Protein AF-0000000066231226 (afdb_homodimer)

Solvent-accessible surface area (backbone atoms only — not comparable to full-atom values): 57856 Å² total; per-residue (Å²): 94,50,47,68,69,42,92,77,49,65,46,94,61,72,60,86,83,45,77,41,67,31,30,31,46,34,42,21,40,22,22,35,46,78,76,48,92,26,32,55,26,27,27,46,55,28,36,42,25,52,51,33,48,50,49,47,45,50,52,36,41,45,71,64,56,36,43,55,31,41,71,59,44,74,36,59,40,65,51,36,52,46,59,58,44,55,70,58,60,46,68,38,51,38,49,36,48,50,90,82,67,46,55,31,27,40,30,64,67,56,68,54,60,54,48,52,51,44,44,75,71,42,57,45,48,85,69,48,67,42,38,42,30,31,76,45,68,28,29,33,45,53,89,74,51,43,55,48,60,70,35,33,27,48,46,40,30,34,44,31,40,35,38,15,84,40,69,68,47,35,53,52,53,50,50,47,49,53,52,30,50,50,51,37,35,48,64,54,66,39,76,54,42,75,18,42,34,67,38,65,92,81,36,47,90,42,26,34,30,27,31,30,79,31,90,80,28,89,40,52,31,34,33,30,78,80,56,89,52,35,20,30,42,70,48,35,75,60,69,68,59,73,52,74,91,62,84,83,50,76,70,39,82,42,82,38,80,87,49,54,46,59,71,50,43,21,63,74,69,71,49,59,42,83,44,27,41,40,47,45,53,30,29,39,69,94,39,40,34,33,38,36,34,40,41,81,60,49,77,25,66,60,36,44,38,59,71,77,43,97,59,76,44,80,42,76,45,50,75,68,53,43,28,70,28,34,64,16,52,90,53,11,36,23,77,59,87,47,56,59,78,40,49,38,29,20,48,39,43,64,35,44,56,48,21,30,33,23,49,27,30,67,39,26,29,29,36,26,42,35,58,77,81,64,37,83,61,50,71,42,79,39,42,49,54,58,73,68,37,46,28,91,85,80,57,43,48,29,42,71,43,39,17,35,77,38,30,40,41,31,37,31,43,42,62,59,25,57,51,58,68,19,42,27,32,42,98,85,69,44,79,40,53,35,22,28,30,40,38,37,36,36,52,46,33,40,54,40,51,36,36,63,75,23,56,58,98,61,28,36,44,45,43,72,73,37,31,64,32,47,31,36,36,33,30,45,44,62,85,40,60,67,27,36,52,50,35,50,50,51,42,52,52,39,40,73,56,60,43,49,40,34,34,49,71,44,99,60,58,45,68,58,52,52,49,49,41,38,27,59,11,33,38,27,37,39,38,26,42,84,49,43,87,79,45,27,32,36,40,36,48,61,89,46,80,68,78,38,82,33,40,64,70,52,46,57,52,54,54,50,49,53,34,52,73,68,74,44,84,106,94,50,48,70,66,43,93,75,50,65,45,96,61,71,61,87,84,45,75,41,67,29,30,31,46,35,43,23,40,22,21,36,46,80,77,47,94,27,32,55,27,27,28,46,55,30,37,43,26,53,50,33,48,51,48,47,47,49,53,37,40,45,72,64,58,34,42,56,32,41,71,59,44,73,37,60,42,66,50,35,52,46,59,58,44,57,71,58,60,45,68,37,52,38,51,37,50,51,89,82,68,47,55,30,27,40,29,65,67,55,71,53,60,54,47,53,52,44,43,74,71,42,58,44,48,86,69,49,65,43,37,40,28,31,76,45,68,28,30,32,46,54,88,75,49,44,56,49,60,70,35,33,27,47,47,40,30,32,45,30,39,35,39,14,85,41,70,68,47,35,53,50,52,52,51,45,48,53,51,31,50,50,51,38,35,48,66,55,66,40,77,56,43,75,18,43,35,66,38,67,92,83,36,47,90,42,24,34,31,28,31,29,79,31,90,81,28,87,39,51,32,34,33,31,78,82,56,88,52,36,20,30,42,72,49,37,74,58,69,69,60,73,53,74,91,62,84,83,50,75,70,41,83,42,82,37,78,87,49,53,43,57,71,48,44,21,61,73,69,71,48,60,42,84,45,26,40,40,45,46,53,30,30,40,68,95,38,42,35,34,37,34,34,40,41,82,60,50,78,23,68,58,37,45,38,59,72,76,43,95,57,76,43,79,41,76,43,50,73,66,53,43,28,71,26,33,64,15,52,90,52,10,35,22,74,59,87,46,56,58,79,41,50,38,28,20,50,39,43,64,36,44,56,49,23,31,33,22,49,27,31,66,38,27,29,29,36,26,43,34,59,76,80,64,36,83,62,50,71,41,77,37,43,48,55,59,74,69,37,47,28,90,85,82,57,42,47,30,41,73,44,39,15,34,76,39,30,40,38,31,37,32,43,44,61,58,24,57,52,56,68,19,42,26,30,41,97,85,68,44,79,40,53,34,23,28,31,39,38,37,35,37,52,46,33,40,54,41,51,38,36,63,75,24,56,58,97,62,29,37,43,45,42,74,74,38,31,64,31,46,32,36,34,33,29,44,45,62,86,40,61,66,27,35,52,50,35,50,51,51,42,51,52,38,43,72,56,61,42,50,42,35,34,48,70,46,98,57,59,45,68,59,53,51,49,49,42,37,27,59,11,33,38,26,36,37,36,27,41,84,49,42,86,77,44,28,31,36,39,36,48,63,90,46,82,69,77,37,81,32,42,64,71,52,46,58,50,52,54,52,49,52,34,52,74,68,74,44,83,107

Foldseek 3Di:
DEVVPFPFQADPDFDPQADAQLSRLCNRLVQWDDPDQQDIDGGPQVVLLLVLLVVLLVVLCVVLVEEEDDDDQKAFLVLCVLLVCSVLVPPFWAWDADPVRGIITRAQDCPSVVLVVCLVVFFAQVVDWHKYKYWDKHATNDPHAGNHNLRGRIFIKMKMKIWHPDPVRLVVSLVSQVVSVCSSLVLQVFDWAWAWEDCPPLAADTKTFTWGFFQPFPWKKKAFPPDGHIHTLLPAFADADFDDDDDFDDKDKDFAAPQQALVSVCVVVVHDLQQAKEWFWKDFPPWIEIEIGRRVFAFNVSVVCVVVPDGSDIGGDDQVVLCVQLVEGHRQDDQFPGRTPFYEYEQNLQNHFQGKYHPSYYRMIMTRDHEPVRHYGHYDGGTGYDFQTAHPPPGGTMDMGHIRGFKMKHFRAQSSQVSNVRWHQYPVRDTDGIGMMMIMGGSSSSSSSQQSVAADPLAGAGDCSSRSFQEEQEEQALVPPLSVVVSVVLQVVCVVQVGRYYYHNDRDHNVVVVSSCLSSNRQKYWYRYDCCVVQWIWIDGSRDDDIDIDHSVVVSVVSVVSCVVSVHHD/DEVVPFPFQADPDFDPQADAQLSRLCNRLVQWDDPDQQDIDGGPQVVLLLVLLVVLLVVLCVVLVEEEDDDDQKAFLVLVVLLVCSVLVPPFWAWDADPVRGIITRAQDCPSVVLVVCLVVFFAQVVDWHKYKYWDKGATNDPHAGNHNLRGRIFIKMKMKIWHPDPVRLVVSLVSQVVSVCSSCVLQVFDWAWAWEDPPPLAADTKTFTWGFFQPFPWKKKAFPPDGHIHTLLPAFADADFDDDDDFDDKDKDFAAPQQALVSVCVVVVHDLQQAKEWFWKDFPPWIEIEIGRRVFAFNVSVVCVVVPDGSDIGGDDQVVLCVQLVEGHRQDDQFPTRTPFYEYEQNLQNDFQGKHHPSYYRMIMTRDHEPVRHYGHYDHGTGYDFQTAHPPPGGTMDMGHTRGFKMKHFRAQSSQVSNVRWHQYPVRDTDGIGMIMIMGGSSSSSSSQQSVAADPLAGAGDCSSRSFQEEQEEQALVPPLSVVVSVVLQVVCVVQVGRYYYHNDRDHNVVVVSSCLSSNRQKYWYRYDCCVVQWIWIDGSRDDDIDIDHSVVVSVVSVVSCVVSVHHD

Organism: Clostridium perfringens (strain ATCC 13124 / DSM 756 / JCM 1290 / NCIMB 6125 / NCTC 8237 / Type A) (NCBI:txid195103)

InterPro domains:
  IPR002314 Aminoacyl-tRNA synthetase, class II (G/ P/ S/T) [PF00587] (94-454)
  IPR002316 Proline-tRNA ligase, class IIa [PR01046] (68-86)
  IPR002316 Proline-tRNA ligase, class IIa [PR01046] (104-115)
  IPR002316 Proline-tRNA ligase, class IIa [PR01046] (134-142)
  IPR002316 Proline-tRNA ligase, class IIa [PR01046] (144-155)
  IPR004154 Anticodon-binding [PF03129] (471-561)
  IPR004500 Prolyl-tRNA synthetase, class IIa, bacterial-type [TIGR00409] (1-559)
  IPR006195 Aminoacyl-tRNA synthetase, class II [PS50862] (38-463)
  IPR007214 YbaK/aminoacyl-tRNA synthetase-associated domain [PF04073] (256-370)
  IPR023717 Prolyl-tRNA synthetase, class IIa, type 1 [MF_01569] (1-564)
  IPR023717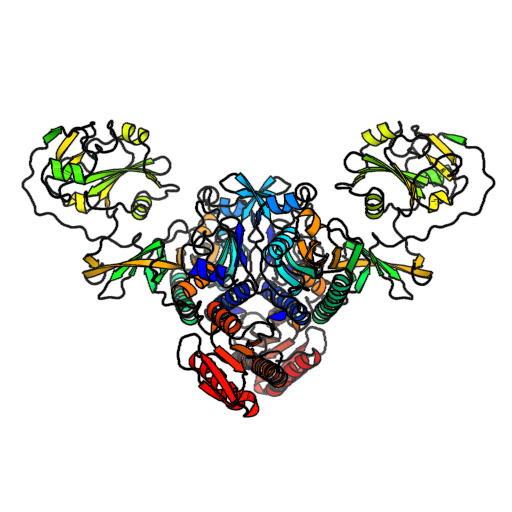 Prolyl-tRNA synthetase, class IIa, type 1 [NF006625] (1-559)
  IPR023717 Prolyl-tRNA synthetase, class IIa, type 1 [PIRSF001535] (1-564)
  IPR033730 Prokaryote proline-tRNA ligase core domain [cd00779] (17-453)
  IPR036621 Anticodon-binding domain superfamily [G3DSA:3.40.50.800] (456-566)
  IPR036754 YbaK/aminoacyl-tRNA synthetase-associated domain superfamily [SSF55826] (218-380)
  IPR044140 Proline--tRNA ligase, anticodon binding domain [cd00861] (468-559)
  IPR045864 Class II Aminoacyl-tRNA synthetase/Biotinyl protein ligase (BPL) and lipoyl protein ligase (LPL) [G3DSA:3.30.930.10] (1-280)
  IPR045864 Class II Aminoacyl-tRNA synthetase/Biotinyl protein ligase (BPL) and lipoyl protein ligase (LPL) [G3DSA:3.30.930.10] (311-455)
  IPR045864 Class II Aminoacyl-tRNA synthetase/Biotinyl protein ligase (BPL) and lipoyl protein ligase (LPL) [SSF55681] (10-473)
  IPR050062 Proline-tRNA synthetase [PTHR42753] (2-561)

Nearest PDB structures (foldseek):
  8w9i-assembly1_A  TM=9.461E-01  e=3.336E-82  Pseudomonas aeruginosa
  2j3m-assembly1_B  TM=9.657E-01  e=4.772E-81  Enterococcus faecalis
  2j3m-assembly1_A  TM=9.651E-01  e=1.047E-80  Enterococcus faecalis
  8w8j-assembly1_B  TM=9.265E-01  e=1.182E-80  Pseudomonas aeruginosa
  8w9i-assembly1_B  TM=9.295E-01  e=4.208E-80  Pseudomonas aeruginosa

pLDDT: mean 93.74, std 5.42, range [59.12, 98.75]

Sequence (1140 aa):
MKMSNMLVGTLREVPAEAEIESHKLMLRAGLMRKMAAGIYNYMPLGLKVIENVKNIVREEMNNAGAQEFLASALIPAELWQESGRWDAYGAEMFRLKDRHNRDFCLGPTHEEVFTDIVRNEIKSYKQLPLNLYQIQTKYRDERRPRFGVMRSREFIMKDGYSFDKDQEGLDLAYEKMRKAYVNIFNRCGLDAKAVAADSGAIGGSGSAEFMVKSEVGEDDVVFCTACDYAANIEKAPSTPEHAEKEELMEVEKVETPAVKSIEDLAKFFECSPKKIAKTLIFQADDKVVAVVLRGDREANEVKIANAIGEVIELEMASEEAVKEATGAAVGFAGPMGIKVDMLLVDQEVANMYNFIIGANETDMHLKNVNYGRDFEGIVGDFRNVTIGEKCPECGKEITISRGTEVGHIFKLGTKYSESMGATFIDEDGKAKPFIMGCYGIGVTRTVASIIEQHNDENGIIWPLEVAPYHVSVIPANVKNEEQATKAEEIYNELRKMGVEALLDDRKERAGVKFKDSELMGIPMRITVGKMIGEGQVEFKLRNGGEVETLSIEEVYNRVREEFERANLSLMKMSNMLVGTLREVPAEAEIESHKLMLRAGLMRKMAAGIYNYMPLGLKVIENVKNIVREEMNNAGAQEFLASALIPAELWQESGRWDAYGAEMFRLKDRHNRDFCLGPTHEEVFTDIVRNEIKSYKQLPLNLYQIQTKYRDERRPRFGVMRSREFIMKDGYSFDKDQEGLDLAYEKMRKAYVNIFNRCGLDAKAVAADSGAIGGSGSAEFMVKSEVGEDDVVFCTACDYAANIEKAPSTPEHAEKEELMEVEKVETPAVKSIEDLAKFFECSPKKIAKTLIFQADDKVVAVVLRGDREANEVKIANAIGEVIELEMASEEAVKEATGAAVGFAGPMGIKVDMLLVDQEVANMYNFIIGANETDMHLKNVNYGRDFEGIVGDFRNVTIGEKCPECGKEITISRGTEVGHIFKLGTKYSESMGATFIDEDGKAKPFIMGCYGIGVTRTVASIIEQHNDENGIIWPLEVAPYHVSVIPANVKNEEQATKAEEIYNELRKMGVEALLDDRKERAGVKFKDSELMGIPMRITVGKMIGEGQVEFKLRNGGEVETLSIEEVYNRVREEFERANLSL

Radius of gyration: 35.94 Å; Cα contacts (8 Å, |Δi|>4): 2627; chains: 2; bounding box: 74×116×94 Å

Structure (mmCIF, N/CA/C/O backbone):
data_AF-0000000066231226-model_v1
#
loop_
_entity.id
_entity.type
_entity.pdbx_description
1 polymer 'Proline--tRNA ligase'
#
loop_
_atom_site.group_PDB
_atom_site.id
_atom_site.type_symbol
_atom_site.label_atom_id
_atom_site.label_alt_id
_atom_site.label_comp_id
_atom_site.label_asym_id
_atom_site.label_entity_id
_atom_site.label_seq_id
_atom_site.pdbx_PDB_ins_code
_atom_site.Cartn_x
_atom_site.Cartn_y
_atom_site.Cartn_z
_atom_site.occupancy
_atom_site.B_iso_or_equiv
_atom_site.auth_seq_id
_atom_site.auth_comp_id
_atom_site.auth_asym_id
_atom_site.auth_atom_id
_atom_site.pdbx_PDB_model_num
ATOM 1 N N . MET A 1 1 ? -17.141 3.105 -17.656 1 83.25 1 MET A N 1
ATOM 2 C CA . MET A 1 1 ? -17.719 2.162 -16.703 1 83.25 1 MET A CA 1
ATOM 3 C C . MET A 1 1 ? -19.234 2.199 -16.766 1 83.25 1 MET A C 1
ATOM 5 O O . MET A 1 1 ? -19.828 3.268 -16.906 1 83.25 1 MET A O 1
ATOM 9 N N . LYS A 1 2 ? -19.781 1.039 -16.703 1 88.38 2 LYS A N 1
ATOM 10 C CA . LYS A 1 2 ? -21.234 0.902 -16.656 1 88.38 2 LYS A CA 1
ATOM 11 C C . LYS A 1 2 ? -21.688 0.572 -15.234 1 88.38 2 LYS A C 1
ATOM 13 O O . LYS A 1 2 ? -21.094 -0.272 -14.562 1 88.38 2 LYS A O 1
ATOM 18 N N . MET A 1 3 ? -22.75 1.254 -14.758 1 89.38 3 MET A N 1
ATOM 19 C CA . MET A 1 3 ? -23.188 1.119 -13.367 1 89.38 3 MET A CA 1
ATOM 20 C C . MET A 1 3 ? -23.844 -0.235 -13.133 1 89.38 3 MET A C 1
ATOM 22 O O . MET A 1 3 ? -23.906 -0.712 -12 1 89.38 3 MET A O 1
ATOM 26 N N . SER A 1 4 ? -24.297 -0.854 -14.188 1 84.62 4 SER A N 1
ATOM 27 C CA . SER A 1 4 ? -24.891 -2.182 -14.047 1 84.62 4 SER A CA 1
ATOM 28 C C . SER A 1 4 ? -23.844 -3.215 -13.641 1 84.62 4 SER A C 1
ATOM 30 O O . SER A 1 4 ? -24.172 -4.254 -13.07 1 84.62 4 SER A O 1
ATOM 32 N N . ASN A 1 5 ? -22.609 -2.914 -13.859 1 80.88 5 ASN A N 1
ATOM 33 C CA . ASN A 1 5 ? -21.5 -3.812 -13.547 1 80.88 5 ASN A CA 1
ATOM 34 C C . ASN A 1 5 ? -20.688 -3.312 -12.352 1 80.88 5 ASN A C 1
ATOM 36 O O . ASN A 1 5 ? -19.703 -3.939 -11.953 1 80.88 5 ASN A O 1
ATOM 40 N N . MET A 1 6 ? -21.156 -2.252 -11.82 1 86.12 6 MET A N 1
ATOM 41 C CA . MET A 1 6 ? -20.391 -1.603 -10.75 1 86.12 6 MET A CA 1
ATOM 42 C C . MET A 1 6 ? -20.969 -1.946 -9.383 1 86.12 6 MET A C 1
ATOM 44 O O . MET A 1 6 ? -22.188 -2.053 -9.227 1 86.12 6 MET A O 1
ATOM 48 N N . LEU A 1 7 ? -20.078 -2.25 -8.43 1 87.44 7 LEU A N 1
ATOM 49 C CA . LEU A 1 7 ? -20.531 -2.361 -7.047 1 87.44 7 LEU A CA 1
ATOM 50 C C . LEU A 1 7 ? -20.953 -1.004 -6.5 1 87.44 7 LEU A C 1
ATOM 52 O O . LEU A 1 7 ? -20.109 -0.214 -6.062 1 87.44 7 LEU A O 1
ATOM 56 N N . VAL A 1 8 ? -22.281 -0.69 -6.68 1 75.44 8 VAL A N 1
ATOM 57 C CA . VAL A 1 8 ? -22.859 0.571 -6.227 1 75.44 8 VAL A CA 1
ATOM 58 C C . VAL A 1 8 ? -23.359 0.427 -4.789 1 75.44 8 VAL A C 1
ATOM 60 O O . VAL A 1 8 ? -24.266 -0.357 -4.516 1 75.44 8 VAL A O 1
ATOM 63 N N . GLY A 1 9 ? -22.828 1.044 -3.877 1 81.56 9 GLY A N 1
ATOM 64 C CA . GLY A 1 9 ? -23.172 0.856 -2.48 1 81.56 9 GLY A CA 1
ATOM 65 C C . GLY A 1 9 ? -23.719 2.115 -1.826 1 81.56 9 GLY A C 1
ATOM 66 O O . GLY A 1 9 ? -23.359 2.426 -0.685 1 81.56 9 GLY A O 1
ATOM 67 N N . THR A 1 10 ? -24.625 2.809 -2.58 1 87.88 10 THR A N 1
ATOM 68 C CA . THR A 1 10 ? -25.172 4.016 -1.97 1 87.88 10 THR A CA 1
ATOM 69 C C . THR A 1 10 ? -26.203 3.66 -0.894 1 87.88 10 THR A C 1
ATOM 71 O O . THR A 1 10 ? -26.906 2.65 -1.004 1 87.88 10 THR A O 1
ATOM 74 N N . LEU A 1 11 ? -26.188 4.469 0.157 1 89.19 11 LEU A N 1
ATOM 75 C CA . LEU A 1 11 ? -27.125 4.266 1.262 1 89.19 11 LEU A CA 1
ATOM 76 C C . LEU A 1 11 ? -28.109 5.426 1.359 1 89.19 11 LEU A C 1
ATOM 78 O O . LEU A 1 11 ? -27.719 6.586 1.168 1 89.19 11 LEU A O 1
ATOM 82 N N . ARG A 1 12 ? -29.375 5.16 1.708 1 83.88 12 ARG A N 1
ATOM 83 C CA . ARG A 1 12 ? -30.406 6.18 1.882 1 83.88 12 ARG A CA 1
ATOM 84 C C . ARG A 1 12 ? -30.312 6.824 3.26 1 83.88 12 ARG A C 1
ATOM 86 O O . ARG A 1 12 ? -30.5 8.031 3.398 1 83.88 12 ARG A O 1
ATOM 93 N N . GLU A 1 13 ? -29.922 5.961 4.125 1 87.19 13 GLU A N 1
ATOM 94 C CA . GLU A 1 13 ? -29.844 6.438 5.5 1 87.19 13 GLU A CA 1
ATOM 95 C C . GLU A 1 13 ? -28.391 6.59 5.957 1 87.19 13 GLU A C 1
ATOM 97 O O . GLU A 1 13 ? -27.516 5.863 5.492 1 87.19 13 GLU A O 1
ATOM 102 N N . VAL A 1 14 ? -28.234 7.5 6.816 1 86.38 14 VAL A N 1
ATOM 103 C CA . VAL A 1 14 ? -26.922 7.742 7.395 1 86.38 14 VAL A CA 1
ATOM 104 C C . VAL A 1 14 ? -26.641 6.707 8.477 1 86.38 14 VAL A C 1
ATOM 106 O O . VAL A 1 14 ? -27.422 6.539 9.414 1 86.38 14 VAL A O 1
ATOM 109 N N . PRO A 1 15 ? -25.562 6.039 8.312 1 87.44 15 PRO A N 1
ATOM 110 C CA . PRO A 1 15 ? -25.203 5.125 9.406 1 87.44 15 PRO A CA 1
ATOM 111 C C . PRO A 1 15 ? -25.031 5.84 10.742 1 87.44 15 PRO A C 1
ATOM 113 O O . PRO A 1 15 ? -24.5 6.953 10.789 1 87.44 15 PRO A O 1
ATOM 116 N N . ALA A 1 16 ? -25.375 5.25 11.82 1 84.56 16 ALA A N 1
ATOM 117 C CA . ALA A 1 16 ? -25.438 5.848 13.148 1 84.56 16 ALA A CA 1
ATOM 118 C C . ALA A 1 16 ? -24.047 6.23 13.648 1 84.56 16 ALA A C 1
ATOM 120 O O . ALA A 1 16 ? -23.891 7.176 14.422 1 84.56 16 ALA A O 1
ATOM 121 N N . GLU A 1 17 ? -23.125 5.562 13.164 1 84.88 17 GLU A N 1
ATOM 122 C CA . GLU A 1 17 ? -21.766 5.773 13.68 1 84.88 17 GLU A CA 1
ATOM 123 C C . GLU A 1 17 ? -21.125 7.012 13.047 1 84.88 17 GLU A C 1
ATOM 125 O O . GLU A 1 17 ? -20.125 7.52 13.547 1 84.88 17 GLU A O 1
ATOM 130 N N . ALA A 1 18 ? -21.641 7.48 11.945 1 89.75 18 ALA A N 1
ATOM 131 C CA . ALA A 1 18 ? -21.047 8.609 11.227 1 89.75 18 ALA A CA 1
ATOM 132 C C . ALA A 1 18 ? -21.422 9.93 11.891 1 89.75 18 ALA A C 1
ATOM 134 O O . ALA A 1 18 ? -22.594 10.227 12.078 1 89.75 18 ALA A O 1
ATOM 135 N N . GLU A 1 19 ? -20.453 10.75 12.195 1 87.19 19 GLU A N 1
ATOM 136 C CA . GLU A 1 19 ? -20.703 11.945 13 1 87.19 19 GLU A CA 1
ATOM 137 C C . GLU A 1 19 ? -20.578 13.211 12.148 1 87.19 19 GLU A C 1
ATOM 139 O O . GLU A 1 19 ? -21.422 14.102 12.219 1 87.19 19 GLU A O 1
ATOM 144 N N . ILE A 1 20 ? -19.578 13.289 11.359 1 91.81 20 ILE A N 1
ATOM 145 C CA . ILE A 1 20 ? -19.344 14.508 10.594 1 91.81 20 ILE A CA 1
ATOM 146 C C . ILE A 1 20 ? -19.766 14.305 9.141 1 91.81 20 ILE A C 1
ATOM 148 O O . ILE A 1 20 ? -19.969 13.164 8.703 1 91.81 20 ILE A O 1
ATOM 152 N N . GLU A 1 21 ? -19.906 15.312 8.398 1 94.5 21 GLU A N 1
ATOM 153 C CA . GLU A 1 21 ? -20.484 15.258 7.059 1 94.5 21 GLU A CA 1
ATOM 154 C C . GLU A 1 21 ? -19.625 14.414 6.121 1 94.5 21 GLU A C 1
ATOM 156 O O . GLU A 1 21 ? -20.156 13.641 5.312 1 94.5 21 GLU A O 1
ATOM 161 N N . SER A 1 22 ? -18.359 14.602 6.195 1 95.88 22 SER A N 1
ATOM 162 C CA . SER A 1 22 ? -17.484 13.797 5.344 1 95.88 22 SER A CA 1
ATOM 163 C C . SER A 1 22 ? -17.656 12.305 5.613 1 95.88 22 SER A C 1
ATOM 165 O O . SER A 1 22 ? -17.781 11.516 4.68 1 95.88 22 SER A O 1
ATOM 167 N N . HIS A 1 23 ? -17.672 11.961 6.879 1 96.12 23 HIS A N 1
ATOM 168 C CA . HIS A 1 23 ? -17.859 10.578 7.281 1 96.12 23 HIS A CA 1
ATOM 169 C C . HIS A 1 23 ? -19.188 10.031 6.781 1 96.12 23 HIS A C 1
ATOM 171 O O . HIS A 1 23 ? -19.25 8.938 6.203 1 96.12 23 HIS A O 1
ATOM 177 N N . LYS A 1 24 ? -20.25 10.781 6.953 1 96.69 24 LYS A N 1
ATOM 178 C CA . LYS A 1 24 ? -21.578 10.391 6.512 1 96.69 24 LYS A CA 1
ATOM 179 C C . LYS A 1 24 ? -21.625 10.188 5 1 96.69 24 LYS A C 1
ATOM 181 O O . LYS A 1 24 ? -22.109 9.164 4.52 1 96.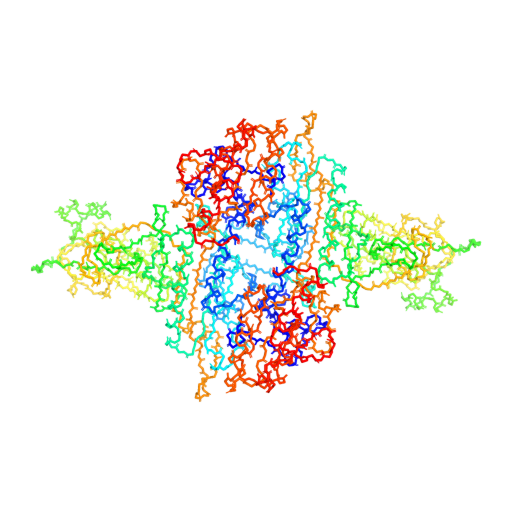69 24 LYS A O 1
ATOM 186 N N . LEU A 1 25 ? -21.141 11.125 4.312 1 97.62 25 LEU A N 1
ATOM 187 C CA . LEU A 1 25 ? -21.25 11.125 2.859 1 97.62 25 LEU A CA 1
ATOM 188 C C . LEU A 1 25 ? -20.359 10.055 2.244 1 97.62 25 LEU A C 1
ATOM 190 O O . LEU A 1 25 ? -20.703 9.469 1.219 1 97.62 25 LEU A O 1
ATOM 194 N N . MET A 1 26 ? -19.203 9.836 2.818 1 97.44 26 MET A N 1
ATOM 195 C CA . MET A 1 26 ? -18.328 8.789 2.297 1 97.44 26 MET A CA 1
ATOM 196 C C . MET A 1 26 ? -18.984 7.414 2.432 1 97.44 26 MET A C 1
ATOM 198 O O . MET A 1 26 ? -18.828 6.562 1.554 1 97.44 26 MET A O 1
ATOM 202 N N . LEU A 1 27 ? -19.656 7.234 3.518 1 96.69 27 LEU A N 1
ATOM 203 C CA . LEU A 1 27 ? -20.359 5.973 3.705 1 96.69 27 LEU A CA 1
ATOM 204 C C . LEU A 1 27 ? -21.594 5.898 2.805 1 96.69 27 LEU A C 1
ATOM 206 O O . LEU A 1 27 ? -21.812 4.895 2.125 1 96.69 27 LEU A O 1
ATOM 210 N N . ARG A 1 28 ? -22.391 6.941 2.715 1 96.88 28 ARG A N 1
ATOM 211 C CA . ARG A 1 28 ? -23.641 6.961 1.958 1 96.88 28 ARG A CA 1
ATOM 212 C C . ARG A 1 28 ? -23.375 6.84 0.461 1 96.88 28 ARG A C 1
ATOM 214 O O . ARG A 1 28 ? -24.125 6.176 -0.257 1 96.88 28 ARG A O 1
ATOM 221 N N . ALA A 1 29 ? -22.312 7.5 0.037 1 96.69 29 ALA A N 1
ATOM 222 C CA . ALA A 1 29 ? -22 7.488 -1.389 1 96.69 29 ALA A CA 1
ATOM 223 C C . ALA A 1 29 ? -21.266 6.207 -1.779 1 96.69 29 ALA A C 1
ATOM 225 O O . ALA A 1 29 ? -21 5.969 -2.961 1 96.69 29 ALA A O 1
ATOM 226 N N . GLY A 1 30 ? -20.922 5.414 -0.831 1 95.56 30 GLY A N 1
ATOM 227 C CA . GLY A 1 30 ? -20.266 4.152 -1.119 1 95.56 30 GLY A CA 1
ATOM 228 C C . GLY A 1 30 ? -18.797 4.309 -1.437 1 95.56 30 GLY A C 1
ATOM 229 O O . GLY A 1 30 ? -18.25 3.561 -2.248 1 95.56 30 GLY A O 1
ATOM 230 N N . LEU A 1 31 ? -18.141 5.289 -0.81 1 97.12 31 LEU A N 1
ATOM 231 C CA . LEU A 1 31 ? -16.719 5.496 -1.03 1 97.12 31 LEU A CA 1
ATOM 232 C C . LEU A 1 31 ? -15.891 4.539 -0.175 1 97.12 31 LEU A C 1
ATOM 234 O O . LEU A 1 31 ? -14.773 4.18 -0.544 1 97.12 31 LEU A O 1
ATOM 238 N N . MET A 1 32 ? -16.406 4.18 0.953 1 96.75 32 MET A N 1
ATOM 239 C CA . MET A 1 32 ? -15.68 3.309 1.874 1 96.75 32 MET A CA 1
ATOM 240 C C . MET A 1 32 ? -16.641 2.514 2.742 1 96.75 32 MET A C 1
ATOM 242 O O . MET A 1 32 ? -17.844 2.816 2.789 1 96.75 32 MET A O 1
ATOM 246 N N . ARG A 1 33 ? -16.188 1.475 3.324 1 96.62 33 ARG A N 1
ATOM 247 C CA . ARG A 1 33 ? -16.906 0.666 4.305 1 96.62 33 ARG A CA 1
ATOM 248 C C . ARG A 1 33 ? -16 0.326 5.492 1 96.62 33 ARG A C 1
ATOM 250 O O . ARG A 1 33 ? -14.82 0.04 5.324 1 96.62 33 ARG A O 1
ATOM 257 N N . LYS A 1 34 ? -16.594 0.326 6.625 1 95.25 34 LYS A N 1
ATOM 258 C CA . LYS A 1 34 ? -15.859 0.043 7.855 1 95.25 34 LYS A CA 1
ATOM 259 C C . LYS A 1 34 ? -15.57 -1.449 7.992 1 95.25 34 LYS A C 1
ATOM 261 O O . LYS A 1 34 ? -16.469 -2.277 7.836 1 95.25 34 LYS A O 1
ATOM 266 N N . MET A 1 35 ? -14.344 -1.82 8.188 1 96 35 MET A N 1
ATOM 267 C CA . MET A 1 35 ? -13.961 -3.203 8.469 1 96 35 MET A CA 1
ATOM 268 C C . MET A 1 35 ? -13.805 -3.434 9.969 1 96 35 MET A C 1
ATOM 270 O O . MET A 1 35 ? -14.227 -4.473 10.484 1 96 35 MET A O 1
ATOM 274 N N . ALA A 1 36 ? -13.148 -2.518 10.625 1 95 36 ALA A N 1
ATOM 275 C CA . ALA A 1 36 ? -12.953 -2.459 12.07 1 95 36 ALA A CA 1
ATOM 276 C C . ALA A 1 36 ? -12.867 -1.013 12.555 1 95 36 ALA A C 1
ATOM 278 O O . ALA A 1 36 ? -12.859 -0.082 11.742 1 95 36 ALA A O 1
ATOM 279 N N . ALA A 1 37 ? -12.891 -0.823 13.852 1 93.62 37 ALA A N 1
ATOM 280 C CA . ALA A 1 37 ? -12.812 0.531 14.391 1 93.62 37 ALA A CA 1
ATOM 281 C C . ALA A 1 37 ? -11.586 1.267 13.859 1 93.62 37 ALA A C 1
ATOM 283 O O . ALA A 1 37 ? -10.453 0.844 14.094 1 93.62 37 ALA A O 1
ATOM 284 N N . GLY A 1 38 ? -11.805 2.299 13.102 1 95.38 38 GLY A N 1
ATOM 285 C CA . GLY A 1 38 ? -10.734 3.121 12.562 1 95.38 38 GLY A CA 1
ATOM 286 C C . GLY A 1 38 ? -10.086 2.516 11.336 1 95.38 38 GLY A C 1
ATOM 287 O O . GLY A 1 38 ? -9.07 3.027 10.852 1 95.38 38 GLY A O 1
ATOM 288 N N . ILE A 1 39 ? -10.57 1.405 10.852 1 97.38 39 ILE A N 1
ATOM 289 C CA . ILE A 1 39 ? -10.031 0.723 9.68 1 97.38 39 ILE A CA 1
ATOM 290 C C . ILE A 1 39 ? -11.109 0.602 8.609 1 97.38 39 ILE A C 1
ATOM 292 O O . ILE A 1 39 ? -12.172 0.019 8.852 1 97.38 39 ILE A O 1
ATOM 296 N N . TYR A 1 40 ? -10.812 1.122 7.422 1 97.5 40 TYR A N 1
ATOM 297 C CA . TYR A 1 40 ? -11.82 1.172 6.363 1 97.5 40 TYR A CA 1
ATOM 298 C C . TYR A 1 40 ? -11.289 0.533 5.082 1 97.5 40 TYR A C 1
ATOM 300 O O . TYR A 1 40 ? -10.094 0.625 4.781 1 97.5 40 TYR A O 1
ATOM 308 N N . ASN A 1 41 ? -12.141 -0.158 4.398 1 97.62 41 ASN A N 1
ATOM 309 C CA . ASN A 1 41 ? -11.906 -0.556 3.014 1 97.62 41 ASN A CA 1
ATOM 310 C C . ASN A 1 41 ? -12.359 0.525 2.035 1 97.62 41 ASN A C 1
ATOM 312 O O . ASN A 1 41 ? -13.414 1.133 2.221 1 97.62 41 ASN A O 1
ATOM 316 N N . TYR A 1 42 ? -11.57 0.849 1.07 1 97.94 42 TYR A N 1
ATOM 317 C CA . TYR A 1 42 ? -11.945 1.841 0.071 1 97.94 42 TYR A CA 1
ATOM 318 C C . TYR A 1 42 ? -12.609 1.177 -1.132 1 97.94 42 TYR A C 1
ATOM 320 O O . TYR A 1 42 ? -11.961 0.422 -1.863 1 97.94 42 TYR A O 1
ATOM 328 N N . MET A 1 43 ? -13.852 1.462 -1.289 1 96.94 43 MET A N 1
ATOM 329 C CA . MET A 1 43 ? -14.648 0.908 -2.381 1 96.94 43 MET A CA 1
ATOM 330 C C . MET A 1 43 ? -14.234 1.513 -3.717 1 96.94 43 MET A C 1
ATOM 332 O O . MET A 1 43 ? -13.406 2.424 -3.762 1 96.94 43 MET A O 1
ATOM 336 N N . PRO A 1 44 ? -14.75 0.993 -4.824 1 95 44 PRO A N 1
ATOM 337 C CA . PRO A 1 44 ? -14.234 1.397 -6.137 1 95 44 PRO A CA 1
ATOM 338 C C . PRO A 1 44 ? -14.281 2.908 -6.348 1 95 44 PRO A C 1
ATOM 340 O O . PRO A 1 44 ? -13.289 3.508 -6.77 1 95 44 PRO A O 1
ATOM 343 N N . LEU A 1 45 ? -15.391 3.537 -5.996 1 95.56 45 LEU A N 1
ATOM 344 C CA . LEU A 1 45 ? -15.516 4.98 -6.172 1 95.56 45 LEU A CA 1
ATOM 345 C C . LEU A 1 45 ? -14.531 5.723 -5.273 1 95.56 45 LEU A C 1
ATOM 347 O O . LEU A 1 45 ? -13.891 6.684 -5.707 1 95.56 45 LEU A O 1
ATOM 351 N N . GLY A 1 46 ? -14.508 5.289 -4.023 1 97.06 46 GLY A N 1
ATOM 352 C CA . GLY A 1 46 ? -13.602 5.918 -3.076 1 97.06 46 GLY A CA 1
ATOM 353 C C . GLY A 1 46 ? -12.141 5.789 -3.471 1 97.06 46 GLY A C 1
ATOM 354 O O . GLY A 1 46 ? -11.367 6.742 -3.336 1 97.06 46 GLY A O 1
ATOM 355 N N . LEU A 1 47 ? -11.781 4.625 -3.953 1 97.5 47 LEU A N 1
ATOM 356 C CA . LEU A 1 47 ? -10.406 4.398 -4.371 1 97.5 47 LEU A CA 1
ATOM 357 C C . LEU A 1 47 ? -10.031 5.305 -5.539 1 97.5 47 LEU A C 1
ATOM 359 O O . LEU A 1 47 ? -8.914 5.816 -5.602 1 97.5 47 LEU A O 1
ATOM 363 N N . LYS A 1 48 ? -10.914 5.508 -6.492 1 96.88 48 LYS A N 1
ATOM 364 C CA . LYS A 1 48 ? -10.648 6.387 -7.629 1 96.88 48 LYS A CA 1
ATOM 365 C C . LYS A 1 48 ? -10.344 7.809 -7.16 1 96.88 48 LYS A C 1
ATOM 367 O O . LYS A 1 48 ? -9.43 8.453 -7.684 1 96.88 48 LYS A O 1
ATOM 372 N N . VAL A 1 49 ? -11.133 8.273 -6.203 1 98.31 49 VAL A N 1
ATOM 373 C CA . VAL A 1 49 ? -10.93 9.617 -5.668 1 98.31 49 VAL A CA 1
ATOM 374 C C . VAL A 1 49 ? -9.562 9.703 -4.992 1 98.31 49 VAL A C 1
ATOM 376 O O . VAL A 1 49 ? -8.812 10.656 -5.219 1 98.31 49 VAL A O 1
ATOM 379 N N . ILE A 1 50 ? -9.273 8.719 -4.195 1 98.62 50 ILE A N 1
ATOM 380 C CA . ILE A 1 50 ? -8 8.672 -3.482 1 98.62 50 ILE A CA 1
ATOM 381 C C . ILE A 1 50 ? -6.848 8.672 -4.484 1 98.62 50 ILE A C 1
ATOM 383 O O . ILE A 1 50 ? -5.859 9.391 -4.309 1 98.62 50 ILE A O 1
ATOM 387 N N . GLU A 1 51 ? -6.992 7.871 -5.527 1 98.25 51 GLU A N 1
ATOM 388 C CA . GLU A 1 51 ? -5.953 7.801 -6.551 1 98.25 51 GLU A CA 1
ATOM 389 C C . GLU A 1 51 ? -5.777 9.148 -7.25 1 98.25 51 GLU A C 1
ATOM 391 O O . GLU A 1 51 ? -4.656 9.523 -7.605 1 98.25 51 GLU A O 1
ATOM 396 N N . ASN A 1 52 ? -6.867 9.844 -7.512 1 98.31 52 ASN A N 1
ATOM 397 C CA . ASN A 1 52 ? -6.773 11.156 -8.141 1 98.31 52 ASN A CA 1
ATOM 398 C C . ASN A 1 52 ? -6.023 12.148 -7.254 1 98.31 52 ASN A C 1
ATOM 400 O O . ASN A 1 52 ? -5.211 12.93 -7.742 1 98.31 52 ASN A O 1
ATOM 404 N N . VAL A 1 53 ? -6.289 12.094 -5.957 1 98.69 53 VAL A N 1
ATOM 405 C CA . VAL A 1 53 ? -5.574 12.961 -5.023 1 98.69 53 VAL A CA 1
ATOM 406 C C . VAL A 1 53 ? -4.098 12.578 -4.984 1 98.69 53 VAL A C 1
ATOM 408 O O . VAL A 1 53 ? -3.221 13.445 -4.988 1 98.69 53 VAL A O 1
ATOM 411 N N . LYS A 1 54 ? -3.787 11.258 -4.922 1 98.75 54 LYS A N 1
ATOM 412 C CA . LYS A 1 54 ? -2.404 10.797 -4.977 1 98.75 54 LYS A CA 1
ATOM 413 C C . LYS A 1 54 ? -1.687 11.352 -6.203 1 98.75 54 LYS A C 1
ATOM 415 O O . LYS A 1 54 ? -0.524 11.75 -6.121 1 98.75 54 LYS A O 1
ATOM 420 N N . ASN A 1 55 ? -2.363 11.352 -7.324 1 97.81 55 ASN A N 1
ATOM 421 C CA . ASN A 1 55 ? -1.76 11.812 -8.57 1 97.81 55 ASN A CA 1
ATOM 422 C C . ASN A 1 55 ? -1.418 13.297 -8.516 1 97.81 55 ASN A C 1
ATOM 424 O O . ASN A 1 55 ? -0.372 13.719 -9.016 1 97.81 55 ASN A O 1
ATOM 428 N N . ILE A 1 56 ? -2.336 14.078 -7.961 1 98.19 56 ILE A N 1
ATOM 429 C CA . ILE A 1 56 ? -2.068 15.5 -7.781 1 98.19 56 ILE A CA 1
ATOM 430 C C . ILE A 1 56 ? -0.817 15.688 -6.93 1 98.19 56 ILE A C 1
ATOM 432 O O . ILE A 1 56 ? 0.081 16.453 -7.289 1 98.19 56 ILE A O 1
ATOM 436 N N . VAL A 1 57 ? -0.75 14.938 -5.832 1 98.75 57 VAL A N 1
ATOM 437 C CA . VAL A 1 57 ? 0.391 15.016 -4.922 1 98.75 57 VAL A CA 1
ATOM 438 C C . VAL A 1 57 ? 1.667 14.625 -5.664 1 98.75 57 VAL A C 1
ATOM 440 O O . VAL A 1 57 ? 2.674 15.336 -5.598 1 98.75 57 VAL A O 1
ATOM 443 N N . ARG A 1 58 ? 1.633 13.57 -6.398 1 97.75 58 ARG A N 1
ATOM 444 C CA . ARG A 1 58 ? 2.787 13.055 -7.125 1 97.75 58 ARG A CA 1
ATOM 445 C C . ARG A 1 58 ? 3.295 14.07 -8.141 1 97.75 58 ARG A C 1
ATOM 447 O O . ARG A 1 58 ? 4.5 14.312 -8.234 1 97.75 58 ARG A O 1
ATOM 454 N N . GLU A 1 59 ? 2.381 14.617 -8.891 1 96.12 59 GLU A N 1
ATOM 455 C CA . GLU A 1 59 ? 2.764 15.562 -9.938 1 96.12 59 GLU A CA 1
ATOM 456 C C . GLU A 1 59 ? 3.447 16.797 -9.344 1 96.12 59 GLU A C 1
ATOM 458 O O . GLU A 1 59 ? 4.5 17.219 -9.828 1 96.12 59 GLU A O 1
ATOM 463 N N . GLU A 1 60 ? 2.889 17.344 -8.266 1 97.88 60 GLU A N 1
ATOM 464 C CA . GLU A 1 60 ? 3.449 18.547 -7.664 1 97.88 60 GLU A CA 1
ATOM 465 C C . GLU A 1 60 ? 4.77 18.25 -6.961 1 97.88 60 GLU A C 1
ATOM 467 O O . GLU A 1 60 ? 5.688 19.078 -6.98 1 97.88 60 GLU A O 1
ATOM 472 N N . MET A 1 61 ? 4.891 17.094 -6.312 1 97.75 61 MET A N 1
ATOM 473 C CA . MET A 1 61 ? 6.148 16.703 -5.68 1 97.75 61 MET A CA 1
ATOM 474 C C . MET A 1 61 ? 7.25 16.531 -6.719 1 97.75 61 MET A C 1
ATOM 476 O O . MET A 1 61 ? 8.375 16.984 -6.52 1 97.75 61 MET A O 1
ATOM 480 N N . ASN A 1 62 ? 6.871 15.852 -7.801 1 93.56 62 ASN A N 1
ATOM 481 C CA . ASN A 1 62 ? 7.832 15.656 -8.875 1 93.56 62 ASN A CA 1
ATOM 482 C C . ASN A 1 62 ? 8.258 16.984 -9.492 1 93.56 62 ASN A C 1
ATOM 484 O O . ASN A 1 62 ? 9.438 17.188 -9.797 1 93.56 62 ASN A O 1
ATOM 488 N N . ASN A 1 63 ? 7.312 17.859 -9.672 1 93.69 63 ASN A N 1
ATOM 489 C CA . ASN A 1 63 ? 7.609 19.188 -10.211 1 93.69 63 ASN A CA 1
ATOM 490 C C . ASN A 1 63 ? 8.57 19.953 -9.312 1 93.69 63 ASN A C 1
ATOM 492 O O . ASN A 1 63 ? 9.383 20.75 -9.797 1 93.69 63 ASN A O 1
ATOM 496 N N . ALA A 1 64 ? 8.477 19.656 -8.031 1 95.06 64 ALA A N 1
ATOM 497 C CA . ALA A 1 64 ? 9.336 20.344 -7.066 1 95.06 64 ALA A CA 1
ATOM 498 C C . ALA A 1 64 ? 10.703 19.672 -6.977 1 95.06 64 ALA A C 1
ATOM 500 O O . ALA A 1 64 ? 11.57 20.109 -6.215 1 95.06 64 ALA A O 1
ATOM 501 N N . GLY A 1 65 ? 10.898 18.625 -7.734 1 91.88 65 GLY A N 1
ATOM 502 C CA . GLY A 1 65 ? 12.195 17.984 -7.816 1 91.88 65 GLY A CA 1
ATOM 503 C C . GLY A 1 65 ? 12.352 16.812 -6.871 1 91.88 65 GLY A C 1
ATOM 504 O O . GLY A 1 65 ? 13.438 16.25 -6.746 1 91.88 65 GLY A O 1
ATOM 505 N N . ALA A 1 66 ? 11.289 16.438 -6.145 1 95.69 66 ALA A N 1
ATOM 506 C CA . ALA A 1 66 ? 11.336 15.266 -5.266 1 95.69 66 ALA A CA 1
ATOM 507 C C . ALA A 1 66 ? 11.164 13.977 -6.059 1 95.69 66 ALA A C 1
ATOM 509 O O . ALA A 1 66 ? 10.664 13.992 -7.184 1 95.69 66 ALA A O 1
ATOM 510 N N . GLN A 1 67 ? 11.656 12.875 -5.5 1 95 67 GLN A N 1
ATOM 511 C CA . GLN A 1 67 ? 11.586 11.578 -6.152 1 95 67 GLN A CA 1
ATOM 512 C C . GLN A 1 67 ? 10.797 10.578 -5.312 1 95 67 GLN A C 1
ATOM 514 O O . GLN A 1 67 ? 10.984 10.5 -4.094 1 95 67 GLN A O 1
ATOM 519 N N . GLU A 1 68 ? 9.992 9.859 -6.02 1 96.69 68 GLU A N 1
ATOM 520 C CA . GLU A 1 68 ? 9.133 8.898 -5.332 1 96.69 68 GLU A CA 1
ATOM 521 C C . GLU A 1 68 ? 9.828 7.543 -5.195 1 96.69 68 GLU A C 1
ATOM 523 O O . GLU A 1 68 ? 10.5 7.086 -6.121 1 96.69 68 GLU A O 1
ATOM 528 N N . PHE A 1 69 ? 9.812 6.953 -4.094 1 96.25 69 PHE A N 1
ATOM 529 C CA . PHE A 1 69 ? 10.117 5.547 -3.865 1 96.25 69 PHE A CA 1
ATOM 530 C C . PHE A 1 69 ? 9.141 4.934 -2.867 1 96.25 69 PHE A C 1
ATOM 532 O O . PHE A 1 69 ? 8.156 5.57 -2.486 1 96.25 69 PHE A O 1
ATOM 539 N N . LEU A 1 70 ? 9.227 3.676 -2.523 1 98 70 LEU A N 1
ATOM 540 C CA . LEU A 1 70 ? 8.281 3.025 -1.625 1 98 70 LEU A CA 1
ATOM 541 C C . LEU A 1 70 ? 9.008 2.162 -0.601 1 98 70 LEU A C 1
ATOM 543 O O . LEU A 1 70 ? 9.609 1.146 -0.957 1 98 70 LEU A O 1
ATOM 547 N N . ALA A 1 71 ? 8.953 2.619 0.627 1 97.88 71 ALA A N 1
ATOM 548 C CA . ALA A 1 71 ? 9.523 1.842 1.725 1 97.88 71 ALA A CA 1
ATOM 549 C C . ALA A 1 71 ? 8.484 0.908 2.334 1 97.88 71 ALA A C 1
ATOM 551 O O . ALA A 1 71 ? 7.281 1.173 2.258 1 97.88 71 ALA A O 1
ATOM 552 N N . SER A 1 72 ? 8.953 -0.155 2.9 1 97.5 72 SER A N 1
ATOM 553 C CA . SER A 1 72 ? 8.062 -1.105 3.564 1 97.5 72 SER A CA 1
ATOM 554 C C . SER A 1 72 ? 7.375 -0.471 4.77 1 97.5 72 SER A C 1
ATOM 556 O O . SER A 1 72 ? 7.969 0.358 5.461 1 97.5 72 SER A O 1
ATOM 558 N N . ALA A 1 73 ? 6.113 -0.863 4.965 1 97.19 73 ALA A N 1
ATOM 559 C CA . ALA A 1 73 ? 5.398 -0.443 6.168 1 97.19 73 ALA A CA 1
ATOM 560 C C . ALA A 1 73 ? 5.734 -1.35 7.352 1 97.19 73 ALA A C 1
ATOM 562 O O . ALA A 1 73 ? 5.441 -1.016 8.5 1 97.19 73 ALA A O 1
ATOM 563 N N . LEU A 1 74 ? 6.277 -2.506 7.074 1 98.06 74 LEU A N 1
ATOM 564 C CA . LEU A 1 74 ? 6.801 -3.398 8.102 1 98.06 74 LEU A CA 1
ATOM 565 C C . LEU A 1 74 ? 8.258 -3.076 8.414 1 98.06 74 LEU A C 1
ATOM 567 O O . LEU A 1 74 ? 9.156 -3.424 7.641 1 98.06 74 LEU A O 1
ATOM 571 N N . ILE A 1 75 ? 8.547 -2.439 9.555 1 98.44 75 ILE A N 1
ATOM 572 C CA . ILE A 1 75 ? 9.852 -1.849 9.836 1 98.44 75 ILE A CA 1
ATOM 573 C C . ILE A 1 75 ? 10.508 -2.582 11.008 1 98.44 75 ILE A C 1
ATOM 575 O O . ILE A 1 75 ? 9.891 -2.771 12.055 1 98.44 75 ILE A O 1
ATOM 579 N N . PRO A 1 76 ? 11.734 -3.027 10.82 1 98.12 76 PRO A N 1
ATOM 580 C CA . PRO A 1 76 ? 12.43 -3.645 11.953 1 98.12 76 PRO A CA 1
ATOM 581 C C . PRO A 1 76 ? 12.625 -2.684 13.125 1 98.12 76 PRO A C 1
ATOM 583 O O . PRO A 1 76 ? 12.883 -1.494 12.914 1 98.12 76 PRO A O 1
ATOM 586 N N . ALA A 1 77 ? 12.57 -3.158 14.336 1 98 77 ALA A N 1
ATOM 587 C CA . ALA A 1 77 ? 12.648 -2.352 15.547 1 98 77 ALA A CA 1
ATOM 588 C C . ALA A 1 77 ? 13.984 -1.625 15.641 1 98 77 ALA A C 1
ATOM 590 O O . ALA A 1 77 ? 14.07 -0.528 16.203 1 98 77 ALA A O 1
ATOM 591 N N . GLU A 1 78 ? 15.023 -2.23 15.109 1 97.75 78 GLU A N 1
ATOM 592 C CA . GLU A 1 78 ? 16.391 -1.721 15.234 1 97.75 78 GLU A CA 1
ATOM 593 C C . GLU A 1 78 ? 16.484 -0.276 14.75 1 97.75 78 GLU A C 1
ATOM 595 O O . GLU A 1 78 ? 17.172 0.545 15.367 1 97.75 78 GLU A O 1
ATOM 600 N N . LEU A 1 79 ? 15.812 0.064 13.703 1 97.75 79 LEU A N 1
ATOM 601 C CA . LEU A 1 79 ? 15.875 1.413 13.148 1 97.75 79 LEU A CA 1
ATOM 602 C C . LEU A 1 79 ? 15.258 2.422 14.117 1 97.75 79 LEU A C 1
ATOM 604 O O . LEU A 1 79 ? 15.805 3.506 14.32 1 97.75 79 LEU A O 1
ATOM 608 N N . TRP A 1 80 ? 14.156 2.078 14.711 1 97.12 80 TRP A N 1
ATOM 609 C CA . TRP A 1 80 ? 13.477 2.963 15.656 1 97.12 80 TRP A CA 1
ATOM 610 C C . TRP A 1 80 ? 14.242 3.037 16.969 1 97.12 80 TRP A C 1
ATOM 612 O O . TRP A 1 80 ? 14.172 4.043 17.688 1 97.12 80 TRP A O 1
ATOM 622 N N . GLN A 1 81 ? 14.922 1.947 17.328 1 97.56 81 GLN A N 1
ATOM 623 C CA . GLN A 1 81 ? 15.773 1.948 18.516 1 97.56 81 GLN A CA 1
ATOM 624 C C . GLN A 1 81 ? 16.969 2.883 18.328 1 97.56 81 GLN A C 1
ATOM 626 O O . GLN A 1 81 ? 17.359 3.588 19.266 1 97.56 81 GLN A O 1
ATOM 631 N N . GLU A 1 82 ? 17.5 2.936 17.156 1 96.81 82 GLU A N 1
ATOM 632 C CA . GLU A 1 82 ? 18.609 3.832 16.844 1 96.81 82 GLU A CA 1
ATOM 633 C C . GLU A 1 82 ? 18.219 5.293 17.031 1 96.81 82 GLU A C 1
ATOM 635 O O . GLU A 1 82 ? 19 6.102 17.516 1 96.81 82 GLU A O 1
ATOM 640 N N . SER A 1 83 ? 17.016 5.648 16.625 1 95 83 SER A N 1
ATOM 641 C CA . SER A 1 83 ? 16.562 7.035 16.719 1 95 83 SER A CA 1
ATOM 642 C C . SER A 1 83 ? 16.141 7.383 18.141 1 95 83 SER A C 1
ATOM 644 O O . SER A 1 83 ? 15.992 8.562 18.469 1 95 83 SER A O 1
ATOM 646 N N . GLY A 1 84 ? 15.859 6.359 18.969 1 93.44 84 GLY A N 1
ATOM 647 C CA . GLY A 1 84 ? 15.406 6.566 20.344 1 93.44 84 GLY A CA 1
ATOM 648 C C . GLY A 1 84 ? 13.898 6.688 20.453 1 93.44 84 GLY A C 1
ATOM 649 O O . GLY A 1 84 ? 13.367 6.906 21.547 1 93.44 84 GLY A O 1
ATOM 650 N N . ARG A 1 85 ? 13.164 6.398 19.391 1 92.88 85 ARG A N 1
ATOM 651 C CA . ARG A 1 85 ? 11.727 6.672 19.391 1 92.88 85 ARG A CA 1
ATOM 652 C C . ARG A 1 85 ? 10.922 5.402 19.641 1 92.88 85 ARG A C 1
ATOM 654 O O . ARG A 1 85 ? 9.703 5.453 19.812 1 92.88 85 ARG A O 1
ATOM 661 N N . TRP A 1 86 ? 11.531 4.238 19.688 1 94.38 86 TRP A N 1
ATOM 662 C CA . TRP A 1 86 ? 10.828 2.971 19.828 1 94.38 86 TRP A CA 1
ATOM 663 C C . TRP A 1 86 ? 9.961 2.965 21.094 1 94.38 86 TRP A C 1
ATOM 665 O O . TRP A 1 86 ? 8.766 2.678 21.031 1 94.38 86 TRP A O 1
ATOM 675 N N . ASP A 1 87 ? 10.57 3.334 22.156 1 89.88 87 ASP A N 1
ATOM 676 C CA . ASP A 1 87 ? 9.828 3.361 23.422 1 89.88 87 ASP A CA 1
ATOM 677 C C . ASP A 1 87 ? 9.062 4.676 23.578 1 89.88 87 ASP A C 1
ATOM 679 O O . ASP A 1 87 ? 7.938 4.691 24.078 1 89.88 87 ASP A O 1
ATOM 683 N N . ALA A 1 88 ? 9.617 5.719 23.094 1 85.19 88 ALA A N 1
ATOM 684 C CA . ALA A 1 88 ? 9.062 7.059 23.25 1 85.19 88 ALA A CA 1
ATOM 685 C C . ALA A 1 88 ? 7.715 7.188 22.547 1 85.19 88 ALA A C 1
ATOM 687 O O . ALA A 1 88 ? 6.84 7.934 22.984 1 85.19 88 ALA A O 1
ATOM 688 N N . TYR A 1 89 ? 7.547 6.449 21.453 1 88.19 89 TYR A N 1
ATOM 689 C CA . TYR A 1 89 ? 6.328 6.566 20.672 1 88.19 89 TYR A CA 1
ATOM 690 C C . TYR A 1 89 ? 5.137 5.973 21.406 1 88.19 89 TYR A C 1
ATOM 692 O O . TYR A 1 89 ? 3.99 6.359 21.172 1 88.19 89 TYR A O 1
ATOM 700 N N . GLY A 1 90 ? 5.34 4.992 22.266 1 87.06 90 GLY A N 1
ATOM 701 C CA . GLY A 1 90 ? 4.316 4.512 23.188 1 87.06 90 GLY A CA 1
ATOM 702 C C . GLY A 1 90 ? 3.32 3.574 22.531 1 87.06 90 GLY A C 1
ATOM 703 O O . GLY A 1 90 ? 3.668 2.848 21.594 1 87.06 90 GLY A O 1
ATOM 704 N N . ALA A 1 91 ? 2.104 3.543 23.016 1 87.69 91 ALA A N 1
ATOM 705 C CA . ALA A 1 91 ? 1.085 2.547 22.688 1 87.69 91 ALA A CA 1
ATOM 706 C C . ALA A 1 91 ? 0.466 2.826 21.328 1 87.69 91 ALA A C 1
ATOM 708 O O . ALA A 1 91 ? -0.219 1.97 20.766 1 87.69 91 ALA A O 1
ATOM 709 N N . GLU A 1 92 ? 0.774 3.945 20.75 1 91.69 92 GLU A N 1
ATOM 710 C CA . GLU A 1 92 ? 0.201 4.316 19.453 1 91.69 92 GLU A CA 1
ATOM 711 C C . GLU A 1 92 ? 0.866 3.549 18.312 1 91.69 92 GLU A C 1
ATOM 713 O O . GLU A 1 92 ? 0.353 3.523 17.188 1 91.69 92 GLU A O 1
ATOM 718 N N . MET A 1 93 ? 1.943 2.918 18.656 1 95.44 93 MET A N 1
ATOM 719 C CA . MET A 1 93 ? 2.66 2.141 17.656 1 95.44 93 MET A CA 1
ATOM 720 C C . MET A 1 93 ? 2.176 0.695 17.625 1 95.44 93 MET A C 1
ATOM 722 O O . MET A 1 93 ? 2.145 0.032 18.672 1 95.44 93 MET A O 1
ATOM 726 N N . PHE A 1 94 ? 1.764 0.174 16.438 1 97.56 94 PHE A N 1
ATOM 727 C CA . PHE A 1 94 ? 1.512 -1.253 16.281 1 97.56 94 PHE A CA 1
ATOM 728 C C . PHE A 1 94 ? 2.82 -2.035 16.25 1 97.56 94 PHE A C 1
ATOM 730 O O . PHE A 1 94 ? 3.672 -1.797 15.391 1 97.56 94 PHE A O 1
ATOM 737 N N . ARG A 1 95 ? 3.012 -2.879 17.156 1 97.44 95 ARG A N 1
ATOM 738 C CA . ARG A 1 95 ? 4.207 -3.713 17.234 1 97.44 95 ARG A CA 1
ATOM 739 C C . ARG A 1 95 ? 3.871 -5.18 16.984 1 97.44 95 ARG A C 1
ATOM 741 O O . ARG A 1 95 ? 2.744 -5.613 17.234 1 97.44 95 ARG A O 1
ATOM 748 N N . LEU A 1 96 ? 4.77 -5.945 16.406 1 97.25 96 LEU A N 1
ATOM 749 C CA . LEU A 1 96 ? 4.605 -7.379 16.188 1 97.25 96 LEU A CA 1
ATOM 750 C C . LEU A 1 96 ? 5.957 -8.086 16.172 1 97.25 96 LEU A C 1
ATOM 752 O O . LEU A 1 96 ? 7.004 -7.438 16.141 1 97.25 96 LEU A O 1
ATOM 756 N N . LYS A 1 97 ? 5.93 -9.398 16.266 1 96.62 97 LYS A N 1
ATOM 757 C CA . LYS A 1 97 ? 7.117 -10.242 16.203 1 96.62 97 LYS A CA 1
ATOM 758 C C . LYS A 1 97 ? 7.02 -11.242 15.055 1 96.62 97 LYS A C 1
ATOM 760 O O . LYS A 1 97 ? 5.926 -11.695 14.711 1 96.62 97 LYS A O 1
ATOM 765 N N . ASP A 1 98 ? 8.133 -11.492 14.477 1 94.69 98 ASP A N 1
ATOM 766 C CA . ASP A 1 98 ? 8.141 -12.539 13.453 1 94.69 98 ASP A CA 1
ATOM 767 C C . ASP A 1 98 ? 8.297 -13.922 14.086 1 94.69 98 ASP A C 1
ATOM 769 O O . ASP A 1 98 ? 8.312 -14.047 15.312 1 94.69 98 ASP A O 1
ATOM 773 N N . ARG A 1 99 ? 8.391 -14.945 13.211 1 92 99 ARG A N 1
ATOM 774 C CA . ARG A 1 99 ? 8.43 -16.328 13.672 1 92 99 ARG A CA 1
ATOM 775 C C . ARG A 1 99 ? 9.703 -16.609 14.469 1 92 99 ARG A C 1
ATOM 777 O O . ARG A 1 99 ? 9.781 -17.594 15.195 1 92 99 ARG A O 1
ATOM 784 N N . HIS A 1 100 ? 10.711 -15.703 14.406 1 91.31 100 HIS A N 1
ATOM 785 C CA . HIS A 1 100 ? 11.953 -15.836 15.148 1 91.31 100 HIS A CA 1
ATOM 786 C C . HIS A 1 100 ? 11.992 -14.883 16.344 1 91.31 100 HIS A C 1
ATOM 788 O O . HIS A 1 100 ? 13.055 -14.648 16.922 1 91.31 100 HIS A O 1
ATOM 794 N N . ASN A 1 101 ? 10.992 -14.258 16.609 1 94.06 101 ASN A N 1
ATOM 795 C CA . ASN A 1 101 ? 10.789 -13.375 17.75 1 94.06 101 ASN A CA 1
ATOM 796 C C . ASN A 1 101 ? 11.531 -12.047 17.562 1 94.06 101 ASN A C 1
ATOM 798 O O . ASN A 1 101 ? 11.953 -11.438 18.547 1 94.06 101 ASN A O 1
ATOM 802 N N . ARG A 1 102 ? 11.805 -11.719 16.438 1 95.69 102 ARG A N 1
ATOM 803 C CA . ARG A 1 102 ? 12.344 -10.391 16.156 1 95.69 102 ARG A CA 1
ATOM 804 C C . ARG A 1 102 ? 11.242 -9.336 16.156 1 95.69 102 ARG A C 1
ATOM 806 O O . ARG A 1 102 ? 10.141 -9.594 15.664 1 95.69 102 ARG A O 1
ATOM 813 N N . ASP A 1 103 ? 11.555 -8.156 16.641 1 97.56 103 ASP A N 1
ATOM 814 C CA . ASP A 1 103 ? 10.57 -7.094 16.812 1 97.56 103 ASP A CA 1
ATOM 815 C C . ASP A 1 103 ? 10.438 -6.254 15.555 1 97.56 103 ASP A C 1
ATOM 817 O O . ASP A 1 103 ? 11.445 -5.879 14.945 1 97.56 103 ASP A O 1
ATOM 821 N N . PHE A 1 104 ? 9.219 -6.035 15.172 1 98.25 104 PHE A N 1
ATOM 822 C CA . PHE A 1 104 ? 8.867 -5.145 14.078 1 98.25 104 PHE A CA 1
ATOM 823 C C . PHE A 1 104 ? 7.758 -4.184 14.492 1 98.25 104 PHE A C 1
ATOM 825 O O . PHE A 1 104 ? 7.094 -4.398 15.508 1 98.25 104 PHE A O 1
ATOM 832 N N . CYS A 1 105 ? 7.555 -3.15 13.773 1 98.06 105 CYS A N 1
ATOM 833 C CA . CYS A 1 105 ? 6.383 -2.293 13.906 1 98.06 105 CYS A CA 1
ATOM 834 C C . CYS A 1 105 ? 5.777 -1.978 12.539 1 98.06 105 CYS A C 1
ATOM 836 O O . CYS A 1 105 ? 6.426 -2.178 11.516 1 98.06 105 CYS A O 1
ATOM 838 N N . LEU A 1 106 ? 4.512 -1.698 12.531 1 98.19 106 LEU A N 1
ATOM 839 C CA . LEU A 1 106 ? 3.904 -1.062 11.367 1 98.19 106 LEU A CA 1
ATOM 840 C C . LEU A 1 106 ? 4.152 0.444 11.383 1 98.19 106 LEU A C 1
ATOM 842 O O . LEU A 1 106 ? 3.818 1.124 12.352 1 98.19 106 LEU A O 1
ATOM 846 N N . GLY A 1 107 ? 4.734 0.96 10.344 1 97.44 107 GLY A N 1
ATOM 847 C CA . GLY A 1 107 ? 5.266 2.314 10.336 1 97.44 107 GLY A CA 1
ATOM 848 C C . GLY A 1 107 ? 4.191 3.375 10.5 1 97.44 107 GLY A C 1
ATOM 849 O O . GLY A 1 107 ? 3.346 3.549 9.617 1 97.44 107 GLY A O 1
ATOM 850 N N . PRO A 1 108 ? 4.152 4.078 11.672 1 96.88 108 PRO A N 1
ATOM 851 C CA . PRO A 1 108 ? 3.307 5.27 11.766 1 96.88 108 PRO A CA 1
ATOM 852 C C . PRO A 1 108 ? 3.875 6.457 10.992 1 96.88 108 PRO A C 1
ATOM 854 O O . PRO A 1 108 ? 3.139 7.391 10.656 1 96.88 108 PRO A O 1
ATOM 857 N N . THR A 1 109 ? 5.133 6.512 10.852 1 96.06 109 THR A N 1
ATOM 858 C CA . THR A 1 109 ? 5.949 7.426 10.062 1 96.06 109 THR A CA 1
ATOM 859 C C . THR A 1 109 ? 7.211 6.73 9.555 1 96.06 109 THR A C 1
ATOM 861 O O . THR A 1 109 ? 7.43 5.551 9.844 1 96.06 109 THR A O 1
ATOM 864 N N . HIS A 1 110 ? 8.062 7.398 8.781 1 98.06 110 HIS A N 1
ATOM 865 C CA . HIS A 1 110 ? 9.172 6.68 8.164 1 98.06 110 HIS A CA 1
ATOM 866 C C . HIS A 1 110 ? 10.461 7.496 8.234 1 98.06 110 HIS A C 1
ATOM 868 O O . HIS A 1 110 ? 11.336 7.352 7.375 1 98.06 110 HIS A O 1
ATOM 874 N N . GLU A 1 111 ? 10.664 8.367 9.211 1 96.88 111 GLU A N 1
ATOM 875 C CA . GLU A 1 111 ? 11.898 9.133 9.336 1 96.88 111 GLU A CA 1
ATOM 876 C C . GLU A 1 111 ? 13.117 8.211 9.375 1 96.88 111 GLU A C 1
ATOM 878 O O . GLU A 1 111 ? 14.102 8.445 8.68 1 96.88 111 GLU A O 1
ATOM 883 N N . GLU A 1 112 ? 13.062 7.156 10.211 1 97.88 112 GLU A N 1
ATOM 884 C CA . GLU A 1 112 ? 14.18 6.238 10.422 1 97.88 112 GLU A CA 1
ATOM 885 C C . GLU A 1 112 ? 14.531 5.5 9.133 1 97.88 112 GLU A C 1
ATOM 887 O O . GLU A 1 112 ? 15.711 5.328 8.812 1 97.88 112 GLU A O 1
ATOM 892 N N . VAL A 1 113 ? 13.508 5.07 8.383 1 98.19 113 VAL A N 1
ATOM 893 C CA . VAL A 1 113 ? 13.727 4.281 7.172 1 98.19 113 VAL A CA 1
ATOM 894 C C . VAL A 1 113 ? 14.406 5.141 6.109 1 98.19 113 VAL A C 1
ATOM 896 O O . VAL A 1 113 ? 15.352 4.699 5.457 1 98.19 113 VAL A O 1
ATOM 899 N N . PHE A 1 114 ? 13.945 6.383 5.895 1 97.81 114 PHE A N 1
ATOM 900 C CA . PHE A 1 114 ? 14.531 7.289 4.918 1 97.81 114 PHE A CA 1
ATOM 901 C C . PHE A 1 114 ? 15.977 7.625 5.285 1 97.81 114 PHE A C 1
ATOM 903 O O . PHE A 1 114 ? 16.844 7.695 4.414 1 97.81 114 PHE A O 1
ATOM 910 N N . THR A 1 115 ? 16.203 7.875 6.566 1 98.06 115 THR A N 1
ATOM 911 C CA . THR A 1 115 ? 17.562 8.164 7.035 1 98.06 115 THR A CA 1
ATOM 912 C C . THR A 1 115 ? 18.484 6.98 6.77 1 98.06 115 THR A C 1
ATOM 914 O O . THR A 1 115 ? 19.625 7.168 6.355 1 98.06 115 THR A O 1
ATOM 917 N N . ASP A 1 116 ? 18.016 5.793 6.98 1 98 116 ASP A N 1
ATOM 918 C CA . ASP A 1 116 ? 18.781 4.582 6.727 1 98 116 ASP A CA 1
ATOM 919 C C . ASP A 1 116 ? 19.141 4.457 5.246 1 98 116 ASP A C 1
ATOM 921 O O . ASP A 1 116 ? 20.25 4.062 4.902 1 98 116 ASP A O 1
ATOM 925 N N . ILE A 1 117 ? 18.188 4.711 4.406 1 96.06 117 ILE A N 1
ATOM 926 C CA . ILE A 1 117 ? 18.406 4.629 2.969 1 96.06 117 ILE A CA 1
ATOM 927 C C . ILE A 1 117 ? 19.5 5.625 2.559 1 96.06 117 ILE A C 1
ATOM 929 O O . ILE A 1 117 ? 20.422 5.27 1.836 1 96.06 117 ILE A O 1
ATOM 933 N N . VAL A 1 118 ? 19.453 6.82 3.025 1 95.81 118 VAL A N 1
ATOM 934 C CA . VAL A 1 118 ? 20.359 7.879 2.592 1 95.81 118 VAL A CA 1
ATOM 935 C C . VAL A 1 118 ? 21.766 7.613 3.143 1 95.81 118 VAL A C 1
ATOM 937 O O . VAL A 1 118 ? 22.766 7.859 2.461 1 95.81 118 VAL A O 1
ATOM 940 N N . ARG A 1 119 ? 21.812 7.168 4.414 1 96.31 119 ARG A N 1
ATOM 941 C CA . ARG A 1 119 ? 23.141 6.93 4.984 1 96.31 119 ARG A CA 1
ATOM 942 C C . ARG A 1 119 ? 23.875 5.836 4.215 1 96.31 119 ARG A C 1
ATOM 944 O O . ARG A 1 119 ? 25.109 5.828 4.168 1 96.31 119 ARG A O 1
ATOM 951 N N . ASN A 1 120 ? 23.141 4.957 3.588 1 94.38 120 ASN A N 1
ATOM 952 C CA . ASN A 1 120 ? 23.75 3.863 2.832 1 94.38 120 ASN A CA 1
ATOM 953 C C . ASN A 1 120 ? 24.031 4.27 1.388 1 94.38 120 ASN A C 1
ATOM 955 O O . ASN A 1 120 ? 24.938 3.73 0.753 1 94.38 120 ASN A O 1
ATOM 959 N N . GLU A 1 121 ? 23.281 5.273 0.835 1 93.75 121 GLU A N 1
ATOM 960 C CA . GLU A 1 121 ? 23.344 5.574 -0.592 1 93.75 121 GLU A CA 1
ATOM 961 C C . GLU A 1 121 ? 24.172 6.832 -0.859 1 93.75 121 GLU A C 1
ATOM 963 O O . GLU A 1 121 ? 24.719 7.004 -1.951 1 93.75 121 GLU A O 1
ATOM 968 N N . ILE A 1 122 ? 24.203 7.73 0.084 1 93.88 122 ILE A N 1
ATOM 969 C CA . ILE A 1 122 ? 24.828 9.023 -0.138 1 93.88 122 ILE A CA 1
ATOM 970 C C . ILE A 1 122 ? 26.078 9.148 0.738 1 93.88 122 ILE A C 1
ATOM 972 O O . ILE A 1 122 ? 26 9.055 1.965 1 93.88 122 ILE A O 1
ATOM 976 N N . LYS A 1 123 ? 27.219 9.477 0.104 1 93.5 123 LYS A N 1
ATOM 977 C CA . LYS A 1 123 ? 28.469 9.516 0.852 1 93.5 123 LYS A CA 1
ATOM 978 C C . LYS A 1 123 ? 29.141 10.891 0.743 1 93.5 123 LYS A C 1
ATOM 980 O O . LYS A 1 123 ? 29.922 11.281 1.612 1 93.5 123 LYS A O 1
ATOM 985 N N . SER A 1 124 ? 28.734 11.602 -0.295 1 93.94 124 SER A N 1
ATOM 986 C CA . SER A 1 124 ? 29.438 12.852 -0.579 1 93.94 124 SER A CA 1
ATOM 987 C C . SER A 1 124 ? 28.453 14.016 -0.722 1 93.94 124 SER A C 1
ATOM 989 O O . SER A 1 124 ? 27.328 13.836 -1.19 1 93.94 124 SER A O 1
ATOM 991 N N . TYR A 1 125 ? 29 15.242 -0.442 1 93.88 125 TYR A N 1
ATOM 992 C CA . TYR A 1 125 ? 28.203 16.453 -0.595 1 93.88 125 TYR A CA 1
ATOM 993 C C . TYR A 1 125 ? 27.812 16.672 -2.053 1 93.88 125 TYR A C 1
ATOM 995 O O . TYR A 1 125 ? 26.844 17.375 -2.344 1 93.88 125 TYR A O 1
ATOM 1003 N N . LYS A 1 126 ? 28.469 16.062 -3 1 89.06 126 LYS A N 1
ATOM 1004 C CA . LYS A 1 126 ? 28.219 16.219 -4.43 1 89.06 126 LYS A CA 1
ATOM 1005 C C . LYS A 1 126 ? 26.875 15.617 -4.824 1 89.06 126 LYS A C 1
ATOM 1007 O O . LYS A 1 126 ? 26.312 15.945 -5.875 1 89.06 126 LYS A O 1
ATOM 1012 N N . GLN A 1 127 ? 26.406 14.766 -3.994 1 90.88 127 GLN A N 1
ATOM 1013 C CA . GLN A 1 127 ? 25.141 14.086 -4.285 1 90.88 127 GLN A CA 1
ATOM 1014 C C . GLN A 1 127 ? 23.969 14.836 -3.674 1 90.88 127 GLN A C 1
ATOM 1016 O O . GLN A 1 127 ? 22.812 14.398 -3.803 1 90.88 127 GLN A O 1
ATOM 1021 N N . LEU A 1 128 ? 24.25 16 -3.029 1 93.31 128 LEU A N 1
ATOM 1022 C CA . LEU A 1 128 ? 23.234 16.797 -2.363 1 93.31 128 LEU A CA 1
ATOM 1023 C C . LEU A 1 128 ? 22.953 18.078 -3.133 1 93.31 128 LEU A C 1
ATOM 1025 O O . LEU A 1 128 ? 23.828 18.578 -3.85 1 93.31 128 LEU A O 1
ATOM 1029 N N . PRO A 1 129 ? 21.703 18.578 -2.98 1 95 129 PRO A N 1
ATOM 1030 C CA . PRO A 1 129 ? 20.578 18.156 -2.139 1 95 129 PRO A CA 1
ATOM 1031 C C . PRO A 1 129 ? 19.797 17 -2.74 1 95 129 PRO A C 1
ATOM 1033 O O . PRO A 1 129 ? 19.906 16.734 -3.939 1 95 129 PRO A O 1
ATOM 1036 N N . LEU A 1 130 ? 19.078 16.297 -1.886 1 95 130 LEU A N 1
ATOM 1037 C CA . LEU A 1 130 ? 18.203 15.188 -2.266 1 95 130 LEU A CA 1
ATOM 1038 C C . LEU A 1 130 ? 16.844 15.312 -1.584 1 95 130 LEU A C 1
ATOM 1040 O O . LEU A 1 130 ? 16.766 15.68 -0.411 1 95 130 LEU A O 1
ATOM 1044 N N . ASN A 1 131 ? 15.789 15.133 -2.299 1 96.38 131 ASN A N 1
ATOM 1045 C CA . ASN A 1 131 ? 14.43 15.102 -1.775 1 96.38 131 ASN A CA 1
ATOM 1046 C C . ASN A 1 131 ? 13.688 13.844 -2.207 1 96.38 131 ASN A C 1
ATOM 1048 O O . ASN A 1 131 ? 13.438 13.641 -3.396 1 96.38 131 ASN A O 1
ATOM 1052 N N . LEU A 1 132 ? 13.367 13.008 -1.241 1 96.94 132 LEU A N 1
ATOM 1053 C CA . LEU A 1 132 ? 12.68 11.742 -1.485 1 96.94 132 LEU A CA 1
ATOM 1054 C C . LEU A 1 132 ? 11.305 11.734 -0.825 1 96.94 132 LEU A C 1
ATOM 1056 O O . LEU A 1 132 ? 11.117 12.344 0.231 1 96.94 132 LEU A O 1
ATOM 1060 N N . TYR A 1 133 ? 10.367 11.062 -1.48 1 98 133 TYR A N 1
ATOM 1061 C CA . TYR A 1 133 ? 9.055 10.93 -0.845 1 98 133 TYR A CA 1
ATOM 1062 C C . TYR A 1 133 ? 8.406 9.594 -1.206 1 98 133 TYR A C 1
ATOM 1064 O O . TYR A 1 133 ? 8.891 8.883 -2.086 1 98 133 TYR A O 1
ATOM 1072 N N . GLN A 1 134 ? 7.379 9.273 -0.473 1 98.62 134 GLN A N 1
ATOM 1073 C CA . GLN A 1 134 ? 6.559 8.109 -0.766 1 98.62 134 GLN A CA 1
ATOM 1074 C C . GLN A 1 134 ? 5.086 8.383 -0.477 1 98.62 134 GLN A C 1
ATOM 1076 O O . GLN A 1 134 ? 4.754 9.328 0.244 1 98.62 134 GLN A O 1
ATOM 1081 N N . ILE A 1 135 ? 4.238 7.676 -1.113 1 98.62 135 ILE A N 1
ATOM 1082 C CA . ILE A 1 135 ? 2.844 7.535 -0.708 1 98.62 135 ILE A CA 1
ATOM 1083 C C . ILE A 1 135 ? 2.604 6.129 -0.164 1 98.62 135 ILE A C 1
ATOM 1085 O O . ILE A 1 135 ? 2.707 5.148 -0.901 1 98.62 135 ILE A O 1
ATOM 1089 N N . GLN A 1 136 ? 2.34 6.031 1.122 1 98 136 GLN A N 1
ATOM 1090 C CA . GLN A 1 136 ? 2.281 4.746 1.809 1 98 136 GLN A CA 1
ATOM 1091 C C . GLN A 1 136 ? 1.171 4.73 2.855 1 98 136 GLN A C 1
ATOM 1093 O O . GLN A 1 136 ? 0.776 5.781 3.363 1 98 136 GLN A O 1
ATOM 1098 N N . THR A 1 137 ? 0.593 3.562 3.039 1 97.88 137 THR A N 1
ATOM 1099 C CA . THR A 1 137 ? -0.327 3.375 4.156 1 97.88 137 THR A CA 1
ATOM 1100 C C . THR A 1 137 ? 0.421 3.422 5.484 1 97.88 137 THR A C 1
ATOM 1102 O O . THR A 1 137 ? 1.491 2.826 5.625 1 97.88 137 THR A O 1
ATOM 1105 N N . LYS A 1 138 ? -0.084 4.211 6.406 1 98.38 138 LYS A N 1
ATOM 1106 C CA . LYS A 1 138 ? 0.466 4.328 7.754 1 98.38 138 LYS A CA 1
ATOM 1107 C C . LYS A 1 138 ? -0.486 3.736 8.789 1 98.38 138 LYS A C 1
ATOM 1109 O O . LYS A 1 138 ? -1.692 3.643 8.547 1 98.38 138 LYS A O 1
ATOM 1114 N N . TYR A 1 139 ? 0.063 3.314 9.875 1 98.12 139 TYR A N 1
ATOM 1115 C CA . TYR A 1 139 ? -0.706 2.678 10.938 1 98.12 139 TYR A CA 1
ATOM 1116 C C . TYR A 1 139 ? -0.446 3.354 12.281 1 98.12 139 TYR A C 1
ATOM 1118 O O . TYR A 1 139 ? 0.707 3.57 12.664 1 98.12 139 TYR A O 1
ATOM 1126 N N . ARG A 1 140 ? -1.42 3.764 12.953 1 97.25 140 ARG A N 1
ATOM 1127 C CA . ARG A 1 140 ? -1.372 4.289 14.312 1 97.25 140 ARG A CA 1
ATOM 1128 C C . ARG A 1 140 ? -2.488 3.699 15.172 1 97.25 140 ARG A C 1
ATOM 1130 O O . ARG A 1 140 ? -3.662 3.758 14.797 1 97.25 140 ARG A O 1
ATOM 1137 N N . ASP A 1 141 ? -2.104 3.104 16.219 1 96.44 141 ASP A N 1
ATOM 1138 C CA . ASP A 1 141 ? -3.098 2.506 17.109 1 96.44 141 ASP A CA 1
ATOM 1139 C C . ASP A 1 141 ? -3.826 3.574 17.922 1 96.44 141 ASP A C 1
ATOM 1141 O O . ASP A 1 141 ? -3.764 3.578 19.156 1 96.44 141 ASP A O 1
ATOM 1145 N N . GLU A 1 142 ? -4.62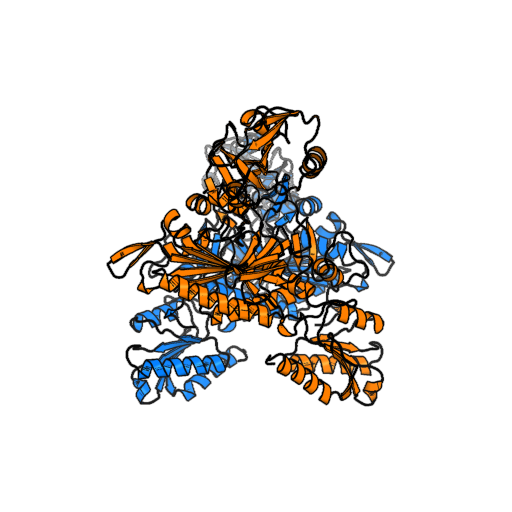5 4.344 17.172 1 91.25 142 GLU A N 1
ATOM 1146 C CA . GLU A 1 142 ? -5.402 5.438 17.734 1 91.25 142 GLU A CA 1
ATOM 1147 C C . GLU A 1 142 ? -6.34 4.938 18.828 1 91.25 142 GLU A C 1
ATOM 1149 O O . GLU A 1 142 ? -7.043 3.943 18.656 1 91.25 142 GLU A O 1
ATOM 1154 N N . ARG A 1 143 ? -6.332 5.629 19.938 1 86.81 143 ARG A N 1
ATOM 1155 C CA . ARG A 1 143 ? -7.113 5.211 21.109 1 86.81 143 ARG A CA 1
ATOM 1156 C C . ARG A 1 143 ? -8.609 5.301 20.828 1 86.81 143 ARG A C 1
ATOM 1158 O O . ARG A 1 143 ? -9.375 4.422 21.219 1 86.81 143 ARG A O 1
ATOM 1165 N N . ARG A 1 144 ? -9.062 6.414 20.25 1 87.75 144 ARG A N 1
ATOM 1166 C CA . ARG A 1 144 ? -10.469 6.66 19.953 1 87.75 144 ARG A CA 1
ATOM 1167 C C . ARG A 1 144 ? -10.648 7.094 18.5 1 87.75 144 ARG A C 1
ATOM 1169 O O . ARG A 1 144 ? -10.945 8.258 18.219 1 87.75 144 ARG A O 1
ATOM 1176 N N . PRO A 1 145 ? -10.531 6.059 17.594 1 92.06 145 PRO A N 1
ATOM 1177 C CA . PRO A 1 145 ? -10.781 6.441 16.203 1 92.06 145 PRO A CA 1
ATOM 1178 C C . PRO A 1 145 ? -12.18 7.016 16 1 92.06 145 PRO A C 1
ATOM 1180 O O . PRO A 1 145 ? -13.164 6.457 16.5 1 92.06 145 PRO A O 1
ATOM 1183 N N . ARG A 1 146 ? -12.273 8.172 15.391 1 88.31 146 ARG A N 1
ATOM 1184 C CA . ARG A 1 146 ? -13.547 8.852 15.148 1 88.31 146 ARG A CA 1
ATOM 1185 C C . ARG A 1 146 ? -13.5 9.664 13.867 1 88.31 146 ARG A C 1
ATOM 1187 O O . ARG A 1 146 ? -12.445 9.797 13.242 1 88.31 146 ARG A O 1
ATOM 1194 N N . PHE A 1 147 ? -14.672 10.031 13.312 1 90.56 147 PHE A N 1
ATOM 1195 C CA . PHE A 1 147 ? -14.828 10.961 12.203 1 90.56 147 PHE A CA 1
ATOM 1196 C C . PHE A 1 147 ? -14.336 10.336 10.898 1 90.56 147 PHE A C 1
ATOM 1198 O O . PHE A 1 147 ? -13.773 11.031 10.047 1 90.56 147 PHE A O 1
ATOM 1205 N N . GLY A 1 148 ? -14.43 9.055 10.797 1 93.75 148 GLY A N 1
ATOM 1206 C CA . GLY A 1 148 ? -14.055 8.391 9.562 1 93.75 148 GLY A CA 1
ATOM 1207 C C . GLY A 1 148 ? -12.555 8.352 9.336 1 93.75 148 GLY A C 1
ATOM 1208 O O . GLY A 1 148 ? -11.805 7.906 10.211 1 93.75 148 GLY A O 1
ATOM 1209 N N . VAL A 1 149 ? -12.102 8.938 8.258 1 94.81 149 VAL A N 1
ATOM 1210 C CA . VAL A 1 149 ? -10.688 8.852 7.902 1 94.81 149 VAL A CA 1
ATOM 1211 C C . VAL A 1 149 ? -9.953 10.086 8.43 1 94.81 149 VAL A C 1
ATOM 1213 O O . VAL A 1 149 ? -8.758 10.25 8.18 1 94.81 149 VAL A O 1
ATOM 1216 N N . MET A 1 150 ? -10.617 10.953 9.188 1 92.44 150 MET A N 1
ATOM 1217 C CA . MET A 1 150 ? -9.969 12.102 9.812 1 92.44 150 MET A CA 1
ATOM 1218 C C . MET A 1 150 ? -9.062 11.656 10.953 1 92.44 150 MET A C 1
ATOM 1220 O O . MET A 1 150 ? -7.992 12.227 11.164 1 92.44 150 MET A O 1
ATOM 1224 N N . ARG A 1 151 ? -9.539 10.727 11.656 1 91.62 151 ARG A N 1
ATOM 1225 C CA . ARG A 1 151 ? -8.805 10.102 12.75 1 91.62 151 ARG A CA 1
ATOM 1226 C C . ARG A 1 151 ? -8.992 8.594 12.75 1 91.62 151 ARG A C 1
ATOM 1228 O O . ARG A 1 151 ? -9.867 8.07 13.445 1 91.62 151 ARG A O 1
ATOM 1235 N N . SER A 1 152 ? -8.148 7.949 12.031 1 95.88 152 SER A N 1
ATOM 1236 C CA . SER A 1 152 ? -8.273 6.508 11.844 1 95.88 152 SER A CA 1
ATOM 1237 C C . SER A 1 152 ? -6.992 5.785 12.25 1 95.88 152 SER A C 1
ATOM 1239 O O . SER A 1 152 ? -6.004 6.422 12.625 1 95.88 152 SER A O 1
ATOM 1241 N N . ARG A 1 153 ? -7.02 4.48 12.305 1 97.62 153 ARG A N 1
ATOM 1242 C CA . ARG A 1 153 ? -5.875 3.658 12.688 1 97.62 153 ARG A CA 1
ATOM 1243 C C . ARG A 1 153 ? -5.039 3.277 11.469 1 97.62 153 ARG A C 1
ATOM 1245 O O . ARG A 1 153 ? -3.887 2.867 11.609 1 97.62 153 ARG A O 1
ATOM 1252 N N . GLU A 1 154 ? -5.652 3.311 10.367 1 97.75 154 GLU A N 1
ATOM 1253 C CA . GLU A 1 154 ? -5.016 3.111 9.07 1 97.75 154 GLU A CA 1
ATOM 1254 C C . GLU A 1 154 ? -5.363 4.238 8.109 1 97.75 154 GLU A C 1
ATOM 1256 O O . GLU A 1 154 ? -6.539 4.582 7.945 1 97.75 154 GLU A O 1
ATOM 1261 N N . PHE A 1 155 ? -4.375 4.863 7.523 1 97.81 155 PHE A N 1
ATOM 1262 C CA . PHE A 1 155 ? -4.609 5.965 6.598 1 97.81 155 PHE A CA 1
ATOM 1263 C C . PHE A 1 155 ? -3.484 6.055 5.57 1 97.81 155 PHE A C 1
ATOM 1265 O O . PHE A 1 155 ? -2.383 5.551 5.805 1 97.81 155 PHE A O 1
ATOM 1272 N N . ILE A 1 156 ? -3.752 6.641 4.449 1 98.5 156 ILE A N 1
ATOM 1273 C CA . ILE A 1 156 ? -2.754 6.836 3.402 1 98.5 156 ILE A CA 1
ATOM 1274 C C . ILE A 1 156 ? -2.131 8.227 3.537 1 98.5 156 ILE A C 1
ATOM 1276 O O . ILE A 1 156 ? -2.844 9.219 3.668 1 98.5 156 ILE A O 1
ATOM 1280 N N . MET A 1 157 ? -0.803 8.211 3.537 1 98.38 157 MET A N 1
ATOM 1281 C CA . MET A 1 157 ? -0.065 9.453 3.73 1 98.38 157 MET A CA 1
ATOM 1282 C C . MET A 1 157 ? 1.078 9.57 2.727 1 98.38 157 MET A C 1
ATOM 1284 O O . MET A 1 157 ? 1.674 8.562 2.34 1 98.38 157 MET A O 1
ATOM 1288 N N . LYS A 1 158 ? 1.269 10.75 2.219 1 98.75 158 LYS A N 1
ATOM 1289 C CA . LYS A 1 158 ? 2.541 11.07 1.576 1 98.75 158 LYS A CA 1
ATOM 1290 C C . LYS A 1 158 ? 3.531 11.656 2.578 1 98.75 158 LYS A C 1
ATOM 1292 O O . LYS A 1 158 ? 3.246 12.664 3.223 1 98.75 158 LYS A O 1
ATOM 1297 N N . ASP A 1 159 ? 4.637 11.047 2.754 1 98.19 159 ASP A N 1
ATOM 1298 C CA . ASP A 1 159 ? 5.715 11.648 3.535 1 98.19 159 ASP A CA 1
ATOM 1299 C C . ASP A 1 159 ? 6.977 11.812 2.697 1 98.19 159 ASP A C 1
ATOM 1301 O O . ASP A 1 159 ? 7.285 10.961 1.855 1 98.19 159 ASP A O 1
ATOM 1305 N N . GLY A 1 160 ? 7.609 12.906 2.861 1 98.06 160 GLY A N 1
ATOM 1306 C CA . GLY A 1 160 ? 8.836 13.258 2.162 1 98.06 160 GLY A CA 1
ATOM 1307 C C . GLY A 1 160 ? 9.93 13.758 3.088 1 98.06 160 GLY A C 1
ATOM 1308 O O . GLY A 1 160 ? 9.641 14.273 4.172 1 98.06 160 GLY A O 1
ATOM 1309 N N . TYR A 1 161 ? 11.133 13.562 2.664 1 98.06 161 TYR A N 1
ATOM 1310 C CA . TYR A 1 161 ? 12.305 13.984 3.43 1 98.06 161 TYR A CA 1
ATOM 1311 C C . TYR A 1 161 ? 13.367 14.578 2.516 1 98.06 161 TYR A C 1
ATOM 1313 O O . TYR A 1 161 ? 13.711 13.992 1.488 1 98.06 161 TYR A O 1
ATOM 1321 N N . SER A 1 162 ? 13.82 15.742 2.881 1 97.56 162 SER A N 1
ATOM 1322 C CA . SER A 1 162 ? 14.945 16.344 2.172 1 97.56 162 SER A CA 1
ATOM 1323 C C . SER A 1 162 ? 16.25 16.172 2.943 1 97.56 162 SER A C 1
ATOM 1325 O O . SER A 1 162 ? 16.234 16.094 4.172 1 97.56 162 SER A O 1
ATOM 1327 N N . PHE A 1 163 ? 17.312 16.078 2.297 1 97.69 163 PHE A N 1
ATOM 1328 C CA . PHE A 1 163 ? 18.656 15.945 2.822 1 97.69 163 PHE A CA 1
ATOM 1329 C C . PHE A 1 163 ? 19.578 17 2.217 1 97.69 163 PHE A C 1
ATOM 1331 O O . PHE A 1 163 ? 19.75 17.062 0.997 1 97.69 163 PHE A O 1
ATOM 1338 N N . ASP A 1 164 ? 20.188 17.781 3.059 1 97.56 164 ASP A N 1
ATOM 1339 C CA . ASP A 1 164 ? 20.984 18.906 2.596 1 97.56 164 ASP A CA 1
ATOM 1340 C C . ASP A 1 164 ? 22.328 18.953 3.318 1 97.56 164 ASP A C 1
ATOM 1342 O O . ASP A 1 164 ? 22.5 18.344 4.379 1 97.56 164 ASP A O 1
ATOM 1346 N N . LYS A 1 165 ? 23.25 19.719 2.729 1 96.94 165 LYS A N 1
ATOM 1347 C CA . LYS A 1 165 ? 24.609 19.797 3.279 1 96.94 165 LYS A CA 1
ATOM 1348 C C . LYS A 1 165 ? 24.688 20.859 4.379 1 96.94 165 LYS A C 1
ATOM 1350 O O . LYS A 1 165 ? 25.594 20.828 5.207 1 96.94 165 LYS A O 1
ATOM 1355 N N . ASP A 1 166 ? 23.75 21.859 4.324 1 96 166 ASP A N 1
ATOM 1356 C CA . ASP A 1 166 ? 23.781 22.938 5.301 1 96 166 ASP A CA 1
ATOM 1357 C C . ASP A 1 166 ? 22.391 23.516 5.516 1 96 166 ASP A C 1
ATOM 1359 O O . ASP A 1 166 ? 21.422 23.062 4.906 1 96 166 ASP A O 1
ATOM 1363 N N . GLN A 1 167 ? 22.281 24.453 6.41 1 95.81 167 GLN A N 1
ATOM 1364 C CA . GLN A 1 167 ? 21 25.047 6.793 1 95.81 167 GLN A CA 1
ATOM 1365 C C . GLN A 1 167 ? 20.375 25.781 5.621 1 95.81 167 GLN A C 1
ATOM 1367 O O . GLN A 1 167 ? 19.141 25.797 5.469 1 95.81 167 GLN A O 1
ATOM 1372 N N . GLU A 1 168 ? 21.141 26.422 4.816 1 96.62 168 GLU A N 1
ATOM 1373 C CA . GLU A 1 168 ? 20.625 27.125 3.648 1 96.62 168 GLU A CA 1
ATOM 1374 C C . GLU A 1 168 ? 19.906 26.188 2.691 1 96.62 168 GLU A C 1
ATOM 1376 O O . GLU A 1 168 ? 18.875 26.531 2.133 1 96.62 168 GLU A O 1
ATOM 1381 N N . GLY A 1 169 ? 20.516 25.016 2.512 1 96.62 169 GLY A N 1
ATOM 1382 C CA . GLY A 1 169 ? 19.859 24 1.694 1 96.62 169 GLY A CA 1
ATOM 1383 C C . GLY A 1 169 ? 18.516 23.562 2.244 1 96.62 169 GLY A C 1
ATOM 1384 O O . GLY A 1 169 ? 17.562 23.406 1.49 1 96.62 169 GLY A O 1
ATOM 1385 N N . LEU A 1 170 ? 18.469 23.359 3.541 1 96.88 170 LEU A N 1
ATOM 1386 C CA . LEU A 1 170 ? 17.219 22.984 4.188 1 96.88 170 LEU A CA 1
ATOM 1387 C C . LEU A 1 170 ? 16.156 24.062 3.988 1 96.88 170 LEU A C 1
ATOM 1389 O O . LEU A 1 170 ? 14.992 23.766 3.721 1 96.88 170 LEU A O 1
ATOM 1393 N N . ASP A 1 171 ? 16.547 25.328 4.129 1 95.69 171 ASP A N 1
ATOM 1394 C CA . ASP A 1 171 ? 15.617 26.422 3.965 1 95.69 171 ASP A CA 1
ATOM 1395 C C . ASP A 1 171 ? 15.039 26.453 2.551 1 95.69 171 ASP A C 1
ATOM 1397 O O . ASP A 1 171 ? 13.852 26.703 2.361 1 95.69 171 ASP A O 1
ATOM 1401 N N . LEU A 1 172 ? 15.891 26.188 1.599 1 96.75 172 LEU A N 1
ATOM 1402 C CA . LEU A 1 172 ? 15.445 26.141 0.209 1 96.75 172 LEU A CA 1
ATOM 1403 C C . LEU A 1 172 ? 14.477 24.984 -0.019 1 96.75 172 LEU A C 1
ATOM 1405 O O . LEU A 1 172 ? 13.453 25.156 -0.688 1 96.75 172 LEU A O 1
ATOM 1409 N N . ALA A 1 173 ? 14.852 23.844 0.486 1 96.62 173 ALA A N 1
ATOM 1410 C CA . ALA A 1 173 ? 13.977 22.688 0.356 1 96.62 173 ALA A CA 1
ATOM 1411 C C . ALA A 1 173 ? 12.625 22.938 1.021 1 96.62 173 ALA A C 1
ATOM 1413 O O . ALA A 1 173 ? 11.578 22.578 0.471 1 96.62 173 ALA A O 1
ATOM 1414 N N . TYR A 1 174 ? 12.672 23.547 2.203 1 95.62 174 TYR A N 1
ATOM 1415 C CA . TYR A 1 174 ? 11.469 23.859 2.963 1 95.62 174 TYR A CA 1
ATOM 1416 C C . TYR A 1 174 ? 10.539 24.766 2.156 1 95.62 174 TYR A C 1
ATOM 1418 O O . TYR A 1 174 ? 9.328 24.531 2.094 1 95.62 174 TYR A O 1
ATOM 1426 N N . GLU A 1 175 ? 11.086 25.719 1.528 1 95.62 175 GLU A N 1
ATOM 1427 C CA . GLU A 1 175 ? 10.289 26.656 0.743 1 95.62 175 GLU A CA 1
ATOM 1428 C C . GLU A 1 175 ? 9.727 26 -0.508 1 95.62 175 GLU A C 1
ATOM 1430 O O . GLU A 1 175 ? 8.578 26.25 -0.889 1 95.62 175 GLU A O 1
ATOM 1435 N N . LYS A 1 176 ? 10.5 25.172 -1.179 1 96.94 176 LYS A N 1
ATOM 1436 C CA . LYS A 1 176 ? 10.016 24.422 -2.332 1 96.94 176 LYS A CA 1
ATOM 1437 C C . LYS A 1 176 ? 8.812 23.562 -1.959 1 96.94 176 LYS A C 1
ATOM 1439 O O . LYS A 1 176 ? 7.836 23.484 -2.705 1 96.94 176 LYS A O 1
ATOM 1444 N N . MET A 1 177 ? 8.945 22.938 -0.845 1 97.81 177 MET A N 1
ATOM 1445 C CA . MET A 1 177 ? 7.867 22.062 -0.39 1 97.81 177 MET A CA 1
ATOM 1446 C C . MET A 1 177 ? 6.637 22.875 -0 1 97.81 177 MET A C 1
ATOM 1448 O O . MET A 1 177 ? 5.508 22.484 -0.283 1 97.81 177 MET A O 1
ATOM 1452 N N . ARG A 1 178 ? 6.879 24.016 0.724 1 95.81 178 ARG A N 1
ATOM 1453 C CA . ARG A 1 178 ? 5.766 24.891 1.063 1 95.81 178 ARG A CA 1
ATOM 1454 C C . ARG A 1 178 ? 4.969 25.266 -0.181 1 95.81 178 ARG A C 1
ATOM 1456 O O . ARG A 1 178 ? 3.738 25.188 -0.185 1 95.81 178 ARG A O 1
ATOM 1463 N N . LYS A 1 179 ? 5.629 25.625 -1.225 1 96.88 179 LYS A N 1
ATOM 1464 C CA . LYS A 1 179 ? 4.977 26.016 -2.473 1 96.88 179 LYS A CA 1
ATOM 1465 C C . LYS A 1 179 ? 4.25 24.828 -3.104 1 96.88 179 LYS A C 1
ATOM 1467 O O . LYS A 1 179 ? 3.129 24.984 -3.598 1 96.88 179 LYS A O 1
ATOM 1472 N N . ALA A 1 180 ? 4.914 23.688 -3.129 1 97.94 180 ALA A N 1
ATOM 1473 C CA . ALA A 1 180 ? 4.289 22.484 -3.674 1 97.94 180 ALA A CA 1
ATOM 1474 C C . ALA A 1 180 ? 2.99 22.156 -2.941 1 97.94 180 ALA A C 1
ATOM 1476 O O . ALA A 1 180 ? 1.997 21.781 -3.566 1 97.94 180 ALA A O 1
ATOM 1477 N N . TYR A 1 181 ? 3.037 22.297 -1.602 1 98 181 TYR A N 1
ATOM 1478 C CA . TYR A 1 181 ? 1.858 22 -0.795 1 98 181 TYR A CA 1
ATOM 1479 C C . TYR A 1 181 ? 0.717 22.953 -1.123 1 98 181 TYR A C 1
ATOM 1481 O O . TYR A 1 181 ? -0.436 22.531 -1.246 1 98 181 TYR A O 1
ATOM 1489 N N . VAL A 1 182 ? 1.027 24.203 -1.267 1 96.19 182 VAL A N 1
ATOM 1490 C CA . VAL A 1 182 ? 0.016 25.188 -1.634 1 96.19 182 VAL A CA 1
ATOM 1491 C C . VAL A 1 182 ? -0.621 24.797 -2.967 1 96.19 182 VAL A C 1
ATOM 1493 O O . VAL A 1 182 ? -1.847 24.797 -3.104 1 96.19 182 VAL A O 1
ATOM 1496 N N . ASN A 1 183 ? 0.192 24.469 -3.936 1 97.5 183 ASN A N 1
ATOM 1497 C CA . ASN A 1 183 ? -0.313 24.047 -5.238 1 97.5 183 ASN A CA 1
ATOM 1498 C C . ASN A 1 183 ? -1.209 22.812 -5.121 1 97.5 183 ASN A C 1
ATOM 1500 O O . ASN A 1 183 ? -2.256 22.734 -5.766 1 97.5 183 ASN A O 1
ATOM 1504 N N . ILE A 1 184 ? -0.761 21.844 -4.348 1 98.5 184 ILE A N 1
ATOM 1505 C CA . ILE A 1 184 ? -1.5 20.594 -4.172 1 98.5 184 ILE A CA 1
ATOM 1506 C C . ILE A 1 184 ? -2.895 20.906 -3.625 1 98.5 184 ILE A C 1
ATOM 1508 O O . ILE A 1 184 ? -3.896 20.453 -4.184 1 98.5 184 ILE A O 1
ATOM 1512 N N . PHE A 1 185 ? -2.949 21.672 -2.562 1 97.94 185 PHE A N 1
ATOM 1513 C CA . PHE A 1 185 ? -4.234 21.906 -1.912 1 97.94 185 PHE A CA 1
ATOM 1514 C C . PHE A 1 185 ? -5.121 22.797 -2.775 1 97.94 185 PHE A C 1
ATOM 1516 O O . PHE A 1 185 ? -6.344 22.609 -2.805 1 97.94 185 PHE A O 1
ATOM 1523 N N . ASN A 1 186 ? -4.547 23.719 -3.514 1 96.75 186 ASN A N 1
ATOM 1524 C CA . ASN A 1 186 ? -5.32 24.516 -4.465 1 96.75 186 ASN A CA 1
ATOM 1525 C C . ASN A 1 186 ? -5.953 23.625 -5.539 1 96.75 186 ASN A C 1
ATOM 1527 O O . ASN A 1 186 ? -7.137 23.781 -5.855 1 96.75 186 ASN A O 1
ATOM 1531 N N . ARG A 1 187 ? -5.219 22.734 -6.09 1 97.44 187 ARG A N 1
ATOM 1532 C CA . ARG A 1 187 ? -5.715 21.828 -7.113 1 97.44 187 ARG A CA 1
ATOM 1533 C C . ARG A 1 187 ? -6.82 20.922 -6.559 1 97.44 187 ARG A C 1
ATOM 1535 O O . ARG A 1 187 ? -7.715 20.516 -7.297 1 97.44 187 ARG A O 1
ATOM 1542 N N . CYS A 1 188 ? -6.746 20.656 -5.27 1 97.81 188 CYS A N 1
ATOM 1543 C CA . CYS A 1 188 ? -7.758 19.828 -4.617 1 97.81 188 CYS A CA 1
ATOM 1544 C C . CYS A 1 188 ? -8.984 20.656 -4.254 1 97.81 188 CYS A C 1
ATOM 1546 O O . CYS A 1 188 ? -9.953 20.125 -3.695 1 97.81 188 CYS A O 1
ATOM 1548 N N . GLY A 1 189 ? -8.961 21.938 -4.52 1 96 189 GLY A N 1
ATOM 1549 C CA . GLY A 1 189 ? -10.078 22.812 -4.199 1 96 189 GLY A CA 1
ATOM 1550 C C . GLY A 1 189 ? -10.141 23.188 -2.73 1 96 189 GLY A C 1
ATOM 1551 O O . GLY A 1 189 ? -11.219 23.453 -2.195 1 96 189 GLY A O 1
ATOM 1552 N N . LEU A 1 190 ? -9.031 23.109 -2.043 1 95.44 190 LEU A N 1
ATOM 1553 C CA . LEU A 1 190 ? -8.977 23.438 -0.62 1 95.44 190 LEU A CA 1
ATOM 1554 C C . LEU A 1 190 ? -8.258 24.75 -0.388 1 95.44 190 LEU A C 1
ATOM 1556 O O . LEU A 1 190 ? -7.262 25.047 -1.054 1 95.44 190 LEU A O 1
ATOM 1560 N N . ASP A 1 191 ? -8.828 25.5 0.479 1 86.94 191 ASP A N 1
ATOM 1561 C CA . ASP A 1 191 ? -8.164 26.719 0.936 1 86.94 191 ASP A CA 1
ATOM 1562 C C . ASP A 1 191 ? -7.355 26.453 2.205 1 86.94 191 ASP A C 1
ATOM 1564 O O . ASP A 1 191 ? -7.781 26.828 3.305 1 86.94 191 ASP A O 1
ATOM 1568 N N . ALA A 1 192 ? -6.219 25.875 2.01 1 89.56 192 ALA A N 1
ATOM 1569 C CA . ALA A 1 192 ? -5.367 25.531 3.146 1 89.56 192 ALA A CA 1
ATOM 1570 C C . ALA A 1 192 ? -4.367 26.656 3.436 1 89.56 192 ALA A C 1
ATOM 1572 O O . ALA A 1 192 ? -3.674 27.125 2.529 1 89.56 192 ALA A O 1
ATOM 1573 N N . LYS A 1 193 ? -4.32 27.094 4.648 1 87.25 193 LYS A N 1
ATOM 1574 C CA . LYS A 1 193 ? -3.383 28.141 5.066 1 87.25 193 LYS A CA 1
ATOM 1575 C C . LYS A 1 193 ? -2.225 27.547 5.867 1 87.25 193 LYS A C 1
ATOM 1577 O O . LYS A 1 193 ? -2.43 26.703 6.73 1 87.25 193 LYS A O 1
ATOM 1582 N N . ALA A 1 194 ? -1.067 27.969 5.438 1 89.44 194 ALA A N 1
ATOM 1583 C CA . ALA A 1 194 ? 0.102 27.562 6.215 1 89.44 194 ALA A CA 1
ATOM 1584 C C . ALA A 1 194 ? 0.182 28.344 7.527 1 89.44 194 ALA A C 1
ATOM 1586 O O . ALA A 1 194 ? 0.214 29.578 7.523 1 89.44 194 ALA A O 1
ATOM 1587 N N . VAL A 1 195 ? 0.208 27.656 8.656 1 89.38 195 VAL A N 1
ATOM 1588 C CA . VAL A 1 195 ? 0.225 28.297 9.969 1 89.38 195 VAL A CA 1
ATOM 1589 C C . VAL A 1 195 ? 1.436 27.797 10.758 1 89.38 195 VAL A C 1
ATOM 1591 O O . VAL A 1 195 ? 1.807 26.625 10.68 1 89.38 195 VAL A O 1
ATOM 1594 N N . ALA A 1 196 ? 2.025 28.734 11.5 1 86.12 196 ALA A N 1
ATOM 1595 C CA . ALA A 1 196 ? 3.141 28.328 12.352 1 86.12 196 ALA A CA 1
ATOM 1596 C C . ALA A 1 196 ? 2.697 27.281 13.383 1 86.12 196 ALA A C 1
ATOM 1598 O O . ALA A 1 196 ? 1.598 27.375 13.938 1 86.12 196 ALA A O 1
ATOM 1599 N N . ALA A 1 197 ? 3.633 26.297 13.57 1 84.38 197 ALA A N 1
ATOM 1600 C CA . ALA A 1 197 ? 3.246 25.188 14.453 1 84.38 197 ALA A CA 1
ATOM 1601 C C . ALA A 1 197 ? 4.426 24.734 15.305 1 84.38 197 ALA A C 1
ATOM 1603 O O . ALA A 1 197 ? 5.555 25.172 15.109 1 84.38 197 ALA A O 1
ATOM 1604 N N . ASP A 1 198 ? 3.98 24.016 16.344 1 77.69 198 ASP A N 1
ATOM 1605 C CA . ASP A 1 198 ? 4.98 23.328 17.156 1 77.69 198 ASP A CA 1
ATOM 1606 C C . ASP A 1 198 ? 5.488 22.078 16.438 1 77.69 198 ASP A C 1
ATOM 1608 O O . ASP A 1 198 ? 4.73 21.391 15.742 1 77.69 198 ASP A O 1
ATOM 1612 N N . SER A 1 199 ? 6.812 21.766 16.625 1 73.44 199 SER A N 1
ATOM 1613 C CA . SER A 1 199 ? 7.418 20.625 15.938 1 73.44 199 SER A CA 1
ATOM 1614 C C . SER A 1 199 ? 7.043 19.312 16.609 1 73.44 199 SER A C 1
ATOM 1616 O O . SER A 1 199 ? 7.211 18.25 16.031 1 73.44 199 SER A O 1
ATOM 1618 N N . GLY A 1 200 ? 6.5 19.328 17.719 1 62.94 200 GLY A N 1
ATOM 1619 C CA . GLY A 1 200 ? 6.027 18.156 18.422 1 62.94 200 GLY A CA 1
ATOM 1620 C C . GLY A 1 200 ? 7.074 17.062 18.531 1 62.94 200 GLY A C 1
ATOM 1621 O O . GLY A 1 200 ? 8.266 17.359 18.672 1 62.94 200 GLY A O 1
ATOM 1622 N N . ALA A 1 201 ? 6.59 15.789 18.5 1 59.12 201 ALA A N 1
ATOM 1623 C CA . ALA A 1 201 ? 7.426 14.609 18.719 1 59.12 201 ALA A CA 1
ATOM 1624 C C . ALA A 1 201 ? 8.375 14.391 17.547 1 59.12 201 ALA A C 1
ATOM 1626 O O . ALA A 1 201 ? 9.391 13.703 17.672 1 59.12 201 ALA A O 1
ATOM 1627 N N . ILE A 1 202 ? 8.023 14.938 16.422 1 67.62 202 ILE A N 1
ATOM 1628 C CA . ILE A 1 202 ? 8.859 14.773 15.242 1 67.62 202 ILE A CA 1
ATOM 1629 C C . ILE A 1 202 ? 10.18 15.523 15.43 1 67.62 202 ILE A C 1
ATOM 1631 O O . ILE A 1 202 ? 11.242 15.023 15.07 1 67.62 202 ILE A O 1
ATOM 1635 N N . GLY A 1 203 ? 10.102 16.734 16.094 1 62 203 GLY A N 1
ATOM 1636 C CA . GLY A 1 203 ? 11.297 17.516 16.422 1 62 203 GLY A CA 1
ATOM 1637 C C . GLY A 1 203 ? 11.641 18.547 15.367 1 62 203 GLY A C 1
ATOM 1638 O O . GLY A 1 203 ? 10.969 18.656 14.344 1 62 203 GLY A O 1
ATOM 1639 N N . GLY A 1 204 ? 12.609 19.453 15.734 1 70.31 204 GLY A N 1
ATOM 1640 C CA . GLY A 1 204 ? 13.086 20.5 14.836 1 70.31 204 GLY A CA 1
ATOM 1641 C C . GLY A 1 204 ? 12.766 21.891 15.328 1 70.31 204 GLY A C 1
ATOM 1642 O O . GLY A 1 204 ? 12.227 22.062 16.422 1 70.31 204 GLY A O 1
ATOM 1643 N N . SER A 1 205 ? 13.289 22.922 14.641 1 70.25 205 SER A N 1
ATOM 1644 C CA . SER A 1 205 ? 13.234 24.297 15.125 1 70.25 205 SER A CA 1
ATOM 1645 C C . SER A 1 205 ? 12.125 25.078 14.422 1 70.25 205 SER A C 1
ATOM 1647 O O . SER A 1 205 ? 11.75 26.172 14.867 1 70.25 205 SER A O 1
ATOM 1649 N N . GLY A 1 206 ? 11.555 24.453 13.352 1 79.62 206 GLY A N 1
ATOM 1650 C CA . GLY A 1 206 ? 10.531 25.156 12.609 1 79.62 206 GLY A CA 1
ATOM 1651 C C . GLY A 1 206 ? 9.578 24.234 11.875 1 79.62 206 GLY A C 1
ATOM 1652 O O . GLY A 1 206 ? 10 23.234 11.281 1 79.62 206 GLY A O 1
ATOM 1653 N N . SER A 1 207 ? 8.258 24.609 12.07 1 87.5 207 SER A N 1
ATOM 1654 C CA . SER A 1 207 ? 7.258 23.797 11.383 1 87.5 207 SER A CA 1
ATOM 1655 C C . SER A 1 207 ? 6.047 24.625 10.992 1 87.5 207 SER A C 1
ATOM 1657 O O . SER A 1 207 ? 5.824 25.703 11.539 1 87.5 207 SER A O 1
ATOM 1659 N N . ALA A 1 208 ? 5.461 24.219 9.953 1 90.5 208 ALA A N 1
ATOM 1660 C CA . ALA A 1 208 ? 4.211 24.828 9.5 1 90.5 208 ALA A CA 1
ATOM 1661 C C . ALA A 1 208 ? 3.16 23.75 9.211 1 90.5 208 ALA A C 1
ATOM 1663 O O . ALA A 1 208 ? 3.475 22.703 8.656 1 90.5 208 ALA A O 1
ATOM 1664 N N . GLU A 1 209 ? 2.002 24.047 9.695 1 92.88 209 GLU A N 1
ATOM 1665 C CA . GLU A 1 209 ? 0.848 23.188 9.406 1 92.88 209 GLU A CA 1
ATOM 1666 C C . GLU A 1 209 ? -0.059 23.844 8.359 1 92.88 209 GLU A C 1
ATOM 1668 O O . GLU A 1 209 ? -0.245 25.062 8.352 1 92.88 209 GLU A O 1
ATOM 1673 N N . PHE A 1 210 ? -0.542 23.031 7.496 1 94.38 210 PHE A N 1
ATOM 1674 C CA . PHE A 1 210 ? -1.545 23.5 6.543 1 94.38 210 PHE A CA 1
ATOM 1675 C C . PHE A 1 210 ? -2.951 23.188 7.047 1 94.38 210 PHE A C 1
ATOM 1677 O O . PHE A 1 210 ? -3.352 22.016 7.113 1 94.38 210 PHE A O 1
ATOM 1684 N N . MET A 1 211 ? -3.619 24.312 7.316 1 92.12 211 MET A N 1
ATOM 1685 C CA . MET A 1 211 ? -4.91 24.188 7.984 1 92.12 211 MET A CA 1
ATOM 1686 C C . MET A 1 211 ? -6.047 24.578 7.047 1 92.12 211 MET A C 1
ATOM 1688 O O . MET A 1 211 ? -5.957 25.578 6.336 1 92.12 211 MET A O 1
ATOM 1692 N N . VAL A 1 212 ? -7.023 23.703 7.062 1 90.56 212 VAL A N 1
ATOM 1693 C CA . VAL A 1 212 ? -8.281 24.016 6.387 1 90.56 212 VAL A CA 1
ATOM 1694 C C . VAL A 1 212 ? -9.344 24.375 7.418 1 90.56 212 VAL A C 1
ATOM 1696 O O . VAL A 1 212 ? -9.555 23.641 8.383 1 90.56 212 VAL A O 1
ATOM 1699 N N . LYS A 1 213 ? -9.914 25.516 7.191 1 84.69 213 LYS A N 1
ATOM 1700 C CA . LYS A 1 213 ? -10.969 25.922 8.109 1 84.69 213 LYS A CA 1
ATOM 1701 C C . LYS A 1 213 ? -12.125 24.922 8.094 1 84.69 213 LYS A C 1
ATOM 1703 O O . LYS A 1 213 ? -12.594 24.531 7.023 1 84.69 213 LYS A O 1
ATOM 1708 N N . SER A 1 214 ? -12.469 24.453 9.234 1 85.31 214 SER A N 1
ATOM 1709 C CA . SER A 1 214 ? -13.555 23.484 9.367 1 85.31 214 SER A CA 1
ATOM 1710 C C . SER A 1 214 ? -14.164 23.516 10.766 1 85.31 214 SER A C 1
ATOM 1712 O O . SER A 1 214 ? -13.445 23.547 11.766 1 85.31 214 SER A O 1
ATOM 1714 N N . GLU A 1 215 ? -15.414 23.484 10.859 1 80.19 215 GLU A N 1
ATOM 1715 C CA . GLU A 1 215 ? -16.109 23.5 12.141 1 80.19 215 GLU A CA 1
ATOM 1716 C C . GLU A 1 215 ? -15.883 22.203 12.906 1 80.19 215 GLU A C 1
ATOM 1718 O O . GLU A 1 215 ? -15.984 22.172 14.141 1 80.19 215 GLU A O 1
ATOM 1723 N N . VAL A 1 216 ? -15.57 21.25 12.188 1 79.62 216 VAL A N 1
ATOM 1724 C CA . VAL A 1 216 ? -15.391 19.953 12.828 1 79.62 216 VAL A CA 1
ATOM 1725 C C . VAL A 1 216 ? -13.906 19.703 13.094 1 79.62 216 VAL A C 1
ATOM 1727 O O . VAL A 1 216 ? -13.531 18.656 13.617 1 79.62 216 VAL A O 1
ATOM 1730 N N . GLY A 1 217 ? -13.156 20.641 12.773 1 83.25 217 GLY A N 1
ATOM 1731 C CA . GLY A 1 217 ? -11.727 20.484 13.008 1 83.25 217 GLY A CA 1
ATOM 1732 C C . GLY A 1 217 ? -11.367 20.344 14.469 1 83.25 217 GLY A C 1
ATOM 1733 O O . GLY A 1 217 ? -12.078 20.859 15.344 1 83.25 217 GLY A O 1
ATOM 1734 N N . GLU A 1 218 ? -10.266 19.625 14.695 1 79.88 218 GLU A N 1
ATOM 1735 C CA . GLU A 1 218 ? -9.875 19.344 16.078 1 79.88 218 GLU A CA 1
ATOM 1736 C C . GLU A 1 218 ? -8.789 20.312 16.547 1 79.88 218 GLU A C 1
ATOM 1738 O O . GLU A 1 218 ? -8.414 20.312 17.719 1 79.88 218 GLU A O 1
ATOM 1743 N N . ASP A 1 219 ? -8.367 21.156 15.664 1 87.44 219 ASP A N 1
ATOM 1744 C CA . ASP A 1 219 ? -7.297 22.078 16 1 87.44 219 ASP A CA 1
ATOM 1745 C C . ASP A 1 219 ? -7.824 23.516 16.109 1 87.44 219 ASP A C 1
ATOM 1747 O O . ASP A 1 219 ? -8.672 23.922 15.312 1 87.44 219 ASP A O 1
ATOM 1751 N N . ASP A 1 220 ? -7.391 24.141 17.125 1 90.06 220 ASP A N 1
ATOM 1752 C CA . ASP A 1 220 ? -7.648 25.578 17.219 1 90.06 220 ASP A CA 1
ATOM 1753 C C . ASP A 1 220 ? -6.539 26.375 16.547 1 90.06 220 ASP A C 1
ATOM 1755 O O . ASP A 1 220 ? -5.359 26.203 16.859 1 90.06 220 ASP A O 1
ATOM 1759 N N . VAL A 1 221 ? -7.008 27.188 15.703 1 90.44 221 VAL A N 1
ATOM 1760 C CA . VAL A 1 221 ? -6.039 27.984 14.953 1 90.44 221 VAL A CA 1
ATOM 1761 C C . VAL A 1 221 ? -6.266 29.469 15.227 1 90.44 221 VAL A C 1
ATOM 1763 O O . VAL A 1 221 ? -7.402 29.953 15.18 1 90.44 221 VAL A O 1
ATOM 1766 N N . VAL A 1 222 ? -5.18 30.172 15.492 1 92.31 222 VAL A N 1
ATOM 1767 C CA . VAL A 1 222 ? -5.207 31.594 15.773 1 92.31 222 VAL A CA 1
ATOM 1768 C C . VAL A 1 222 ? -4.93 32.375 14.5 1 92.31 222 VAL A C 1
ATOM 1770 O O . VAL A 1 222 ? -3.945 32.125 13.797 1 92.31 222 VAL A O 1
ATOM 1773 N N . PHE A 1 223 ? -5.809 33.281 14.172 1 88.88 223 PHE A N 1
ATOM 1774 C CA . PHE A 1 223 ? -5.652 34.125 13 1 88.88 223 PHE A CA 1
ATOM 1775 C C . PHE A 1 223 ? -5.66 35.594 13.391 1 88.88 223 PHE A C 1
ATOM 1777 O O . PHE A 1 223 ? -6.398 36 14.289 1 88.88 223 PHE A O 1
ATOM 1784 N N . CYS A 1 224 ? -4.758 36.312 12.719 1 89.31 224 CYS A N 1
ATOM 1785 C CA . CYS A 1 224 ? -4.859 37.75 12.828 1 89.31 224 CYS A CA 1
ATOM 1786 C C . CYS A 1 224 ? -5.879 38.312 11.844 1 89.31 224 CYS A C 1
ATOM 1788 O O . CYS A 1 224 ? -5.949 37.875 10.695 1 89.31 224 CYS A O 1
ATOM 1790 N N . THR A 1 225 ? -6.672 39.188 12.211 1 83.19 225 THR A N 1
ATOM 1791 C CA . THR A 1 225 ? -7.707 39.781 11.359 1 83.19 225 THR A CA 1
ATOM 1792 C C . THR A 1 225 ? -7.117 40.812 10.43 1 83.19 225 THR A C 1
ATOM 1794 O O . THR A 1 225 ? -7.742 41.219 9.438 1 83.19 225 THR A O 1
ATOM 1797 N N . ALA A 1 226 ? -5.926 41.312 10.742 1 85.88 226 ALA A N 1
ATOM 1798 C CA . ALA A 1 226 ? -5.359 42.469 10.031 1 85.88 226 ALA A CA 1
ATOM 1799 C C . ALA A 1 226 ? -4.172 42.062 9.172 1 85.88 226 ALA A C 1
ATOM 1801 O O . ALA A 1 226 ? -3.822 42.75 8.211 1 85.88 226 ALA A O 1
ATOM 1802 N N . CYS A 1 227 ? -3.459 41.062 9.609 1 88.12 227 CYS A N 1
ATOM 1803 C CA . CYS A 1 227 ? -2.305 40.594 8.844 1 88.12 227 CYS A CA 1
ATOM 1804 C C . CYS A 1 227 ? -2.404 39.125 8.555 1 88.12 227 CYS A C 1
ATOM 1806 O O . CYS A 1 227 ? -3.461 38.5 8.734 1 88.12 227 CYS A O 1
ATOM 1808 N N . ASP A 1 228 ? -1.268 38.469 8.047 1 80.62 228 ASP A N 1
ATOM 1809 C CA . ASP A 1 228 ? -1.326 37.094 7.578 1 80.62 228 ASP A CA 1
ATOM 1810 C C . ASP A 1 228 ? -0.86 36.125 8.664 1 80.62 228 ASP A C 1
ATOM 1812 O O . ASP A 1 228 ? -0.6 34.938 8.391 1 80.62 228 ASP A O 1
ATOM 1816 N N . TYR A 1 229 ? -0.875 36.719 9.898 1 87.5 229 TYR A N 1
ATOM 1817 C CA . TYR A 1 229 ? -0.428 35.844 10.984 1 87.5 229 TYR A CA 1
ATOM 1818 C C . TYR A 1 229 ? -1.427 34.719 11.227 1 87.5 229 TYR A C 1
ATOM 1820 O O . TYR A 1 229 ? -2.635 34.969 11.289 1 87.5 229 TYR A O 1
ATOM 1828 N N . ALA A 1 230 ? -0.941 33.531 11.258 1 88.75 230 ALA A N 1
ATOM 1829 C CA . ALA A 1 230 ? -1.718 32.375 11.633 1 88.75 230 ALA A CA 1
ATOM 1830 C C . ALA A 1 230 ? -0.845 31.328 12.344 1 88.75 230 ALA A C 1
ATOM 1832 O O . ALA A 1 230 ? 0.284 31.078 11.922 1 88.75 230 ALA A O 1
ATOM 1833 N N . ALA A 1 231 ? -1.365 30.844 13.492 1 91.12 231 ALA A N 1
ATOM 1834 C CA . ALA A 1 231 ? -0.617 29.859 14.258 1 91.12 231 ALA A CA 1
ATOM 1835 C C . ALA A 1 231 ? -1.56 28.891 14.977 1 91.12 231 ALA A C 1
ATOM 1837 O O . ALA A 1 231 ? -2.67 29.266 15.359 1 91.12 231 ALA A O 1
ATOM 1838 N N . ASN A 1 232 ? -1.091 27.625 15.07 1 90.38 232 ASN A N 1
ATOM 1839 C CA . ASN A 1 232 ? -1.807 26.719 15.961 1 90.38 232 ASN A CA 1
ATOM 1840 C C . ASN A 1 232 ? -1.806 27.234 17.406 1 90.38 232 ASN A C 1
ATOM 1842 O O . ASN A 1 232 ? -0.809 27.781 17.859 1 90.38 232 ASN A O 1
ATOM 1846 N N . ILE A 1 233 ? -2.871 27.016 18.078 1 90.19 233 ILE A N 1
ATOM 1847 C CA . ILE A 1 233 ? -3.008 27.516 19.438 1 90.19 233 ILE A CA 1
ATOM 1848 C C . ILE A 1 233 ? -1.862 27 20.297 1 90.19 233 ILE A C 1
ATOM 1850 O O . ILE A 1 233 ? -1.404 27.688 21.219 1 90.19 233 ILE A O 1
ATOM 1854 N N . GLU A 1 234 ? -1.363 25.844 19.984 1 88.5 234 GLU A N 1
ATOM 1855 C CA . GLU A 1 234 ? -0.277 25.219 20.719 1 88.5 234 GLU A CA 1
ATOM 1856 C C . GLU A 1 234 ? 1.008 26.031 20.625 1 88.5 234 GLU A C 1
ATOM 1858 O O . GLU A 1 234 ? 1.854 25.984 21.516 1 88.5 234 GLU A O 1
ATOM 1863 N N . LYS A 1 235 ? 1.085 26.828 19.625 1 88.44 235 LYS A N 1
ATOM 1864 C CA . LYS A 1 235 ? 2.314 27.562 19.344 1 88.44 235 LYS A CA 1
ATOM 1865 C C . LYS A 1 235 ? 2.107 29.062 19.5 1 88.44 235 LYS A C 1
ATOM 1867 O O . LYS A 1 235 ? 3.064 29.812 19.719 1 88.44 235 LYS A O 1
ATOM 1872 N N . ALA A 1 236 ? 0.933 29.547 19.438 1 91 236 ALA A N 1
ATOM 1873 C CA . ALA A 1 236 ? 0.644 30.984 19.406 1 91 236 ALA A CA 1
ATOM 1874 C C . ALA A 1 236 ? 1.055 31.656 20.719 1 91 236 ALA A C 1
ATOM 1876 O O . ALA A 1 236 ? 0.573 31.281 21.781 1 91 236 ALA A O 1
ATOM 1877 N N . PRO A 1 237 ? 1.934 32.594 20.562 1 91.75 237 PRO A N 1
ATOM 1878 C CA . PRO A 1 237 ? 2.324 33.312 21.797 1 91.75 237 PRO A CA 1
ATOM 1879 C C . PRO A 1 237 ? 1.191 34.125 22.375 1 91.75 237 PRO A C 1
ATOM 1881 O O . PRO A 1 237 ? 0.419 34.75 21.625 1 91.75 237 PRO A O 1
ATOM 1884 N N . SER A 1 238 ? 1.107 34.156 23.672 1 92.56 238 SER A N 1
ATOM 1885 C CA . SER A 1 238 ? 0.1 34.969 24.359 1 92.56 238 SER A CA 1
ATOM 1886 C C . SER A 1 238 ? 0.646 36.344 24.719 1 92.56 238 SER A C 1
ATOM 1888 O O . SER A 1 238 ? 1.858 36.531 24.859 1 92.56 238 SER A O 1
ATOM 1890 N N . THR A 1 239 ? -0.229 37.312 24.766 1 90.75 239 THR A N 1
ATOM 1891 C CA . THR A 1 239 ? 0.111 38.656 25.25 1 90.75 239 THR A CA 1
ATOM 1892 C C . THR A 1 239 ? -0.292 38.812 26.703 1 90.75 239 THR A C 1
ATOM 1894 O O . THR A 1 239 ? -1.458 39.094 27 1 90.75 239 THR A O 1
ATOM 1897 N N . PRO A 1 240 ? 0.702 38.781 27.547 1 91.38 240 PRO A N 1
ATOM 1898 C CA . PRO A 1 240 ? 0.364 38.875 28.969 1 91.38 240 PRO A CA 1
ATOM 1899 C C . PRO A 1 240 ? -0.191 40.25 29.359 1 91.38 240 PRO A C 1
ATOM 1901 O O . PRO A 1 240 ? 0.293 41.281 28.859 1 91.38 240 PRO A O 1
ATOM 1904 N N . GLU A 1 241 ? -1.209 40.25 30.156 1 90.06 241 GLU A N 1
ATOM 1905 C CA . GLU A 1 241 ? -1.722 41.469 30.75 1 90.06 241 GLU A CA 1
ATOM 1906 C C . GLU A 1 241 ? -0.85 41.938 31.922 1 90.06 241 GLU A C 1
ATOM 1908 O O . GLU A 1 241 ? -0.19 41.094 32.562 1 90.06 241 GLU A O 1
ATOM 1913 N N . HIS A 1 242 ? -0.822 43.188 32.062 1 91.75 242 HIS A N 1
ATOM 1914 C CA . HIS A 1 242 ? -0.115 43.781 33.219 1 91.75 242 HIS A CA 1
ATOM 1915 C C . HIS A 1 242 ? -1.081 44.469 34.156 1 91.75 242 HIS A C 1
ATOM 1917 O O . HIS A 1 242 ? -1.748 45.438 33.781 1 91.75 242 HIS A O 1
ATOM 1923 N N . ALA A 1 243 ? -1.068 43.938 35.375 1 90.69 243 ALA A N 1
ATOM 1924 C CA . ALA A 1 243 ? -1.932 44.562 36.375 1 90.69 243 ALA A CA 1
ATOM 1925 C C . ALA A 1 243 ? -1.357 45.906 36.844 1 90.69 243 ALA A C 1
ATOM 1927 O O . ALA A 1 243 ? -0.148 46.125 36.75 1 90.69 243 ALA A O 1
ATOM 1928 N N . GLU A 1 244 ? -2.279 46.75 37.281 1 91.12 244 GLU A N 1
ATOM 1929 C CA . GLU A 1 244 ? -1.833 48 37.875 1 91.12 244 GLU A CA 1
ATOM 1930 C C . GLU A 1 244 ? -1.084 47.781 39.156 1 91.12 244 GLU A C 1
ATOM 1932 O O . GLU A 1 244 ? -1.48 46.938 39.969 1 91.12 244 GLU A O 1
ATOM 1937 N N . LYS A 1 245 ? 0.014 48.562 39.281 1 92.94 245 LYS A N 1
ATOM 1938 C CA . LYS A 1 245 ? 0.847 48.406 40.469 1 92.94 245 LYS A CA 1
ATOM 1939 C C . LYS A 1 245 ? 0.068 48.75 41.719 1 92.94 245 LYS A C 1
ATOM 1941 O O . LYS A 1 245 ? -0.633 49.781 41.781 1 92.94 245 LYS A O 1
ATOM 1946 N N . GLU A 1 246 ? 0.116 47.844 42.688 1 94.25 246 GLU A N 1
ATOM 1947 C CA . GLU A 1 246 ? -0.503 48.031 44 1 94.25 246 GLU A CA 1
ATOM 1948 C C . GLU A 1 246 ? 0.533 47.969 45.094 1 94.25 246 GLU A C 1
ATOM 1950 O O . GLU A 1 246 ? 1.601 47.375 44.938 1 94.25 246 GLU A O 1
ATOM 1955 N N . GLU A 1 247 ? 0.156 48.75 46.156 1 95.06 247 GLU A N 1
ATOM 1956 C CA . GLU A 1 247 ? 0.983 48.562 47.344 1 95.06 247 GLU A CA 1
ATOM 1957 C C . GLU A 1 247 ? 0.854 47.156 47.875 1 95.06 247 GLU A C 1
ATOM 1959 O O . GLU A 1 247 ? -0.257 46.656 48.062 1 95.06 247 GLU A O 1
ATOM 1964 N N . LEU A 1 248 ? 2.002 46.562 48.062 1 95.31 248 LEU A N 1
ATOM 1965 C CA . LEU A 1 248 ? 2.012 45.156 48.5 1 95.31 248 LEU A CA 1
ATOM 1966 C C . LEU A 1 248 ? 1.4 45.031 49.875 1 95.31 248 LEU A C 1
ATOM 1968 O O . LEU A 1 248 ? 1.726 45.812 50.781 1 95.31 248 LEU A O 1
ATOM 1972 N N . MET A 1 249 ? 0.536 44.125 50 1 96.81 249 MET A N 1
ATOM 1973 C CA . MET A 1 249 ? -0.124 43.844 51.281 1 96.81 249 MET A CA 1
ATOM 1974 C C . MET A 1 249 ? 0.444 42.562 51.906 1 96.81 249 MET A C 1
ATOM 1976 O O . MET A 1 249 ? 1.089 41.781 51.25 1 96.81 249 MET A O 1
ATOM 1980 N N . GLU A 1 250 ? 0.192 42.469 53.219 1 96 250 GLU A N 1
ATOM 1981 C CA . GLU A 1 250 ? 0.677 41.281 53.938 1 96 250 GLU A CA 1
ATOM 1982 C C . GLU A 1 250 ? -0.157 40.062 53.594 1 96 250 GLU A C 1
ATOM 1984 O O . GLU A 1 250 ? -1.383 40.125 53.5 1 96 250 GLU A O 1
ATOM 1989 N N . VAL A 1 251 ? 0.54 38.969 53.438 1 97.06 251 VAL A N 1
ATOM 1990 C CA . VAL A 1 251 ? -0.122 37.719 53.125 1 97.06 251 VAL A CA 1
ATOM 1991 C C . VAL A 1 251 ? -1.066 37.312 54.25 1 97.06 251 VAL A C 1
ATOM 1993 O O . VAL A 1 251 ? -0.708 37.406 55.438 1 97.06 251 VAL A O 1
ATOM 1996 N N . GLU A 1 252 ? -2.311 36.906 53.844 1 96.69 252 GLU A N 1
ATOM 1997 C CA . GLU A 1 252 ? -3.326 36.469 54.812 1 96.69 252 GLU A CA 1
ATOM 1998 C C . GLU A 1 252 ? -3.834 35.062 54.469 1 96.69 252 GLU A C 1
ATOM 2000 O O . GLU A 1 252 ? -4.168 34.781 53.344 1 96.69 252 GLU A O 1
ATOM 2005 N N . LYS A 1 253 ? -3.865 34.188 55.531 1 93.25 253 LYS A N 1
ATOM 2006 C CA . LYS A 1 253 ? -4.445 32.844 55.375 1 93.25 253 LYS A CA 1
ATOM 2007 C C . LYS A 1 253 ? -5.938 32.844 55.688 1 93.25 253 LYS A C 1
ATOM 2009 O O . LYS A 1 253 ? -6.34 33.281 56.781 1 93.25 253 LYS A O 1
ATOM 2014 N N . VAL A 1 254 ? -6.699 32.406 54.75 1 96.62 254 VAL A N 1
ATOM 2015 C CA . VAL A 1 254 ? -8.148 32.469 54.875 1 96.62 254 VAL A CA 1
ATOM 2016 C C . VAL A 1 254 ? -8.742 31.047 54.75 1 96.62 254 VAL A C 1
ATOM 2018 O O . VAL A 1 254 ? -8.344 30.281 53.875 1 96.62 254 VAL A O 1
ATOM 2021 N N . GLU A 1 255 ? -9.703 30.75 55.625 1 95.88 255 GLU A N 1
ATOM 2022 C CA . GLU A 1 255 ? -10.406 29.469 55.531 1 95.88 255 GLU A CA 1
ATOM 2023 C C . GLU A 1 255 ? -11.461 29.5 54.438 1 95.88 255 GLU A C 1
ATOM 2025 O O . GLU A 1 255 ? -12.32 30.375 54.406 1 95.88 255 GLU A O 1
ATOM 2030 N N . THR A 1 256 ? -11.297 28.625 53.594 1 94.31 256 THR A N 1
ATOM 2031 C CA . THR A 1 256 ? -12.227 28.516 52.469 1 94.31 256 THR A CA 1
ATOM 2032 C C . THR A 1 256 ? -12.758 27.094 52.344 1 94.31 256 THR A C 1
ATOM 2034 O O . THR A 1 256 ? -12.422 26.375 51.406 1 94.31 256 THR A O 1
ATOM 2037 N N . PRO A 1 257 ? -13.695 26.688 53.219 1 91.94 257 PRO A N 1
ATOM 2038 C CA . PRO A 1 257 ? -14.148 25.297 53.281 1 91.94 257 PRO A CA 1
ATOM 2039 C C . PRO A 1 257 ? -14.898 24.875 52.031 1 91.94 257 PRO A C 1
ATOM 2041 O O . PRO A 1 257 ? -15.906 25.484 51.656 1 91.94 257 PRO A O 1
ATOM 2044 N N . ALA A 1 258 ? -14.453 23.891 51.344 1 87.88 258 ALA A N 1
ATOM 2045 C CA . ALA A 1 258 ? -15.078 23.188 50.219 1 87.88 258 ALA A CA 1
ATOM 2046 C C . ALA A 1 258 ? -15.141 24.078 49 1 87.88 258 ALA A C 1
ATOM 2048 O O . ALA A 1 258 ? -16.031 23.922 48.156 1 87.88 258 ALA A O 1
ATOM 2049 N N . VAL A 1 259 ? -14.25 25.078 48.875 1 88.38 259 VAL A N 1
ATOM 2050 C CA . VAL A 1 259 ? -14.203 25.922 47.719 1 88.38 259 VAL A CA 1
ATOM 2051 C C . VAL A 1 259 ? -13.07 25.469 46.781 1 88.38 259 VAL A C 1
ATOM 2053 O O . VAL A 1 259 ? -11.914 25.859 46.969 1 88.38 259 VAL A O 1
ATOM 2056 N N . LYS A 1 260 ? -13.398 24.812 45.719 1 84.75 260 LYS A N 1
ATOM 2057 C CA . LYS A 1 260 ? -12.352 24.156 44.938 1 84.75 260 LYS A CA 1
ATOM 2058 C C . LYS A 1 260 ? -12.188 24.797 43.562 1 84.75 260 LYS A C 1
ATOM 2060 O O . LYS A 1 260 ? -11.078 24.859 43.031 1 84.75 260 LYS A O 1
ATOM 2065 N N . SER A 1 261 ? -13.281 25.5 43.125 1 90.31 261 SER A N 1
ATOM 2066 C CA . SER A 1 261 ? -13.219 26.031 41.781 1 90.31 261 SER A CA 1
ATOM 2067 C C . SER A 1 261 ? -12.898 27.516 41.781 1 90.31 261 SER A C 1
ATOM 2069 O O . SER A 1 261 ? -13.125 28.203 42.781 1 90.31 261 SER A O 1
ATOM 2071 N N . ILE A 1 262 ? -12.352 27.922 40.656 1 90.88 262 ILE A N 1
ATOM 2072 C CA . ILE A 1 262 ? -12.016 29.328 40.5 1 90.88 262 ILE A CA 1
ATOM 2073 C C . ILE A 1 262 ? -13.289 30.172 40.594 1 90.88 262 ILE A C 1
ATOM 2075 O O . ILE A 1 262 ? -13.281 31.25 41.188 1 90.88 262 ILE A O 1
ATOM 2079 N N . GLU A 1 263 ? -14.352 29.641 39.969 1 91.94 263 GLU A N 1
ATOM 2080 C CA . GLU A 1 263 ? -15.625 30.344 40.031 1 91.94 263 GLU A CA 1
ATOM 2081 C C . GLU A 1 263 ? -16.109 30.484 41.469 1 91.94 263 GLU A C 1
ATOM 2083 O O . GLU A 1 263 ? -16.562 31.562 41.875 1 91.94 263 GLU A O 1
ATOM 2088 N N . ASP A 1 264 ? -15.961 29.5 42.25 1 93.25 264 ASP A N 1
ATOM 2089 C CA . ASP A 1 264 ? -16.391 29.5 43.656 1 93.25 264 ASP A CA 1
ATOM 2090 C C . ASP A 1 264 ? -15.5 30.422 44.5 1 93.25 264 ASP A C 1
ATOM 2092 O O . ASP A 1 264 ? -15.992 31.109 45.375 1 93.25 264 ASP A O 1
ATOM 2096 N N . LEU A 1 265 ? -14.281 30.406 44.188 1 93.19 265 LEU A N 1
ATOM 2097 C CA . LEU A 1 265 ? -13.336 31.25 44.938 1 93.19 265 LEU A CA 1
ATOM 2098 C C . LEU A 1 265 ? -13.609 32.719 44.656 1 93.19 265 LEU A C 1
ATOM 2100 O O . LEU A 1 265 ? -13.547 33.562 45.562 1 93.19 265 LEU A O 1
ATOM 2104 N N . ALA A 1 266 ? -13.805 33 43.375 1 93.75 266 ALA A N 1
ATOM 2105 C CA . ALA A 1 266 ? -14.109 34.375 42.969 1 93.75 266 ALA A CA 1
ATOM 2106 C C . ALA A 1 266 ? -15.367 34.844 43.688 1 93.75 266 ALA A C 1
ATOM 2108 O O . ALA A 1 266 ? -15.438 36 44.094 1 93.75 266 ALA A O 1
ATOM 2109 N N . LYS A 1 267 ? -16.406 34.031 43.812 1 94.06 267 LYS A N 1
ATOM 2110 C CA . LYS A 1 267 ? -17.641 34.375 44.531 1 94.06 267 LYS A CA 1
ATOM 2111 C C . LYS A 1 267 ? -17.391 34.531 46.031 1 94.06 267 LYS A C 1
ATOM 2113 O O . LYS A 1 267 ? -17.922 35.438 46.656 1 94.06 267 LYS A O 1
ATOM 2118 N N . PHE A 1 268 ? -16.562 33.688 46.562 1 94.44 268 PHE A N 1
ATOM 2119 C CA . PHE A 1 268 ? -16.281 33.719 47.969 1 94.44 268 PHE A CA 1
ATOM 2120 C C . PHE A 1 268 ? -15.562 35 48.375 1 94.44 268 PHE A C 1
ATOM 2122 O O . PHE A 1 268 ? -15.93 35.656 49.375 1 94.44 268 PHE A O 1
ATOM 2129 N N . PHE A 1 269 ? -14.625 35.406 47.594 1 94.69 269 PHE A N 1
ATOM 2130 C CA . PHE A 1 269 ? -13.812 36.562 47.906 1 94.69 269 PHE A CA 1
ATOM 2131 C C . PHE A 1 269 ? -14.383 37.812 47.25 1 94.69 269 PHE A C 1
ATOM 2133 O O . PHE A 1 269 ? -13.836 38.906 47.406 1 94.69 269 PHE A O 1
ATOM 2140 N N . GLU A 1 270 ? -15.445 37.688 46.406 1 93.38 270 GLU A N 1
ATOM 2141 C CA . GLU A 1 270 ? -16.078 38.812 45.688 1 93.38 270 GLU A CA 1
ATOM 2142 C C . GLU A 1 270 ? -15.062 39.594 44.875 1 93.38 270 GLU A C 1
ATOM 2144 O O . GLU A 1 270 ? -14.969 40.812 45 1 93.38 270 GLU A O 1
ATOM 2149 N N . CYS A 1 271 ? -14.328 38.875 44.156 1 92.88 271 CYS A N 1
ATOM 2150 C CA . CYS A 1 271 ? -13.312 39.5 43.312 1 92.88 271 CYS A CA 1
ATOM 2151 C C . CYS A 1 271 ? -13.328 38.875 41.906 1 92.88 271 CYS A C 1
ATOM 2153 O O . CYS A 1 271 ? -14.086 37.969 41.656 1 92.88 271 CYS A O 1
ATOM 2155 N N . SER A 1 272 ? -12.672 39.5 41.031 1 93.88 272 SER A N 1
ATOM 2156 C CA . SER A 1 272 ? -12.516 39 39.688 1 93.88 272 SER A CA 1
ATOM 2157 C C . SER A 1 272 ? -11.617 37.781 39.625 1 93.88 272 SER A C 1
ATOM 2159 O O . SER A 1 272 ? -10.672 37.688 40.406 1 93.88 272 SER A O 1
ATOM 2161 N N . PRO A 1 273 ? -11.898 36.844 38.75 1 94.44 273 PRO A N 1
ATOM 2162 C CA . PRO A 1 273 ? -10.992 35.719 38.562 1 94.44 273 PRO A CA 1
ATOM 2163 C C . PRO A 1 273 ? -9.57 36.156 38.219 1 94.44 273 PRO A C 1
ATOM 2165 O O . PRO A 1 273 ? -8.625 35.375 38.375 1 94.44 273 PRO A O 1
ATOM 2168 N N . LYS A 1 274 ? -9.398 37.344 37.781 1 94.56 274 LYS A N 1
ATOM 2169 C CA . LYS A 1 274 ? -8.094 37.875 37.438 1 94.56 274 LYS A CA 1
ATOM 2170 C C . LYS A 1 274 ? -7.227 38.094 38.656 1 94.56 274 LYS A C 1
ATOM 2172 O O . LYS A 1 274 ? -6.012 38.281 38.562 1 94.56 274 LYS A O 1
ATOM 2177 N N . LYS A 1 275 ? -7.836 38.031 39.844 1 95.94 275 LYS A N 1
ATOM 2178 C CA . LYS A 1 275 ? -7.113 38.219 41.094 1 95.94 275 LYS A CA 1
ATOM 2179 C C . LYS A 1 275 ? -6.762 36.875 41.75 1 95.94 275 LYS A C 1
ATOM 2181 O O . LYS A 1 275 ? -6.262 36.844 42.875 1 95.94 275 LYS A O 1
ATOM 2186 N N . ILE A 1 276 ? -7.043 35.875 41 1 96.62 276 ILE A N 1
ATOM 2187 C CA . ILE A 1 276 ? -6.785 34.531 41.5 1 96.62 276 ILE A CA 1
ATOM 2188 C C . ILE A 1 276 ? -5.754 33.812 40.594 1 96.62 276 ILE A C 1
ATOM 2190 O O . ILE A 1 276 ? -5.781 33.969 39.375 1 96.62 276 ILE A O 1
ATOM 2194 N N . ALA A 1 277 ? -4.82 33.188 41.188 1 97.56 277 ALA A N 1
ATOM 2195 C CA . ALA A 1 277 ? -3.887 32.344 40.469 1 97.56 277 ALA A CA 1
ATOM 2196 C C . ALA A 1 277 ? -4.09 30.875 40.844 1 97.56 277 ALA A C 1
ATOM 2198 O O . ALA A 1 277 ? -4.18 30.531 42 1 97.56 277 ALA A O 1
ATOM 2199 N N . LYS A 1 278 ? -4.223 30.062 39.781 1 96.69 278 LYS A N 1
ATOM 2200 C CA . LYS A 1 278 ? -4.383 28.625 40.062 1 96.69 278 LYS A CA 1
ATOM 2201 C C . LYS A 1 278 ? -3.078 27.875 39.812 1 96.69 278 LYS A C 1
ATOM 2203 O O . LYS A 1 278 ? -2.279 28.266 38.969 1 96.69 278 LYS A O 1
ATOM 2208 N N . THR A 1 279 ? -2.877 26.891 40.562 1 96.62 279 THR A N 1
ATOM 2209 C CA . THR A 1 279 ? -1.708 26.016 40.438 1 96.62 279 THR A CA 1
ATOM 2210 C C . THR A 1 279 ? -2.111 24.625 39.969 1 96.62 279 THR A C 1
ATOM 2212 O O . THR A 1 279 ? -2.842 23.922 40.656 1 96.62 279 THR A O 1
ATOM 2215 N N . LEU A 1 280 ? -1.658 24.328 38.781 1 95.88 280 LEU A N 1
ATOM 2216 C CA . LEU A 1 280 ? -1.891 23 38.219 1 95.88 280 LEU A CA 1
ATOM 2217 C C . LEU A 1 280 ? -0.66 22.125 38.375 1 95.88 280 LEU A C 1
ATOM 2219 O O . LEU A 1 280 ? 0.469 22.578 38.188 1 95.88 280 LEU A O 1
ATOM 2223 N N . ILE A 1 281 ? -0.866 20.922 38.781 1 95.56 281 ILE A N 1
ATOM 2224 C CA . ILE A 1 281 ? 0.238 19.984 38.938 1 95.56 281 ILE A CA 1
ATOM 2225 C C . ILE A 1 281 ? 0.195 18.922 37.844 1 95.56 281 ILE A C 1
ATOM 2227 O O . ILE A 1 281 ? -0.842 18.281 37.625 1 95.56 281 ILE A O 1
ATOM 2231 N N . PHE A 1 282 ? 1.292 18.781 37.156 1 95 282 PHE A N 1
ATOM 2232 C CA . PHE A 1 282 ? 1.434 17.828 36.094 1 95 282 PHE A CA 1
ATOM 2233 C C . PHE A 1 282 ? 2.484 16.781 36.406 1 95 282 PHE A C 1
ATOM 2235 O O . PHE A 1 282 ? 3.408 17.031 37.188 1 95 282 PHE A O 1
ATOM 2242 N N . GLN A 1 283 ? 2.291 15.602 35.938 1 92.81 283 GLN A N 1
ATOM 2243 C CA . GLN A 1 283 ? 3.314 14.562 35.906 1 92.81 283 GLN A CA 1
ATOM 2244 C C . GLN A 1 283 ? 3.963 14.469 34.531 1 92.81 283 GLN A C 1
ATOM 2246 O O . GLN A 1 283 ? 3.283 14.211 33.531 1 92.81 283 GLN A O 1
ATOM 2251 N N . ALA A 1 284 ? 5.199 14.789 34.469 1 91.62 284 ALA A N 1
ATOM 2252 C CA . ALA A 1 284 ? 5.98 14.688 33.25 1 91.62 284 ALA A CA 1
ATOM 2253 C C . ALA A 1 284 ? 7.012 13.562 33.344 1 91.62 284 ALA A C 1
ATOM 2255 O O . ALA A 1 284 ? 8.133 13.781 33.812 1 91.62 284 ALA A O 1
ATOM 2256 N N . ASP A 1 285 ? 6.695 12.445 32.781 1 84.5 285 ASP A N 1
ATOM 2257 C CA . ASP A 1 285 ? 7.531 11.258 32.969 1 84.5 285 ASP A CA 1
ATOM 2258 C C . ASP A 1 285 ? 7.82 10.992 34.438 1 84.5 285 ASP A C 1
ATOM 2260 O O . ASP A 1 285 ? 6.902 10.703 35.219 1 84.5 285 ASP A O 1
ATOM 2264 N N . ASP A 1 286 ? 9.109 11.25 34.875 1 85.56 286 ASP A N 1
ATOM 2265 C CA . ASP A 1 286 ? 9.461 10.961 36.281 1 85.56 286 ASP A CA 1
ATOM 2266 C C . ASP A 1 286 ? 9.5 12.234 37.094 1 85.56 286 ASP A C 1
ATOM 2268 O O . ASP A 1 286 ? 9.812 12.195 38.312 1 85.56 286 ASP A O 1
ATOM 2272 N N . LYS A 1 287 ? 9.016 13.328 36.5 1 91.56 287 LYS A N 1
ATOM 2273 C CA . LYS A 1 287 ? 9.094 14.609 37.188 1 91.56 287 LYS A CA 1
ATOM 2274 C C . LYS A 1 287 ? 7.707 15.141 37.531 1 91.56 287 LYS A C 1
ATOM 2276 O O . LYS A 1 287 ? 6.754 14.906 36.781 1 91.56 287 LYS A O 1
ATOM 2281 N N . VAL A 1 288 ? 7.645 15.789 38.656 1 94.44 288 VAL A N 1
ATOM 2282 C CA . VAL A 1 288 ? 6.43 16.5 39.062 1 94.44 288 VAL A CA 1
ATOM 2283 C C . VAL A 1 288 ? 6.605 18 38.812 1 94.44 288 VAL A C 1
ATOM 2285 O O . VAL A 1 288 ? 7.543 18.609 39.312 1 94.44 288 VAL A O 1
ATOM 2288 N N . VAL A 1 289 ? 5.66 18.562 38 1 96.31 289 VAL A N 1
ATOM 2289 C CA . VAL A 1 289 ? 5.793 19.953 37.562 1 96.31 289 VAL A CA 1
ATOM 2290 C C . VAL A 1 289 ? 4.539 20.719 37.969 1 96.31 289 VAL A C 1
ATOM 2292 O O . VAL A 1 289 ? 3.42 20.266 37.719 1 96.31 289 VAL A O 1
ATOM 2295 N N . ALA A 1 290 ? 4.738 21.875 38.594 1 97.19 290 ALA A N 1
ATOM 2296 C CA . ALA A 1 290 ? 3.623 22.766 38.906 1 97.19 290 ALA A CA 1
ATOM 2297 C C . ALA A 1 290 ? 3.611 23.969 37.969 1 97.19 290 ALA A C 1
ATOM 2299 O O . ALA A 1 290 ? 4.668 24.516 37.625 1 97.19 290 ALA A O 1
ATOM 2300 N N . VAL A 1 291 ? 2.412 24.312 37.531 1 97.75 291 VAL A N 1
ATOM 2301 C CA . VAL A 1 291 ? 2.244 25.469 36.656 1 97.75 291 VAL A CA 1
ATOM 2302 C C . VAL A 1 291 ? 1.25 26.453 37.25 1 97.75 291 VAL A C 1
ATOM 2304 O O . VAL A 1 291 ? 0.137 26.062 37.625 1 97.75 291 VAL A O 1
ATOM 2307 N N . VAL A 1 292 ? 1.647 27.688 37.406 1 97.75 292 VAL A N 1
ATOM 2308 C CA . VAL A 1 292 ? 0.785 28.703 38 1 97.75 292 VAL A CA 1
ATOM 2309 C C . VAL A 1 292 ? 0.225 29.609 36.906 1 97.75 292 VAL A C 1
ATOM 2311 O O . VAL A 1 292 ? 0.983 30.219 36.156 1 97.75 292 VAL A O 1
ATOM 2314 N N . LEU A 1 293 ? -1.051 29.656 36.844 1 97.62 293 LEU A N 1
ATOM 2315 C CA . LEU A 1 293 ? -1.761 30.438 35.844 1 97.62 293 LEU A CA 1
ATOM 2316 C C . LEU A 1 293 ? -2.803 31.344 36.5 1 97.62 293 LEU A C 1
ATOM 2318 O O . LEU A 1 293 ? -3.25 31.062 37.594 1 97.62 293 LEU A O 1
ATOM 2322 N N . ARG A 1 294 ? -3.062 32.375 35.75 1 96.5 294 ARG A N 1
ATOM 2323 C CA . ARG A 1 294 ? -4.207 33.156 36.188 1 96.5 294 ARG A CA 1
ATOM 2324 C C . ARG A 1 294 ? -5.488 32.344 36.156 1 96.5 294 ARG A C 1
ATOM 2326 O O . ARG A 1 294 ? -5.645 31.469 35.281 1 96.5 294 ARG A O 1
ATOM 2333 N N . GLY A 1 295 ? -6.402 32.656 36.969 1 94.38 295 GLY A N 1
ATOM 2334 C CA . GLY A 1 295 ? -7.574 31.844 37.219 1 94.38 295 GLY A CA 1
ATOM 2335 C C . GLY A 1 295 ? -8.445 31.641 36 1 94.38 295 GLY A C 1
ATOM 2336 O O . GLY A 1 295 ? -9.062 30.594 35.812 1 94.38 295 GLY A O 1
ATOM 2337 N N . ASP A 1 296 ? -8.531 32.594 35.156 1 94.31 296 ASP A N 1
ATOM 2338 C CA . ASP A 1 296 ? -9.445 32.531 34.031 1 94.31 296 ASP A CA 1
ATOM 2339 C C . ASP A 1 296 ? -8.727 32 32.781 1 94.31 296 ASP A C 1
ATOM 2341 O O . ASP A 1 296 ? -9.266 32.062 31.672 1 94.31 296 ASP A O 1
ATOM 2345 N N . ARG A 1 297 ? -7.508 31.594 32.969 1 95.81 297 ARG A N 1
ATOM 2346 C CA . ARG A 1 297 ? -6.727 31.141 31.812 1 95.81 297 ARG A CA 1
ATOM 2347 C C . ARG A 1 297 ? -6.668 29.625 31.75 1 95.81 297 ARG A C 1
ATOM 2349 O O . ARG A 1 297 ? -6.934 28.953 32.75 1 95.81 297 ARG A O 1
ATOM 2356 N N . GLU A 1 298 ? -6.383 29.125 30.5 1 94.81 298 GLU A N 1
ATOM 2357 C CA . GLU A 1 298 ? -6.234 27.688 30.281 1 94.81 298 GLU A CA 1
ATOM 2358 C C . GLU A 1 298 ? -4.785 27.328 29.969 1 94.81 298 GLU A C 1
ATOM 2360 O O . GLU A 1 298 ? -4.109 28.031 29.234 1 94.81 298 GLU A O 1
ATOM 2365 N N . ALA A 1 299 ? -4.375 26.219 30.547 1 95.38 299 ALA A N 1
ATOM 2366 C CA . ALA A 1 299 ? -2.996 25.766 30.375 1 95.38 299 ALA A CA 1
ATOM 2367 C C . ALA A 1 299 ? -2.77 25.25 28.953 1 95.38 299 ALA A C 1
ATOM 2369 O O . ALA A 1 299 ? -3.662 24.625 28.359 1 95.38 299 ALA A O 1
ATOM 2370 N N . ASN A 1 300 ? -1.639 25.562 28.406 1 94.44 300 ASN A N 1
ATOM 2371 C CA . ASN A 1 300 ? -1.155 24.984 27.156 1 94.44 300 ASN A CA 1
ATOM 2372 C C . ASN A 1 300 ? -0.142 23.875 27.406 1 94.44 300 ASN A C 1
ATOM 2374 O O . ASN A 1 300 ? 1.043 24.141 27.609 1 94.44 300 ASN A O 1
ATOM 2378 N N . GLU A 1 301 ? -0.575 22.672 27.266 1 91.25 301 GLU A N 1
ATOM 2379 C CA . GLU A 1 301 ? 0.249 21.531 27.625 1 91.25 301 GLU A CA 1
ATOM 2380 C C . GLU A 1 301 ? 1.476 21.406 26.734 1 91.25 301 GLU A C 1
ATOM 2382 O O . GLU A 1 301 ? 2.537 20.969 27.172 1 91.25 301 GLU A O 1
ATOM 2387 N N . VAL A 1 302 ? 1.326 21.844 25.531 1 88 302 VAL A N 1
ATOM 2388 C CA . VAL A 1 302 ? 2.439 21.766 24.594 1 88 302 VAL A CA 1
ATOM 2389 C C . VAL A 1 302 ? 3.537 22.75 25 1 88 302 VAL A C 1
ATOM 2391 O O . VAL A 1 302 ? 4.719 22.391 25.016 1 88 302 VAL A O 1
ATOM 2394 N N . LYS A 1 303 ? 3.197 23.984 25.406 1 91 303 LYS A N 1
ATOM 2395 C CA . LYS A 1 303 ? 4.16 24.969 25.875 1 91 303 LYS A CA 1
ATOM 2396 C C . LYS A 1 303 ? 4.824 24.516 27.172 1 91 303 LYS A C 1
ATOM 2398 O O . LYS A 1 303 ? 6.02 24.75 27.375 1 91 303 LYS A O 1
ATOM 2403 N N . ILE A 1 304 ? 4.039 23.859 27.953 1 93.25 304 ILE A N 1
ATOM 2404 C CA . ILE A 1 304 ? 4.551 23.328 29.219 1 93.25 304 ILE A CA 1
ATOM 2405 C C . ILE A 1 304 ? 5.582 22.234 28.953 1 93.25 304 ILE A C 1
ATOM 2407 O O . ILE A 1 304 ? 6.684 22.266 29.5 1 93.25 304 ILE A O 1
ATOM 2411 N N . ALA A 1 305 ? 5.223 21.344 28.078 1 88.88 305 ALA A N 1
ATOM 2412 C CA . ALA A 1 305 ? 6.129 20.25 27.734 1 88.88 305 ALA A CA 1
ATOM 2413 C C . ALA A 1 305 ? 7.43 20.797 27.141 1 88.88 305 ALA A C 1
ATOM 2415 O O . ALA A 1 305 ? 8.516 20.297 27.453 1 88.88 305 ALA A O 1
ATOM 2416 N N . ASN A 1 306 ? 7.348 21.75 26.312 1 87.12 306 ASN A N 1
ATOM 2417 C CA . ASN A 1 306 ? 8.523 22.344 25.688 1 87.12 306 ASN A CA 1
ATOM 2418 C C . ASN A 1 306 ? 9.43 23.016 26.719 1 87.12 306 ASN A C 1
ATOM 2420 O O . ASN A 1 306 ? 10.656 22.984 26.594 1 87.12 306 ASN A O 1
ATOM 2424 N N . ALA A 1 307 ? 8.82 23.656 27.703 1 90 307 ALA A N 1
ATOM 2425 C CA . ALA A 1 307 ? 9.578 24.328 28.75 1 90 307 ALA A CA 1
ATOM 2426 C C . ALA A 1 307 ? 10.328 23.328 29.609 1 90 307 ALA A C 1
ATOM 2428 O O . ALA A 1 307 ? 11.422 23.609 30.109 1 90 307 ALA A O 1
ATOM 2429 N N . ILE A 1 308 ? 9.695 22.188 29.797 1 89.12 308 ILE A N 1
ATOM 2430 C CA . ILE A 1 308 ? 10.312 21.125 30.594 1 89.12 308 ILE A CA 1
ATOM 2431 C C . ILE A 1 308 ? 11.461 20.5 29.812 1 89.12 308 ILE A C 1
ATOM 2433 O O . ILE A 1 308 ? 12.508 20.172 30.375 1 89.12 308 ILE A O 1
ATOM 2437 N N . GLY A 1 309 ? 11.25 20.406 28.484 1 77.44 309 GLY A N 1
ATOM 2438 C CA . GLY A 1 309 ? 12.242 19.766 27.625 1 77.44 309 GLY A CA 1
ATOM 2439 C C . GLY A 1 309 ? 11.758 18.469 27.016 1 77.44 309 GLY A C 1
ATOM 2440 O O . GLY A 1 309 ? 10.672 18.406 26.438 1 77.44 309 GLY A O 1
ATOM 2441 N N . GLU A 1 310 ? 12.594 17.5 27.141 1 69.31 310 GLU A N 1
ATOM 2442 C CA . GLU A 1 310 ? 12.281 16.203 26.547 1 69.31 310 GLU A CA 1
ATOM 2443 C C . GLU A 1 310 ? 11.273 15.43 27.406 1 69.31 310 GLU A C 1
ATOM 2445 O O . GLU A 1 310 ? 11.617 14.898 28.453 1 69.31 310 GLU A O 1
ATOM 2450 N N . VAL A 1 311 ? 9.953 15.625 27.156 1 76.81 311 VAL A N 1
ATOM 2451 C CA . VAL A 1 311 ? 8.898 14.93 27.891 1 76.81 311 VAL A CA 1
ATOM 2452 C C . VAL A 1 311 ? 8.227 13.906 26.969 1 76.81 311 VAL A C 1
ATOM 2454 O O . VAL A 1 311 ? 7.789 14.242 25.875 1 76.81 311 VAL A O 1
ATOM 2457 N N . ILE A 1 312 ? 8.211 12.695 27.344 1 68.94 312 ILE A N 1
ATOM 2458 C CA . ILE A 1 312 ? 7.543 11.633 26.609 1 68.94 312 ILE A CA 1
ATOM 2459 C C . ILE A 1 312 ? 6.043 11.688 26.875 1 68.94 312 ILE A C 1
ATOM 2461 O O . ILE A 1 312 ? 5.234 11.664 25.938 1 68.94 312 ILE A O 1
ATOM 2465 N N . GLU A 1 313 ? 5.738 11.758 28.156 1 78.5 313 GLU A N 1
ATOM 2466 C CA . GLU A 1 313 ? 4.336 11.812 28.547 1 78.5 313 GLU A CA 1
ATOM 2467 C C . GLU A 1 313 ? 4.09 12.922 29.562 1 78.5 313 GLU A C 1
ATOM 2469 O O . GLU A 1 313 ? 4.816 13.031 30.562 1 78.5 313 GLU A O 1
ATOM 2474 N N . LEU A 1 314 ? 3.098 13.766 29.25 1 85.81 314 LEU A N 1
ATOM 2475 C CA . LEU A 1 314 ? 2.645 14.82 30.156 1 85.81 314 LEU A CA 1
ATOM 2476 C C . LEU A 1 314 ? 1.178 14.625 30.516 1 85.81 314 LEU A C 1
ATOM 2478 O O . LEU A 1 314 ? 0.321 14.523 29.641 1 85.81 314 LEU A O 1
ATOM 2482 N N . GLU A 1 315 ? 0.931 14.383 31.75 1 88.31 315 GLU A N 1
ATOM 2483 C CA . GLU A 1 315 ? -0.447 14.234 32.219 1 88.31 315 GLU A CA 1
ATOM 2484 C C . GLU A 1 315 ? -0.675 14.984 33.531 1 88.31 315 GLU A C 1
ATOM 2486 O O . GLU A 1 315 ? 0.277 15.289 34.25 1 88.31 315 GLU A O 1
ATOM 2491 N N . MET A 1 316 ? -1.967 15.328 33.719 1 90.56 316 MET A N 1
ATOM 2492 C CA . MET A 1 316 ? -2.301 15.891 35.031 1 90.56 316 MET A CA 1
ATOM 2493 C C . MET A 1 316 ? -1.964 14.906 36.125 1 90.56 316 MET A C 1
ATOM 2495 O O . MET A 1 316 ? -2.18 13.703 36 1 90.56 316 MET A O 1
ATOM 2499 N N . ALA A 1 317 ? -1.395 15.414 37.156 1 88.31 317 ALA A N 1
ATOM 2500 C CA . ALA A 1 317 ? -0.969 14.562 38.281 1 88.31 317 ALA A CA 1
ATOM 2501 C C . ALA A 1 317 ? -2.17 13.93 38.969 1 88.31 317 ALA A C 1
ATOM 2503 O O . ALA A 1 317 ? -3.258 14.508 39 1 88.31 317 ALA A O 1
ATOM 2504 N N . SER A 1 318 ? -1.943 12.758 39.562 1 90.06 318 SER A N 1
ATOM 2505 C CA . SER A 1 318 ? -2.965 12.078 40.344 1 90.06 318 SER A CA 1
ATOM 2506 C C . SER A 1 318 ? -3.209 12.805 41.688 1 90.06 318 SER A C 1
ATOM 2508 O O . SER A 1 318 ? -2.412 13.648 42.094 1 90.06 318 SER A O 1
ATOM 2510 N N . GLU A 1 319 ? -4.32 12.414 42.281 1 90.31 319 GLU A N 1
ATOM 2511 C CA . GLU A 1 319 ? -4.637 12.992 43.594 1 90.31 319 GLU A CA 1
ATOM 2512 C C . GLU A 1 319 ? -3.533 12.703 44.594 1 90.31 319 GLU A C 1
ATOM 2514 O O . GLU A 1 319 ? -3.221 13.539 45.438 1 90.31 319 GLU A O 1
ATOM 2519 N N . GLU A 1 320 ? -2.986 11.57 44.469 1 91.12 320 GLU A N 1
ATOM 2520 C CA . GLU A 1 320 ? -1.907 11.172 45.375 1 91.12 320 GLU A CA 1
ATOM 2521 C C . GLU A 1 320 ? -0.664 12.031 45.156 1 91.12 320 GLU A C 1
ATOM 2523 O O . GLU A 1 320 ? -0.024 12.461 46.094 1 91.12 320 GLU A O 1
ATOM 2528 N N . ALA A 1 321 ? -0.36 12.297 43.938 1 90.19 321 ALA A N 1
ATOM 2529 C CA . ALA A 1 321 ? 0.809 13.109 43.625 1 90.19 321 ALA A CA 1
ATOM 2530 C C . ALA A 1 321 ? 0.62 14.555 44.062 1 90.19 321 ALA A C 1
ATOM 2532 O O . ALA A 1 321 ? 1.578 15.211 44.5 1 90.19 321 ALA A O 1
ATOM 2533 N N . VAL A 1 322 ? -0.568 15 43.969 1 91.81 322 VAL A N 1
ATOM 2534 C CA . VAL A 1 322 ? -0.889 16.344 44.406 1 91.81 322 VAL A CA 1
ATOM 2535 C C . VAL A 1 322 ? -0.702 16.453 45.906 1 91.81 322 VAL A C 1
ATOM 2537 O O . VAL A 1 322 ? -0.139 17.438 46.406 1 91.81 322 VAL A O 1
ATOM 2540 N N . LYS A 1 323 ? -1.144 15.438 46.562 1 92.25 323 LYS A N 1
ATOM 2541 C CA . LYS A 1 323 ? -1.011 15.414 48.031 1 92.25 323 LYS A CA 1
ATOM 2542 C C . LYS A 1 323 ? 0.457 15.375 48.438 1 92.25 323 LYS A C 1
ATOM 2544 O O . LYS A 1 323 ? 0.84 15.992 49.438 1 92.25 323 LYS A O 1
ATOM 2549 N N . GLU A 1 324 ? 1.177 14.68 47.781 1 92.5 324 GLU A N 1
ATOM 2550 C CA . GLU A 1 324 ? 2.6 14.578 48.062 1 92.5 324 GLU A CA 1
ATOM 2551 C C . GLU A 1 324 ? 3.312 15.906 47.812 1 92.5 324 GLU A C 1
ATOM 2553 O O . GLU A 1 324 ? 4.219 16.281 48.562 1 92.5 324 GLU A O 1
ATOM 2558 N N . ALA A 1 325 ? 2.91 16.609 46.781 1 92.44 325 ALA A N 1
ATOM 2559 C CA . ALA A 1 325 ? 3.574 17.844 46.375 1 92.44 325 ALA A CA 1
ATOM 2560 C C . ALA A 1 325 ? 3.139 19.016 47.25 1 92.44 325 ALA A C 1
ATOM 2562 O O . ALA A 1 325 ? 3.906 19.953 47.469 1 92.44 325 ALA A O 1
ATOM 2563 N N . THR A 1 326 ? 1.895 19.016 47.75 1 91.75 326 THR A N 1
ATOM 2564 C CA . THR A 1 326 ? 1.346 20.203 48.406 1 91.75 326 THR A CA 1
ATOM 2565 C C . THR A 1 326 ? 0.929 19.891 49.844 1 91.75 326 THR A C 1
ATOM 2567 O O . THR A 1 326 ? 0.79 20.797 50.656 1 91.75 326 THR A O 1
ATOM 2570 N N . GLY A 1 327 ? 0.617 18.594 50.094 1 88.88 327 GLY A N 1
ATOM 2571 C CA . GLY A 1 327 ? 0.062 18.234 51.375 1 88.88 327 GLY A CA 1
ATOM 2572 C C . GLY A 1 327 ? -1.428 18.484 51.5 1 88.88 327 GLY A C 1
ATOM 2573 O O . GLY A 1 327 ? -2.01 18.375 52.562 1 88.88 327 GLY A O 1
ATOM 2574 N N . ALA A 1 328 ? -2.025 18.922 50.438 1 90.94 328 ALA A N 1
ATOM 2575 C CA . ALA A 1 328 ? -3.434 19.312 50.438 1 90.94 328 ALA A CA 1
ATOM 2576 C C . ALA A 1 328 ? -4.207 18.578 49.344 1 90.94 328 ALA A C 1
ATOM 2578 O O . ALA A 1 328 ? -3.607 17.922 48.469 1 90.94 328 ALA A O 1
ATOM 2579 N N . ALA A 1 329 ? -5.559 18.641 49.469 1 89.56 329 ALA A N 1
ATOM 2580 C CA . ALA A 1 329 ? -6.434 18.094 48.438 1 89.56 329 ALA A CA 1
ATOM 2581 C C . ALA A 1 329 ? -6.398 18.938 47.188 1 89.56 329 ALA A C 1
ATOM 2583 O O . ALA A 1 329 ? -5.93 20.078 47.188 1 89.56 329 ALA A O 1
ATOM 2584 N N . VAL A 1 330 ? -6.898 18.344 46.062 1 89.62 330 VAL A N 1
ATOM 2585 C CA . VAL A 1 330 ? -6.992 19.062 44.781 1 89.62 330 VAL A CA 1
ATOM 2586 C C . VAL A 1 330 ? -7.855 20.312 44.969 1 89.62 330 VAL A C 1
ATOM 2588 O O . VAL A 1 330 ? -8.898 20.266 45.625 1 89.62 330 VAL A O 1
ATOM 2591 N N . GLY A 1 331 ? -7.375 21.406 44.5 1 90 331 GLY A N 1
ATOM 2592 C CA . GLY A 1 331 ? -8.125 22.641 44.594 1 90 331 GLY A CA 1
ATOM 2593 C C . GLY A 1 331 ? -7.52 23.641 45.562 1 90 331 GLY A C 1
ATOM 2594 O O . GLY A 1 331 ? -7.891 24.812 45.594 1 90 331 GLY A O 1
ATOM 2595 N N . PHE A 1 332 ? -6.582 23.219 46.344 1 94.12 332 PHE A N 1
ATOM 2596 C CA . PHE A 1 332 ? -6.004 24.078 47.375 1 94.12 332 PHE A CA 1
ATOM 2597 C C . PHE A 1 332 ? -4.492 24.188 47.188 1 94.12 332 PHE A C 1
ATOM 2599 O O . PHE A 1 332 ? -3.777 24.516 48.156 1 94.12 332 PHE A O 1
ATOM 2606 N N . ALA A 1 333 ? -4.008 23.875 46 1 94.19 333 ALA A N 1
ATOM 2607 C CA . ALA A 1 333 ? -2.58 23.922 45.719 1 94.19 333 ALA A CA 1
ATOM 2608 C C . ALA A 1 333 ? -2.127 25.359 45.438 1 94.19 333 ALA A C 1
ATOM 2610 O O . ALA A 1 333 ? -2.844 26.125 44.781 1 94.19 333 ALA A O 1
ATOM 2611 N N . GLY A 1 334 ? -0.995 25.688 45.906 1 96.12 334 GLY A N 1
ATOM 2612 C CA . GLY A 1 334 ? -0.351 26.953 45.656 1 96.12 334 GLY A CA 1
ATOM 2613 C C . GLY A 1 334 ? 1.154 26.844 45.5 1 96.12 334 GLY A C 1
ATOM 2614 O O . GLY A 1 334 ? 1.751 25.844 45.875 1 96.12 334 GLY A O 1
ATOM 2615 N N . PRO A 1 335 ? 1.714 27.875 44.938 1 97.12 335 PRO A N 1
ATOM 2616 C CA . PRO A 1 335 ? 3.146 27.812 44.625 1 97.12 335 PRO A CA 1
ATOM 2617 C C . PRO A 1 335 ? 4.02 28.031 45.875 1 97.12 335 PRO A C 1
ATOM 2619 O O . PRO A 1 335 ? 5.191 27.641 45.875 1 97.12 335 PRO A O 1
ATOM 2622 N N . MET A 1 336 ? 3.529 28.609 46.906 1 95.75 336 MET A N 1
ATOM 2623 C CA . MET A 1 336 ? 4.332 28.922 48.094 1 95.75 336 MET A CA 1
ATOM 2624 C C . MET A 1 336 ? 4.652 27.641 48.875 1 95.75 336 MET A C 1
ATOM 2626 O O . MET A 1 336 ? 3.748 26.969 49.375 1 95.75 336 MET A O 1
ATOM 2630 N N . GLY A 1 337 ? 5.922 27.297 48.938 1 92.5 337 GLY A N 1
ATOM 2631 C CA . GLY A 1 337 ? 6.371 26.156 49.719 1 92.5 337 GLY A CA 1
ATOM 2632 C C . GLY A 1 337 ? 6.059 24.828 49.062 1 92.5 337 GLY A C 1
ATOM 2633 O O . GLY A 1 337 ? 6.137 23.781 49.688 1 92.5 337 GLY A O 1
ATOM 2634 N N . ILE A 1 338 ? 5.68 24.891 47.781 1 95.06 338 ILE A N 1
ATOM 2635 C CA . ILE A 1 338 ? 5.309 23.672 47.062 1 95.06 338 ILE A CA 1
ATOM 2636 C C . ILE A 1 338 ? 6.551 22.812 46.844 1 95.06 338 ILE A C 1
ATOM 2638 O O . ILE A 1 338 ? 7.652 23.344 46.688 1 95.06 338 ILE A O 1
ATOM 2642 N N . LYS A 1 339 ? 6.406 21.469 46.938 1 94.81 339 LYS A N 1
ATOM 2643 C CA . LYS A 1 339 ? 7.5 20.531 46.688 1 94.81 339 LYS A CA 1
ATOM 2644 C C . LYS A 1 339 ? 7.367 19.844 45.344 1 94.81 339 LYS A C 1
ATOM 2646 O O . LYS A 1 339 ? 6.82 18.75 45.25 1 94.81 339 LYS A O 1
ATOM 2651 N N . VAL A 1 340 ? 7.977 20.422 44.344 1 95.81 340 VAL A N 1
ATOM 2652 C CA . VAL A 1 340 ? 7.934 19.891 43 1 95.81 340 VAL A CA 1
ATOM 2653 C C . VAL A 1 340 ? 9.32 19.969 42.375 1 95.81 340 VAL A C 1
ATOM 2655 O O . VAL A 1 340 ? 10.227 20.609 42.906 1 95.81 340 VAL A O 1
ATOM 2658 N N . ASP A 1 341 ? 9.531 19.219 41.281 1 94.81 341 ASP A N 1
ATOM 2659 C CA . ASP A 1 341 ? 10.812 19.219 40.594 1 94.81 341 ASP A CA 1
ATOM 2660 C C . ASP A 1 341 ? 11.016 20.531 39.812 1 94.81 341 ASP A C 1
ATOM 2662 O O . ASP A 1 341 ? 12.148 20.984 39.625 1 94.81 341 ASP A O 1
ATOM 2666 N N . MET A 1 342 ? 9.891 21.109 39.344 1 95.69 342 MET A N 1
ATOM 2667 C CA . MET A 1 342 ? 9.93 22.359 38.594 1 95.69 342 MET A CA 1
ATOM 2668 C C . MET A 1 342 ? 8.68 23.188 38.844 1 95.69 342 MET A C 1
ATOM 2670 O O . MET A 1 342 ? 7.57 22.656 38.875 1 95.69 342 MET A O 1
ATOM 2674 N N . LEU A 1 343 ? 8.875 24.469 39.031 1 96.94 343 LEU A N 1
ATOM 2675 C CA . LEU A 1 343 ? 7.77 25.422 39.188 1 96.94 343 LEU A CA 1
ATOM 2676 C C . LEU A 1 343 ? 7.762 26.422 38.031 1 96.94 343 LEU A C 1
ATOM 2678 O O . LEU A 1 343 ? 8.648 27.266 37.938 1 96.94 343 LEU A O 1
ATOM 2682 N N . LEU A 1 344 ? 6.711 26.297 37.188 1 97.81 344 LEU A N 1
ATOM 2683 C CA . LEU A 1 344 ? 6.527 27.188 36.062 1 97.81 344 LEU A CA 1
ATOM 2684 C C . LEU A 1 344 ? 5.484 28.25 36.375 1 97.81 344 LEU A C 1
ATOM 2686 O O . LEU A 1 344 ? 4.43 27.953 36.938 1 97.81 344 LEU A O 1
ATOM 2690 N N . VAL A 1 345 ? 5.812 29.484 36.094 1 97.94 345 VAL A N 1
ATOM 2691 C CA . VAL A 1 345 ? 4.922 30.609 36.375 1 97.94 345 VAL A CA 1
ATOM 2692 C C . VAL A 1 345 ? 4.625 31.391 35.094 1 97.94 345 VAL A C 1
ATOM 2694 O O . VAL A 1 345 ? 5.531 31.938 34.469 1 97.94 345 VAL A O 1
ATOM 2697 N N . ASP A 1 346 ? 3.344 31.375 34.812 1 97.94 346 ASP A N 1
ATOM 2698 C CA . ASP A 1 346 ? 2.969 32.156 33.625 1 97.94 346 ASP A CA 1
ATOM 2699 C C . ASP A 1 346 ? 3.299 33.625 33.812 1 97.94 346 ASP A C 1
ATOM 2701 O O . ASP A 1 346 ? 3.121 34.188 34.906 1 97.94 346 ASP A O 1
ATOM 2705 N N . GLN A 1 347 ? 3.693 34.281 32.75 1 96.5 347 GLN A N 1
ATOM 2706 C CA . GLN A 1 347 ? 4.129 35.656 32.781 1 96.5 347 GLN A CA 1
ATOM 2707 C C . GLN A 1 347 ? 3.041 36.562 33.375 1 96.5 347 GLN A C 1
ATOM 2709 O O . GLN A 1 347 ? 3.342 37.531 34.062 1 96.5 347 GLN A O 1
ATOM 2714 N N . GLU A 1 348 ? 1.8 36.281 33.125 1 95.56 348 GLU A N 1
ATOM 2715 C CA . GLU A 1 348 ? 0.701 37.094 33.625 1 95.56 348 GLU A CA 1
ATOM 2716 C C . GLU A 1 348 ? 0.661 37.094 35.156 1 95.56 348 GLU A C 1
ATOM 2718 O O . GLU A 1 348 ? 0.343 38.094 35.781 1 95.56 348 GLU A O 1
ATOM 2723 N N . VAL A 1 349 ? 0.939 35.969 35.656 1 96.94 349 VAL A N 1
ATOM 2724 C CA . VAL A 1 349 ? 0.934 35.844 37.125 1 96.94 349 VAL A CA 1
ATOM 2725 C C . VAL A 1 349 ? 2.068 36.656 37.719 1 96.94 349 VAL A C 1
ATOM 2727 O O . VAL A 1 349 ? 1.904 37.281 38.781 1 96.94 349 VAL A O 1
ATOM 2730 N N . ALA A 1 350 ? 3.191 36.656 37.062 1 96.38 350 ALA A N 1
ATOM 2731 C CA . ALA A 1 350 ? 4.336 37.438 37.5 1 96.38 350 ALA A CA 1
ATOM 2732 C C . ALA A 1 350 ? 4.027 38.938 37.469 1 96.38 350 ALA A C 1
ATOM 2734 O O . ALA A 1 350 ? 4.703 39.719 38.125 1 96.38 350 ALA A O 1
ATOM 2735 N N . ASN A 1 351 ? 2.986 39.312 36.688 1 95.62 351 ASN A N 1
ATOM 2736 C CA . ASN A 1 351 ? 2.609 40.719 36.531 1 95.62 351 ASN A CA 1
ATOM 2737 C C . ASN A 1 351 ? 1.445 41.094 37.469 1 95.62 351 ASN A C 1
ATOM 2739 O O . ASN A 1 351 ? 0.915 42.188 37.375 1 95.62 351 ASN A O 1
ATOM 2743 N N . MET A 1 352 ? 0.961 40.219 38.281 1 96.44 352 MET A N 1
ATOM 2744 C CA . MET A 1 352 ? -0.164 40.438 39.188 1 96.44 352 MET A CA 1
ATOM 2745 C C . MET A 1 352 ? 0.322 40.938 40.531 1 96.44 352 MET A C 1
ATOM 2747 O O . MET A 1 352 ? 1.502 40.812 40.844 1 96.44 352 MET A O 1
ATOM 2751 N N . TYR A 1 353 ? -0.65 41.562 41.281 1 96.69 353 TYR A N 1
ATOM 2752 C CA . TYR A 1 353 ? -0.355 42.031 42.625 1 96.69 353 TYR A CA 1
ATOM 2753 C C . TYR A 1 353 ? -1.432 41.594 43.625 1 96.69 353 TYR A C 1
ATOM 2755 O O . TYR A 1 353 ? -2.621 41.625 43.312 1 96.69 353 TYR A O 1
ATOM 2763 N N . ASN A 1 354 ? -1.002 41.281 44.75 1 97.31 354 ASN A N 1
ATOM 2764 C CA . ASN A 1 354 ? -1.881 40.938 45.844 1 97.31 354 ASN A CA 1
ATOM 2765 C C . ASN A 1 354 ? -2.971 39.969 45.438 1 97.31 354 ASN A C 1
ATOM 2767 O O . ASN A 1 354 ? -4.156 40.219 45.656 1 97.31 354 ASN A O 1
ATOM 2771 N N . PHE A 1 355 ? -2.562 38.875 44.781 1 97.44 355 PHE A N 1
ATOM 2772 C CA . PHE A 1 355 ? -3.531 37.906 44.25 1 97.44 355 PHE A CA 1
ATOM 2773 C C . PHE A 1 355 ? -3.725 36.75 45.219 1 97.44 355 PHE A C 1
ATOM 2775 O O . PHE A 1 355 ? -3.061 36.688 46.25 1 97.44 355 PHE A O 1
ATOM 2782 N N . ILE A 1 356 ? -4.703 35.875 44.938 1 97.31 356 ILE A N 1
ATOM 2783 C CA . ILE A 1 356 ? -5.109 34.781 45.812 1 97.31 356 ILE A CA 1
ATOM 2784 C C . ILE A 1 356 ? -4.609 33.469 45.25 1 97.31 356 ILE A C 1
ATOM 2786 O O . ILE A 1 356 ? -4.676 33.219 44.031 1 97.31 356 ILE A O 1
ATOM 2790 N N . ILE A 1 357 ? -4.031 32.594 46.094 1 97.44 357 ILE A N 1
ATOM 2791 C CA . ILE A 1 357 ? -3.57 31.281 45.688 1 97.44 357 ILE A CA 1
ATOM 2792 C C . ILE A 1 357 ? -4 30.234 46.719 1 97.44 357 ILE A C 1
ATOM 2794 O O . ILE A 1 357 ? -4.48 30.594 47.812 1 97.44 357 ILE A O 1
ATOM 2798 N N . GLY A 1 358 ? -3.801 29 46.375 1 95.56 358 GLY A N 1
ATOM 2799 C CA . GLY A 1 358 ? -3.973 27.938 47.375 1 95.56 358 GLY A CA 1
ATOM 2800 C C . GLY A 1 358 ? -2.898 27.953 48.438 1 95.56 358 GLY A C 1
ATOM 2801 O O . GLY A 1 358 ? -1.74 28.281 48.156 1 95.56 358 GLY A O 1
ATOM 2802 N N . ALA A 1 359 ? -3.254 27.453 49.594 1 95.69 359 ALA A N 1
ATOM 2803 C CA . ALA A 1 359 ? -2.355 27.562 50.75 1 95.69 359 ALA A CA 1
ATOM 2804 C C . ALA A 1 359 ? -1.595 26.25 50.969 1 95.69 359 ALA A C 1
ATOM 2806 O O . ALA A 1 359 ? -0.825 26.125 51.906 1 95.69 359 ALA A O 1
ATOM 2807 N N . ASN A 1 360 ? -1.727 25.281 50.094 1 95.62 360 ASN A N 1
ATOM 2808 C CA . ASN A 1 360 ? -1.163 23.953 50.312 1 95.62 360 ASN A CA 1
ATOM 2809 C C . ASN A 1 360 ? -1.666 23.344 51.594 1 95.62 360 ASN A C 1
ATOM 2811 O O . ASN A 1 360 ? -0.908 22.688 52.312 1 95.62 360 ASN A O 1
ATOM 2815 N N . GLU A 1 361 ? -2.82 23.734 52.062 1 94.25 361 GLU A N 1
ATOM 2816 C CA . GLU A 1 361 ? -3.617 23.219 53.156 1 94.25 361 GLU A CA 1
ATOM 2817 C C . GLU A 1 361 ? -5.094 23.125 52.781 1 94.25 361 GLU A C 1
ATOM 2819 O O . GLU A 1 361 ? -5.676 24.094 52.312 1 94.25 361 GLU A O 1
ATOM 2824 N N . THR A 1 362 ? -5.633 21.922 53.062 1 94.75 362 THR A N 1
ATOM 2825 C CA . THR A 1 362 ? -7.016 21.688 52.656 1 94.75 362 THR A CA 1
ATOM 2826 C C . THR A 1 362 ? -7.941 22.719 53.312 1 94.75 362 THR A C 1
ATOM 2828 O O . THR A 1 362 ? -7.848 23 54.5 1 94.75 362 THR A O 1
ATOM 2831 N N . ASP A 1 363 ? -8.719 23.391 52.5 1 95.19 363 ASP A N 1
ATOM 2832 C CA . ASP A 1 363 ? -9.766 24.344 52.906 1 95.19 363 ASP A CA 1
ATOM 2833 C C . ASP A 1 363 ? -9.164 25.688 53.312 1 95.19 363 ASP A C 1
ATOM 2835 O O . ASP A 1 363 ? -9.766 26.438 54.094 1 95.19 363 ASP A O 1
ATOM 2839 N N . MET A 1 364 ? -8.008 25.891 52.75 1 96.56 364 MET A N 1
ATOM 2840 C CA . MET A 1 364 ? -7.363 27.172 53.062 1 96.56 364 MET A CA 1
ATOM 2841 C C . MET A 1 364 ? -6.789 27.797 51.812 1 96.56 364 MET A C 1
ATOM 2843 O O . MET A 1 364 ? -6.266 27.109 50.938 1 96.56 364 MET A O 1
ATOM 2847 N N . HIS A 1 365 ? -6.891 29.156 51.719 1 97.5 365 HIS A N 1
ATOM 2848 C CA . HIS A 1 365 ? -6.25 29.953 50.656 1 97.5 365 HIS A CA 1
ATOM 2849 C C . HIS A 1 365 ? -5.445 31.109 51.25 1 97.5 365 HIS A C 1
ATOM 2851 O O . HIS A 1 365 ? -5.602 31.438 52.438 1 97.5 365 HIS A O 1
ATOM 2857 N N . LEU A 1 366 ? -4.523 31.609 50.469 1 97.25 366 LEU A N 1
ATOM 2858 C CA . LEU A 1 366 ? -3.725 32.75 50.844 1 97.25 366 LEU A CA 1
ATOM 2859 C C . LEU A 1 366 ? -4.117 34 50.031 1 97.25 366 LEU A C 1
ATOM 2861 O O . LEU A 1 366 ? -4.227 33.906 48.812 1 97.25 366 LEU A O 1
ATOM 2865 N N . LYS A 1 367 ? -4.336 35.062 50.688 1 96.56 367 LYS A N 1
ATOM 2866 C CA . LYS A 1 367 ? -4.645 36.344 50.062 1 96.56 367 LYS A CA 1
ATOM 2867 C C . LYS A 1 367 ? -3.432 37.25 50.094 1 96.56 367 LYS A C 1
ATOM 2869 O O . LYS A 1 367 ? -2.557 37.125 50.938 1 96.56 367 LYS A O 1
ATOM 2874 N N . ASN A 1 368 ? -3.338 38.156 49.062 1 97.31 368 ASN A N 1
ATOM 2875 C CA . ASN A 1 368 ? -2.326 39.188 48.969 1 97.31 368 ASN A CA 1
ATOM 2876 C C . ASN A 1 368 ? -0.94 38.625 48.719 1 97.31 368 ASN A C 1
ATOM 2878 O O . ASN A 1 368 ? 0.048 39.062 49.281 1 97.31 368 ASN A O 1
ATOM 2882 N N . VAL A 1 369 ? -0.907 37.594 47.906 1 97.5 369 VAL A N 1
ATOM 2883 C CA . VAL A 1 369 ? 0.356 36.969 47.531 1 97.5 369 VAL A CA 1
ATOM 2884 C C . VAL A 1 369 ? 0.965 37.719 46.344 1 97.5 369 VAL A C 1
ATOM 2886 O O . VAL A 1 369 ? 0.242 38.188 45.469 1 97.5 369 VAL A O 1
ATOM 2889 N N . ASN A 1 370 ? 2.258 37.844 46.312 1 97.5 370 ASN A N 1
ATOM 2890 C CA . ASN A 1 370 ? 2.98 38.562 45.25 1 97.5 370 ASN A CA 1
ATOM 2891 C C . ASN A 1 370 ? 4.172 37.75 44.75 1 97.5 370 ASN A C 1
ATOM 2893 O O . ASN A 1 370 ? 4.949 37.219 45.562 1 97.5 370 ASN A O 1
ATOM 2897 N N . TYR A 1 371 ? 4.27 37.562 43.469 1 97.12 371 TYR A N 1
ATOM 2898 C CA . TYR A 1 371 ? 5.438 36.938 42.875 1 97.12 371 TYR A CA 1
ATOM 2899 C C . TYR A 1 371 ? 6.707 37.719 43.188 1 97.12 371 TYR A C 1
ATOM 2901 O O . TYR A 1 371 ? 6.703 38.938 43.188 1 97.12 371 TYR A O 1
ATOM 2909 N N . GLY A 1 372 ? 7.883 37.062 43.344 1 95.44 372 GLY A N 1
ATOM 2910 C CA . GLY A 1 372 ? 9.141 37.688 43.719 1 95.44 372 GLY A CA 1
ATOM 2911 C C . GLY A 1 372 ? 9.352 37.812 45.188 1 95.44 372 GLY A C 1
ATOM 2912 O O . GLY A 1 372 ? 10.414 37.469 45.719 1 95.44 372 GLY A O 1
ATOM 2913 N N . ARG A 1 373 ? 8.266 38.281 45.938 1 96 373 ARG A N 1
ATOM 2914 C CA . ARG A 1 373 ? 8.32 38.438 47.375 1 96 373 ARG A CA 1
ATOM 2915 C C . ARG A 1 373 ? 8.016 37.094 48.062 1 96 373 ARG A C 1
ATOM 2917 O O . ARG A 1 373 ? 8.734 36.688 49 1 96 373 ARG A O 1
ATOM 2924 N N . ASP A 1 374 ? 6.969 36.5 47.625 1 96.75 374 ASP A N 1
ATOM 2925 C CA . ASP A 1 374 ? 6.449 35.344 48.375 1 96.75 374 ASP A CA 1
ATOM 2926 C C . ASP A 1 374 ? 6.879 34.031 47.75 1 96.75 374 ASP A C 1
ATOM 2928 O O . ASP A 1 374 ? 6.965 33 48.406 1 96.75 374 ASP A O 1
ATOM 2932 N N . PHE A 1 375 ? 7.07 34.031 46.469 1 96.31 375 PHE A N 1
ATOM 2933 C CA . PHE A 1 375 ? 7.555 32.812 45.781 1 96.31 375 PHE A CA 1
ATOM 2934 C C . PHE A 1 375 ? 8.219 33.188 44.469 1 96.31 375 PHE A C 1
ATOM 2936 O O . PHE A 1 375 ? 8.07 34.312 43.969 1 96.31 375 PHE A O 1
ATOM 2943 N N . GLU A 1 376 ? 9.07 32.25 43.906 1 95.81 376 GLU A N 1
ATOM 2944 C CA . GLU A 1 376 ? 9.742 32.406 42.594 1 95.81 376 GLU A CA 1
ATOM 2945 C C . GLU A 1 376 ? 9.664 31.125 41.781 1 95.81 376 GLU A C 1
ATOM 2947 O O . GLU A 1 376 ? 9.375 30.047 42.344 1 95.81 376 GLU A O 1
ATOM 2952 N N . GLY A 1 377 ? 9.82 31.203 40.594 1 96.31 377 GLY A N 1
ATOM 2953 C CA . GLY A 1 377 ? 9.828 30.094 39.625 1 96.31 377 GLY A CA 1
ATOM 2954 C C . GLY A 1 377 ? 10.32 30.484 38.25 1 96.31 377 GLY A C 1
ATOM 2955 O O . GLY A 1 377 ? 10.891 31.562 38.094 1 96.31 377 GLY A O 1
ATOM 2956 N N . ILE A 1 378 ? 10.203 29.594 37.312 1 96.88 378 ILE A N 1
ATOM 2957 C CA . ILE A 1 378 ? 10.594 29.859 35.938 1 96.88 378 ILE A CA 1
ATOM 2958 C C . ILE A 1 378 ? 9.445 30.531 35.188 1 96.88 378 ILE A C 1
ATOM 2960 O O . ILE A 1 378 ? 8.383 29.938 35 1 96.88 378 ILE A O 1
ATOM 2964 N N . VAL A 1 379 ? 9.641 31.766 34.844 1 97.38 379 VAL A N 1
ATOM 2965 C CA . VAL A 1 379 ? 8.594 32.562 34.188 1 97.38 379 VAL A CA 1
ATOM 2966 C C . VAL A 1 379 ? 8.609 32.312 32.688 1 97.38 379 VAL A C 1
ATOM 2968 O O . VAL A 1 379 ? 9.672 32.25 32.094 1 97.38 379 VAL A O 1
ATOM 2971 N N . GLY A 1 380 ? 7.438 32.125 32.125 1 96.5 380 GLY A N 1
ATOM 2972 C CA . GLY A 1 380 ? 7.301 31.906 30.703 1 96.5 380 GLY A CA 1
ATOM 2973 C C . GLY A 1 380 ? 5.863 31.969 30.219 1 96.5 380 GLY A C 1
ATOM 2974 O O . GLY A 1 380 ? 4.98 32.438 30.953 1 96.5 380 GLY A O 1
ATOM 2975 N N . ASP A 1 381 ? 5.586 31.656 28.938 1 96.19 381 ASP A N 1
ATOM 2976 C CA . ASP A 1 381 ? 4.258 31.578 28.328 1 96.19 381 ASP A CA 1
ATOM 2977 C C . ASP A 1 381 ? 3.719 30.141 28.406 1 96.19 381 ASP A C 1
ATOM 2979 O O . ASP A 1 381 ? 4.141 29.281 27.625 1 96.19 381 ASP A O 1
ATOM 2983 N N . PHE A 1 382 ? 2.721 29.906 29.297 1 97.19 382 PHE A N 1
ATOM 2984 C CA . PHE A 1 382 ? 2.289 28.531 29.547 1 97.19 382 PHE A CA 1
ATOM 2985 C C . PHE A 1 382 ? 0.781 28.406 29.359 1 97.19 382 PHE A C 1
ATOM 2987 O O . PHE A 1 382 ? 0.171 27.469 29.891 1 97.19 382 PHE A O 1
ATOM 2994 N N . ARG A 1 383 ? 0.141 29.312 28.703 1 95.75 383 ARG A N 1
ATOM 2995 C CA . ARG A 1 383 ? -1.312 29.312 28.562 1 95.75 383 ARG A CA 1
ATOM 2996 C C . ARG A 1 383 ? -1.719 29.422 27.094 1 95.75 383 ARG A C 1
ATOM 2998 O O . ARG A 1 383 ? -0.905 29.797 26.25 1 95.75 383 ARG A O 1
ATOM 3005 N N . ASN A 1 384 ? -2.996 29.125 26.859 1 95 384 ASN A N 1
ATOM 3006 C CA . ASN A 1 384 ? -3.584 29.328 25.547 1 95 384 ASN A CA 1
ATOM 3007 C C . ASN A 1 384 ? -3.873 30.797 25.281 1 95 384 ASN A C 1
ATOM 3009 O O . ASN A 1 384 ? -4.266 31.531 26.203 1 95 384 ASN A O 1
ATOM 3013 N N . VAL A 1 385 ? -3.633 31.203 24.094 1 94 385 VAL A N 1
ATOM 3014 C CA . VAL A 1 385 ? -4.059 32.531 23.688 1 94 385 VAL A CA 1
ATOM 3015 C C . VAL A 1 385 ? -5.586 32.594 23.641 1 94 385 VAL A C 1
ATOM 3017 O O . VAL A 1 385 ? -6.25 31.578 23.484 1 94 385 VAL A O 1
ATOM 3020 N N . THR A 1 386 ? -6.141 33.688 23.891 1 92.69 386 THR A N 1
ATOM 3021 C CA . THR A 1 386 ? -7.59 33.844 23.859 1 92.69 386 THR A CA 1
ATOM 3022 C C . THR A 1 386 ? -7.977 34.938 22.859 1 92.69 386 THR A C 1
ATOM 3024 O O . THR A 1 386 ? -7.156 35.812 22.516 1 92.69 386 THR A O 1
ATOM 3027 N N . ILE A 1 387 ? -9.227 34.812 22.422 1 91.62 387 ILE A N 1
ATOM 3028 C CA . ILE A 1 387 ? -9.75 35.781 21.469 1 91.62 387 ILE A CA 1
ATOM 3029 C C . ILE A 1 387 ? -9.633 37.219 22.047 1 91.62 387 ILE A C 1
ATOM 3031 O O . ILE A 1 387 ? -9.891 37.406 23.234 1 91.62 387 ILE A O 1
ATOM 3035 N N . GLY A 1 388 ? -9.258 38.156 21.219 1 87.62 388 GLY A N 1
ATOM 3036 C CA . GLY A 1 388 ? -9.156 39.562 21.656 1 87.62 388 GLY A CA 1
ATOM 3037 C C . GLY A 1 388 ? -7.73 39.969 21.969 1 87.62 388 GLY A C 1
ATOM 3038 O O . GLY A 1 388 ? -7.434 41.156 22.047 1 87.62 388 GLY A O 1
ATOM 3039 N N . GLU A 1 389 ? -6.863 38.969 22.203 1 92.5 389 GLU A N 1
ATOM 3040 C CA . GLU A 1 389 ? -5.457 39.312 22.422 1 92.5 389 GLU A CA 1
ATOM 3041 C C . GLU A 1 389 ? -4.801 39.844 21.156 1 92.5 389 GLU A C 1
ATOM 3043 O O . GLU A 1 389 ? -5.43 39.875 20.094 1 92.5 389 GLU A O 1
ATOM 3048 N N . LYS A 1 390 ? -3.572 40.312 21.281 1 91.44 390 LYS A N 1
ATOM 3049 C CA . LYS A 1 390 ? -2.912 41 20.203 1 91.44 390 LYS A CA 1
ATOM 3050 C C . LYS A 1 390 ? -2.076 40.062 19.344 1 91.44 390 LYS A C 1
ATOM 3052 O O . LYS A 1 390 ? -1.465 39.125 19.875 1 91.44 390 LYS A O 1
ATOM 3057 N N . CYS A 1 391 ? -2.055 40.344 18.078 1 92.62 391 CYS A N 1
ATOM 3058 C CA . CYS A 1 391 ? -1.204 39.625 17.125 1 92.62 391 CYS A CA 1
ATOM 3059 C C . CYS A 1 391 ? 0.27 39.875 17.422 1 92.62 391 CYS A C 1
ATOM 3061 O O . CYS A 1 391 ? 0.685 41.031 17.625 1 92.62 391 CYS A O 1
ATOM 3063 N N . PRO A 1 392 ? 0.986 38.906 17.484 1 90.25 392 PRO A N 1
ATOM 3064 C CA . PRO A 1 392 ? 2.412 39.094 17.766 1 90.25 392 PRO A CA 1
ATOM 3065 C C . PRO A 1 392 ? 3.158 39.781 16.625 1 90.25 392 PRO A C 1
ATOM 3067 O O . PRO A 1 392 ? 4.27 40.281 16.828 1 90.25 392 PRO A O 1
ATOM 3070 N N . GLU A 1 393 ? 2.602 39.812 15.508 1 88.88 393 GLU A N 1
ATOM 3071 C CA . GLU A 1 393 ? 3.262 40.406 14.344 1 88.88 393 GLU A CA 1
ATOM 3072 C C . GLU A 1 393 ? 2.859 41.875 14.156 1 88.88 393 GLU A C 1
ATOM 3074 O O . GLU A 1 393 ? 3.717 42.75 14.047 1 88.88 393 GLU A O 1
ATOM 3079 N N . CYS A 1 394 ? 1.551 42.188 14.203 1 92.19 394 CYS A N 1
ATOM 3080 C CA . CYS A 1 394 ? 1.126 43.531 13.867 1 92.19 394 CYS A CA 1
ATOM 3081 C C . CYS A 1 394 ? 0.466 44.219 15.055 1 92.19 394 CYS A C 1
ATOM 3083 O O . CYS A 1 394 ? 0.189 45.438 15.016 1 92.19 394 CYS A O 1
ATOM 3085 N N . GLY A 1 395 ? 0.07 43.5 16.016 1 90.69 395 GLY A N 1
ATOM 3086 C CA . GLY A 1 395 ? -0.471 44.094 17.234 1 90.69 395 GLY A CA 1
ATOM 3087 C C . GLY A 1 395 ? -1.983 44.188 17.219 1 90.69 395 GLY A C 1
ATOM 3088 O O . GLY A 1 395 ? -2.59 44.594 18.219 1 90.69 395 GLY A O 1
ATOM 3089 N N . LYS A 1 396 ? -2.59 43.75 16.125 1 92.19 396 LYS A N 1
ATOM 3090 C CA . LYS A 1 396 ? -4.047 43.812 16.047 1 92.19 396 LYS A CA 1
ATOM 3091 C C . LYS A 1 396 ? -4.68 42.562 16.688 1 92.19 396 LYS A C 1
ATOM 3093 O O . LYS A 1 396 ? -3.975 41.688 17.203 1 92.19 396 LYS A O 1
ATOM 3098 N N . GLU A 1 397 ? -6 42.531 16.672 1 91.75 397 GLU A N 1
ATOM 3099 C CA . GLU A 1 397 ? -6.734 41.5 17.375 1 91.75 397 GLU A CA 1
ATOM 3100 C C . GLU A 1 397 ? -6.645 40.156 16.641 1 91.75 397 GLU A C 1
ATOM 3102 O O . GLU A 1 397 ? -6.664 40.125 15.414 1 91.75 397 GLU A O 1
ATOM 3107 N N . ILE A 1 398 ? -6.617 39.125 17.469 1 92.62 398 ILE A N 1
ATOM 3108 C CA . ILE A 1 398 ? -6.582 37.781 16.906 1 92.62 398 ILE A CA 1
ATOM 3109 C C . ILE A 1 398 ? -7.949 37.125 17.062 1 92.62 398 ILE A C 1
ATOM 3111 O O . ILE A 1 398 ? -8.75 37.531 17.906 1 92.62 398 ILE A O 1
ATOM 3115 N N . THR A 1 399 ? -8.227 36.188 16.188 1 91.5 399 THR A N 1
ATOM 3116 C CA . THR A 1 399 ? -9.391 35.312 16.297 1 91.5 399 THR A CA 1
ATOM 3117 C C . THR A 1 399 ? -8.969 33.844 16.297 1 91.5 399 THR A C 1
ATOM 3119 O O . THR A 1 399 ? -7.828 33.531 15.961 1 91.5 399 THR A O 1
ATOM 3122 N N . ILE A 1 400 ? -9.836 33.031 16.875 1 92.06 400 ILE A N 1
ATOM 3123 C CA . ILE A 1 400 ? -9.57 31.594 16.938 1 92.06 400 ILE A CA 1
ATOM 3124 C C . ILE A 1 400 ? -10.664 30.828 16.203 1 92.06 400 ILE A C 1
ATOM 3126 O O . ILE A 1 400 ? -11.859 31.094 16.391 1 92.06 400 ILE A O 1
ATOM 3130 N N . SER A 1 401 ? -10.227 30.047 15.297 1 88.38 401 SER A N 1
ATOM 3131 C CA . SER A 1 401 ? -11.164 29.188 14.578 1 88.38 401 SER A CA 1
ATOM 3132 C C . SER A 1 401 ? -10.68 27.734 14.57 1 88.38 401 SER A C 1
ATOM 3134 O O . SER A 1 401 ? -9.492 27.469 14.758 1 88.38 401 SER A O 1
ATOM 3136 N N . ARG A 1 402 ? -11.664 26.906 14.359 1 89.5 402 ARG A N 1
ATOM 3137 C CA . ARG A 1 402 ? -11.328 25.484 14.266 1 89.5 402 ARG A CA 1
ATOM 3138 C C . ARG A 1 402 ? -10.844 25.141 12.859 1 89.5 402 ARG A C 1
ATOM 3140 O O . ARG A 1 402 ? -11.273 25.75 11.875 1 89.5 402 ARG A O 1
ATOM 3147 N N . GLY A 1 403 ? -9.906 24.234 12.844 1 89.25 403 GLY A N 1
ATOM 3148 C CA . GLY A 1 403 ? -9.391 23.797 11.555 1 89.25 403 GLY A CA 1
ATOM 3149 C C . GLY A 1 403 ? -8.922 22.359 11.555 1 89.25 403 GLY A C 1
ATOM 3150 O O . GLY A 1 403 ? -8.812 21.734 12.617 1 89.25 403 GLY A O 1
ATOM 3151 N N . THR A 1 404 ? -8.812 21.844 10.312 1 90.94 404 THR A N 1
ATOM 3152 C CA . THR A 1 404 ? -8.266 20.5 10.102 1 90.94 404 THR A CA 1
ATOM 3153 C C . THR A 1 404 ? -6.887 20.578 9.453 1 90.94 404 THR A C 1
ATOM 3155 O O . THR A 1 404 ? -6.707 21.281 8.445 1 90.94 404 THR A O 1
ATOM 3158 N N . GLU A 1 405 ? -5.949 19.938 10.117 1 93.44 405 GLU A N 1
ATOM 3159 C CA . GLU A 1 405 ? -4.605 19.891 9.555 1 93.44 405 GLU A CA 1
ATOM 3160 C C . GLU A 1 405 ? -4.523 18.859 8.43 1 93.44 405 GLU A C 1
ATOM 3162 O O . GLU A 1 405 ? -4.742 17.672 8.648 1 93.44 405 GLU A O 1
ATOM 3167 N N . VAL A 1 406 ? -4.164 19.297 7.246 1 95.88 406 VAL A N 1
ATOM 3168 C CA . VAL A 1 406 ? -4.113 18.375 6.113 1 95.88 406 VAL A CA 1
ATOM 3169 C C . VAL A 1 406 ? -2.66 18.141 5.707 1 95.88 406 VAL A C 1
ATOM 3171 O O . VAL A 1 406 ? -2.365 17.203 4.957 1 95.88 406 VAL A O 1
ATOM 3174 N N . GLY A 1 407 ? -1.786 18.875 6.184 1 96.62 407 GLY A N 1
ATOM 3175 C CA . GLY A 1 407 ? -0.366 18.75 5.898 1 96.62 407 GLY A CA 1
ATOM 3176 C C . GLY A 1 407 ? 0.516 19.406 6.941 1 96.62 407 GLY A C 1
ATOM 3177 O O . GLY A 1 407 ? 0.06 20.266 7.691 1 96.62 407 GLY A O 1
ATOM 3178 N N . HIS A 1 408 ? 1.713 19 7 1 94.88 408 HIS A N 1
ATOM 3179 C CA . HIS A 1 408 ? 2.68 19.5 7.969 1 94.88 408 HIS A CA 1
ATOM 3180 C C . HIS A 1 408 ? 4.102 19.422 7.422 1 94.88 408 HIS A C 1
ATOM 3182 O O . HIS A 1 408 ? 4.492 18.406 6.84 1 94.88 408 HIS A O 1
ATOM 3188 N N . ILE A 1 409 ? 4.82 20.516 7.48 1 96.06 409 ILE A N 1
ATOM 3189 C CA . ILE A 1 409 ? 6.219 20.5 7.055 1 96.06 409 ILE A CA 1
ATOM 3190 C C . ILE A 1 409 ? 7.113 20.906 8.219 1 96.06 409 ILE A C 1
ATOM 3192 O O . ILE A 1 409 ? 6.746 21.766 9.023 1 96.06 409 ILE A O 1
ATOM 3196 N N . PHE A 1 410 ? 8.266 20.25 8.383 1 94.31 410 PHE A N 1
ATOM 3197 C CA . PHE A 1 410 ? 9.156 20.406 9.523 1 94.31 410 PHE A CA 1
ATOM 3198 C C . PHE A 1 410 ? 10.594 20.625 9.062 1 94.31 410 PHE A C 1
ATOM 3200 O O . PHE A 1 410 ? 11.039 20.016 8.094 1 94.31 410 PHE A O 1
ATOM 3207 N N . LYS A 1 411 ? 11.266 21.531 9.734 1 94.88 411 LYS A N 1
ATOM 3208 C CA . LYS A 1 411 ? 12.727 21.547 9.703 1 94.88 411 LYS A CA 1
ATOM 3209 C C . LYS A 1 411 ? 13.305 20.672 10.805 1 94.88 411 LYS A C 1
ATOM 3211 O O . LYS A 1 411 ? 13.406 21.094 11.953 1 94.88 411 LYS A O 1
ATOM 3216 N N . LEU A 1 412 ? 13.797 19.5 10.414 1 94.38 412 LEU A N 1
ATOM 3217 C CA . LEU A 1 412 ? 14.219 18.5 11.398 1 94.38 412 LEU A CA 1
ATOM 3218 C C . LEU A 1 412 ? 15.633 18.781 11.875 1 94.38 412 LEU A C 1
ATOM 3220 O O . LEU A 1 412 ? 16.016 18.359 12.969 1 94.38 412 LEU A O 1
ATOM 3224 N N . GLY A 1 413 ? 16.422 19.484 11.055 1 95.31 413 GLY A N 1
ATOM 3225 C CA . GLY A 1 413 ? 17.828 19.641 11.367 1 95.31 413 GLY A CA 1
ATOM 3226 C C . GLY A 1 413 ? 18.594 18.328 11.336 1 95.31 413 GLY A C 1
ATOM 3227 O O . GLY A 1 413 ? 18.516 17.578 10.359 1 95.31 413 GLY A O 1
ATOM 3228 N N . THR A 1 414 ? 19.344 18.078 12.414 1 96.31 414 THR A N 1
ATOM 3229 C CA . THR A 1 414 ? 20.203 16.906 12.422 1 96.31 414 THR A CA 1
ATOM 3230 C C . THR A 1 414 ? 19.672 15.859 13.406 1 96.31 414 THR A C 1
ATOM 3232 O O . THR A 1 414 ? 20.391 14.922 13.766 1 96.31 414 THR A O 1
ATOM 3235 N N . LYS A 1 415 ? 18.438 15.977 13.859 1 93.25 415 LYS A N 1
ATOM 3236 C CA . LYS A 1 415 ? 17.891 15.133 14.914 1 93.25 415 LYS A CA 1
ATOM 3237 C C . LYS A 1 415 ? 18.047 13.648 14.57 1 93.25 415 LYS A C 1
ATOM 3239 O O . LYS A 1 415 ? 18.625 12.891 15.359 1 93.25 415 LYS A O 1
ATOM 3244 N N . TYR A 1 416 ? 17.656 13.195 13.43 1 96.5 416 TYR A N 1
ATOM 3245 C CA . TYR A 1 416 ? 17.688 11.789 13.047 1 96.5 416 TYR A CA 1
ATOM 3246 C C . TYR A 1 416 ? 19.047 11.406 12.484 1 96.5 416 TYR A C 1
ATOM 3248 O O . TYR A 1 416 ? 19.547 10.312 12.766 1 96.5 416 TYR A O 1
ATOM 3256 N N . SER A 1 417 ? 19.641 12.281 11.688 1 97.81 417 SER A N 1
ATOM 3257 C CA . SER A 1 417 ? 20.938 11.961 11.094 1 97.81 417 SER A CA 1
ATOM 3258 C C . SER A 1 417 ? 22 11.766 12.172 1 97.81 417 SER A C 1
ATOM 3260 O O . SER A 1 417 ? 22.828 10.859 12.07 1 97.81 417 SER A O 1
ATOM 3262 N N . GLU A 1 418 ? 21.984 12.578 13.242 1 97.19 418 GLU A N 1
ATOM 3263 C CA . GLU A 1 418 ? 22.953 12.438 14.328 1 97.19 418 GLU A CA 1
ATOM 3264 C C . GLU A 1 418 ? 22.703 11.156 15.125 1 97.19 418 GLU A C 1
ATOM 3266 O O . GLU A 1 418 ? 23.641 10.391 15.383 1 97.19 418 GLU A O 1
ATOM 3271 N N . SER A 1 419 ? 21.484 10.93 15.5 1 96.19 419 SER A N 1
ATOM 3272 C CA . SER A 1 419 ? 21.172 9.773 16.328 1 96.19 419 SER A CA 1
ATOM 3273 C C . SER A 1 419 ? 21.422 8.469 15.586 1 96.19 419 SER A C 1
ATOM 3275 O O . SER A 1 419 ? 21.781 7.461 16.188 1 96.19 419 SER A O 1
ATOM 3277 N N . MET A 1 420 ? 21.297 8.477 14.258 1 97.94 420 MET A N 1
ATOM 3278 C CA . MET A 1 420 ? 21.406 7.246 13.484 1 97.94 420 MET A CA 1
ATOM 3279 C C . MET A 1 420 ? 22.75 7.184 12.758 1 97.94 420 MET A C 1
ATOM 3281 O O . MET A 1 420 ? 22.984 6.285 11.945 1 97.94 420 MET A O 1
ATOM 3285 N N . GLY A 1 421 ? 23.594 8.102 12.984 1 97.69 421 GLY A N 1
ATOM 3286 C CA . GLY A 1 421 ? 24.922 8.102 12.414 1 97.69 421 GLY A CA 1
ATOM 3287 C C . GLY A 1 421 ? 24.938 8.266 10.906 1 97.69 421 GLY A C 1
ATOM 3288 O O . GLY A 1 421 ? 25.734 7.633 10.211 1 97.69 421 GLY A O 1
ATOM 3289 N N . ALA A 1 422 ? 24.016 9.062 10.367 1 98.19 422 ALA A N 1
ATOM 3290 C CA . ALA A 1 422 ? 23.953 9.32 8.93 1 98.19 422 ALA A CA 1
ATOM 3291 C C . ALA A 1 422 ? 24.766 10.562 8.562 1 98.19 422 ALA A C 1
ATOM 3293 O O . ALA A 1 422 ? 24.328 11.688 8.805 1 98.19 422 ALA A O 1
ATOM 3294 N N . THR A 1 423 ? 25.922 10.312 7.938 1 98.31 423 THR A N 1
ATOM 3295 C CA . THR A 1 423 ? 26.844 11.414 7.633 1 98.31 423 THR A CA 1
ATOM 3296 C C . THR A 1 423 ? 27.281 11.359 6.172 1 98.31 423 THR A C 1
ATOM 3298 O O . THR A 1 423 ? 27.078 10.352 5.496 1 98.31 423 THR A O 1
ATOM 3301 N N . PHE A 1 424 ? 27.719 12.453 5.668 1 97.75 424 PHE A N 1
ATOM 3302 C CA . PHE A 1 424 ? 28.344 12.594 4.359 1 97.75 424 PHE A CA 1
ATOM 3303 C C . PHE A 1 424 ? 29.672 13.336 4.477 1 97.75 424 PHE A C 1
ATOM 3305 O O . PHE A 1 424 ? 29.953 13.969 5.496 1 97.75 424 PHE A O 1
ATOM 3312 N N . ILE A 1 425 ? 30.531 13.172 3.498 1 97.88 425 ILE A N 1
ATOM 3313 C CA . ILE A 1 425 ? 31.797 13.898 3.465 1 97.88 425 ILE A CA 1
ATOM 3314 C C . ILE A 1 425 ? 31.578 15.266 2.822 1 97.88 425 ILE A C 1
ATOM 3316 O O . ILE A 1 425 ? 31.172 15.359 1.665 1 97.88 425 ILE A O 1
ATOM 3320 N N . ASP A 1 426 ? 31.875 16.344 3.545 1 96.56 426 ASP A N 1
ATOM 3321 C CA . ASP A 1 426 ? 31.625 17.688 3.053 1 96.56 426 ASP A CA 1
ATOM 3322 C C . ASP A 1 426 ? 32.781 18.172 2.162 1 96.56 426 ASP A C 1
ATOM 3324 O O . ASP A 1 426 ? 33.625 17.375 1.781 1 96.56 426 ASP A O 1
ATOM 3328 N N . GLU A 1 427 ? 32.75 19.375 1.713 1 95.12 427 GLU A N 1
ATOM 3329 C CA . GLU A 1 427 ? 33.719 19.953 0.784 1 95.12 427 GLU A CA 1
ATOM 3330 C C . GLU A 1 427 ? 35.125 19.953 1.386 1 95.12 427 GLU A C 1
ATOM 3332 O O . GLU A 1 427 ? 36.125 19.906 0.658 1 95.12 427 GLU A O 1
ATOM 3337 N N . ASP A 1 428 ? 35.281 19.953 2.695 1 95.94 428 ASP A N 1
ATOM 3338 C CA . ASP A 1 428 ? 36.562 19.984 3.395 1 95.94 428 ASP A CA 1
ATOM 3339 C C . ASP A 1 428 ? 37.031 18.578 3.76 1 95.94 428 ASP A C 1
ATOM 3341 O O . ASP A 1 428 ? 38 18.422 4.473 1 95.94 428 ASP A O 1
ATOM 3345 N N . GLY A 1 429 ? 36.281 17.578 3.369 1 96.19 429 GLY A N 1
ATOM 3346 C CA . GLY A 1 429 ? 36.656 16.203 3.641 1 96.19 429 GLY A CA 1
ATOM 3347 C C . GLY A 1 429 ? 36.25 15.734 5.023 1 96.19 429 GLY A C 1
ATOM 3348 O O . GLY A 1 429 ? 36.75 14.734 5.523 1 96.19 429 GLY A O 1
ATOM 3349 N N . LYS A 1 430 ? 35.406 16.5 5.684 1 97.38 430 LYS A N 1
ATOM 3350 C CA . LYS A 1 430 ? 34.938 16.156 7.023 1 97.38 430 LYS A CA 1
ATOM 3351 C C . LYS A 1 430 ? 33.562 15.492 6.984 1 97.38 430 LYS A C 1
ATOM 3353 O O . LYS A 1 430 ? 32.688 15.891 6.199 1 97.38 430 LYS A O 1
ATOM 3358 N N . ALA A 1 431 ? 33.406 14.57 7.906 1 97.75 431 ALA A N 1
ATOM 3359 C CA . ALA A 1 431 ? 32.125 13.906 8.039 1 97.75 431 ALA A CA 1
ATOM 3360 C C . ALA A 1 431 ? 31.125 14.797 8.781 1 97.75 431 ALA A C 1
ATOM 3362 O O . ALA A 1 431 ? 31.406 15.289 9.875 1 97.75 431 ALA A O 1
ATOM 3363 N N . LYS A 1 432 ? 29.984 15.094 8.188 1 98 432 LYS A N 1
ATOM 3364 C CA . LYS A 1 432 ? 28.922 15.898 8.781 1 98 432 LYS A CA 1
ATOM 3365 C C . LYS A 1 432 ? 27.578 15.188 8.672 1 98 432 LYS A C 1
ATOM 3367 O O . LYS A 1 432 ? 27.312 14.492 7.691 1 98 432 LYS A O 1
ATOM 3372 N N . PRO A 1 433 ? 26.766 15.383 9.688 1 98.31 433 PRO A N 1
ATOM 3373 C CA . PRO A 1 433 ? 25.422 14.812 9.578 1 98.31 433 PRO A CA 1
ATOM 3374 C C . PRO A 1 433 ? 24.562 15.516 8.531 1 98.31 433 PRO A C 1
ATOM 3376 O O . PRO A 1 433 ? 24.719 16.719 8.312 1 98.31 433 PRO A O 1
ATOM 3379 N N . PHE A 1 434 ? 23.688 14.805 7.898 1 98.38 434 PHE A N 1
ATOM 3380 C CA . PHE A 1 434 ? 22.734 15.391 6.965 1 98.38 434 PHE A CA 1
ATOM 3381 C C . PHE A 1 434 ? 21.828 16.391 7.676 1 98.38 434 PHE A C 1
ATOM 3383 O O . PHE A 1 434 ? 21.406 16.156 8.812 1 98.38 434 PHE A O 1
ATOM 3390 N N . ILE A 1 435 ? 21.516 17.516 7.027 1 97.81 435 ILE A N 1
ATOM 3391 C CA . ILE A 1 435 ? 20.484 18.422 7.492 1 97.81 435 ILE A CA 1
ATOM 3392 C C . ILE A 1 435 ? 19.156 18.078 6.824 1 97.81 435 ILE A C 1
ATOM 3394 O O . ILE A 1 435 ? 19.016 18.172 5.602 1 97.81 435 ILE A O 1
ATOM 3398 N N . MET A 1 436 ? 18.172 17.719 7.672 1 97.81 436 MET A N 1
ATOM 3399 C CA . MET A 1 436 ? 17 17.047 7.117 1 97.81 436 MET A CA 1
ATOM 3400 C C . MET A 1 436 ? 15.766 17.922 7.25 1 97.81 436 MET A C 1
ATOM 3402 O O . MET A 1 436 ? 15.664 18.734 8.18 1 97.81 436 MET A O 1
ATOM 3406 N N . GLY A 1 437 ? 14.867 17.828 6.324 1 97.5 437 GLY A N 1
ATOM 3407 C CA . GLY A 1 437 ? 13.492 18.281 6.402 1 97.5 437 GLY A CA 1
ATOM 3408 C C . GLY A 1 437 ? 12.484 17.156 6.293 1 97.5 437 GLY A C 1
ATOM 3409 O O . GLY A 1 437 ? 12.82 16.062 5.812 1 97.5 437 GLY A O 1
ATOM 3410 N N . CYS A 1 438 ? 11.305 17.328 6.828 1 97.38 438 CYS A N 1
ATOM 3411 C CA . CYS A 1 438 ? 10.219 16.359 6.801 1 97.38 438 CYS A CA 1
ATOM 3412 C C . CYS A 1 438 ? 8.922 17 6.332 1 97.38 438 CYS A C 1
ATOM 3414 O O . CYS A 1 438 ? 8.57 18.094 6.773 1 97.38 438 CYS A O 1
ATOM 3416 N N . TYR A 1 439 ? 8.211 16.344 5.445 1 98.06 439 TYR A N 1
ATOM 3417 C CA . TYR A 1 439 ? 7.043 16.906 4.781 1 98.06 439 TYR A CA 1
ATOM 3418 C C . TYR A 1 439 ? 5.926 15.875 4.68 1 98.06 439 TYR A C 1
ATOM 3420 O O . TYR A 1 439 ? 6.066 14.867 3.982 1 98.06 439 TYR A O 1
ATOM 3428 N N . GLY A 1 440 ? 4.785 16.078 5.336 1 97.94 440 GLY A N 1
ATOM 3429 C CA . GLY A 1 440 ? 3.711 15.102 5.355 1 97.94 440 GLY A CA 1
ATOM 3430 C C . GLY A 1 440 ? 2.387 15.656 4.871 1 97.94 440 GLY A C 1
ATOM 3431 O O . GLY A 1 440 ? 2.023 16.797 5.203 1 97.94 440 GLY A O 1
ATOM 3432 N N . ILE A 1 441 ? 1.663 14.938 4.035 1 98.56 441 ILE A N 1
ATOM 3433 C CA . ILE A 1 441 ? 0.289 15.203 3.627 1 98.56 441 ILE A CA 1
ATOM 3434 C C . ILE A 1 441 ? -0.577 13.977 3.881 1 98.56 441 ILE A C 1
ATOM 3436 O O . ILE A 1 441 ? -0.258 12.875 3.414 1 98.56 441 ILE A O 1
ATOM 3440 N N . GLY A 1 442 ? -1.605 14.125 4.664 1 98.06 442 GLY A N 1
ATOM 3441 C CA . GLY A 1 442 ? -2.578 13.055 4.789 1 98.06 442 GLY A CA 1
ATOM 3442 C C . GLY A 1 442 ? -3.49 12.93 3.582 1 98.06 442 GLY A C 1
ATOM 3443 O O . GLY A 1 442 ? -4.469 13.672 3.463 1 98.06 442 GLY A O 1
ATOM 3444 N N . VAL A 1 443 ? -3.305 11.961 2.752 1 98.62 443 VAL A N 1
ATOM 3445 C CA . VAL A 1 443 ? -4.047 11.812 1.504 1 98.62 443 VAL A CA 1
ATOM 3446 C C . VAL A 1 443 ? -5.516 11.531 1.806 1 98.62 443 VAL A C 1
ATOM 3448 O O . VAL A 1 443 ? -6.406 12.188 1.248 1 98.62 443 VAL A O 1
ATOM 3451 N N . THR A 1 444 ? -5.816 10.578 2.639 1 98.31 444 THR A N 1
ATOM 3452 C CA . THR A 1 444 ? -7.195 10.242 2.969 1 98.31 444 THR A CA 1
ATOM 3453 C C . THR A 1 444 ? -7.867 11.383 3.723 1 98.31 444 THR A C 1
ATOM 3455 O O . THR A 1 444 ? -9.047 11.672 3.508 1 98.31 444 THR A O 1
ATOM 3458 N N . ARG A 1 445 ? -7.121 12.008 4.605 1 96.25 445 ARG A N 1
ATOM 3459 C CA . ARG A 1 445 ? -7.652 13.172 5.312 1 96.25 445 ARG A CA 1
ATOM 3460 C C . ARG A 1 445 ? -7.984 14.297 4.34 1 96.25 445 ARG A C 1
ATOM 3462 O O . ARG A 1 445 ? -8.953 15.031 4.539 1 96.25 445 ARG A O 1
ATOM 3469 N N . THR A 1 446 ? -7.145 14.469 3.357 1 97.94 446 THR A N 1
ATOM 3470 C CA . THR A 1 446 ? -7.406 15.469 2.328 1 97.94 446 THR A CA 1
ATOM 3471 C C . THR A 1 446 ? -8.734 15.195 1.624 1 97.94 446 THR A C 1
ATOM 3473 O O . THR A 1 446 ? -9.516 16.109 1.385 1 97.94 446 THR A O 1
ATOM 3476 N N . VAL A 1 447 ? -9.016 13.969 1.32 1 98.31 447 VAL A N 1
ATOM 3477 C CA . VAL A 1 447 ? -10.273 13.586 0.683 1 98.31 447 VAL A CA 1
ATOM 3478 C C . VAL A 1 447 ? -11.453 13.992 1.571 1 98.31 447 VAL A C 1
ATOM 3480 O O . VAL A 1 447 ? -12.406 14.617 1.104 1 98.31 447 VAL A O 1
ATOM 3483 N N . ALA A 1 448 ? -11.367 13.617 2.83 1 96.81 448 ALA A N 1
ATOM 3484 C CA . ALA A 1 448 ? -12.43 13.969 3.773 1 96.81 448 ALA A CA 1
ATOM 3485 C C . ALA A 1 448 ? -12.594 15.484 3.881 1 96.81 448 ALA A C 1
ATOM 3487 O O . ALA A 1 448 ? -13.711 15.984 3.961 1 96.81 448 ALA A O 1
ATOM 3488 N N . SER A 1 449 ? -11.477 16.188 3.889 1 96 449 SER A N 1
ATOM 3489 C CA . SER A 1 449 ? -11.5 17.641 4.008 1 96 449 SER A CA 1
ATOM 3490 C C . SER A 1 449 ? -12.164 18.281 2.793 1 96 449 SER A C 1
ATOM 3492 O O . SER A 1 449 ? -12.859 19.281 2.92 1 96 449 SER A O 1
ATOM 3494 N N . ILE A 1 450 ? -11.914 17.75 1.62 1 97.44 450 ILE A N 1
ATOM 3495 C CA . ILE A 1 450 ? -12.578 18.234 0.416 1 97.44 450 ILE A CA 1
ATOM 3496 C C . ILE A 1 450 ? -14.094 18.125 0.586 1 97.44 450 ILE A C 1
ATOM 3498 O O . ILE A 1 450 ? -14.82 19.078 0.313 1 97.44 450 ILE A O 1
ATOM 3502 N N . ILE A 1 451 ? -14.555 17.016 1.05 1 97.19 451 ILE A N 1
ATOM 3503 C CA . ILE A 1 451 ? -15.984 16.766 1.203 1 97.19 451 ILE A CA 1
ATOM 3504 C C . ILE A 1 451 ? -16.562 17.703 2.252 1 97.19 451 ILE A C 1
ATOM 3506 O O . ILE A 1 451 ? -17.672 18.234 2.086 1 97.19 451 ILE A O 1
ATOM 3510 N N . GLU A 1 452 ? -15.805 17.938 3.344 1 94.19 452 GLU A N 1
ATOM 3511 C CA . GLU A 1 452 ? -16.281 18.844 4.387 1 94.19 452 GLU A CA 1
ATOM 3512 C C . GLU A 1 452 ? -16.516 20.25 3.826 1 94.19 452 GLU A C 1
ATOM 3514 O O . GLU A 1 452 ? -17.438 20.938 4.266 1 94.19 452 GLU A O 1
ATOM 3519 N N . GLN A 1 453 ? -15.742 20.609 2.857 1 92.94 453 GLN A N 1
ATOM 3520 C CA . GLN A 1 453 ? -15.836 21.969 2.334 1 92.94 453 GLN A CA 1
ATOM 3521 C C . GLN A 1 453 ? -16.734 22.031 1.106 1 92.94 453 GLN A C 1
ATOM 3523 O O . GLN A 1 453 ? -17.234 23.094 0.746 1 92.94 453 GLN A O 1
ATOM 3528 N N . HIS A 1 454 ? -16.906 20.906 0.477 1 95.5 454 HIS A N 1
ATOM 3529 C CA . HIS A 1 454 ? -17.641 20.891 -0.785 1 95.5 454 HIS A CA 1
ATOM 3530 C C . HIS A 1 454 ? -18.766 19.859 -0.753 1 95.5 454 HIS A C 1
ATOM 3532 O O . HIS A 1 454 ? -18.625 18.75 -1.298 1 95.5 454 HIS A O 1
ATOM 3538 N N . ASN A 1 455 ? -19.875 20.172 -0.208 1 95.88 455 ASN A N 1
ATOM 3539 C CA . ASN A 1 455 ? -21.047 19.312 -0.152 1 95.88 455 ASN A CA 1
ATOM 3540 C C . ASN A 1 455 ? -22.328 20.141 0 1 95.88 455 ASN A C 1
ATOM 3542 O O . ASN A 1 455 ? -22.266 21.344 0.243 1 95.88 455 ASN A O 1
ATOM 3546 N N . ASP A 1 456 ? -23.422 19.625 -0.253 1 96.12 456 ASP A N 1
ATOM 3547 C CA . ASP A 1 456 ? -24.734 20.188 0.019 1 96.12 456 ASP A CA 1
ATOM 3548 C C . ASP A 1 456 ? -25.719 19.109 0.449 1 96.12 456 ASP A C 1
ATOM 3550 O O . ASP A 1 456 ? -25.312 18 0.795 1 96.12 456 ASP A O 1
ATOM 3554 N N . GLU A 1 457 ? -26.891 19.406 0.513 1 94.31 457 GLU A N 1
ATOM 3555 C CA . GLU A 1 457 ? -27.922 18.484 1.028 1 94.31 457 GLU A CA 1
ATOM 3556 C C . GLU A 1 457 ? -28.078 17.281 0.118 1 94.31 457 GLU A C 1
ATOM 3558 O O . GLU A 1 457 ? -28.547 16.219 0.556 1 94.31 457 GLU A O 1
ATOM 3563 N N . ASN A 1 458 ? -27.609 17.469 -1.113 1 95.19 458 ASN A N 1
ATOM 3564 C CA . ASN A 1 458 ? -27.812 16.391 -2.072 1 95.19 458 ASN A CA 1
ATOM 3565 C C . ASN A 1 458 ? -26.594 15.469 -2.139 1 95.19 458 ASN A C 1
ATOM 3567 O O . ASN A 1 458 ? -26.672 14.359 -2.676 1 95.19 458 ASN A O 1
ATOM 3571 N N . GLY A 1 459 ? -25.469 15.914 -1.648 1 96.94 459 GLY A N 1
ATOM 3572 C CA . GLY A 1 459 ? -24.312 15.039 -1.663 1 96.94 459 GLY A CA 1
ATOM 3573 C C . GLY A 1 459 ? -23 15.789 -1.836 1 96.94 459 GLY A C 1
ATOM 3574 O O . GLY A 1 459 ? -22.891 16.953 -1.448 1 96.94 459 GLY A O 1
ATOM 3575 N N . ILE A 1 460 ? -22.031 15.078 -2.357 1 98.12 460 ILE A N 1
ATOM 3576 C CA . ILE A 1 460 ? -20.656 15.586 -2.479 1 98.12 460 ILE A CA 1
ATOM 3577 C C . ILE A 1 460 ? -20.547 16.484 -3.707 1 98.12 460 ILE A C 1
ATOM 3579 O O . ILE A 1 460 ? -21.219 16.25 -4.715 1 98.12 460 ILE A O 1
ATOM 3583 N N . ILE A 1 461 ? -19.781 17.5 -3.656 1 98.12 461 ILE A N 1
ATOM 3584 C CA . ILE A 1 461 ? -19.422 18.344 -4.793 1 98.12 461 ILE A CA 1
ATOM 3585 C C . ILE A 1 461 ? -17.906 18.312 -5 1 98.12 461 ILE A C 1
ATOM 3587 O O . ILE A 1 461 ? -17.188 19.094 -4.398 1 98.12 461 ILE A O 1
ATOM 3591 N N . TRP A 1 462 ? -17.422 17.453 -5.887 1 98.06 462 TRP A N 1
ATOM 3592 C CA . TRP A 1 462 ? -15.992 17.281 -6.098 1 98.06 462 TRP A CA 1
ATOM 3593 C C . TRP A 1 462 ? -15.445 18.391 -6.996 1 98.06 462 TRP A C 1
ATOM 3595 O O . TRP A 1 462 ? -16.094 18.781 -7.969 1 98.06 462 TRP A O 1
ATOM 3605 N N . PRO A 1 463 ? -14.219 18.922 -6.652 1 97.19 463 PRO A N 1
ATOM 3606 C CA . PRO A 1 463 ? -13.469 19.531 -7.758 1 97.19 463 PRO A CA 1
ATOM 3607 C C . PRO A 1 463 ? -13.273 18.578 -8.93 1 97.19 463 PRO A C 1
ATOM 3609 O O . PRO A 1 463 ? -13.07 17.375 -8.734 1 97.19 463 PRO A O 1
ATOM 3612 N N . LEU A 1 464 ? -13.289 19.094 -10.117 1 97.38 464 LEU A N 1
ATOM 3613 C CA . LEU A 1 464 ? -13.266 18.266 -11.32 1 97.38 464 LEU A CA 1
ATOM 3614 C C . LEU A 1 464 ? -12.055 17.344 -11.328 1 97.38 464 LEU A C 1
ATOM 3616 O O . LEU A 1 464 ? -12.156 16.188 -11.734 1 97.38 464 LEU A O 1
ATOM 3620 N N . GLU A 1 465 ? -10.898 17.781 -10.844 1 97.06 465 GLU A N 1
ATOM 3621 C CA . GLU A 1 465 ? -9.648 17.047 -10.906 1 97.06 465 GLU A CA 1
ATOM 3622 C C . GLU A 1 465 ? -9.641 15.883 -9.922 1 97.06 465 GLU A C 1
ATOM 3624 O O . GLU A 1 465 ? -8.883 14.922 -10.086 1 97.06 465 GLU A O 1
ATOM 3629 N N . VAL A 1 466 ? -10.516 15.922 -8.938 1 98.06 466 VAL A N 1
ATOM 3630 C CA . VAL A 1 466 ? -10.5 14.938 -7.863 1 98.06 466 VAL A CA 1
ATOM 3631 C C . VAL A 1 466 ? -11.641 13.945 -8.055 1 98.06 466 VAL A C 1
ATOM 3633 O O . VAL A 1 466 ? -11.617 12.844 -7.504 1 98.06 466 VAL A O 1
ATOM 3636 N N . ALA A 1 467 ? -12.609 14.297 -8.852 1 98.06 467 ALA A N 1
ATOM 3637 C CA . ALA A 1 467 ? -13.836 13.523 -9 1 98.06 467 ALA A CA 1
ATOM 3638 C C . ALA A 1 467 ? -13.547 12.125 -9.523 1 98.06 467 ALA A C 1
ATOM 3640 O O . ALA A 1 467 ? -12.664 11.938 -10.367 1 98.06 467 ALA A O 1
ATOM 3641 N N . PRO A 1 468 ? -14.305 11.102 -9.016 1 96.81 468 PRO A N 1
ATOM 3642 C CA . PRO A 1 468 ? -14.086 9.742 -9.508 1 96.81 468 PRO A CA 1
ATOM 3643 C C . PRO A 1 468 ? -14.453 9.578 -10.984 1 96.81 468 PRO A C 1
ATOM 3645 O O . PRO A 1 468 ? -13.859 8.766 -11.688 1 96.81 468 PRO A O 1
ATOM 3648 N N . TYR A 1 469 ? -15.469 10.234 -11.414 1 97.12 469 TYR A N 1
ATOM 3649 C CA . TYR A 1 469 ? -15.883 10.406 -12.805 1 97.12 469 TYR A CA 1
ATOM 3650 C C . TYR A 1 469 ? -16.203 11.859 -13.109 1 97.12 469 TYR A C 1
ATOM 3652 O O . TYR A 1 469 ? -16.562 12.625 -12.219 1 97.12 469 TYR A O 1
ATOM 3660 N N . HIS A 1 470 ? -16.047 12.172 -14.375 1 98 470 HIS A N 1
ATOM 3661 C CA . HIS A 1 470 ? -16.281 13.555 -14.75 1 98 470 HIS A CA 1
ATOM 3662 C C . HIS A 1 470 ? -17.734 13.781 -15.125 1 98 470 HIS A C 1
ATOM 3664 O O . HIS A 1 470 ? -18.312 14.836 -14.812 1 98 470 HIS A O 1
ATOM 3670 N N . VAL A 1 471 ? -18.281 12.75 -15.781 1 98.19 471 VAL A N 1
ATOM 3671 C CA . VAL A 1 471 ? -19.609 12.898 -16.344 1 98.19 471 VAL A CA 1
ATOM 3672 C C . VAL A 1 471 ? -20.438 11.633 -16.094 1 98.19 471 VAL A C 1
ATOM 3674 O O . VAL A 1 471 ? -19.938 10.523 -16.266 1 98.19 471 VAL A O 1
ATOM 3677 N N . SER A 1 472 ? -21.578 11.836 -15.602 1 97.88 472 SER A N 1
ATOM 3678 C CA . SER A 1 472 ? -22.562 10.766 -15.555 1 97.88 472 SER A CA 1
ATOM 3679 C C . SER A 1 472 ? -23.516 10.844 -16.734 1 97.88 472 SER A C 1
ATOM 3681 O O . SER A 1 472 ? -24.203 11.844 -16.922 1 97.88 472 SER A O 1
ATOM 3683 N N . VAL A 1 473 ? -23.531 9.828 -17.609 1 98.5 473 VAL A N 1
ATOM 3684 C CA . VAL A 1 473 ? -24.484 9.719 -18.703 1 98.5 473 VAL A CA 1
ATOM 3685 C C . VAL A 1 473 ? -25.672 8.852 -18.297 1 98.5 473 VAL A C 1
ATOM 3687 O O . VAL A 1 473 ? -25.5 7.668 -17.969 1 98.5 473 VAL A O 1
ATOM 3690 N N . ILE A 1 474 ? -26.875 9.445 -18.344 1 98.06 474 ILE A N 1
ATOM 3691 C CA . ILE A 1 474 ? -28.031 8.766 -17.781 1 98.06 474 ILE A CA 1
ATOM 3692 C C . ILE A 1 474 ? -29.141 8.695 -18.828 1 98.06 474 ILE A C 1
ATOM 3694 O O . ILE A 1 474 ? -29.781 9.711 -19.125 1 98.06 474 ILE A O 1
ATOM 3698 N N . PRO A 1 475 ? -29.406 7.527 -19.422 1 97.75 475 PRO A N 1
ATOM 3699 C CA . PRO A 1 475 ? -30.688 7.379 -20.125 1 97.75 475 PRO A CA 1
ATOM 3700 C C . PRO A 1 475 ? -31.891 7.441 -19.188 1 97.75 475 PRO A C 1
ATOM 3702 O O . PRO A 1 475 ? -31.969 6.672 -18.219 1 97.75 475 PRO A O 1
ATOM 3705 N N . ALA A 1 476 ? -32.812 8.297 -19.469 1 95.31 476 ALA A N 1
ATOM 3706 C CA . ALA A 1 476 ? -33.969 8.453 -18.594 1 95.31 476 ALA A CA 1
ATOM 3707 C C . ALA A 1 476 ? -34.781 7.168 -18.547 1 95.31 476 ALA A C 1
ATOM 3709 O O . ALA A 1 476 ? -35.312 6.801 -17.484 1 95.31 476 ALA A O 1
ATOM 3710 N N . ASN A 1 477 ? -34.938 6.559 -19.672 1 93.81 477 ASN A N 1
ATOM 3711 C CA . ASN A 1 477 ? -35.625 5.27 -19.797 1 93.81 477 ASN A CA 1
ATOM 3712 C C . ASN A 1 477 ? -34.75 4.258 -20.562 1 93.81 477 ASN A C 1
ATOM 3714 O O . ASN A 1 477 ? -34.719 4.277 -21.797 1 93.81 477 ASN A O 1
ATOM 3718 N N . VAL A 1 478 ? -34.219 3.266 -19.859 1 91.69 478 VAL A N 1
ATOM 3719 C CA . VAL A 1 478 ? -33.312 2.307 -20.438 1 91.69 478 VAL A CA 1
ATOM 3720 C C . VAL A 1 478 ? -34.062 1.334 -21.344 1 91.69 478 VAL A C 1
ATOM 3722 O O . VAL A 1 478 ? -33.438 0.702 -22.219 1 91.69 478 VAL A O 1
ATOM 3725 N N . LYS A 1 479 ? -35.344 1.194 -21.125 1 91.31 479 LYS A N 1
ATOM 3726 C CA . LYS A 1 479 ? -36.156 0.311 -21.953 1 91.31 479 LYS A CA 1
ATOM 3727 C C . LYS A 1 479 ? -36.375 0.913 -23.344 1 91.31 479 LYS A C 1
ATOM 3729 O O . LYS A 1 479 ? -36.75 0.201 -24.281 1 91.31 479 LYS A O 1
ATOM 3734 N N . ASN A 1 480 ? -36.281 2.215 -23.375 1 94.06 480 ASN A N 1
ATOM 3735 C CA . ASN A 1 480 ? -36.344 2.875 -24.672 1 94.06 480 ASN A CA 1
ATOM 3736 C C . ASN A 1 480 ? -35.062 2.682 -25.469 1 94.06 480 ASN A C 1
ATOM 3738 O O . ASN A 1 480 ? -34.031 3.26 -25.125 1 94.06 480 ASN A O 1
ATOM 3742 N N . GLU A 1 481 ? -35.094 2.043 -26.484 1 94.56 481 GLU A N 1
ATOM 3743 C CA . GLU A 1 481 ? -33.938 1.627 -27.25 1 94.56 481 GLU A CA 1
ATOM 3744 C C . GLU A 1 481 ? -33.156 2.832 -27.766 1 94.56 481 GLU A C 1
ATOM 3746 O O . GLU A 1 481 ? -31.922 2.82 -27.812 1 94.56 481 GLU A O 1
ATOM 3751 N N . GLU A 1 482 ? -33.906 3.754 -28.219 1 95.31 482 GLU A N 1
ATOM 3752 C CA . GLU A 1 482 ? -33.25 4.945 -28.75 1 95.31 482 GLU A CA 1
ATOM 3753 C C . GLU A 1 482 ? -32.438 5.676 -27.672 1 95.31 482 GLU A C 1
ATOM 3755 O O . GLU A 1 482 ? -31.312 6.078 -27.891 1 95.31 482 GLU A O 1
ATOM 3760 N N . GLN A 1 483 ? -33.031 5.863 -26.578 1 96.5 483 GLN A N 1
ATOM 3761 C CA . GLN A 1 483 ? -32.375 6.523 -25.453 1 96.5 483 GLN A CA 1
ATOM 3762 C C . GLN A 1 483 ? -31.156 5.73 -24.984 1 96.5 483 GLN A C 1
ATOM 3764 O O . GLN A 1 483 ? -30.094 6.301 -24.734 1 96.5 483 GLN A O 1
ATOM 3769 N N . ALA A 1 484 ? -31.297 4.461 -24.922 1 96.06 484 ALA A N 1
ATOM 3770 C CA . ALA A 1 484 ? -30.219 3.586 -24.469 1 96.06 484 ALA A CA 1
ATOM 3771 C C . ALA A 1 484 ? -29.062 3.6 -25.453 1 96.06 484 ALA A C 1
ATOM 3773 O O . ALA A 1 484 ? -27.906 3.717 -25.047 1 96.06 484 ALA A O 1
ATOM 3774 N N . THR A 1 485 ? -29.359 3.504 -26.656 1 96.69 485 THR A N 1
ATOM 3775 C CA . THR A 1 485 ? -28.344 3.453 -27.703 1 96.69 485 THR A CA 1
ATOM 3776 C C . THR A 1 485 ? -27.578 4.777 -27.781 1 96.69 485 THR A C 1
ATOM 3778 O O . THR A 1 485 ? -26.359 4.789 -27.859 1 96.69 485 THR A O 1
ATOM 3781 N N . LYS A 1 486 ? -28.328 5.82 -27.75 1 96.69 486 LYS A N 1
ATOM 3782 C CA . LYS A 1 486 ? -27.688 7.129 -27.844 1 96.69 486 LYS A CA 1
ATOM 3783 C C . LYS A 1 486 ? -26.844 7.426 -26.609 1 96.69 486 LYS A C 1
ATOM 3785 O O . LYS A 1 486 ? -25.797 8.062 -26.703 1 96.69 486 LYS A O 1
ATOM 3790 N N . ALA A 1 487 ? -27.328 7.051 -25.484 1 97.75 487 ALA A N 1
ATOM 3791 C CA . ALA A 1 487 ? -26.547 7.211 -24.266 1 97.75 487 ALA A CA 1
ATOM 3792 C C . ALA A 1 487 ? -25.219 6.477 -24.359 1 97.75 487 ALA A C 1
ATOM 3794 O O . ALA A 1 487 ? -24.188 7 -23.938 1 97.75 487 ALA A O 1
ATOM 3795 N N . GLU A 1 488 ? -25.25 5.324 -24.875 1 96.81 488 GLU A N 1
ATOM 3796 C CA . GLU A 1 488 ? -24.031 4.531 -25.047 1 96.81 488 GLU A CA 1
ATOM 3797 C C . GLU A 1 488 ? -23.078 5.203 -26.031 1 96.81 488 GLU A C 1
ATOM 3799 O O . GLU A 1 488 ? -21.859 5.168 -25.844 1 96.81 488 GLU A O 1
ATOM 3804 N N . GLU A 1 489 ? -23.656 5.707 -27.047 1 96.81 489 GLU A N 1
ATOM 3805 C CA . GLU A 1 489 ? -22.844 6.418 -28.031 1 96.81 489 GLU A CA 1
ATOM 3806 C C . GLU A 1 489 ? -22.156 7.629 -27.406 1 96.81 489 GLU A C 1
ATOM 3808 O O . GLU A 1 489 ? -20.969 7.855 -27.625 1 96.81 489 GLU A O 1
ATOM 3813 N N . ILE A 1 490 ? -22.922 8.391 -26.688 1 97.69 490 ILE A N 1
ATOM 3814 C CA . ILE A 1 490 ? -22.391 9.57 -26.016 1 97.69 490 ILE A CA 1
ATOM 3815 C C . ILE A 1 490 ? -21.297 9.156 -25.031 1 97.69 490 ILE A C 1
ATOM 3817 O O . ILE A 1 490 ? -20.234 9.773 -24.984 1 97.69 490 ILE A O 1
ATOM 3821 N N . TYR A 1 491 ? -21.562 8.117 -24.281 1 96.88 491 TYR A N 1
ATOM 3822 C CA . TYR A 1 491 ? -20.609 7.562 -23.328 1 96.88 491 TYR A CA 1
ATOM 3823 C C . TYR A 1 491 ? -19.297 7.211 -24.016 1 96.88 491 TYR A C 1
ATOM 3825 O O . TYR A 1 491 ? -18.219 7.594 -23.547 1 96.88 491 TYR A O 1
ATOM 3833 N N . ASN A 1 492 ? -19.391 6.543 -25.062 1 96.31 492 ASN A N 1
ATOM 3834 C CA . ASN A 1 492 ? -18.219 6.098 -25.797 1 96.31 492 ASN A CA 1
ATOM 3835 C C . ASN A 1 492 ? -17.438 7.277 -26.375 1 96.31 492 ASN A C 1
ATOM 3837 O O . ASN A 1 492 ? -16.203 7.281 -26.359 1 96.31 492 ASN A O 1
ATOM 3841 N N . GLU A 1 493 ? -18.156 8.203 -26.906 1 96.31 493 GLU A N 1
ATOM 3842 C CA . GLU A 1 493 ? -17.5 9.375 -27.484 1 96.31 493 GLU A CA 1
ATOM 3843 C C . GLU A 1 493 ? -16.766 10.172 -26.406 1 96.31 493 GLU A C 1
ATOM 3845 O O . GLU A 1 493 ? -15.688 10.711 -26.656 1 96.31 493 GLU A O 1
ATOM 3850 N N . LEU A 1 494 ? -17.422 10.328 -25.266 1 97 494 LEU A N 1
ATOM 3851 C CA . LEU A 1 494 ? -16.781 11.023 -24.156 1 97 494 LEU A CA 1
ATOM 3852 C C . LEU A 1 494 ? -15.484 10.32 -23.75 1 97 494 LEU A C 1
ATOM 3854 O O . LEU A 1 494 ? -14.469 10.977 -23.5 1 97 494 LEU A O 1
ATOM 3858 N N . ARG A 1 495 ? -15.484 9.062 -23.672 1 94.62 495 ARG A N 1
ATOM 3859 C CA . ARG A 1 495 ? -14.305 8.289 -23.312 1 94.62 495 ARG A CA 1
ATOM 3860 C C . ARG A 1 495 ? -13.188 8.477 -24.328 1 94.62 495 ARG A C 1
ATOM 3862 O O . ARG A 1 495 ? -12.016 8.594 -23.969 1 94.62 495 ARG A O 1
ATOM 3869 N N . LYS A 1 496 ? -13.578 8.516 -25.578 1 92.12 496 LYS A N 1
ATOM 3870 C CA . LYS A 1 496 ? -12.602 8.734 -26.625 1 92.12 496 LYS A CA 1
ATOM 3871 C C . LYS A 1 496 ? -11.938 10.102 -26.484 1 92.12 496 LYS A C 1
ATOM 3873 O O . LYS A 1 496 ? -10.766 10.266 -26.844 1 92.12 496 LYS A O 1
ATOM 3878 N N . MET A 1 497 ? -12.727 11.016 -25.953 1 93.19 497 MET A N 1
ATOM 3879 C CA . MET A 1 497 ? -12.234 12.375 -25.75 1 93.19 497 MET A CA 1
ATOM 3880 C C . MET A 1 497 ? -11.266 12.43 -24.562 1 93.19 497 MET A C 1
ATOM 3882 O O . MET A 1 497 ? -10.562 13.422 -24.391 1 93.19 497 MET A O 1
ATOM 3886 N N . GLY A 1 498 ? -11.211 11.367 -23.812 1 91.19 498 GLY A N 1
ATOM 3887 C CA . GLY A 1 498 ? -10.352 11.359 -22.641 1 91.19 498 GLY A CA 1
ATOM 3888 C C . GLY A 1 498 ? -11.094 11.672 -21.359 1 91.19 498 GLY A C 1
ATOM 3889 O O . GLY A 1 498 ? -10.484 11.883 -20.312 1 91.19 498 GLY A O 1
ATOM 3890 N N . VAL A 1 499 ? -12.469 11.68 -21.438 1 96 499 VAL A N 1
ATOM 3891 C CA . VAL A 1 499 ? -13.305 11.992 -20.281 1 96 499 VAL A CA 1
ATOM 3892 C C . VAL A 1 499 ? -13.633 10.703 -19.531 1 96 499 VAL A C 1
ATOM 3894 O O . VAL A 1 499 ? -13.953 9.68 -20.125 1 96 499 VAL A O 1
ATOM 3897 N N . GLU A 1 500 ? -13.445 10.742 -18.203 1 95.81 500 GLU A N 1
ATOM 3898 C CA . GLU A 1 500 ? -13.914 9.633 -17.391 1 95.81 500 GLU A CA 1
ATOM 3899 C C . GLU A 1 500 ? -15.43 9.68 -17.219 1 95.81 500 GLU A C 1
ATOM 3901 O O . GLU A 1 500 ? -15.938 10.32 -16.297 1 95.81 500 GLU A O 1
ATOM 3906 N N . ALA A 1 501 ? -16.109 8.883 -18.031 1 96.88 501 ALA A N 1
ATOM 3907 C CA . ALA A 1 501 ? -17.562 8.922 -18.031 1 96.88 501 ALA A CA 1
ATOM 3908 C C . ALA A 1 501 ? -18.141 7.68 -17.344 1 96.88 501 ALA A C 1
ATOM 3910 O O . ALA A 1 501 ? -17.547 6.602 -17.406 1 96.88 501 ALA A O 1
ATOM 3911 N N . LEU A 1 502 ? -19.188 7.855 -16.641 1 96.12 502 LEU A N 1
ATOM 3912 C CA . LEU A 1 502 ? -19.969 6.797 -16 1 96.12 502 LEU A CA 1
ATOM 3913 C C . LEU A 1 502 ? -21.328 6.656 -16.672 1 96.12 502 LEU A C 1
ATOM 3915 O O . LEU A 1 502 ? -22.078 7.629 -16.781 1 96.12 502 LEU A O 1
ATOM 3919 N N . LEU A 1 503 ? -21.672 5.484 -17.234 1 96.94 503 LEU A N 1
ATOM 3920 C CA . LEU A 1 503 ? -22.969 5.23 -17.828 1 96.94 503 LEU A CA 1
ATOM 3921 C C . LEU A 1 503 ? -23.906 4.539 -16.844 1 96.94 503 LEU A C 1
ATOM 3923 O O . LEU A 1 503 ? -23.609 3.436 -16.375 1 96.94 503 LEU A O 1
ATOM 3927 N N . ASP A 1 504 ? -24.984 5.188 -16.484 1 96.06 504 ASP A N 1
ATOM 3928 C CA . ASP A 1 504 ? -25.969 4.562 -15.602 1 96.06 504 ASP A CA 1
ATOM 3929 C C . ASP A 1 504 ? -27 3.762 -16.391 1 96.06 504 ASP A C 1
ATOM 3931 O O . ASP A 1 504 ? -28.109 4.23 -16.625 1 96.06 504 ASP A O 1
ATOM 3935 N N . ASP A 1 505 ? -26.609 2.561 -16.688 1 93.62 505 ASP A N 1
ATOM 3936 C CA . ASP A 1 505 ? -27.453 1.686 -17.484 1 93.62 505 ASP A CA 1
ATOM 3937 C C . ASP A 1 505 ? -28.312 0.781 -16.594 1 93.62 505 ASP A C 1
ATOM 3939 O O . ASP A 1 505 ? -28.812 -0.251 -17.047 1 93.62 505 ASP A O 1
ATOM 3943 N N . ARG A 1 506 ? -28.531 1.102 -15.344 1 92 506 ARG A N 1
ATOM 3944 C CA . ARG A 1 506 ? -29.359 0.319 -14.422 1 92 506 ARG A CA 1
ATOM 3945 C C . ARG A 1 506 ? -30.828 0.427 -14.781 1 92 506 ARG A C 1
ATOM 3947 O O . ARG A 1 506 ? -31.266 1.424 -15.359 1 92 506 ARG A O 1
ATOM 3954 N N . LYS A 1 507 ? -31.516 -0.594 -14.344 1 89.5 507 LYS A N 1
ATOM 3955 C CA . LYS A 1 507 ? -32.969 -0.586 -14.523 1 89.5 507 LYS A CA 1
ATOM 3956 C C . LYS A 1 507 ? -33.656 0.09 -13.352 1 89.5 507 LYS A C 1
ATOM 3958 O O . LYS A 1 507 ? -34.438 -0.543 -12.633 1 89.5 507 LYS A O 1
ATOM 3963 N N . GLU A 1 508 ? -33.344 1.301 -13.117 1 90.62 508 GLU A N 1
ATOM 3964 C CA . GLU A 1 508 ? -33.906 2.129 -12.062 1 90.62 508 GLU A CA 1
ATOM 3965 C C . GLU A 1 508 ? -34.625 3.34 -12.648 1 90.62 508 GLU A C 1
ATOM 3967 O O . GLU A 1 508 ? -34.406 3.703 -13.805 1 90.62 508 GLU A O 1
ATOM 3972 N N . ARG A 1 509 ? -35.562 3.938 -11.844 1 92.31 509 ARG A N 1
ATOM 3973 C CA . ARG A 1 509 ? -36.219 5.164 -12.25 1 92.31 509 ARG A CA 1
ATOM 3974 C C . ARG A 1 509 ? -35.25 6.316 -12.391 1 92.31 509 ARG A C 1
ATOM 3976 O O . ARG A 1 509 ? -34.219 6.352 -11.695 1 92.31 509 ARG A O 1
ATOM 3983 N N . ALA A 1 510 ? -35.469 7.242 -13.234 1 93.88 510 ALA A N 1
ATOM 3984 C CA . ALA A 1 510 ? -34.562 8.375 -13.508 1 93.88 510 ALA A CA 1
ATOM 3985 C C . ALA A 1 510 ? -34.25 9.141 -12.227 1 93.88 510 ALA A C 1
ATOM 3987 O O . ALA A 1 510 ? -33.125 9.555 -12.008 1 93.88 510 ALA A O 1
ATOM 3988 N N . GLY A 1 511 ? -35.281 9.336 -11.438 1 94.25 511 GLY A N 1
ATOM 3989 C CA . GLY A 1 511 ? -35.094 10.07 -10.188 1 94.25 511 GLY A CA 1
ATOM 3990 C C . GLY A 1 511 ? -34.031 9.453 -9.297 1 94.25 511 GLY A C 1
ATOM 3991 O O . GLY A 1 511 ? -33.25 10.172 -8.68 1 94.25 511 GLY A O 1
ATOM 3992 N N . VAL A 1 512 ? -34.031 8.148 -9.203 1 94 512 VAL A N 1
ATOM 3993 C CA . VAL A 1 512 ? -33.062 7.422 -8.391 1 94 512 VAL A CA 1
ATOM 3994 C C . VAL A 1 512 ? -31.672 7.609 -8.977 1 94 512 VAL A C 1
ATOM 3996 O O . VAL A 1 512 ? -30.703 7.816 -8.234 1 94 512 VAL A O 1
ATOM 3999 N N . LYS A 1 513 ? -31.594 7.555 -10.266 1 95.31 513 LYS A N 1
ATOM 4000 C CA . LYS A 1 513 ? -30.328 7.727 -10.945 1 95.31 513 LYS A CA 1
ATOM 4001 C C . LYS A 1 513 ? -29.75 9.125 -10.711 1 95.31 513 LYS A C 1
ATOM 4003 O O . LYS A 1 513 ? -28.562 9.281 -10.453 1 95.31 513 LYS A O 1
ATOM 4008 N N . PHE A 1 514 ? -30.641 10.117 -10.758 1 95.56 514 PHE A N 1
ATOM 4009 C CA . PHE A 1 514 ? -30.219 11.492 -10.516 1 95.56 514 PHE A CA 1
ATOM 4010 C C . PHE A 1 514 ? -29.719 11.656 -9.086 1 95.56 514 PHE A C 1
ATOM 4012 O O . PHE A 1 514 ? -28.672 12.273 -8.867 1 95.56 514 PHE A O 1
ATOM 4019 N N . LYS A 1 515 ? -30.406 11.094 -8.195 1 94.94 515 LYS A N 1
ATOM 4020 C CA . LYS A 1 515 ? -30.047 11.219 -6.785 1 94.94 515 LYS A CA 1
ATOM 4021 C C . LYS A 1 515 ? -28.703 10.555 -6.508 1 94.94 515 LYS A C 1
ATOM 4023 O O . LYS A 1 515 ? -27.891 11.086 -5.742 1 94.94 515 LYS A O 1
ATOM 4028 N N . ASP A 1 516 ? -28.5 9.398 -7.102 1 95.5 516 ASP A N 1
ATOM 4029 C CA . ASP A 1 516 ? -27.234 8.703 -6.914 1 95.5 516 ASP A CA 1
ATOM 4030 C C . ASP A 1 516 ? -26.078 9.516 -7.5 1 95.5 516 ASP A C 1
ATOM 4032 O O . ASP A 1 516 ? -25.016 9.617 -6.883 1 95.5 516 ASP A O 1
ATOM 4036 N N . SER A 1 517 ? -26.281 10.023 -8.656 1 95.94 517 SER A N 1
ATOM 4037 C CA . SER A 1 517 ? -25.25 10.828 -9.305 1 95.94 517 SER A CA 1
ATOM 4038 C C . SER A 1 517 ? -24.875 12.039 -8.453 1 95.94 517 SER A C 1
ATOM 4040 O O . SER A 1 517 ? -23.703 12.391 -8.336 1 95.94 517 SER A O 1
ATOM 4042 N N . GLU A 1 518 ? -25.906 12.656 -7.883 1 96.31 518 GLU A N 1
ATOM 4043 C CA . GLU A 1 518 ? -25.688 13.82 -7.027 1 96.31 518 GLU A CA 1
ATOM 4044 C C . GLU A 1 518 ? -25 13.422 -5.723 1 96.31 518 GLU A C 1
ATOM 4046 O O . GLU A 1 518 ? -24.062 14.102 -5.277 1 96.31 518 GLU A O 1
ATOM 4051 N N . LEU A 1 519 ? -25.422 12.328 -5.164 1 96.88 519 LEU A N 1
ATOM 4052 C CA . LEU A 1 519 ? -24.828 11.844 -3.92 1 96.88 519 LEU A CA 1
ATOM 4053 C C . LEU A 1 519 ? -23.344 11.523 -4.109 1 96.88 519 LEU A C 1
ATOM 4055 O O . LEU A 1 519 ? -22.516 11.875 -3.27 1 96.88 519 LEU A O 1
ATOM 4059 N N . MET A 1 520 ? -23.016 10.891 -5.273 1 97.06 520 MET A N 1
ATOM 4060 C CA . MET A 1 520 ? -21.641 10.508 -5.578 1 97.06 520 MET A CA 1
ATOM 4061 C C . MET A 1 520 ? -20.797 11.719 -5.957 1 97.06 520 MET A C 1
ATOM 4063 O O . MET A 1 520 ? -19.562 11.648 -5.965 1 97.06 520 MET A O 1
ATOM 4067 N N . GLY A 1 521 ? -21.453 12.766 -6.301 1 97.31 521 GLY A N 1
ATOM 4068 C CA . GLY A 1 521 ? -20.781 14.031 -6.562 1 97.31 521 GLY A CA 1
ATOM 4069 C C . GLY A 1 521 ? -20.203 14.117 -7.957 1 97.31 521 GLY A C 1
ATOM 4070 O O . GLY A 1 521 ? -19.188 14.797 -8.172 1 97.31 521 GLY A O 1
ATOM 4071 N N . ILE A 1 522 ? -20.734 13.453 -8.953 1 97.75 522 ILE A N 1
ATOM 4072 C CA . ILE A 1 522 ? -20.203 13.531 -10.312 1 97.75 522 ILE A CA 1
ATOM 4073 C C . ILE A 1 522 ? -20.422 14.938 -10.867 1 97.75 522 ILE A C 1
ATOM 4075 O O . ILE A 1 522 ? -21.547 15.422 -10.938 1 97.75 522 ILE A O 1
ATOM 4079 N N . PRO A 1 523 ? -19.438 15.594 -11.312 1 98.06 523 PRO A N 1
ATOM 4080 C CA . PRO A 1 523 ? -19.469 17.031 -11.586 1 98.06 523 PRO A CA 1
ATOM 4081 C C . PRO A 1 523 ? -20.453 17.406 -12.695 1 98.06 523 PRO A C 1
ATOM 4083 O O . PRO A 1 523 ? -21.031 18.5 -12.672 1 98.06 523 PRO A O 1
ATOM 4086 N N . MET A 1 524 ? -20.609 16.516 -13.688 1 98.31 524 MET A N 1
ATOM 4087 C CA . MET A 1 524 ? -21.484 16.797 -14.828 1 98.31 524 MET A CA 1
ATOM 4088 C C . MET A 1 524 ? -22.438 15.633 -15.086 1 98.31 524 MET A C 1
ATOM 4090 O O . MET A 1 524 ? -22.062 14.477 -14.922 1 98.31 524 MET A O 1
ATOM 4094 N N . ARG A 1 525 ? -23.641 16 -15.477 1 98.12 525 ARG A N 1
ATOM 4095 C CA . ARG A 1 525 ? -24.625 14.984 -15.805 1 98.12 525 ARG A CA 1
ATOM 4096 C C . ARG A 1 525 ? -25.25 15.242 -17.172 1 98.12 525 ARG A C 1
ATOM 4098 O O . ARG A 1 525 ? -25.641 16.375 -17.484 1 98.12 525 ARG A O 1
ATOM 4105 N N . ILE A 1 526 ? -25.25 14.281 -18 1 98.38 526 ILE A N 1
ATOM 4106 C CA . ILE A 1 526 ? -25.938 14.312 -19.281 1 98.38 526 ILE A CA 1
ATOM 4107 C C . ILE A 1 526 ? -27.109 13.344 -19.266 1 98.38 526 ILE A C 1
ATOM 4109 O O . ILE A 1 526 ? -26.922 12.125 -19.141 1 98.38 526 ILE A O 1
ATOM 4113 N N . THR A 1 527 ? -28.281 13.859 -19.406 1 98.19 527 THR A N 1
ATOM 4114 C CA . THR A 1 527 ? -29.5 13.039 -19.391 1 98.19 527 THR A CA 1
ATOM 4115 C C . THR A 1 527 ? -30.047 12.875 -20.797 1 98.19 527 THR A C 1
ATOM 4117 O O . THR A 1 527 ? -30.312 13.859 -21.5 1 98.19 527 THR A O 1
ATOM 4120 N N . VAL A 1 528 ? -30.172 11.656 -21.219 1 98.25 528 VAL A N 1
ATOM 4121 C CA . VAL A 1 528 ? -30.781 11.328 -22.516 1 98.25 528 VAL A CA 1
ATOM 4122 C C . VAL A 1 528 ? -32.25 10.945 -22.297 1 98.25 528 VAL A C 1
ATOM 4124 O O . VAL A 1 528 ? -32.531 9.812 -21.922 1 98.25 528 VAL A O 1
ATOM 4127 N N . GLY A 1 529 ? -33.094 11.844 -22.609 1 96.31 529 GLY A N 1
ATOM 4128 C CA . GLY A 1 529 ? -34.5 11.648 -22.391 1 96.31 529 GLY A CA 1
ATOM 4129 C C . GLY A 1 529 ? -35.312 11.711 -23.672 1 96.31 529 GLY A C 1
ATOM 4130 O O . GLY A 1 529 ? -34.844 11.305 -24.734 1 96.31 529 GLY A O 1
ATOM 4131 N N . LYS A 1 530 ? -36.531 12.227 -23.516 1 93.56 530 LYS A N 1
ATOM 4132 C CA . LYS A 1 530 ? -37.531 12.203 -24.594 1 93.56 530 LYS A CA 1
ATOM 4133 C C . LYS A 1 530 ? -37.094 13.102 -25.75 1 93.56 530 LYS A C 1
ATOM 4135 O O . LYS A 1 530 ? -37.469 12.844 -26.906 1 93.56 530 LYS A O 1
ATOM 4140 N N . MET A 1 531 ? -36.312 14.023 -25.531 1 94.69 531 MET A N 1
ATOM 4141 C CA . MET A 1 531 ? -35.938 14.992 -26.547 1 94.69 531 MET A CA 1
ATOM 4142 C C . MET A 1 531 ? -34.875 14.422 -27.469 1 94.69 531 MET A C 1
ATOM 4144 O O . MET A 1 531 ? -34.438 15.086 -28.422 1 94.69 531 MET A O 1
ATOM 4148 N N . ILE A 1 532 ? -34.438 13.219 -27.266 1 94.88 532 ILE A N 1
ATOM 4149 C CA . ILE A 1 532 ? -33.375 12.609 -28.047 1 94.88 532 ILE A CA 1
ATOM 4150 C C . ILE A 1 532 ? -33.812 12.469 -29.5 1 94.88 532 ILE A C 1
ATOM 4152 O O . ILE A 1 532 ? -32.969 12.5 -30.406 1 94.88 532 ILE A O 1
ATOM 4156 N N . GLY A 1 533 ? -35.125 12.297 -29.719 1 92.19 533 GLY A N 1
ATOM 4157 C CA . GLY A 1 533 ? -35.656 12.258 -31.062 1 92.19 533 GLY A CA 1
ATOM 4158 C C . GLY A 1 533 ? -35.281 13.477 -31.891 1 92.19 533 GLY A C 1
ATOM 4159 O O . GLY A 1 533 ? -35.188 13.406 -33.125 1 92.19 533 GLY A O 1
ATOM 4160 N N . GLU A 1 534 ? -35.156 14.602 -31.203 1 94.12 534 GLU A N 1
ATOM 4161 C CA . GLU A 1 534 ? -34.75 15.859 -31.844 1 94.12 534 GLU A CA 1
ATOM 4162 C C . GLU A 1 534 ? -33.25 16.078 -31.766 1 94.12 534 GLU A C 1
ATOM 4164 O O . GLU A 1 534 ? -32.75 17.156 -32.094 1 94.12 534 GLU A O 1
ATOM 4169 N N . GLY A 1 535 ? -32.594 15.094 -31.219 1 94.62 535 GLY A N 1
ATOM 4170 C CA . GLY A 1 535 ? -31.141 15.172 -31.109 1 94.62 535 GLY A CA 1
ATOM 4171 C C . GLY A 1 535 ? -30.672 16.031 -29.953 1 94.62 535 GLY A C 1
ATOM 4172 O O . GLY A 1 535 ? -29.562 16.547 -29.969 1 94.62 535 GLY A O 1
ATOM 4173 N N . GLN A 1 536 ? -31.562 16.141 -29 1 96.94 536 GLN A N 1
ATOM 4174 C CA . GLN A 1 536 ? -31.234 17 -27.875 1 96.94 536 GLN A CA 1
ATOM 4175 C C . GLN A 1 536 ? -31.109 16.203 -26.594 1 96.94 536 GLN A C 1
ATOM 4177 O O . GLN A 1 536 ? -31.766 15.172 -26.422 1 96.94 536 GLN A O 1
ATOM 4182 N N . VAL A 1 537 ? -30.219 16.656 -25.703 1 97.94 537 VAL A N 1
ATOM 4183 C CA . VAL A 1 537 ? -30.016 16.062 -24.391 1 97.94 537 VAL A CA 1
ATOM 4184 C C . VAL A 1 537 ? -29.984 17.156 -23.312 1 97.94 537 VAL A C 1
ATOM 4186 O O . VAL A 1 537 ? -29.938 18.344 -23.641 1 97.94 537 VAL A O 1
ATOM 4189 N N . GLU A 1 538 ? -30.094 16.75 -22.125 1 97.69 538 GLU A N 1
ATOM 4190 C CA . GLU A 1 538 ? -30.031 17.688 -21.016 1 97.69 538 GLU A CA 1
ATOM 4191 C C . GLU A 1 538 ? -28.672 17.625 -20.328 1 97.69 538 GLU A C 1
ATOM 4193 O O . GLU A 1 538 ? -28.109 16.547 -20.125 1 97.69 538 GLU A O 1
ATOM 4198 N N . PHE A 1 539 ? -28.062 18.812 -20.078 1 97.75 539 PHE A N 1
ATOM 4199 C CA . PHE A 1 539 ? -26.781 18.953 -19.391 1 97.75 539 PHE A CA 1
ATOM 4200 C C . PHE A 1 539 ? -26.969 19.703 -18.078 1 97.75 539 PHE A C 1
ATOM 4202 O O . PHE A 1 539 ? -27.641 20.734 -18.031 1 97.75 539 PHE A O 1
ATOM 4209 N N . LYS A 1 540 ? -26.406 19.156 -16.984 1 97.25 540 LYS A N 1
ATOM 4210 C CA . LYS A 1 540 ? -26.516 19.797 -15.672 1 97.25 540 LYS A CA 1
ATOM 4211 C C . LYS A 1 540 ? -25.203 19.672 -14.898 1 97.25 540 LYS A C 1
ATOM 4213 O O . LYS A 1 540 ? -24.562 18.625 -14.914 1 97.25 540 LYS A O 1
ATOM 4218 N N . LEU A 1 541 ? -24.812 20.781 -14.266 1 97.44 541 LEU A N 1
ATOM 4219 C CA . LEU A 1 541 ? -23.641 20.781 -13.383 1 97.44 541 LEU A CA 1
ATOM 4220 C C . LEU A 1 541 ? -24.047 20.406 -11.961 1 97.44 541 LEU A C 1
ATOM 4222 O O . LEU A 1 541 ? -25.109 20.781 -11.484 1 97.44 541 LEU A O 1
ATOM 4226 N N . ARG A 1 542 ? -23.172 19.688 -11.242 1 97 542 ARG A N 1
ATOM 4227 C CA . ARG A 1 542 ? -23.422 19.266 -9.859 1 97 542 ARG A CA 1
ATOM 4228 C C . ARG A 1 542 ? -23.391 20.453 -8.914 1 97 542 ARG A C 1
ATOM 4230 O O . ARG A 1 542 ? -24.141 20.5 -7.93 1 97 542 ARG A O 1
ATOM 4237 N N . ASN A 1 543 ? -22.531 21.453 -9.164 1 91.19 543 ASN A N 1
ATOM 4238 C CA . ASN A 1 543 ? -22.328 22.562 -8.25 1 91.19 543 ASN A CA 1
ATOM 4239 C C . ASN A 1 543 ? -23.344 23.688 -8.492 1 91.19 543 ASN A C 1
ATOM 4241 O O . ASN A 1 543 ? -23.188 24.797 -7.98 1 91.19 543 ASN A O 1
ATOM 4245 N N . GLY A 1 544 ? -24.344 23.391 -9.25 1 84.5 544 GLY A N 1
ATOM 4246 C CA . GLY A 1 544 ? -25.391 24.391 -9.383 1 84.5 544 GLY A CA 1
ATOM 4247 C C . GLY A 1 544 ? -25.734 24.688 -10.828 1 84.5 544 GLY A C 1
ATOM 4248 O O . GLY A 1 544 ? -25.359 23.938 -11.734 1 84.5 544 GLY A O 1
ATOM 4249 N N . GLY A 1 545 ? -26.594 25.5 -11.039 1 79.88 545 GLY A N 1
ATOM 4250 C CA . GLY A 1 545 ? -27.016 25.969 -12.359 1 79.88 545 GLY A CA 1
ATOM 4251 C C . GLY A 1 545 ? -28.281 25.281 -12.844 1 79.88 545 GLY A C 1
ATOM 4252 O O . GLY A 1 545 ? -28.781 24.359 -12.203 1 79.88 545 GLY A O 1
ATOM 4253 N N . GLU A 1 546 ? -28.75 25.828 -13.922 1 89.62 546 GLU A N 1
ATOM 4254 C CA . GLU A 1 546 ? -29.969 25.328 -14.539 1 89.62 546 GLU A CA 1
ATOM 4255 C C . GLU A 1 546 ? -29.672 24.203 -15.531 1 89.62 546 GLU A C 1
ATOM 4257 O O . GLU A 1 546 ? -28.531 24.078 -16 1 89.62 546 GLU A O 1
ATOM 4262 N N . VAL A 1 547 ? -30.641 23.422 -15.695 1 94.94 547 VAL A N 1
ATOM 4263 C CA . VAL A 1 547 ? -30.547 22.375 -16.719 1 94.94 547 VAL A CA 1
ATOM 4264 C C . VAL A 1 547 ? -30.484 23.016 -18.109 1 94.94 547 VAL A C 1
ATOM 4266 O O . VAL A 1 547 ? -31.281 23.906 -18.422 1 94.94 547 VAL A O 1
ATOM 4269 N N . GLU A 1 548 ? -29.531 22.609 -18.875 1 96.81 548 GLU A N 1
ATOM 4270 C CA . GLU A 1 548 ? -29.359 23.109 -20.234 1 96.81 548 GLU A CA 1
ATOM 4271 C C . GLU A 1 548 ? -29.781 22.047 -21.25 1 96.81 548 GLU A C 1
ATOM 4273 O O . GLU A 1 548 ? -29.484 20.859 -21.094 1 96.81 548 GLU A O 1
ATOM 4278 N N . THR A 1 549 ? -30.547 22.469 -22.203 1 97.44 549 THR A N 1
ATOM 4279 C CA . THR A 1 549 ? -30.859 21.609 -23.328 1 97.44 549 THR A CA 1
ATOM 4280 C C . THR A 1 549 ? -29.906 21.844 -24.5 1 97.44 549 THR A C 1
ATOM 4282 O O . THR A 1 549 ? -29.812 22.969 -25 1 97.44 549 THR A O 1
ATOM 4285 N N . LEU A 1 550 ? -29.203 20.828 -24.875 1 97.62 550 LEU A N 1
ATOM 4286 C CA . LEU A 1 550 ? -28.156 20.953 -25.875 1 97.62 550 LEU A CA 1
ATOM 4287 C C . LEU A 1 550 ? -28.266 19.859 -26.922 1 97.62 550 LEU A C 1
ATOM 4289 O O . LEU A 1 550 ? -28.797 18.781 -26.641 1 97.62 550 LEU A O 1
ATOM 4293 N N . SER A 1 551 ? -27.781 20.188 -28.094 1 97.19 551 SER A N 1
ATOM 4294 C CA . SER A 1 551 ? -27.578 19.125 -29.078 1 97.19 551 SER A CA 1
ATOM 4295 C C . SER A 1 551 ? -26.438 18.203 -28.656 1 97.19 551 SER A C 1
ATOM 4297 O O . SER A 1 551 ? -25.609 18.562 -27.828 1 97.19 551 SER A O 1
ATOM 4299 N N . ILE A 1 552 ? -26.391 17.078 -29.234 1 94.75 552 ILE A N 1
ATOM 4300 C CA . ILE A 1 552 ? -25.359 16.094 -28.906 1 94.75 552 ILE A CA 1
ATOM 4301 C C . ILE A 1 552 ? -23.984 16.688 -29.188 1 94.75 552 ILE A C 1
ATOM 4303 O O . ILE A 1 552 ? -23.047 16.5 -28.406 1 94.75 552 ILE A O 1
ATOM 4307 N N . GLU A 1 553 ? -23.859 17.406 -30.219 1 93.69 553 GLU A N 1
ATOM 4308 C CA . GLU A 1 553 ? -22.578 18.016 -30.562 1 93.69 553 GLU A CA 1
ATOM 4309 C C . GLU A 1 553 ? -22.203 19.109 -29.562 1 93.69 553 GLU A C 1
ATOM 4311 O O . GLU A 1 553 ? -21.031 19.234 -29.203 1 93.69 553 GLU A O 1
ATOM 4316 N N . GLU A 1 554 ? -23.203 19.844 -29.188 1 96.62 554 GLU A N 1
ATOM 4317 C CA . GLU A 1 554 ? -22.969 20.938 -28.266 1 96.62 554 GLU A CA 1
ATOM 4318 C C . GLU A 1 554 ? -22.547 20.422 -26.891 1 96.62 554 GLU A C 1
ATOM 4320 O O . GLU A 1 554 ? -21.797 21.094 -26.172 1 96.62 554 GLU A O 1
ATOM 4325 N N . VAL A 1 555 ? -22.969 19.266 -26.578 1 96.44 555 VAL A N 1
ATOM 4326 C CA . VAL A 1 555 ? -22.703 18.734 -25.25 1 96.44 555 VAL A CA 1
ATOM 4327 C C . VAL A 1 555 ? -21.219 18.422 -25.109 1 96.44 555 VAL A C 1
ATOM 4329 O O . VAL A 1 555 ? -20.625 18.625 -24.047 1 96.44 555 VAL A O 1
ATOM 4332 N N . TYR A 1 556 ? -20.562 17.922 -26.188 1 96.94 556 TYR A N 1
ATOM 4333 C CA . TYR A 1 556 ? -19.141 17.625 -26.141 1 96.94 556 TYR A CA 1
ATOM 4334 C C . TYR A 1 556 ? -18.312 18.891 -25.938 1 96.94 556 TYR A C 1
ATOM 4336 O O . TYR A 1 556 ? -17.359 18.891 -25.156 1 96.94 556 TYR A O 1
ATOM 4344 N N . ASN A 1 557 ? -18.766 19.922 -26.562 1 96.5 557 ASN A N 1
ATOM 4345 C CA . ASN A 1 557 ? -18.094 21.219 -26.391 1 96.5 557 ASN A CA 1
ATOM 4346 C C . ASN A 1 557 ? -18.297 21.766 -24.969 1 96.5 557 ASN A C 1
ATOM 4348 O O . ASN A 1 557 ? -17.391 22.359 -24.406 1 96.5 557 ASN A O 1
ATOM 4352 N N . ARG A 1 558 ? -19.5 21.594 -24.516 1 96.38 558 ARG A N 1
ATOM 4353 C CA . ARG A 1 558 ? -19.828 22.062 -23.172 1 96.38 558 ARG A CA 1
ATOM 4354 C C . ARG A 1 558 ? -18.953 21.375 -22.125 1 96.38 558 ARG A C 1
ATOM 4356 O O . ARG A 1 558 ? -18.516 22.016 -21.156 1 96.38 558 ARG A O 1
ATOM 4363 N N . VAL A 1 559 ? -18.719 20.047 -22.281 1 97.31 559 VAL A N 1
ATOM 4364 C CA . VAL A 1 559 ? -17.844 19.281 -21.391 1 97.31 559 VAL A CA 1
ATOM 4365 C C . VAL A 1 559 ? -16.422 19.812 -21.5 1 97.31 559 VAL A C 1
ATOM 4367 O O . VAL A 1 559 ? -15.742 20.016 -20.484 1 97.31 559 VAL A O 1
ATOM 4370 N N . ARG A 1 560 ? -15.945 20.125 -22.703 1 96.44 560 ARG A N 1
ATOM 4371 C CA . ARG A 1 560 ? -14.617 20.672 -22.906 1 96.44 560 ARG A CA 1
ATOM 4372 C C . ARG A 1 560 ? -14.453 22.016 -22.188 1 96.44 560 ARG A C 1
ATOM 4374 O O . ARG A 1 560 ? -13.398 22.297 -21.625 1 96.44 560 ARG A O 1
ATOM 4381 N N . GLU A 1 561 ? -15.492 22.812 -22.266 1 95.88 561 GLU A N 1
ATOM 4382 C CA . GLU A 1 561 ? -15.469 24.125 -21.625 1 95.88 561 GLU A CA 1
ATOM 4383 C C . GLU A 1 561 ? -15.258 24 -20.125 1 95.88 561 GLU A C 1
ATOM 4385 O O . GLU A 1 561 ? -14.57 24.828 -19.516 1 95.88 561 GLU A O 1
ATOM 4390 N N . GLU A 1 562 ? -15.875 22.984 -19.547 1 95.5 562 GLU A N 1
ATOM 4391 C CA . GLU A 1 562 ? -15.727 22.781 -18.109 1 95.5 562 GLU A CA 1
ATOM 4392 C C . GLU A 1 562 ? -14.305 22.375 -17.75 1 95.5 562 GLU A C 1
ATOM 4394 O O . GLU A 1 562 ? -13.781 22.766 -16.703 1 95.5 562 GLU A O 1
ATOM 4399 N N . PHE A 1 563 ? -13.656 21.562 -18.562 1 96.25 563 PHE A N 1
ATOM 4400 C CA . PHE A 1 563 ? -12.258 21.188 -18.344 1 96.25 563 PHE A CA 1
ATOM 4401 C C . PHE A 1 563 ? -11.352 22.406 -18.453 1 96.25 563 PHE A C 1
ATOM 4403 O O . PHE A 1 563 ? -10.445 22.594 -17.656 1 96.25 563 PHE A O 1
ATOM 4410 N N . GLU A 1 564 ? -11.641 23.25 -19.469 1 95.06 564 GLU A N 1
ATOM 4411 C CA . GLU A 1 564 ? -10.859 24.469 -19.656 1 95.06 564 GLU A CA 1
ATOM 4412 C C . GLU A 1 564 ? -11.016 25.422 -18.469 1 95.06 564 GLU A C 1
ATOM 4414 O O . GLU A 1 564 ? -10.047 26.031 -18.016 1 95.06 564 GLU A O 1
ATOM 4419 N N . ARG A 1 565 ? -12.234 25.547 -18.062 1 93.06 565 ARG A N 1
ATOM 4420 C CA . ARG A 1 565 ? -12.508 26.406 -16.906 1 93.06 565 ARG A CA 1
ATOM 4421 C C . ARG A 1 565 ? -11.734 25.938 -15.68 1 93.06 565 ARG A C 1
ATOM 4423 O O . ARG A 1 565 ? -11.312 26.75 -14.859 1 93.06 565 ARG A O 1
ATOM 4430 N N . ALA A 1 566 ? -11.57 24.609 -15.539 1 92.94 566 ALA A N 1
ATOM 4431 C CA . ALA A 1 566 ? -10.844 24.031 -14.414 1 92.94 566 ALA A CA 1
ATOM 4432 C C . ALA A 1 566 ? -9.344 23.969 -14.695 1 92.94 566 ALA A C 1
ATOM 4434 O O . ALA A 1 566 ? -8.578 23.422 -13.898 1 92.94 566 ALA A O 1
ATOM 4435 N N . ASN A 1 567 ? -8.852 24.5 -15.852 1 92.25 567 ASN A N 1
ATOM 4436 C CA . ASN A 1 567 ? -7.457 24.484 -16.281 1 92.25 567 ASN A CA 1
ATOM 4437 C C . ASN A 1 567 ? -6.91 23.078 -16.391 1 92.25 567 ASN A C 1
ATOM 4439 O O . ASN A 1 567 ? -5.801 22.781 -15.938 1 92.25 567 ASN A O 1
ATOM 4443 N N . LEU A 1 568 ? -7.762 22.172 -16.891 1 91.44 568 LEU A N 1
ATOM 4444 C CA . LEU A 1 568 ? -7.379 20.781 -17.109 1 91.44 568 LEU A CA 1
ATOM 4445 C C . LEU A 1 568 ? -7.379 20.453 -18.594 1 91.44 568 LEU A C 1
ATOM 4447 O O . LEU A 1 568 ? -8.195 20.969 -19.359 1 91.44 568 LEU A O 1
ATOM 4451 N N . SER A 1 569 ? -6.492 19.672 -18.984 1 83.94 569 SER A N 1
ATOM 4452 C CA . SER A 1 569 ? -6.414 19.234 -20.375 1 83.94 569 SER A CA 1
ATOM 4453 C C . SER A 1 569 ? -7.012 17.844 -20.547 1 83.94 569 SER A C 1
ATOM 4455 O O . SER A 1 569 ? -6.879 16.984 -19.672 1 83.94 569 SER A O 1
ATOM 4457 N N . LEU A 1 570 ? -7.805 17.766 -21.672 1 82.75 570 LEU A N 1
ATOM 4458 C CA . LEU A 1 570 ? -8.328 16.453 -22.031 1 82.75 570 LEU A CA 1
ATOM 4459 C C . LEU A 1 570 ? -7.297 15.664 -22.828 1 82.75 570 LEU A C 1
ATOM 4461 O O . LEU A 1 570 ? -6.547 16.234 -23.625 1 82.75 570 LEU A O 1
ATOM 4465 N N . MET B 1 1 ? 13.008 13.422 -16.328 1 83.31 1 MET B N 1
ATOM 4466 C CA . MET B 1 1 ? 13.852 13.32 -15.141 1 83.31 1 MET B CA 1
ATOM 4467 C C . MET B 1 1 ? 15.32 13.492 -15.5 1 83.31 1 MET B C 1
ATOM 4469 O O . MET B 1 1 ? 15.773 13 -16.547 1 83.31 1 MET B O 1
ATOM 4473 N N . LYS B 1 2 ? 15.961 14.219 -14.68 1 88.5 2 LYS B N 1
ATOM 4474 C CA . LYS B 1 2 ? 17.406 14.398 -14.828 1 88.5 2 LYS B CA 1
ATOM 4475 C C . LYS B 1 2 ? 18.172 13.539 -13.82 1 88.5 2 LYS B C 1
ATOM 4477 O O . LYS B 1 2 ? 17.797 13.469 -12.648 1 88.5 2 LYS B O 1
ATOM 4482 N N . MET B 1 3 ? 19.234 12.852 -14.273 1 89.5 3 MET B N 1
ATOM 4483 C CA . MET B 1 3 ? 19.938 11.891 -13.43 1 89.5 3 MET B CA 1
ATOM 4484 C C . MET B 1 3 ? 20.766 12.609 -12.359 1 89.5 3 MET B C 1
ATOM 4486 O O . MET B 1 3 ? 21.094 12.023 -11.328 1 89.5 3 MET B O 1
ATOM 4490 N N . SER B 1 4 ? 21.047 13.859 -12.594 1 84.69 4 SER B N 1
ATOM 4491 C CA . SER B 1 4 ? 21.781 14.633 -11.594 1 84.69 4 SER B CA 1
ATOM 4492 C C . SER B 1 4 ? 20.938 14.852 -10.344 1 84.69 4 SER B C 1
ATOM 4494 O O . SER B 1 4 ? 21.469 15.078 -9.25 1 84.69 4 SER B O 1
ATOM 4496 N N . ASN B 1 5 ? 19.656 14.711 -10.461 1 80.88 5 ASN B N 1
ATOM 4497 C CA . ASN B 1 5 ? 18.719 14.914 -9.352 1 80.88 5 ASN B CA 1
ATOM 4498 C C . ASN B 1 5 ? 18.125 13.594 -8.883 1 80.88 5 ASN B C 1
ATOM 4500 O O . ASN B 1 5 ? 17.297 13.57 -7.965 1 80.88 5 ASN B O 1
ATOM 4504 N N . MET B 1 6 ? 18.578 12.562 -9.484 1 86.19 6 MET B N 1
ATOM 4505 C CA . MET B 1 6 ? 17.984 11.258 -9.211 1 86.19 6 MET B CA 1
ATOM 4506 C C . MET B 1 6 ? 18.844 10.461 -8.242 1 86.19 6 MET B C 1
ATOM 4508 O O . MET B 1 6 ? 20.078 10.516 -8.312 1 86.19 6 MET B O 1
ATOM 4512 N N . LEU B 1 7 ? 18.203 9.812 -7.27 1 87.5 7 LEU B N 1
ATOM 4513 C CA . LEU B 1 7 ? 18.922 8.852 -6.445 1 87.5 7 LEU B CA 1
ATOM 4514 C C . LEU B 1 7 ? 19.312 7.625 -7.266 1 87.5 7 LEU B C 1
ATOM 4516 O O . LEU B 1 7 ? 18.516 6.707 -7.449 1 87.5 7 LEU B O 1
ATOM 4520 N N . VAL B 1 8 ? 20.531 7.691 -7.887 1 75.44 8 VAL B N 1
ATOM 4521 C CA . VAL B 1 8 ? 21.062 6.617 -8.719 1 75.44 8 VAL B CA 1
ATOM 4522 C C . VAL B 1 8 ? 21.859 5.633 -7.848 1 75.44 8 VAL B C 1
ATOM 4524 O O . VAL B 1 8 ? 22.875 6 -7.254 1 75.44 8 VAL B O 1
ATOM 4527 N N . GLY B 1 9 ? 21.469 4.488 -7.68 1 81.62 9 GLY B N 1
ATOM 4528 C CA . GLY B 1 9 ? 22.109 3.553 -6.773 1 81.62 9 GLY B CA 1
ATOM 4529 C C . GLY B 1 9 ? 22.641 2.312 -7.469 1 81.62 9 GLY B C 1
ATOM 4530 O O . GLY B 1 9 ? 22.484 1.199 -6.961 1 81.62 9 GLY B O 1
ATOM 4531 N N . THR B 1 10 ? 23.312 2.562 -8.633 1 87.94 10 THR B N 1
ATOM 4532 C CA . THR B 1 10 ? 23.859 1.391 -9.32 1 87.94 10 THR B CA 1
ATOM 4533 C C . THR B 1 10 ? 25.094 0.871 -8.602 1 87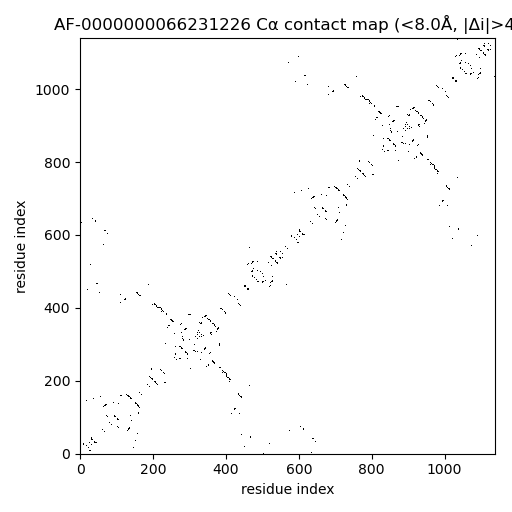.94 10 THR B C 1
ATOM 4535 O O . THR B 1 10 ? 25.859 1.647 -8.023 1 87.94 10 THR B O 1
ATOM 4538 N N . LEU B 1 11 ? 25.219 -0.45 -8.609 1 89.31 11 LEU B N 1
ATOM 4539 C CA . LEU B 1 11 ? 26.359 -1.098 -7.98 1 89.31 11 LEU B CA 1
ATOM 4540 C C . LEU B 1 11 ? 27.234 -1.801 -9.023 1 89.31 11 LEU B C 1
ATOM 4542 O O . LEU B 1 11 ? 26.719 -2.416 -9.953 1 89.31 11 LEU B O 1
ATOM 4546 N N . ARG B 1 12 ? 28.562 -1.77 -8.859 1 83.94 12 ARG B N 1
ATOM 4547 C CA . ARG B 1 12 ? 29.5 -2.438 -9.758 1 83.94 12 ARG B CA 1
ATOM 4548 C C . ARG B 1 12 ? 29.625 -3.92 -9.414 1 83.94 12 ARG B C 1
ATOM 4550 O O . ARG B 1 12 ? 29.719 -4.762 -10.312 1 83.94 12 ARG B O 1
ATOM 4557 N N . GLU B 1 13 ? 29.484 -4.094 -8.148 1 87.38 13 GLU B N 1
ATOM 4558 C CA . GLU B 1 13 ? 29.641 -5.469 -7.684 1 87.38 13 GLU B CA 1
ATOM 4559 C C . GLU B 1 13 ? 28.297 -6.055 -7.242 1 87.38 13 GLU B C 1
ATOM 4561 O O . GLU B 1 13 ? 27.422 -5.328 -6.777 1 87.38 13 GLU B O 1
ATOM 4566 N N . VAL B 1 14 ? 28.234 -7.312 -7.406 1 86.62 14 VAL B N 1
ATOM 4567 C CA . VAL B 1 14 ? 27.031 -8.039 -6.992 1 86.62 14 VAL B CA 1
ATOM 4568 C C . VAL B 1 14 ? 27.062 -8.273 -5.484 1 86.62 14 VAL B C 1
ATOM 4570 O O . VAL B 1 14 ? 28.031 -8.828 -4.957 1 86.62 14 VAL B O 1
ATOM 4573 N N . PRO B 1 15 ? 26.062 -7.832 -4.84 1 87.56 15 PRO B N 1
ATOM 4574 C CA . PRO B 1 15 ? 26.016 -8.156 -3.412 1 87.56 15 PRO B CA 1
ATOM 4575 C C . PRO B 1 15 ? 26.031 -9.656 -3.143 1 87.56 15 PRO B C 1
ATOM 4577 O O . PRO B 1 15 ? 25.422 -10.43 -3.877 1 87.56 15 PRO B O 1
ATOM 4580 N N . ALA B 1 16 ? 26.641 -10.109 -2.117 1 84.56 16 ALA B N 1
ATOM 4581 C CA . ALA B 1 16 ? 26.906 -11.508 -1.807 1 84.56 16 ALA B CA 1
ATOM 4582 C C . ALA B 1 16 ? 25.609 -12.266 -1.539 1 84.56 16 ALA B C 1
ATOM 4584 O O . ALA B 1 16 ? 25.531 -13.469 -1.793 1 84.56 16 ALA B O 1
ATOM 4585 N N . GLU B 1 17 ? 24.672 -11.57 -1.124 1 85.19 17 GLU B N 1
ATOM 4586 C CA . GLU B 1 17 ? 23.438 -12.234 -0.724 1 85.19 17 GLU B CA 1
ATOM 4587 C C . GLU B 1 17 ? 22.578 -12.57 -1.936 1 85.19 17 GLU B C 1
ATOM 4589 O O . GLU B 1 17 ? 21.641 -13.375 -1.838 1 85.19 17 GLU B O 1
ATOM 4594 N N . ALA B 1 18 ? 22.797 -11.938 -3.055 1 89.94 18 ALA B N 1
ATOM 4595 C CA . ALA B 1 18 ? 21.969 -12.141 -4.242 1 89.94 18 ALA B CA 1
ATOM 4596 C C . ALA B 1 18 ? 22.344 -13.438 -4.957 1 89.94 18 ALA B C 1
ATOM 4598 O O . ALA B 1 18 ? 23.516 -13.648 -5.301 1 89.94 18 ALA B O 1
ATOM 4599 N N . GLU B 1 19 ? 21.391 -14.266 -5.238 1 87.38 19 GLU B N 1
ATOM 4600 C CA . GLU B 1 19 ? 21.672 -15.602 -5.746 1 87.38 19 GLU B CA 1
ATOM 4601 C C . GLU B 1 19 ? 21.266 -15.734 -7.211 1 87.38 19 GLU B C 1
ATOM 4603 O O . GLU B 1 19 ? 22.031 -16.25 -8.031 1 87.38 19 GLU B O 1
ATOM 4608 N N . ILE B 1 20 ? 20.125 -15.266 -7.539 1 91.88 20 ILE B N 1
ATOM 4609 C CA . ILE B 1 20 ? 19.625 -15.445 -8.898 1 91.88 20 ILE B CA 1
ATOM 4610 C C . ILE B 1 20 ? 19.781 -14.141 -9.68 1 91.88 20 ILE B C 1
ATOM 4612 O O . ILE B 1 20 ? 19.984 -13.078 -9.094 1 91.88 20 ILE B O 1
ATOM 4616 N N . GLU B 1 21 ? 19.672 -14.172 -10.945 1 94.56 21 GLU B N 1
ATOM 4617 C CA . GLU B 1 21 ? 19.969 -13.031 -11.812 1 94.56 21 GLU B CA 1
ATOM 4618 C C . GLU B 1 21 ? 19.031 -11.867 -11.531 1 94.56 21 GLU B C 1
ATOM 4620 O O . GLU B 1 21 ? 19.453 -10.711 -11.516 1 94.56 21 GLU B O 1
ATOM 4625 N N . SER B 1 22 ? 17.781 -12.172 -11.383 1 95.88 22 SER B N 1
ATOM 4626 C CA . SER B 1 22 ? 16.844 -11.102 -11.086 1 95.88 22 SER B CA 1
ATOM 4627 C C . SER B 1 22 ? 17.219 -10.375 -9.805 1 95.88 22 SER B C 1
ATOM 4629 O O . SER B 1 22 ? 17.219 -9.141 -9.758 1 95.88 22 SER B O 1
ATOM 4631 N N . HIS B 1 23 ? 17.516 -11.148 -8.789 1 96.25 23 HIS B N 1
ATOM 4632 C CA . HIS B 1 23 ? 17.906 -10.586 -7.504 1 96.25 23 HIS B CA 1
ATOM 4633 C C . HIS B 1 23 ? 19.172 -9.727 -7.641 1 96.25 23 HIS B C 1
ATOM 4635 O O . HIS B 1 23 ? 19.203 -8.594 -7.148 1 96.25 23 HIS B O 1
ATOM 4641 N N . LYS B 1 24 ? 20.156 -10.219 -8.328 1 96.69 24 LYS B N 1
ATOM 4642 C CA . LYS B 1 24 ? 21.406 -9.508 -8.547 1 96.69 24 LYS B CA 1
ATOM 4643 C C . LYS B 1 24 ? 21.172 -8.195 -9.297 1 96.69 24 LYS B C 1
ATOM 4645 O O . LYS B 1 24 ? 21.656 -7.141 -8.883 1 96.69 24 LYS B O 1
ATOM 4650 N N . LEU B 1 25 ? 20.469 -8.281 -10.344 1 97.62 25 LEU B N 1
ATOM 4651 C CA . LEU B 1 25 ? 20.297 -7.137 -11.227 1 97.62 25 LEU B CA 1
ATOM 4652 C C . LEU B 1 25 ? 19.406 -6.082 -10.586 1 97.62 25 LEU B C 1
ATOM 4654 O O . LEU B 1 25 ? 19.594 -4.883 -10.797 1 97.62 25 LEU B O 1
ATOM 4658 N N . MET B 1 26 ? 18.406 -6.512 -9.836 1 97.44 26 MET B N 1
ATOM 4659 C CA . MET B 1 26 ? 17.547 -5.543 -9.164 1 97.44 26 MET B CA 1
ATOM 4660 C C . MET B 1 26 ? 18.344 -4.738 -8.141 1 97.44 26 MET B C 1
ATOM 4662 O O . MET B 1 26 ? 18.109 -3.541 -7.965 1 97.44 26 MET B O 1
ATOM 4666 N N . LEU B 1 27 ? 19.25 -5.406 -7.488 1 96.69 27 LEU B N 1
ATOM 4667 C CA . LEU B 1 27 ? 20.094 -4.703 -6.531 1 96.69 27 LEU B CA 1
ATOM 4668 C C . LEU B 1 27 ? 21.125 -3.836 -7.254 1 96.69 27 LEU B C 1
ATOM 4670 O O . LEU B 1 27 ? 21.297 -2.662 -6.918 1 96.69 27 LEU B O 1
ATOM 4674 N N . ARG B 1 28 ? 21.781 -4.328 -8.273 1 96.94 28 ARG B N 1
ATOM 4675 C CA . ARG B 1 28 ? 22.844 -3.629 -8.984 1 96.94 28 ARG B CA 1
ATOM 4676 C C . ARG B 1 28 ? 22.297 -2.412 -9.727 1 96.94 28 ARG B C 1
ATOM 4678 O O . ARG B 1 28 ? 22.953 -1.371 -9.789 1 96.94 28 ARG B O 1
ATOM 4685 N N . ALA B 1 29 ? 21.109 -2.594 -10.281 1 96.75 29 ALA B N 1
ATOM 4686 C CA . ALA B 1 29 ? 20.531 -1.507 -11.062 1 96.75 29 ALA B CA 1
ATOM 4687 C C . ALA B 1 29 ? 19.859 -0.478 -10.148 1 96.75 29 ALA B C 1
ATOM 4689 O O . ALA B 1 29 ? 19.406 0.566 -10.617 1 96.75 29 ALA B O 1
ATOM 4690 N N . GLY B 1 30 ? 19.797 -0.765 -8.898 1 95.56 30 GLY B N 1
ATOM 4691 C CA . GLY B 1 30 ? 19.219 0.178 -7.957 1 95.56 30 GLY B CA 1
ATOM 4692 C C . GLY B 1 30 ? 17.703 0.184 -7.973 1 95.56 30 GLY B C 1
ATOM 4693 O O . GLY B 1 30 ? 17.078 1.224 -7.75 1 95.56 30 GLY B O 1
ATOM 4694 N N . LEU B 1 31 ? 17.094 -0.977 -8.242 1 97.12 31 LEU B N 1
ATOM 4695 C CA . LEU B 1 31 ? 15.641 -1.07 -8.25 1 97.12 31 LEU B CA 1
ATOM 4696 C C . LEU B 1 31 ? 15.102 -1.227 -6.836 1 97.12 31 LEU B C 1
ATOM 4698 O O . LEU B 1 31 ? 13.969 -0.821 -6.551 1 97.12 31 LEU B O 1
ATOM 4702 N N . MET B 1 32 ? 15.844 -1.84 -5.988 1 96.75 32 MET B N 1
ATOM 4703 C CA . MET B 1 32 ? 15.406 -2.09 -4.617 1 96.75 32 MET B CA 1
ATOM 4704 C C . MET B 1 32 ? 16.609 -2.18 -3.674 1 96.75 32 MET B C 1
ATOM 4706 O O . MET B 1 32 ? 17.75 -2.287 -4.121 1 96.75 32 MET B O 1
ATOM 4710 N N . ARG B 1 33 ? 16.375 -2.027 -2.432 1 96.62 33 ARG B N 1
ATOM 4711 C CA . ARG B 1 33 ? 17.344 -2.221 -1.362 1 96.62 33 ARG B CA 1
ATOM 4712 C C . ARG B 1 33 ? 16.75 -3.021 -0.211 1 96.62 33 ARG B C 1
ATOM 4714 O O . ARG B 1 33 ? 15.586 -2.824 0.149 1 96.62 33 ARG B O 1
ATOM 4721 N N . LYS B 1 34 ? 17.547 -3.855 0.346 1 95.31 34 LYS B N 1
ATOM 4722 C CA . LYS B 1 34 ? 17.094 -4.711 1.443 1 95.31 34 LYS B CA 1
ATOM 4723 C C . LYS B 1 34 ? 16.984 -3.92 2.744 1 95.31 34 LYS B C 1
ATOM 4725 O O . LYS B 1 34 ? 17.906 -3.197 3.119 1 95.31 34 LYS B O 1
ATOM 4730 N N . MET B 1 35 ? 15.859 -3.963 3.387 1 95.94 35 MET B N 1
ATOM 4731 C CA . MET B 1 35 ? 15.672 -3.359 4.703 1 95.94 35 MET B CA 1
ATOM 4732 C C . MET B 1 35 ? 15.844 -4.402 5.809 1 95.94 35 MET B C 1
ATOM 4734 O O . MET B 1 35 ? 16.453 -4.121 6.84 1 95.94 35 MET B O 1
ATOM 4738 N N . ALA B 1 36 ? 15.234 -5.539 5.617 1 95.06 36 ALA B N 1
ATOM 4739 C CA . ALA B 1 36 ? 15.328 -6.723 6.465 1 95.06 36 ALA B CA 1
ATOM 4740 C C . ALA B 1 36 ? 15.203 -8 5.645 1 95.06 36 ALA B C 1
ATOM 4742 O O . ALA B 1 36 ? 14.938 -7.949 4.441 1 95.06 36 ALA B O 1
ATOM 4743 N N . ALA B 1 37 ? 15.461 -9.133 6.262 1 93.62 37 ALA B N 1
ATOM 4744 C CA . ALA B 1 37 ? 15.367 -10.406 5.547 1 93.62 37 ALA B CA 1
ATOM 4745 C C . ALA B 1 37 ? 13.992 -10.562 4.902 1 93.62 37 ALA B C 1
ATOM 4747 O O . ALA B 1 37 ? 12.969 -10.586 5.594 1 93.62 37 ALA B O 1
ATOM 4748 N N . GLY B 1 38 ? 13.961 -10.594 3.598 1 95.44 38 GLY B N 1
ATOM 4749 C CA . GLY B 1 38 ? 12.727 -10.781 2.85 1 95.44 38 GLY B CA 1
ATOM 4750 C C . GLY B 1 38 ? 11.906 -9.516 2.723 1 95.44 38 GLY B C 1
ATOM 4751 O O . GLY B 1 38 ? 10.773 -9.547 2.242 1 95.44 38 GLY B O 1
ATOM 4752 N N . ILE B 1 39 ? 12.398 -8.398 3.195 1 97.38 39 ILE B N 1
ATOM 4753 C CA . ILE B 1 39 ? 11.703 -7.117 3.143 1 97.38 39 ILE B CA 1
ATOM 4754 C C . ILE B 1 39 ? 12.562 -6.098 2.389 1 97.38 39 ILE B C 1
ATOM 4756 O O . ILE B 1 39 ? 13.695 -5.824 2.777 1 97.38 39 ILE B O 1
ATOM 4760 N N . TYR B 1 40 ? 11.984 -5.512 1.34 1 97.56 40 TYR B N 1
ATOM 4761 C CA . TYR B 1 40 ? 12.75 -4.621 0.474 1 97.56 40 TYR B CA 1
ATOM 4762 C C . TYR B 1 40 ? 12.047 -3.277 0.316 1 97.56 40 TYR B C 1
ATOM 4764 O O . TYR B 1 40 ? 10.812 -3.215 0.297 1 97.56 40 TYR B O 1
ATOM 4772 N N . ASN B 1 41 ? 12.805 -2.248 0.278 1 97.69 41 ASN B N 1
ATOM 4773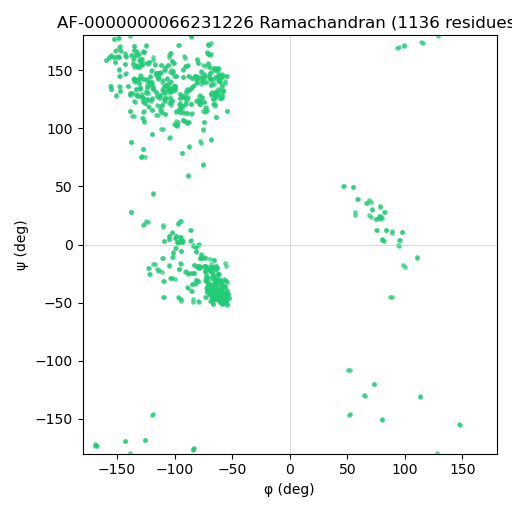 C CA . ASN B 1 41 ? 12.344 -0.945 -0.189 1 97.69 41 ASN B CA 1
ATOM 4774 C C . ASN B 1 41 ? 12.484 -0.81 -1.703 1 97.69 41 ASN B C 1
ATOM 4776 O O . ASN B 1 41 ? 13.484 -1.232 -2.279 1 97.69 41 ASN B O 1
ATOM 4780 N N . TYR B 1 42 ? 11.484 -0.326 -2.359 1 97.94 42 TYR B N 1
ATOM 4781 C CA . TYR B 1 42 ? 11.562 -0.125 -3.803 1 97.94 42 TYR B CA 1
ATOM 4782 C C . TYR B 1 42 ? 12.031 1.287 -4.133 1 97.94 42 TYR B C 1
ATOM 4784 O O . TYR B 1 42 ? 11.328 2.262 -3.854 1 97.94 42 TYR B O 1
ATOM 4792 N N . MET B 1 43 ? 13.18 1.357 -4.699 1 96.94 43 MET B N 1
ATOM 4793 C CA . MET B 1 43 ? 13.797 2.627 -5.07 1 96.94 43 MET B CA 1
ATOM 4794 C C . MET B 1 43 ? 13.07 3.258 -6.258 1 96.94 43 MET B C 1
ATOM 4796 O O . MET B 1 43 ? 12.164 2.652 -6.828 1 96.94 43 MET B O 1
ATOM 4800 N N . PRO B 1 44 ? 13.414 4.48 -6.609 1 95.06 44 PRO B N 1
ATOM 4801 C CA . PRO B 1 44 ? 12.617 5.207 -7.602 1 95.06 44 PRO B CA 1
ATOM 4802 C C . PRO B 1 44 ? 12.469 4.441 -8.914 1 95.06 44 PRO B C 1
ATOM 4804 O O . PRO B 1 44 ? 11.359 4.305 -9.438 1 95.06 44 PRO B O 1
ATOM 4807 N N . LEU B 1 45 ? 13.555 3.885 -9.414 1 95.62 45 LEU B N 1
ATOM 4808 C CA . LEU B 1 45 ? 13.5 3.141 -10.672 1 95.62 45 LEU B CA 1
ATOM 4809 C C . LEU B 1 45 ? 12.648 1.886 -10.516 1 95.62 45 LEU B C 1
ATOM 4811 O O . LEU B 1 45 ? 11.844 1.567 -11.398 1 95.62 45 LEU B O 1
ATOM 4815 N N . GLY B 1 46 ? 12.906 1.178 -9.43 1 97.06 46 GLY B N 1
ATOM 4816 C CA . GLY B 1 46 ? 12.148 -0.037 -9.18 1 97.06 46 GLY B CA 1
ATOM 4817 C C . GLY B 1 46 ? 10.656 0.21 -9.023 1 97.06 46 GLY B C 1
ATOM 4818 O O . GLY B 1 46 ? 9.844 -0.561 -9.531 1 97.06 46 GLY B O 1
ATOM 4819 N N . LEU B 1 47 ? 10.328 1.269 -8.336 1 97.5 47 LEU B N 1
ATOM 4820 C CA . LEU B 1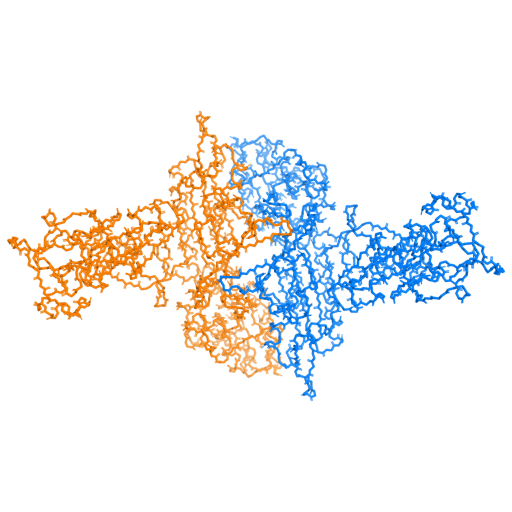 47 ? 8.922 1.603 -8.141 1 97.5 47 LEU B CA 1
ATOM 4821 C C . LEU B 1 47 ? 8.242 1.916 -9.469 1 97.5 47 LEU B C 1
ATOM 4823 O O . LEU B 1 47 ? 7.086 1.543 -9.68 1 97.5 47 LEU B O 1
ATOM 4827 N N . LYS B 1 48 ? 8.898 2.625 -10.359 1 96.88 48 LYS B N 1
ATOM 4828 C CA . LYS B 1 48 ? 8.328 2.939 -11.672 1 96.88 48 LYS B CA 1
ATOM 4829 C C . LYS B 1 48 ? 7.984 1.667 -12.438 1 96.88 48 LYS B C 1
ATOM 4831 O O . LYS B 1 48 ? 6.93 1.584 -13.07 1 96.88 48 LYS B O 1
ATOM 4836 N N . VAL B 1 49 ? 8.906 0.707 -12.391 1 98.31 49 VAL B N 1
ATOM 4837 C CA . VAL B 1 49 ? 8.68 -0.561 -13.078 1 98.31 49 VAL B CA 1
ATOM 4838 C C . VAL B 1 49 ? 7.473 -1.271 -12.477 1 98.31 49 VAL B C 1
ATOM 4840 O O . VAL B 1 49 ? 6.602 -1.759 -13.203 1 98.31 49 VAL B O 1
ATOM 4843 N N . ILE B 1 50 ? 7.441 -1.318 -11.172 1 98.62 50 ILE B N 1
ATOM 4844 C CA . ILE B 1 50 ? 6.344 -1.97 -10.469 1 98.62 50 ILE B CA 1
ATOM 4845 C C . ILE B 1 50 ? 5.023 -1.297 -10.836 1 98.62 50 ILE B C 1
ATOM 4847 O O . ILE B 1 50 ? 4.027 -1.974 -11.094 1 98.62 50 ILE B O 1
ATOM 4851 N N . GLU B 1 51 ? 5.035 0.027 -10.859 1 98.25 51 GLU B N 1
ATOM 4852 C CA . GLU B 1 51 ? 3.826 0.769 -11.203 1 98.25 51 GLU B CA 1
ATOM 4853 C C . GLU B 1 51 ? 3.387 0.465 -12.633 1 98.25 51 GLU B C 1
ATOM 4855 O O . GLU B 1 51 ? 2.188 0.399 -12.922 1 98.25 51 GLU B O 1
ATOM 4860 N N . ASN B 1 52 ? 4.336 0.343 -13.547 1 98.31 52 ASN B N 1
ATOM 4861 C CA . ASN B 1 52 ? 3.994 0.01 -14.922 1 98.31 52 ASN B CA 1
ATOM 4862 C C . ASN B 1 52 ? 3.344 -1.367 -15.023 1 98.31 52 ASN B C 1
ATOM 4864 O O . ASN B 1 52 ? 2.377 -1.55 -15.766 1 98.31 52 ASN B O 1
ATOM 4868 N N . VAL B 1 53 ? 3.861 -2.324 -14.266 1 98.69 53 VAL B N 1
ATOM 4869 C CA . VAL B 1 53 ? 3.266 -3.656 -14.25 1 98.69 53 VAL B CA 1
ATOM 4870 C C . VAL B 1 53 ? 1.869 -3.588 -13.633 1 98.69 53 VAL B C 1
ATOM 4872 O O . VAL B 1 53 ? 0.931 -4.207 -14.141 1 98.69 53 VAL B O 1
ATOM 4875 N N . LYS B 1 54 ? 1.702 -2.855 -12.508 1 98.75 54 LYS B N 1
ATOM 4876 C CA . LYS B 1 54 ? 0.386 -2.658 -11.906 1 98.75 54 LYS B CA 1
ATOM 4877 C C . LYS B 1 54 ? -0.61 -2.117 -12.93 1 98.75 54 LYS B C 1
ATOM 4879 O O . LYS B 1 54 ? -1.766 -2.545 -12.961 1 98.75 54 LYS B O 1
ATOM 4884 N N . ASN B 1 55 ? -0.162 -1.174 -13.727 1 97.81 55 ASN B N 1
ATOM 4885 C CA . ASN B 1 55 ? -1.043 -0.544 -14.703 1 97.81 55 ASN B CA 1
ATOM 4886 C C . ASN B 1 55 ? -1.507 -1.539 -15.758 1 97.81 55 ASN B C 1
ATOM 4888 O O . ASN B 1 55 ? -2.666 -1.513 -16.172 1 97.81 55 ASN B O 1
ATOM 4892 N N . ILE B 1 56 ? -0.579 -2.367 -16.219 1 98.25 56 ILE B N 1
ATOM 4893 C CA . ILE B 1 56 ? -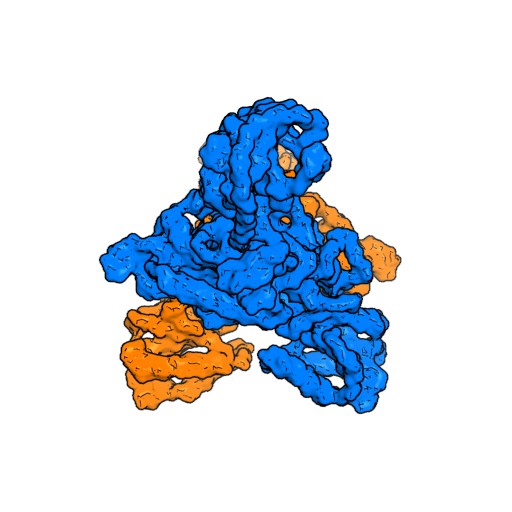0.94 -3.414 -17.172 1 98.25 56 ILE B CA 1
ATOM 4894 C C . ILE B 1 56 ? -2.012 -4.316 -16.562 1 98.25 56 ILE B C 1
ATOM 4896 O O . ILE B 1 56 ? -3.033 -4.59 -17.203 1 98.25 56 ILE B O 1
ATOM 4900 N N . VAL B 1 57 ? -1.788 -4.719 -15.32 1 98.75 57 VAL B N 1
ATOM 4901 C CA . VAL B 1 57 ? -2.73 -5.582 -14.617 1 98.75 57 VAL B CA 1
ATOM 4902 C C . VAL B 1 57 ? -4.082 -4.883 -14.5 1 98.75 57 VAL B C 1
ATOM 4904 O O . VAL B 1 57 ? -5.121 -5.473 -14.812 1 98.75 57 VAL B O 1
ATOM 4907 N N . ARG B 1 58 ? -4.094 -3.66 -14.117 1 97.75 58 ARG B N 1
ATOM 4908 C CA . ARG B 1 58 ? -5.312 -2.887 -13.914 1 97.75 58 ARG B CA 1
ATOM 4909 C C . ARG B 1 58 ? -6.105 -2.766 -15.211 1 97.75 58 ARG B C 1
ATOM 4911 O O . ARG B 1 58 ? -7.324 -2.965 -15.227 1 97.75 58 ARG B O 1
ATOM 4918 N N . GLU B 1 59 ? -5.414 -2.426 -16.266 1 96.19 59 GLU B N 1
ATOM 4919 C CA . GLU B 1 59 ? -6.086 -2.232 -17.547 1 96.19 59 GLU B CA 1
ATOM 4920 C C . GLU B 1 59 ? -6.758 -3.52 -18.031 1 96.19 59 GLU B C 1
ATOM 4922 O O . GLU B 1 59 ? -7.922 -3.506 -18.438 1 96.19 59 GLU B O 1
ATOM 4927 N N . GLU B 1 60 ? -6.055 -4.656 -17.922 1 97.88 60 GLU B N 1
ATOM 4928 C CA . GLU B 1 60 ? -6.602 -5.922 -18.406 1 97.88 60 GLU B CA 1
ATOM 4929 C C . GLU B 1 60 ? -7.723 -6.414 -17.484 1 97.88 60 GLU B C 1
ATOM 4931 O O . GLU B 1 60 ? -8.703 -6.996 -17.953 1 97.88 60 GLU B O 1
ATOM 4936 N N . MET B 1 61 ? -7.594 -6.223 -16.172 1 97.75 61 MET B N 1
ATOM 4937 C CA . MET B 1 61 ? -8.656 -6.598 -15.242 1 97.75 61 MET B CA 1
ATOM 4938 C C . MET B 1 61 ? -9.922 -5.781 -15.5 1 97.75 61 MET B C 1
ATOM 4940 O O . MET B 1 61 ? -11.023 -6.328 -15.516 1 97.75 61 MET B O 1
ATOM 4944 N N . ASN B 1 62 ? -9.695 -4.477 -15.688 1 93.56 62 ASN B N 1
ATOM 4945 C CA . ASN B 1 62 ? -10.828 -3.609 -15.984 1 93.56 62 ASN B CA 1
ATOM 4946 C C . ASN B 1 62 ? -11.492 -3.996 -17.297 1 93.56 62 ASN B C 1
ATOM 4948 O O . ASN B 1 62 ? -12.727 -3.996 -17.406 1 93.56 62 ASN B O 1
ATOM 4952 N N . ASN B 1 63 ? -10.695 -4.309 -18.281 1 93.75 63 ASN B N 1
ATOM 4953 C CA . ASN B 1 63 ? -11.219 -4.734 -19.578 1 93.75 63 ASN B CA 1
ATOM 4954 C C . ASN B 1 63 ? -12.055 -6.004 -19.453 1 93.75 63 ASN B C 1
ATOM 4956 O O . ASN B 1 63 ? -13.023 -6.195 -20.188 1 93.75 63 ASN B O 1
ATOM 4960 N N . ALA B 1 64 ? -11.68 -6.816 -18.484 1 95.06 64 ALA B N 1
ATOM 4961 C CA . ALA B 1 64 ? -12.383 -8.078 -18.281 1 95.06 64 ALA B CA 1
ATOM 4962 C C . ALA B 1 64 ? -13.641 -7.867 -17.438 1 95.06 64 ALA B C 1
ATOM 4964 O O . ALA B 1 64 ? -14.375 -8.812 -17.156 1 95.06 64 ALA B O 1
ATOM 4965 N N . GLY B 1 65 ? -13.883 -6.645 -17.016 1 91.88 65 GLY B N 1
ATOM 4966 C CA . GLY B 1 65 ? -15.109 -6.309 -16.312 1 91.88 65 GLY B CA 1
ATOM 4967 C C . GLY B 1 65 ? -14.953 -6.332 -14.805 1 91.88 65 GLY B C 1
ATOM 4968 O O . GLY B 1 65 ? -15.938 -6.188 -14.078 1 91.88 65 GLY B O 1
ATOM 4969 N N . ALA B 1 66 ? -13.742 -6.559 -14.281 1 95.75 66 ALA B N 1
ATOM 4970 C CA . ALA B 1 66 ? -13.508 -6.527 -12.844 1 95.75 66 ALA B CA 1
ATOM 4971 C C . ALA B 1 66 ? -13.367 -5.094 -12.344 1 95.75 66 ALA B C 1
ATOM 4973 O O . ALA B 1 66 ? -13.102 -4.176 -13.125 1 95.75 66 ALA B O 1
ATOM 4974 N N . GLN B 1 67 ? -13.633 -4.895 -11.062 1 95.06 67 GLN B N 1
ATOM 4975 C CA . GLN B 1 67 ? -13.57 -3.57 -10.453 1 95.06 67 GLN B CA 1
ATOM 4976 C C . GLN B 1 67 ? -12.531 -3.533 -9.328 1 95.06 67 GLN B C 1
ATOM 4978 O O . GLN B 1 67 ? -12.469 -4.453 -8.508 1 95.06 67 GLN B O 1
ATOM 4983 N N . GLU B 1 68 ? -11.82 -2.457 -9.352 1 96.75 68 GLU B N 1
ATOM 4984 C CA . GLU B 1 68 ? -10.758 -2.314 -8.359 1 96.75 68 GLU B CA 1
ATOM 4985 C C . GLU B 1 68 ? -11.273 -1.65 -7.09 1 96.75 68 GLU B C 1
ATOM 4987 O O . GLU B 1 68 ? -12.062 -0.709 -7.148 1 96.75 68 GLU B O 1
ATOM 4992 N N . PHE B 1 69 ? -10.977 -2.141 -5.98 1 96.38 69 PHE B N 1
ATOM 4993 C CA . PHE B 1 69 ? -11.094 -1.479 -4.688 1 96.38 69 PHE B CA 1
ATOM 4994 C C . PHE B 1 69 ? -9.891 -1.782 -3.809 1 96.38 69 PHE B C 1
ATOM 4996 O O . PHE B 1 69 ? -8.906 -2.361 -4.277 1 96.38 69 PHE B O 1
ATOM 5003 N N . LEU B 1 70 ? -9.789 -1.296 -2.59 1 98 70 LEU B N 1
ATOM 5004 C CA . LEU B 1 70 ? -8.625 -1.503 -1.738 1 98 70 LEU B CA 1
ATOM 5005 C C . LEU B 1 70 ? -9.047 -1.837 -0.312 1 98 70 LEU B C 1
ATOM 5007 O O . LEU B 1 70 ? -9.609 -0.993 0.387 1 98 70 LEU B O 1
ATOM 5011 N N . ALA B 1 71 ? -8.797 -3.066 0.051 1 97.88 71 ALA B N 1
ATOM 5012 C CA . ALA B 1 71 ? -9.055 -3.5 1.421 1 97.88 71 ALA B CA 1
ATOM 5013 C C . ALA B 1 71 ? -7.824 -3.295 2.305 1 97.88 71 ALA B C 1
ATOM 5015 O O . ALA B 1 71 ? -6.695 -3.271 1.811 1 97.88 71 ALA B O 1
ATOM 5016 N N . SER B 1 72 ? -8.062 -3.133 3.555 1 97.5 72 SER B N 1
ATOM 5017 C CA . SER B 1 72 ? -6.977 -2.973 4.512 1 97.5 72 SER B CA 1
ATOM 5018 C C . SER B 1 72 ? -6.129 -4.238 4.602 1 97.5 72 SER B C 1
ATOM 5020 O O . SER B 1 72 ? -6.648 -5.348 4.492 1 97.5 72 SER B O 1
ATOM 5022 N N . ALA B 1 73 ? -4.82 -4.027 4.781 1 97.25 73 ALA B N 1
ATOM 5023 C CA . ALA B 1 73 ? -3.93 -5.156 5.031 1 97.25 73 ALA B CA 1
ATOM 5024 C C . ALA B 1 73 ? -3.938 -5.547 6.508 1 97.25 73 ALA B C 1
ATOM 5026 O O . ALA B 1 73 ? -3.455 -6.621 6.875 1 97.25 73 ALA B O 1
ATOM 5027 N N . LEU B 1 74 ? -4.402 -4.664 7.352 1 98.06 74 LEU B N 1
ATOM 5028 C CA . LEU B 1 74 ? -4.625 -4.965 8.758 1 98.06 74 LEU B CA 1
ATOM 5029 C C . LEU B 1 74 ? -6.016 -5.547 8.977 1 98.06 74 LEU B C 1
ATOM 5031 O O . LEU B 1 74 ? -7.012 -4.816 8.961 1 98.06 74 LEU B O 1
ATOM 5035 N N . ILE B 1 75 ? -6.133 -6.855 9.219 1 98.5 75 ILE B N 1
ATOM 5036 C CA . ILE B 1 75 ? -7.406 -7.566 9.188 1 98.5 75 ILE B CA 1
ATOM 5037 C C . ILE B 1 75 ? -7.746 -8.086 10.586 1 98.5 75 ILE B C 1
ATOM 5039 O O . ILE B 1 75 ? -6.918 -8.727 11.234 1 98.5 75 ILE B O 1
ATOM 5043 N N . PRO B 1 76 ? -8.93 -7.781 11.062 1 98.12 76 PRO B N 1
ATOM 5044 C CA . PRO B 1 76 ? -9.328 -8.352 12.352 1 98.12 76 PRO B CA 1
ATOM 5045 C C . PRO B 1 76 ? -9.375 -9.875 12.336 1 98.12 76 PRO B C 1
ATOM 5047 O O . PRO B 1 76 ? -9.781 -10.469 11.336 1 98.12 76 PRO B O 1
ATOM 5050 N N . ALA B 1 77 ? -9.039 -10.531 13.422 1 98 77 ALA B N 1
ATOM 5051 C CA . ALA B 1 77 ? -8.945 -11.992 13.523 1 98 77 ALA B CA 1
ATOM 5052 C C . ALA B 1 77 ? -10.305 -12.641 13.273 1 98 77 ALA B C 1
ATOM 5054 O O . ALA B 1 77 ? -10.375 -13.766 12.766 1 98 77 ALA B O 1
ATOM 5055 N N . GLU B 1 78 ? -11.359 -11.945 13.641 1 97.75 78 GLU B N 1
ATOM 5056 C CA . GLU B 1 78 ? -12.719 -12.492 13.586 1 97.75 78 GLU B CA 1
ATOM 5057 C C . GLU B 1 78 ? -13.047 -13.016 12.188 1 97.75 78 GLU B C 1
ATOM 5059 O O . GLU B 1 78 ? -13.672 -14.07 12.047 1 97.75 78 GLU B O 1
ATOM 5064 N N . LEU B 1 79 ? -12.641 -12.344 11.18 1 97.75 79 LEU B N 1
ATOM 5065 C CA . LEU B 1 79 ? -12.945 -12.75 9.812 1 97.75 79 LEU B CA 1
ATOM 5066 C C . LEU B 1 79 ? -12.25 -14.062 9.469 1 97.75 79 LEU B C 1
ATOM 5068 O O . LEU B 1 79 ? -12.852 -14.945 8.859 1 97.75 79 LEU B O 1
ATOM 5072 N N . TRP B 1 80 ? -11.023 -14.211 9.867 1 97.12 80 TRP B N 1
ATOM 5073 C CA . TRP B 1 80 ? -10.266 -15.43 9.602 1 97.12 80 TRP B CA 1
ATOM 5074 C C . TRP B 1 80 ? -10.758 -16.578 10.477 1 97.12 80 TRP B C 1
ATOM 5076 O O . TRP B 1 80 ? -10.648 -17.75 10.094 1 97.12 80 TRP B O 1
ATOM 5086 N N . GLN B 1 81 ? -11.242 -16.25 11.68 1 97.56 81 GLN B N 1
ATOM 5087 C CA . GLN B 1 81 ? -11.836 -17.266 12.547 1 97.56 81 GLN B CA 1
ATOM 5088 C C . GLN B 1 81 ? -13.133 -17.812 11.953 1 97.56 81 GLN B C 1
ATOM 5090 O O . GLN B 1 81 ? -13.398 -19.016 12.031 1 97.56 81 GLN B O 1
ATOM 5095 N N . GLU B 1 82 ? -13.891 -16.984 11.312 1 96.88 82 GLU B N 1
ATOM 5096 C CA . GLU B 1 82 ? -15.125 -17.406 10.656 1 96.88 82 GLU B CA 1
ATOM 5097 C C . GLU B 1 82 ? -14.836 -18.406 9.547 1 96.88 82 GLU B C 1
ATOM 5099 O O . GLU B 1 82 ? -15.602 -19.359 9.359 1 96.88 82 GLU B O 1
ATOM 5104 N N . SER B 1 83 ? -13.789 -18.203 8.789 1 95.06 83 SER B N 1
ATOM 5105 C CA . SER B 1 83 ? -13.469 -19.094 7.676 1 95.06 83 SER B CA 1
ATOM 5106 C C . SER B 1 83 ? -12.805 -20.375 8.164 1 95.06 83 SER B C 1
ATOM 5108 O O . SER B 1 83 ? -12.695 -21.344 7.41 1 95.06 83 SER B O 1
ATOM 5110 N N . GLY B 1 84 ? -12.258 -20.375 9.398 1 93.5 84 GLY B N 1
ATOM 5111 C CA . GLY B 1 84 ? -11.57 -21.516 9.961 1 93.5 84 GLY B CA 1
ATOM 5112 C C . GLY B 1 84 ? -10.086 -21.547 9.633 1 93.5 84 GLY B C 1
ATOM 5113 O O . GLY B 1 84 ? -9.383 -22.484 9.992 1 93.5 84 GLY B O 1
ATOM 5114 N N . ARG B 1 85 ? -9.555 -20.453 9.094 1 92.88 85 ARG B N 1
ATOM 5115 C CA . ARG B 1 85 ? -8.188 -20.484 8.594 1 92.88 85 ARG B CA 1
ATOM 5116 C C . ARG B 1 85 ? -7.23 -19.828 9.578 1 92.88 85 ARG B C 1
ATOM 5118 O O . ARG B 1 85 ? -6.012 -19.875 9.398 1 92.88 85 ARG B O 1
ATOM 5125 N N . TRP B 1 86 ? -7.691 -19.203 10.625 1 94.38 86 TRP B N 1
ATOM 5126 C CA . TRP B 1 86 ? -6.852 -18.453 11.555 1 94.38 86 TRP B CA 1
ATOM 5127 C C . TRP B 1 86 ? -5.762 -19.344 12.141 1 94.38 86 TRP B C 1
ATOM 5129 O O . TRP B 1 86 ? -4.578 -19.016 12.078 1 94.38 86 TRP B O 1
ATOM 5139 N N . ASP B 1 87 ? -6.18 -20.469 12.609 1 89.94 87 ASP B N 1
ATOM 5140 C CA . ASP B 1 87 ? -5.211 -21.391 13.195 1 89.94 87 ASP B CA 1
ATOM 5141 C C . ASP B 1 87 ? -4.562 -22.25 12.117 1 89.94 87 ASP B C 1
ATOM 5143 O O . ASP B 1 87 ? -3.365 -22.547 12.18 1 89.94 87 ASP B O 1
ATOM 5147 N N . ALA B 1 88 ? -5.289 -22.578 11.125 1 85.12 88 ALA B N 1
ATOM 5148 C CA . ALA B 1 88 ? -4.844 -23.484 10.07 1 85.12 88 ALA B CA 1
ATOM 5149 C C . ALA B 1 88 ? -3.688 -22.875 9.281 1 85.12 88 ALA B C 1
ATOM 5151 O O . ALA B 1 88 ? -2.816 -23.594 8.789 1 85.12 88 ALA B O 1
ATOM 5152 N N . TYR B 1 89 ? -3.672 -21.562 9.172 1 88.06 89 TYR B N 1
ATOM 5153 C CA . TYR B 1 89 ? -2.652 -20.906 8.367 1 88.06 89 TYR B CA 1
ATOM 5154 C C . TYR B 1 89 ? -1.284 -21 9.031 1 88.06 89 TYR B C 1
ATOM 5156 O O . TYR B 1 89 ? -0.254 -20.953 8.352 1 88.06 89 TYR B O 1
ATOM 5164 N N . GLY B 1 90 ? -1.22 -21.062 10.352 1 86.94 90 GLY B N 1
ATOM 5165 C CA . GLY B 1 90 ? 0.007 -21.375 11.07 1 86.94 90 GLY B CA 1
ATOM 5166 C C . GLY B 1 90 ? 0.94 -20.188 11.211 1 86.94 90 GLY B C 1
ATOM 5167 O O . GLY B 1 90 ? 0.49 -19.047 11.289 1 86.94 90 GLY B O 1
ATOM 5168 N N . ALA B 1 91 ? 2.24 -20.438 11.273 1 87.56 91 ALA B N 1
ATOM 5169 C CA . ALA B 1 91 ? 3.268 -19.469 11.648 1 87.56 91 ALA B CA 1
ATOM 5170 C C . ALA B 1 91 ? 3.57 -18.516 10.492 1 87.56 91 ALA B C 1
ATOM 5172 O O . ALA B 1 91 ? 4.207 -17.484 10.695 1 87.56 91 ALA B O 1
ATOM 5173 N N . GLU B 1 92 ? 3.039 -18.781 9.336 1 91.56 92 GLU B N 1
ATOM 5174 C CA . GLU B 1 92 ? 3.305 -17.953 8.172 1 91.56 92 GLU B CA 1
ATOM 5175 C C . GLU B 1 92 ? 2.504 -16.656 8.219 1 91.56 92 GLU B C 1
ATOM 5177 O O . GLU B 1 92 ? 2.783 -15.711 7.473 1 91.56 92 GLU B O 1
ATOM 5182 N N . MET B 1 93 ? 1.59 -16.625 9.133 1 95.38 93 MET B N 1
ATOM 5183 C CA . MET B 1 93 ? 0.767 -15.43 9.281 1 95.38 93 MET B CA 1
ATOM 5184 C C . MET B 1 93 ? 1.377 -14.477 10.305 1 95.38 93 MET B C 1
ATOM 5186 O O . MET B 1 93 ? 1.683 -14.875 11.43 1 95.38 93 MET B O 1
ATOM 5190 N N . PHE B 1 94 ? 1.59 -13.18 9.93 1 97.56 94 PHE B N 1
ATOM 5191 C CA . PHE B 1 94 ? 1.944 -12.148 10.898 1 97.56 94 PHE B CA 1
ATOM 5192 C C . PHE B 1 94 ? 0.739 -11.766 11.75 1 97.56 94 PHE B C 1
ATOM 5194 O O . PHE B 1 94 ? -0.281 -11.32 11.219 1 97.56 94 PHE B O 1
ATOM 5201 N N . ARG B 1 95 ? 0.805 -11.984 12.992 1 97.44 95 ARG B N 1
ATOM 5202 C CA . ARG B 1 95 ? -0.267 -11.641 13.922 1 97.44 95 ARG B CA 1
ATOM 5203 C C . ARG B 1 95 ? 0.156 -10.508 14.852 1 97.44 95 ARG B C 1
ATOM 5205 O O . ARG B 1 95 ? 1.346 -10.328 15.117 1 97.44 95 ARG B O 1
ATOM 5212 N N . LEU B 1 96 ? -0.753 -9.664 15.273 1 97.25 96 LEU B N 1
ATOM 5213 C CA . LEU B 1 96 ? -0.494 -8.602 16.234 1 97.25 96 LEU B CA 1
ATOM 5214 C C . LEU B 1 96 ? -1.745 -8.281 17.047 1 97.25 96 LEU B C 1
ATOM 5216 O O . LEU B 1 96 ? -2.836 -8.758 16.719 1 97.25 96 LEU B O 1
ATOM 5220 N N . LYS B 1 97 ? -1.577 -7.539 18.109 1 96.62 97 LYS B N 1
ATOM 5221 C CA . LYS B 1 97 ? -2.668 -7.078 18.969 1 96.62 97 LYS B CA 1
ATOM 5222 C C . LYS B 1 97 ? -2.703 -5.555 19.047 1 96.62 97 LYS B C 1
ATOM 5224 O O . LYS B 1 97 ? -1.661 -4.898 18.969 1 96.62 97 LYS B O 1
ATOM 5229 N N . ASP B 1 98 ? -3.883 -5.059 19.109 1 94.81 98 ASP B N 1
ATOM 5230 C CA . ASP B 1 98 ? -3.988 -3.617 19.312 1 94.81 98 ASP B CA 1
ATOM 5231 C C . ASP B 1 98 ? -3.879 -3.268 20.797 1 94.81 98 ASP B C 1
ATOM 5233 O O . ASP B 1 98 ? -3.639 -4.145 21.641 1 94.81 98 ASP B O 1
ATOM 5237 N N . ARG B 1 99 ? -4.047 -1.956 21.109 1 92.12 99 ARG B N 1
ATOM 5238 C CA . ARG B 1 99 ? -3.855 -1.466 22.469 1 92.12 99 ARG B CA 1
ATOM 5239 C C . ARG B 1 99 ? -4.91 -2.041 23.406 1 92.12 99 ARG B C 1
ATOM 5241 O O . ARG B 1 99 ? -4.746 -2.002 24.625 1 92.12 99 ARG B O 1
ATOM 5248 N N . HIS B 1 100 ? -5.988 -2.648 22.875 1 91.44 100 HIS B N 1
ATOM 5249 C CA . HIS B 1 100 ? -7.039 -3.268 23.672 1 91.44 100 HIS B CA 1
ATOM 5250 C C . HIS B 1 100 ? -6.938 -4.789 23.641 1 91.44 100 HIS B C 1
ATOM 5252 O O . HIS B 1 100 ? -7.879 -5.488 24 1 91.44 100 HIS B O 1
ATOM 5258 N N . ASN B 1 101 ? -5.965 -5.289 23.109 1 94.12 101 ASN B N 1
ATOM 5259 C CA . ASN B 1 101 ? -5.629 -6.711 23.062 1 94.12 101 ASN B CA 1
ATOM 5260 C C . ASN B 1 101 ? -6.516 -7.457 22.062 1 94.12 101 ASN B C 1
ATOM 5262 O O . ASN B 1 101 ? -6.793 -8.648 22.25 1 94.12 101 ASN B O 1
ATOM 5266 N N . ARG B 1 102 ? -7.043 -6.801 21.188 1 95.75 102 ARG B N 1
ATOM 5267 C CA . ARG B 1 102 ? -7.758 -7.461 20.094 1 95.75 102 ARG B CA 1
ATOM 5268 C C . ARG B 1 102 ? -6.785 -8 19.062 1 95.75 102 ARG B C 1
ATOM 5270 O O . ARG B 1 102 ? -5.781 -7.359 18.75 1 95.75 102 ARG B O 1
ATOM 5277 N N . ASP B 1 103 ? -7.121 -9.148 18.484 1 97.56 103 ASP B N 1
ATOM 5278 C CA . ASP B 1 103 ? -6.227 -9.844 17.562 1 97.56 103 ASP B CA 1
ATOM 5279 C C . ASP B 1 103 ? -6.434 -9.367 16.141 1 97.56 103 ASP B C 1
ATOM 5281 O O . ASP B 1 103 ? -7.57 -9.227 15.68 1 97.56 103 ASP B O 1
ATOM 5285 N N . PHE B 1 104 ? -5.332 -9.086 15.492 1 98.25 104 PHE B N 1
ATOM 5286 C CA . PHE B 1 104 ? -5.293 -8.742 14.078 1 98.25 104 PHE B CA 1
ATOM 5287 C C . PHE B 1 104 ? -4.219 -9.555 13.352 1 98.25 104 PHE B C 1
ATOM 5289 O O . PHE B 1 104 ? -3.35 -10.148 13.992 1 98.25 104 PHE B O 1
ATOM 5296 N N . CYS B 1 105 ? -4.266 -9.617 12.086 1 98.12 105 CYS B N 1
ATOM 5297 C CA . CYS B 1 105 ? -3.178 -10.133 11.266 1 98.12 105 CYS B CA 1
ATOM 5298 C C . CYS B 1 105 ? -2.891 -9.203 10.086 1 98.12 105 CYS B C 1
ATOM 5300 O O . CYS B 1 105 ? -3.705 -8.336 9.766 1 98.12 105 CYS B O 1
ATOM 5302 N N . LEU B 1 106 ? -1.684 -9.242 9.609 1 98.19 106 LEU B N 1
ATOM 5303 C CA . LEU B 1 106 ? -1.387 -8.672 8.305 1 98.19 106 LEU B CA 1
ATOM 5304 C C . LEU B 1 106 ? -1.771 -9.641 7.188 1 98.19 106 LEU B C 1
ATOM 5306 O O . LEU B 1 106 ? -1.319 -10.789 7.172 1 98.19 106 LEU B O 1
ATOM 5310 N N . GLY B 1 107 ? -2.592 -9.203 6.281 1 97.5 107 GLY B N 1
ATOM 5311 C CA . GLY B 1 107 ? -3.238 -10.086 5.324 1 97.5 107 GLY B CA 1
ATOM 5312 C C . GLY B 1 107 ? -2.262 -10.766 4.383 1 97.5 107 GLY B C 1
ATOM 5313 O O . GLY B 1 107 ? -1.63 -10.109 3.557 1 97.5 107 GLY B O 1
ATOM 5314 N N . PRO B 1 108 ? -2.057 -12.117 4.527 1 96.88 108 PRO B N 1
ATOM 5315 C CA . PRO B 1 108 ? -1.329 -12.852 3.49 1 96.88 108 PRO B CA 1
ATOM 5316 C C . PRO B 1 108 ? -2.148 -13.039 2.217 1 96.88 108 PRO B C 1
ATOM 5318 O O . PRO B 1 108 ? -1.586 -13.281 1.146 1 96.88 108 PRO B O 1
ATOM 5321 N N . THR B 1 109 ? -3.416 -13.07 2.342 1 96.12 109 THR B N 1
ATOM 5322 C CA . THR B 1 109 ? -4.457 -13.102 1.321 1 96.12 109 THR B CA 1
ATOM 5323 C C . THR B 1 109 ? -5.719 -12.406 1.814 1 96.12 109 THR B C 1
ATOM 5325 O O . THR B 1 109 ? -5.766 -11.914 2.947 1 96.12 109 THR B O 1
ATOM 5328 N N . HIS B 1 110 ? -6.766 -12.297 1.001 1 98.12 110 HIS B N 1
ATOM 5329 C CA . HIS B 1 110 ? -7.898 -11.477 1.412 1 98.12 110 HIS B CA 1
ATOM 5330 C C . HIS B 1 110 ? -9.219 -12.156 1.072 1 98.12 110 HIS B C 1
ATOM 5332 O O . HIS B 1 110 ? -10.227 -11.484 0.845 1 98.12 110 HIS B O 1
ATOM 5338 N N . GLU B 1 111 ? -9.305 -13.484 1.014 1 96.88 111 GLU B N 1
ATOM 5339 C CA . GLU B 1 111 ? -10.57 -14.164 0.737 1 96.88 111 GLU B CA 1
ATOM 5340 C C . GLU B 1 111 ? -11.656 -13.742 1.72 1 96.88 111 GLU B C 1
ATOM 5342 O O . GLU B 1 111 ? -12.781 -13.438 1.317 1 96.88 111 GLU B O 1
ATOM 5347 N N . GLU B 1 112 ? -11.344 -13.742 3.027 1 97.88 112 GLU B N 1
ATOM 5348 C CA . GLU B 1 112 ? -12.305 -13.445 4.086 1 97.88 112 GLU B CA 1
ATOM 5349 C C . GLU B 1 112 ? -12.828 -12.023 3.963 1 97.88 112 GLU B C 1
ATOM 5351 O O . GLU B 1 112 ? -14.023 -11.781 4.145 1 97.88 112 GLU B O 1
ATOM 5356 N N . VAL B 1 113 ? -11.938 -11.07 3.652 1 98.19 113 VAL B N 1
ATOM 5357 C CA . VAL B 1 113 ? -12.312 -9.656 3.592 1 98.19 113 VAL B CA 1
ATOM 5358 C C . VAL B 1 113 ? -13.266 -9.422 2.422 1 98.19 113 VAL B C 1
ATOM 5360 O O . VAL B 1 113 ? -14.273 -8.734 2.564 1 98.19 113 VAL B O 1
ATOM 5363 N N . PHE B 1 114 ? -12.977 -9.984 1.241 1 97.81 114 PHE B N 1
ATOM 5364 C CA . PHE B 1 114 ? -13.828 -9.836 0.069 1 97.81 114 PHE B CA 1
ATOM 5365 C C . PHE B 1 114 ? -15.195 -10.469 0.31 1 97.81 114 PHE B C 1
ATOM 5367 O O . PHE B 1 114 ? -16.219 -9.922 -0.095 1 97.81 114 PHE B O 1
ATOM 5374 N N . THR B 1 115 ? -15.195 -11.648 0.917 1 98.06 115 THR B N 1
ATOM 5375 C CA . THR B 1 115 ? -16.453 -12.328 1.236 1 98.06 115 THR B CA 1
ATOM 5376 C C . THR B 1 115 ? -17.297 -11.477 2.184 1 98.06 115 THR B C 1
ATOM 5378 O O . THR B 1 115 ? -18.516 -11.383 2.02 1 98.06 115 THR B O 1
ATOM 5381 N N . ASP B 1 116 ? -16.672 -10.867 3.145 1 98 116 ASP B N 1
ATOM 5382 C CA . ASP B 1 116 ? -17.359 -9.992 4.09 1 98 116 ASP B CA 1
ATOM 5383 C C . ASP B 1 116 ? -17.984 -8.797 3.377 1 98 116 ASP B C 1
ATOM 5385 O O . ASP B 1 116 ? -19.109 -8.391 3.695 1 98 116 ASP B O 1
ATOM 5389 N N . ILE B 1 117 ? -17.234 -8.195 2.494 1 96.12 117 ILE B N 1
ATOM 5390 C CA . ILE B 1 117 ? -17.734 -7.047 1.747 1 96.12 117 ILE B CA 1
ATOM 5391 C C . ILE B 1 117 ? -18.969 -7.445 0.943 1 96.12 117 ILE B C 1
ATOM 5393 O O . ILE B 1 117 ? -19.984 -6.754 0.975 1 96.12 117 ILE B O 1
ATOM 5397 N N . VAL B 1 118 ? -18.953 -8.539 0.281 1 95.81 118 VAL B N 1
ATOM 5398 C CA . VAL B 1 118 ? -20.031 -8.945 -0.621 1 95.81 118 VAL B CA 1
ATOM 5399 C C . VAL B 1 118 ? -21.266 -9.344 0.187 1 95.81 118 VAL B C 1
ATOM 5401 O O . VAL B 1 118 ? -22.391 -9.062 -0.213 1 95.81 118 VAL B O 1
ATOM 5404 N N . ARG B 1 119 ? -21.016 -10.07 1.3 1 96.31 119 ARG B N 1
ATOM 5405 C CA . ARG B 1 119 ? -22.172 -10.492 2.088 1 96.31 119 ARG B CA 1
ATOM 5406 C C . ARG B 1 119 ? -22.938 -9.297 2.629 1 96.31 119 ARG B C 1
ATOM 5408 O O . ARG B 1 119 ? -24.156 -9.367 2.848 1 96.31 119 ARG B O 1
ATOM 5415 N N . ASN B 1 120 ? -22.266 -8.188 2.795 1 94.38 120 ASN B N 1
ATOM 5416 C CA . ASN B 1 120 ? -22.891 -6.984 3.318 1 94.38 120 ASN B CA 1
ATOM 5417 C C . ASN B 1 120 ? -23.5 -6.133 2.201 1 94.38 120 ASN B C 1
ATOM 5419 O O . ASN B 1 120 ? -24.453 -5.391 2.424 1 94.38 120 ASN B O 1
ATOM 5423 N N . GLU B 1 121 ? -22.984 -6.258 0.95 1 93.81 121 GLU B N 1
ATOM 5424 C CA . GLU B 1 121 ? -23.344 -5.336 -0.121 1 93.81 121 GLU B CA 1
ATOM 5425 C C . GLU B 1 121 ? -24.328 -5.984 -1.097 1 93.81 121 GLU B C 1
ATOM 5427 O O . GLU B 1 121 ? -25.094 -5.293 -1.764 1 93.81 121 GLU B O 1
ATOM 5432 N N . ILE B 1 122 ? -24.266 -7.273 -1.243 1 93.94 122 ILE B N 1
ATOM 5433 C CA . ILE B 1 122 ? -25.047 -7.961 -2.26 1 93.94 122 ILE B CA 1
ATOM 5434 C C . ILE B 1 122 ? -26.094 -8.844 -1.59 1 93.94 122 ILE B C 1
ATOM 5436 O O . ILE B 1 122 ? -25.766 -9.727 -0.802 1 93.94 122 ILE B O 1
ATOM 5440 N N . LYS B 1 123 ? -27.375 -8.656 -1.992 1 93.5 123 LYS B N 1
ATOM 5441 C CA . LYS B 1 123 ? -28.453 -9.383 -1.332 1 93.5 123 LYS B CA 1
ATOM 5442 C C . LYS B 1 123 ? -29.25 -10.211 -2.336 1 93.5 123 LYS B C 1
ATOM 5444 O O . LYS B 1 123 ? -29.891 -11.203 -1.967 1 93.5 123 LYS B O 1
ATOM 5449 N N . SER B 1 124 ? -29.125 -9.82 -3.592 1 94 124 SER B N 1
ATOM 5450 C CA . SER B 1 124 ? -29.984 -10.438 -4.59 1 94 124 SER B CA 1
ATOM 5451 C C . SER B 1 124 ? -29.172 -10.953 -5.777 1 94 124 SER B C 1
ATOM 5453 O O . SER B 1 124 ? -28.156 -10.367 -6.137 1 94 124 SER B O 1
ATOM 5455 N N . TYR B 1 125 ? -29.781 -11.992 -6.461 1 93.81 125 TYR B N 1
ATOM 5456 C CA . TYR B 1 125 ? -29.156 -12.547 -7.656 1 93.81 125 TYR B CA 1
ATOM 5457 C C . TYR B 1 125 ? -29.078 -11.508 -8.766 1 93.81 125 TYR B C 1
ATOM 5459 O O . TYR B 1 125 ? -28.266 -11.617 -9.68 1 93.81 125 TYR B O 1
ATOM 5467 N N . LYS B 1 126 ? -29.828 -10.445 -8.727 1 89 126 LYS B N 1
ATOM 5468 C CA . LYS B 1 126 ? -29.891 -9.398 -9.75 1 89 126 LYS B CA 1
ATOM 5469 C C . LYS B 1 126 ? -28.609 -8.586 -9.773 1 89 126 LYS B C 1
ATOM 5471 O O . LYS B 1 126 ? -28.297 -7.922 -10.766 1 89 126 LYS B O 1
ATOM 5476 N N . GLN B 1 127 ? -27.891 -8.664 -8.719 1 90.94 127 GLN B N 1
ATOM 5477 C CA . GLN B 1 127 ? -26.656 -7.895 -8.609 1 90.94 127 GLN B CA 1
ATOM 5478 C C . GLN B 1 127 ? -25.453 -8.719 -9.062 1 90.94 127 GLN B C 1
ATOM 5480 O O . GLN B 1 127 ? -24.328 -8.242 -9.031 1 90.94 127 GLN B O 1
ATOM 5485 N N . LEU B 1 128 ? -25.734 -9.977 -9.523 1 93.31 128 LEU B N 1
ATOM 5486 C CA . LEU B 1 128 ? -24.672 -10.891 -9.953 1 93.31 128 LEU B CA 1
ATOM 5487 C C . LEU B 1 128 ? -24.688 -11.055 -11.469 1 93.31 128 LEU B C 1
ATOM 5489 O O . LEU B 1 128 ? -25.719 -10.875 -12.117 1 93.31 128 LEU B O 1
ATOM 5493 N N . PRO B 1 129 ? -23.484 -11.367 -12.023 1 95 129 PRO B N 1
ATOM 5494 C CA . PRO B 1 129 ? -22.188 -11.656 -11.414 1 95 129 PRO B CA 1
ATOM 5495 C C . PRO B 1 129 ? -21.438 -10.391 -11.016 1 95 129 PRO B C 1
ATOM 5497 O O . PRO B 1 129 ? -21.75 -9.297 -11.5 1 95 129 PRO B O 1
ATOM 5500 N N . LEU B 1 130 ? -20.484 -10.547 -10.102 1 95 130 LEU B N 1
ATOM 5501 C CA . LEU B 1 130 ? -19.609 -9.484 -9.641 1 95 130 LEU B CA 1
ATOM 5502 C C . LEU B 1 130 ? -18.156 -9.961 -9.602 1 95 130 LEU B C 1
ATOM 5504 O O . LEU B 1 130 ? -17.875 -11.102 -9.203 1 95 130 LEU B O 1
ATOM 5508 N N . ASN B 1 131 ? -17.25 -9.195 -10.102 1 96.38 131 ASN B N 1
ATOM 5509 C CA . ASN B 1 131 ? -15.82 -9.453 -10.031 1 96.38 131 ASN B CA 1
ATOM 5510 C C . ASN B 1 131 ? -15.062 -8.266 -9.453 1 96.38 131 ASN B C 1
ATOM 5512 O O . ASN B 1 131 ? -15.031 -7.188 -10.055 1 96.38 131 ASN B O 1
ATOM 5516 N N . LEU B 1 132 ? -14.469 -8.461 -8.297 1 96.88 132 LEU B N 1
ATOM 5517 C CA . LEU B 1 132 ? -13.719 -7.422 -7.594 1 96.88 132 LEU B CA 1
ATOM 5518 C C . LEU B 1 132 ? -12.25 -7.797 -7.469 1 96.88 132 LEU B C 1
ATOM 5520 O O . LEU B 1 132 ? -11.914 -8.977 -7.367 1 96.88 132 LEU B O 1
ATOM 5524 N N . TYR B 1 133 ? -11.406 -6.773 -7.512 1 98.06 133 TYR B N 1
ATOM 5525 C CA . TYR B 1 133 ? -9.992 -7.062 -7.285 1 98.06 133 TYR B CA 1
ATOM 5526 C C . TYR B 1 133 ? -9.305 -5.895 -6.59 1 98.06 133 TYR B C 1
ATOM 5528 O O . TYR B 1 133 ? -9.883 -4.812 -6.461 1 98.06 133 TYR B O 1
ATOM 5536 N N . GLN B 1 134 ? -8.117 -6.172 -6.113 1 98.69 134 GLN B N 1
ATOM 5537 C CA . GLN B 1 134 ? -7.262 -5.141 -5.535 1 98.69 134 GLN B CA 1
ATOM 5538 C C . GLN B 1 134 ? -5.793 -5.395 -5.871 1 98.69 134 GLN B C 1
ATOM 5540 O O . GLN B 1 134 ? -5.422 -6.508 -6.238 1 98.69 134 GLN B O 1
ATOM 5545 N N . ILE B 1 135 ? -5.023 -4.383 -5.867 1 98.69 135 ILE B N 1
ATOM 5546 C CA . ILE B 1 135 ? -3.57 -4.48 -5.793 1 98.69 135 ILE B CA 1
ATOM 5547 C C . ILE B 1 135 ? -3.092 -4.012 -4.422 1 98.69 135 ILE B C 1
ATOM 5549 O O . ILE B 1 135 ? -3.246 -2.838 -4.07 1 98.69 135 ILE B O 1
ATOM 5553 N N . GLN B 1 136 ? -2.566 -4.922 -3.631 1 98 136 GLN B N 1
ATOM 5554 C CA . GLN B 1 136 ? -2.25 -4.656 -2.232 1 98 136 GLN B CA 1
ATOM 5555 C C . GLN B 1 136 ? -0.961 -5.359 -1.817 1 98 136 GLN B C 1
ATOM 5557 O O . GLN B 1 136 ? -0.588 -6.379 -2.4 1 98 136 GLN B O 1
ATOM 5562 N N . THR B 1 137 ? -0.239 -4.711 -0.922 1 97.94 137 THR B N 1
ATOM 5563 C CA . THR B 1 137 ? 0.895 -5.379 -0.292 1 97.94 137 THR B CA 1
ATOM 5564 C C . THR B 1 137 ? 0.421 -6.516 0.607 1 97.94 137 THR B C 1
ATOM 5566 O O . THR B 1 137 ? -0.542 -6.359 1.36 1 97.94 137 THR B O 1
ATOM 5569 N N . LYS B 1 138 ? 1.02 -7.676 0.452 1 98.38 138 LYS B N 1
ATOM 5570 C CA . LYS B 1 138 ? 0.738 -8.852 1.271 1 98.38 138 LYS B CA 1
ATOM 5571 C C . LYS B 1 138 ? 1.928 -9.203 2.16 1 98.38 138 LYS B C 1
ATOM 5573 O O . LYS B 1 138 ? 3.064 -8.836 1.855 1 98.38 138 LYS B O 1
ATOM 5578 N N . TYR B 1 139 ? 1.646 -9.844 3.238 1 98.12 139 TYR B N 1
ATOM 5579 C CA . TYR B 1 139 ? 2.666 -10.203 4.215 1 98.12 139 TYR B CA 1
ATOM 5580 C C . TYR B 1 139 ? 2.613 -11.695 4.539 1 98.12 139 TYR B C 1
ATOM 5582 O O . TYR B 1 139 ? 1.542 -12.234 4.824 1 98.12 139 TYR B O 1
ATOM 5590 N N . ARG B 1 140 ? 3.656 -12.375 4.426 1 97.19 140 ARG B N 1
ATOM 5591 C CA . ARG B 1 140 ? 3.826 -13.766 4.832 1 97.19 140 ARG B CA 1
ATOM 5592 C C . ARG B 1 140 ? 5.145 -13.961 5.574 1 97.19 140 ARG B C 1
ATOM 5594 O O . ARG B 1 140 ? 6.207 -13.594 5.074 1 97.19 140 ARG B O 1
ATOM 5601 N N . ASP B 1 141 ? 5.027 -14.453 6.738 1 96.38 141 ASP B N 1
ATOM 5602 C CA . ASP B 1 141 ? 6.23 -14.68 7.535 1 96.38 141 ASP B CA 1
ATOM 5603 C C . ASP B 1 141 ? 6.996 -15.906 7.039 1 96.38 141 ASP B C 1
ATOM 5605 O O . ASP B 1 141 ? 7.18 -16.875 7.785 1 96.38 141 ASP B O 1
ATOM 5609 N N . GLU B 1 142 ? 7.555 -15.727 5.836 1 91.25 142 GLU B N 1
ATOM 5610 C CA . GLU B 1 142 ? 8.32 -16.781 5.168 1 91.25 142 GLU B CA 1
ATOM 5611 C C . GLU B 1 142 ? 9.492 -17.234 6.027 1 91.25 142 GLU B C 1
ATOM 5613 O O . GLU B 1 142 ? 10.242 -16.406 6.551 1 91.25 142 GLU B O 1
ATOM 5618 N N . ARG B 1 143 ? 9.633 -18.516 6.148 1 86.75 143 ARG B N 1
ATOM 5619 C CA . ARG B 1 143 ? 10.664 -19.094 7.008 1 86.75 143 ARG B CA 1
ATOM 5620 C C . ARG B 1 143 ? 12.055 -18.797 6.477 1 86.75 143 ARG B C 1
ATOM 5622 O O . ARG B 1 143 ? 12.969 -18.484 7.246 1 86.75 143 ARG B O 1
ATOM 5629 N N . ARG B 1 144 ? 12.297 -18.984 5.18 1 87.75 144 ARG B N 1
ATOM 5630 C CA . ARG B 1 144 ? 13.586 -18.766 4.531 1 87.75 144 ARG B CA 1
ATOM 5631 C C . ARG B 1 144 ? 13.43 -17.891 3.293 1 87.75 144 ARG B C 1
ATOM 5633 O O . ARG B 1 144 ? 13.547 -18.375 2.166 1 87.75 144 ARG B O 1
ATOM 5640 N N . PRO B 1 145 ? 13.227 -16.562 3.59 1 92.06 145 PRO B N 1
ATOM 5641 C CA . PRO B 1 145 ? 13.156 -15.68 2.414 1 92.06 145 PRO B CA 1
ATOM 5642 C C . PRO B 1 145 ? 14.422 -15.734 1.565 1 92.06 145 PRO B C 1
ATOM 5644 O O . PRO B 1 145 ? 15.531 -15.688 2.104 1 92.06 145 PRO B O 1
ATOM 5647 N N . ARG B 1 146 ? 14.289 -15.969 0.284 1 88.38 146 ARG B N 1
ATOM 5648 C CA . ARG B 1 146 ? 15.414 -16.078 -0.635 1 88.38 146 ARG B CA 1
ATOM 5649 C C . ARG B 1 146 ? 15.039 -15.578 -2.025 1 88.38 146 ARG B C 1
ATOM 5651 O O . ARG B 1 146 ? 13.867 -15.273 -2.287 1 88.38 146 ARG B O 1
ATOM 5658 N N . PHE B 1 147 ? 16.031 -15.258 -2.867 1 90.62 147 PHE B N 1
ATOM 5659 C CA . PHE B 1 147 ? 15.875 -14.953 -4.285 1 90.62 147 PHE B CA 1
ATOM 5660 C C . PHE B 1 147 ? 15.195 -13.602 -4.473 1 90.62 147 PHE B C 1
ATOM 5662 O O . PHE B 1 147 ? 14.414 -13.414 -5.406 1 90.62 147 PHE B O 1
ATOM 5669 N N . GLY B 1 148 ? 15.406 -12.719 -3.551 1 93.69 148 GLY B N 1
ATOM 5670 C CA . GLY B 1 148 ? 14.859 -11.383 -3.697 1 93.69 148 GLY B CA 1
ATOM 5671 C C . GLY B 1 148 ? 13.359 -11.32 -3.494 1 93.69 148 GLY B C 1
ATOM 5672 O O . GLY B 1 148 ? 12.844 -11.797 -2.48 1 93.69 148 GLY B O 1
ATOM 5673 N N . VAL B 1 149 ? 12.648 -10.891 -4.5 1 94.81 149 VAL B N 1
ATOM 5674 C CA . VAL B 1 149 ? 11.211 -10.688 -4.367 1 94.81 149 VAL B CA 1
ATOM 5675 C C . VAL B 1 149 ? 10.469 -11.93 -4.871 1 94.81 149 VAL B C 1
ATOM 5677 O O . VAL B 1 149 ? 9.242 -11.953 -4.902 1 94.81 149 VAL B O 1
ATOM 5680 N N . MET B 1 150 ? 11.188 -12.992 -5.234 1 92.44 150 MET B N 1
ATOM 5681 C CA . MET B 1 150 ? 10.562 -14.25 -5.633 1 92.44 150 MET B CA 1
ATOM 5682 C C . MET B 1 150 ? 9.953 -14.961 -4.426 1 92.44 150 MET B C 1
ATOM 5684 O O . MET B 1 150 ? 8.891 -15.57 -4.535 1 92.44 150 MET B O 1
ATOM 5688 N N . ARG B 1 151 ? 10.648 -14.891 -3.385 1 91.62 151 ARG B N 1
ATOM 5689 C CA . ARG B 1 151 ? 10.211 -15.43 -2.104 1 91.62 151 ARG B CA 1
ATOM 5690 C C . ARG B 1 151 ? 10.539 -14.477 -0.961 1 91.62 151 ARG B C 1
ATOM 5692 O O . ARG B 1 151 ? 11.586 -14.609 -0.318 1 91.62 151 ARG B O 1
ATOM 5699 N N . SER B 1 152 ? 9.641 -13.609 -0.708 1 95.94 152 SER B N 1
ATOM 5700 C CA . SER B 1 152 ? 9.859 -12.555 0.279 1 95.94 152 SER B CA 1
ATOM 5701 C C . SER B 1 152 ? 8.766 -12.555 1.339 1 95.94 152 SER B C 1
ATOM 5703 O O . SER B 1 152 ? 7.816 -13.336 1.26 1 95.94 152 SER B O 1
ATOM 5705 N N . ARG B 1 153 ? 8.922 -11.781 2.375 1 97.69 153 ARG B N 1
ATOM 5706 C CA . ARG B 1 153 ? 7.961 -11.688 3.469 1 97.69 153 ARG B CA 1
ATOM 5707 C C . ARG B 1 153 ? 6.941 -10.586 3.209 1 97.69 153 ARG B C 1
ATOM 5709 O O . ARG B 1 153 ? 5.879 -10.547 3.834 1 97.69 153 ARG B O 1
ATOM 5716 N N . GLU B 1 154 ? 7.32 -9.672 2.408 1 97.75 154 GLU B N 1
ATOM 5717 C CA . GLU B 1 154 ? 6.457 -8.602 1.918 1 97.75 154 GLU B CA 1
ATOM 5718 C C . GLU B 1 154 ? 6.504 -8.508 0.396 1 97.75 154 GLU B C 1
ATOM 5720 O O . GLU B 1 154 ? 7.582 -8.477 -0.198 1 97.75 154 GLU B O 1
ATOM 5725 N N . PHE B 1 155 ? 5.367 -8.531 -0.244 1 97.88 155 PHE B N 1
ATOM 5726 C CA . PHE B 1 155 ? 5.305 -8.461 -1.699 1 97.88 155 PHE B CA 1
ATOM 5727 C C . PHE B 1 155 ? 3.996 -7.832 -2.156 1 97.88 155 PHE B C 1
ATOM 5729 O O . PHE B 1 155 ? 3.016 -7.812 -1.41 1 97.88 155 PHE B O 1
ATOM 5736 N N . ILE B 1 156 ? 3.973 -7.297 -3.336 1 98.56 156 ILE B N 1
ATOM 5737 C CA . ILE B 1 156 ? 2.771 -6.699 -3.912 1 98.56 156 ILE B CA 1
ATOM 5738 C C . ILE B 1 156 ? 2.059 -7.727 -4.793 1 98.56 156 ILE B C 1
ATOM 5740 O O . ILE B 1 156 ? 2.686 -8.375 -5.633 1 98.56 156 ILE B O 1
ATOM 5744 N N . MET B 1 157 ? 0.769 -7.84 -4.516 1 98.38 157 MET B N 1
ATOM 5745 C CA . MET B 1 157 ? -0.032 -8.836 -5.23 1 98.38 157 MET B CA 1
ATOM 5746 C C . MET B 1 157 ? -1.358 -8.234 -5.688 1 98.38 157 MET B C 1
ATOM 5748 O O . MET B 1 157 ? -1.917 -7.367 -5.016 1 98.38 157 MET B O 1
ATOM 5752 N N . LYS B 1 158 ? -1.764 -8.594 -6.871 1 98.75 158 LYS B N 1
ATOM 5753 C CA . LYS B 1 158 ? -3.162 -8.414 -7.246 1 98.75 158 LYS B CA 1
ATOM 5754 C C . LYS B 1 158 ? -3.986 -9.656 -6.91 1 98.75 158 LYS B C 1
ATOM 5756 O O . LYS B 1 158 ? -3.678 -10.758 -7.371 1 98.75 158 LYS B O 1
ATOM 5761 N N . ASP B 1 159 ? -4.973 -9.516 -6.109 1 98.19 159 ASP B N 1
ATOM 5762 C CA . ASP B 1 159 ? -5.926 -10.602 -5.898 1 98.19 159 ASP B CA 1
ATOM 5763 C C . ASP B 1 159 ? -7.34 -10.172 -6.277 1 98.19 159 ASP B C 1
ATOM 5765 O O . ASP B 1 159 ? -7.723 -9.023 -6.051 1 98.19 159 ASP B O 1
ATOM 5769 N N . GLY B 1 160 ? -8.031 -11.047 -6.914 1 98 160 GLY B N 1
ATOM 5770 C CA . GLY B 1 160 ? -9.398 -10.836 -7.359 1 98 160 GLY B CA 1
ATOM 5771 C C . GLY B 1 160 ? -10.328 -11.977 -6.984 1 98 160 GLY B C 1
ATOM 5772 O O . GLY B 1 160 ? -9.883 -13.109 -6.809 1 98 160 GLY B O 1
ATOM 5773 N N . TYR B 1 161 ? -11.57 -11.641 -6.844 1 98.06 161 TYR B N 1
ATOM 5774 C CA . TYR B 1 161 ? -12.602 -12.609 -6.484 1 98.06 161 TYR B CA 1
ATOM 5775 C C . TYR B 1 161 ? -13.875 -12.367 -7.281 1 98.06 161 TYR B C 1
ATOM 5777 O O . TYR B 1 161 ? -14.359 -11.234 -7.363 1 98.06 161 TYR B O 1
ATOM 5785 N N . SER B 1 162 ? -14.359 -13.414 -7.875 1 97.56 162 SER B N 1
ATOM 5786 C CA . SER B 1 162 ? -15.656 -13.352 -8.547 1 97.56 162 SER B CA 1
ATOM 5787 C C . SER B 1 162 ? -16.75 -13.969 -7.695 1 97.56 162 SER B C 1
ATOM 5789 O O . SER B 1 162 ? -16.5 -14.875 -6.898 1 97.56 162 SER B O 1
ATOM 5791 N N . PHE B 1 163 ? -17.906 -13.5 -7.793 1 97.69 163 PHE B N 1
ATOM 5792 C CA . PHE B 1 163 ? -19.109 -13.961 -7.109 1 97.69 163 PHE B CA 1
ATOM 5793 C C . PHE B 1 163 ? -20.234 -14.227 -8.102 1 97.69 163 PHE B C 1
ATOM 5795 O O . PHE B 1 163 ? -20.641 -13.328 -8.844 1 97.69 163 PHE B O 1
ATOM 5802 N N . ASP B 1 164 ? -20.734 -15.43 -8.102 1 97.5 164 ASP B N 1
ATOM 5803 C CA . ASP B 1 164 ? -21.719 -15.844 -9.094 1 97.5 164 ASP B CA 1
ATOM 5804 C C . ASP B 1 164 ? -22.891 -16.578 -8.438 1 97.5 164 ASP B C 1
ATOM 5806 O O . ASP B 1 164 ? -22.781 -17.031 -7.301 1 97.5 164 ASP B O 1
ATOM 5810 N N . LYS B 1 165 ? -23.969 -16.672 -9.195 1 96.94 165 LYS B N 1
ATOM 5811 C CA . LYS B 1 165 ? -25.188 -17.281 -8.656 1 96.94 165 LYS B CA 1
ATOM 5812 C C . LYS B 1 165 ? -25.156 -18.797 -8.812 1 96.94 165 LYS B C 1
ATOM 5814 O O . LYS B 1 165 ? -25.875 -19.516 -8.125 1 96.94 165 LYS B O 1
ATOM 5819 N N . ASP B 1 166 ? -24.359 -19.281 -9.805 1 95.94 166 ASP B N 1
ATOM 5820 C CA . ASP B 1 166 ? -24.297 -20.719 -10.062 1 95.94 166 ASP B CA 1
ATOM 5821 C C . ASP B 1 166 ? -22.953 -21.109 -10.664 1 95.94 166 ASP B C 1
ATOM 5823 O O . ASP B 1 166 ? -22.078 -20.266 -10.859 1 95.94 166 ASP B O 1
ATOM 5827 N N . GLN B 1 167 ? -22.766 -22.375 -10.875 1 95.81 167 GLN B N 1
ATOM 5828 C CA . GLN B 1 167 ? -21.5 -22.922 -11.367 1 95.81 167 GLN B CA 1
ATOM 5829 C C . GLN B 1 167 ? -21.188 -22.406 -12.766 1 95.81 167 GLN B C 1
ATOM 5831 O O . GLN B 1 167 ? -20.016 -22.172 -13.102 1 95.81 167 GLN B O 1
ATOM 5836 N N . GLU B 1 168 ? -22.141 -22.25 -13.586 1 96.56 168 GLU B N 1
ATOM 5837 C CA . GLU B 1 168 ? -21.953 -21.734 -14.938 1 96.56 168 GLU B CA 1
ATOM 5838 C C . GLU B 1 168 ? -21.344 -20.328 -14.914 1 96.56 168 GLU B C 1
ATOM 5840 O O . GLU B 1 168 ? -20.469 -20 -15.719 1 96.56 168 GLU B O 1
ATOM 5845 N N . GLY B 1 169 ? -21.859 -19.531 -14.008 1 96.62 169 GLY B N 1
ATOM 5846 C CA . GLY B 1 169 ? -21.297 -18.203 -13.828 1 96.62 169 GLY B CA 1
ATOM 5847 C C . GLY B 1 169 ? -19.828 -18.234 -13.422 1 96.62 169 GLY B C 1
ATOM 5848 O O . GLY B 1 169 ? -19.031 -17.453 -13.938 1 96.62 169 GLY B O 1
ATOM 5849 N N . LEU B 1 170 ? -19.5 -19.109 -12.508 1 96.88 170 LEU B N 1
ATOM 5850 C CA . LEU B 1 170 ? -18.125 -19.266 -12.078 1 96.88 170 LEU B CA 1
ATOM 5851 C C . LEU B 1 170 ? -17.234 -19.672 -13.25 1 96.88 170 LEU B C 1
ATOM 5853 O O . LEU B 1 170 ? -16.125 -19.156 -13.398 1 96.88 170 LEU B O 1
ATOM 5857 N N . ASP B 1 171 ? -17.703 -20.578 -14.055 1 95.69 171 ASP B N 1
ATOM 5858 C CA . ASP B 1 171 ? -16.938 -21.047 -15.203 1 95.69 171 ASP B CA 1
ATOM 5859 C C . ASP B 1 171 ? -16.656 -19.906 -16.188 1 95.69 171 ASP B C 1
ATOM 5861 O O . ASP B 1 171 ? -15.555 -19.812 -16.719 1 95.69 171 ASP B O 1
ATOM 5865 N N . LEU B 1 172 ? -17.641 -19.078 -16.359 1 96.75 172 LEU B N 1
ATOM 5866 C CA . LEU B 1 172 ? -17.484 -17.938 -17.25 1 96.75 172 LEU B CA 1
ATOM 5867 C C . LEU B 1 172 ? -16.469 -16.953 -16.672 1 96.75 172 LEU B C 1
ATOM 5869 O O . LEU B 1 172 ? -15.617 -16.438 -17.406 1 96.75 172 LEU B O 1
ATOM 5873 N N . ALA B 1 173 ? -16.625 -16.672 -15.414 1 96.62 173 ALA B N 1
ATOM 5874 C CA . ALA B 1 173 ? -15.68 -15.766 -14.758 1 96.62 173 ALA B CA 1
ATOM 5875 C C . ALA B 1 173 ? -14.258 -16.312 -14.828 1 96.62 173 ALA B C 1
ATOM 5877 O O . ALA B 1 173 ? -13.312 -15.562 -15.086 1 96.62 173 ALA B O 1
ATOM 5878 N N . TYR B 1 174 ? -14.125 -17.609 -14.578 1 95.62 174 TYR B N 1
ATOM 5879 C CA . TYR B 1 174 ? -12.836 -18.281 -14.625 1 95.62 174 TYR B CA 1
ATOM 5880 C C . TYR B 1 174 ? -12.18 -18.125 -15.984 1 95.62 174 TYR B C 1
ATOM 5882 O O . TYR B 1 174 ? -10.984 -17.812 -16.078 1 95.62 174 TYR B O 1
ATOM 5890 N N . GLU B 1 175 ? -12.922 -18.281 -17 1 95.56 175 GLU B N 1
ATOM 5891 C CA . GLU B 1 175 ? -12.391 -18.172 -18.359 1 95.56 175 GLU B CA 1
ATOM 5892 C C . GLU B 1 175 ? -12.023 -16.719 -18.688 1 95.56 175 GLU B C 1
ATOM 5894 O O . GLU B 1 175 ? -11.008 -16.469 -19.344 1 95.56 175 GLU B O 1
ATOM 5899 N N . LYS B 1 176 ? -12.836 -15.773 -18.297 1 96.94 176 LYS B N 1
ATOM 5900 C CA . LYS B 1 176 ? -12.516 -14.359 -18.5 1 96.94 176 LYS B CA 1
ATOM 5901 C C . LYS B 1 176 ? -11.195 -14 -17.844 1 96.94 176 LYS B C 1
ATOM 5903 O O . LYS B 1 176 ? -10.375 -13.281 -18.422 1 96.94 176 LYS B O 1
ATOM 5908 N N . MET B 1 177 ? -11.039 -14.492 -16.672 1 97.81 177 MET B N 1
ATOM 5909 C CA . MET B 1 177 ? -9.812 -14.203 -15.93 1 97.81 177 MET B CA 1
ATOM 5910 C C . MET B 1 177 ? -8.617 -14.898 -16.578 1 97.81 177 MET B C 1
ATOM 5912 O O . MET B 1 177 ? -7.531 -14.32 -16.656 1 97.81 177 MET B O 1
ATOM 5916 N N . ARG B 1 178 ? -8.812 -16.172 -16.984 1 95.75 178 ARG B N 1
ATOM 5917 C CA . ARG B 1 178 ? -7.746 -16.875 -17.688 1 95.75 178 ARG B CA 1
ATOM 5918 C C . ARG B 1 178 ? -7.25 -16.062 -18.875 1 95.75 178 ARG B C 1
ATOM 5920 O O . ARG B 1 178 ? -6.043 -15.883 -19.047 1 95.75 178 ARG B O 1
ATOM 5927 N N . LYS B 1 179 ? -8.141 -15.539 -19.656 1 96.81 179 LYS B N 1
ATOM 5928 C CA . LYS B 1 179 ? -7.785 -14.75 -20.828 1 96.81 179 LYS B CA 1
ATOM 5929 C C . LYS B 1 179 ? -7.086 -13.453 -20.422 1 96.81 179 LYS B C 1
ATOM 5931 O O . LYS B 1 179 ? -6.105 -13.055 -21.047 1 96.81 179 LYS B O 1
ATOM 5936 N N . ALA B 1 180 ? -7.629 -12.789 -19.406 1 97.94 180 ALA B N 1
ATOM 5937 C CA . ALA B 1 180 ? -7.012 -11.562 -18.922 1 97.94 180 ALA B CA 1
ATOM 5938 C C . ALA B 1 180 ? -5.57 -11.805 -18.484 1 97.94 180 ALA B C 1
ATOM 5940 O O . ALA B 1 180 ? -4.688 -10.984 -18.766 1 97.94 180 ALA B O 1
ATOM 5941 N N . TYR B 1 181 ? -5.363 -12.938 -17.797 1 98 181 TYR B N 1
ATOM 5942 C CA . TYR B 1 181 ? -4.023 -13.266 -17.312 1 98 181 TYR B CA 1
ATOM 5943 C C . TYR B 1 181 ? -3.068 -13.492 -18.484 1 98 181 TYR B C 1
ATOM 5945 O O . TYR B 1 181 ? -1.928 -13.023 -18.453 1 98 181 TYR B O 1
ATOM 5953 N N . VAL B 1 182 ? -3.516 -14.18 -19.469 1 96.19 182 VAL B N 1
ATOM 5954 C CA . VAL B 1 182 ? -2.697 -14.406 -20.656 1 96.19 182 VAL B CA 1
ATOM 5955 C C . VAL B 1 182 ? -2.303 -13.062 -21.266 1 96.19 182 VAL B C 1
ATOM 5957 O O . VAL B 1 182 ? -1.136 -12.844 -21.594 1 96.19 182 VAL B O 1
ATOM 5960 N N . ASN B 1 183 ? -3.26 -12.18 -21.422 1 97.5 183 ASN B N 1
ATOM 5961 C CA . ASN B 1 183 ? -2.984 -10.859 -21.969 1 97.5 183 ASN B CA 1
ATOM 5962 C C . ASN B 1 183 ? -1.968 -10.102 -21.125 1 97.5 183 ASN B C 1
ATOM 5964 O O . ASN B 1 183 ? -1.068 -9.453 -21.656 1 97.5 183 ASN B O 1
ATOM 5968 N N . ILE B 1 184 ? -2.16 -10.156 -19.812 1 98.5 184 ILE B N 1
ATOM 5969 C CA . ILE B 1 184 ? -1.283 -9.445 -18.891 1 98.5 184 ILE B CA 1
ATOM 5970 C C . ILE B 1 184 ? 0.156 -9.922 -19.078 1 98.5 184 ILE B C 1
ATOM 5972 O O . ILE B 1 184 ? 1.066 -9.109 -19.25 1 98.5 184 ILE B O 1
ATOM 5976 N N . PHE B 1 185 ? 0.344 -11.219 -19.047 1 97.88 185 PHE B N 1
ATOM 5977 C CA . PHE B 1 185 ? 1.702 -11.75 -19.109 1 97.88 185 PHE B CA 1
ATOM 5978 C C . PHE B 1 185 ? 2.312 -11.539 -20.484 1 97.88 185 PHE B C 1
ATOM 5980 O O . PHE B 1 185 ? 3.514 -11.289 -20.609 1 97.88 185 PHE B O 1
ATOM 5987 N N . ASN B 1 186 ? 1.519 -11.594 -21.547 1 96.75 186 ASN B N 1
ATOM 5988 C CA . ASN B 1 186 ? 2.01 -11.266 -22.875 1 96.75 186 ASN B CA 1
ATOM 5989 C C . ASN B 1 186 ? 2.502 -9.828 -22.953 1 96.75 186 ASN B C 1
ATOM 5991 O O . ASN B 1 186 ? 3.576 -9.555 -23.484 1 96.75 186 ASN B O 1
ATOM 5995 N N . ARG B 1 187 ? 1.771 -8.906 -22.438 1 97.44 187 ARG B N 1
ATOM 5996 C CA . ARG B 1 187 ? 2.141 -7.5 -22.438 1 97.44 187 ARG B CA 1
ATOM 5997 C C . ARG B 1 187 ? 3.414 -7.27 -21.625 1 97.44 187 ARG B C 1
ATOM 5999 O O . ARG B 1 187 ? 4.18 -6.348 -21.906 1 97.44 187 ARG B O 1
ATOM 6006 N N . CYS B 1 188 ? 3.619 -8.117 -20.625 1 97.88 188 CYS B N 1
ATOM 6007 C CA . CYS B 1 188 ? 4.812 -8.016 -19.797 1 97.88 188 CYS B CA 1
ATOM 6008 C C . CYS B 1 188 ? 6.004 -8.688 -20.469 1 97.88 188 CYS B C 1
ATOM 6010 O O . CYS B 1 188 ? 7.105 -8.711 -19.906 1 97.88 188 CYS B O 1
ATOM 6012 N N . GLY B 1 189 ? 5.801 -9.281 -21.625 1 96 189 GLY B N 1
ATOM 6013 C CA . GLY B 1 189 ? 6.871 -9.961 -22.328 1 96 189 GLY B CA 1
ATOM 6014 C C . GLY B 1 189 ? 7.18 -11.336 -21.766 1 96 189 GLY B C 1
ATOM 6015 O O . GLY B 1 189 ? 8.312 -11.812 -21.875 1 96 189 GLY B O 1
ATOM 6016 N N . LEU B 1 190 ? 6.242 -11.938 -21.078 1 95.44 190 LEU B N 1
ATOM 6017 C CA . LEU B 1 190 ? 6.441 -13.25 -20.469 1 95.44 190 LEU B CA 1
ATOM 6018 C C . LEU B 1 190 ? 5.652 -14.32 -21.219 1 95.44 190 LEU B C 1
ATOM 6020 O O . LEU B 1 190 ? 4.52 -14.078 -21.641 1 95.44 190 LEU B O 1
ATOM 6024 N N . ASP B 1 191 ? 6.305 -15.398 -21.406 1 86.88 191 ASP B N 1
ATOM 6025 C CA . ASP B 1 191 ? 5.625 -16.578 -21.953 1 86.88 191 ASP B CA 1
ATOM 6026 C C . ASP B 1 191 ? 5.117 -17.484 -20.828 1 86.88 191 ASP B C 1
ATOM 6028 O O . ASP B 1 191 ? 5.715 -18.516 -20.547 1 86.88 191 ASP B O 1
ATOM 6032 N N . ALA B 1 192 ? 4.02 -17.078 -20.266 1 89.5 192 ALA B N 1
ATOM 6033 C CA . ALA B 1 192 ? 3.445 -17.844 -19.156 1 89.5 192 ALA B CA 1
ATOM 6034 C C . ALA B 1 192 ? 2.418 -18.844 -19.656 1 89.5 192 ALA B C 1
ATOM 6036 O O . ALA B 1 192 ? 1.515 -18.5 -20.422 1 89.5 192 ALA B O 1
ATOM 6037 N N . LYS B 1 193 ? 2.568 -20.078 -19.266 1 87.31 193 LYS B N 1
ATOM 6038 C CA . LYS B 1 193 ? 1.637 -21.141 -19.641 1 87.31 193 LYS B CA 1
ATOM 6039 C C . LYS B 1 193 ? 0.722 -21.516 -18.484 1 87.31 193 LYS B C 1
ATOM 6041 O O . LYS B 1 193 ? 1.177 -21.641 -17.344 1 87.31 193 LYS B O 1
ATOM 6046 N N . ALA B 1 194 ? -0.528 -21.562 -18.844 1 89.44 194 ALA B N 1
ATOM 6047 C CA . ALA B 1 194 ? -1.476 -22.016 -17.828 1 89.44 194 ALA B CA 1
ATOM 6048 C C . ALA B 1 194 ? -1.369 -23.531 -17.641 1 89.44 194 ALA B C 1
ATOM 6050 O O . ALA B 1 194 ? -1.53 -24.297 -18.594 1 89.44 194 ALA B O 1
ATOM 6051 N N . VAL B 1 195 ? -1.098 -23.984 -16.438 1 89.38 195 VAL B N 1
ATOM 6052 C CA . VAL B 1 195 ? -0.913 -25.406 -16.141 1 89.38 195 VAL B CA 1
ATOM 6053 C C . VAL B 1 195 ? -1.888 -25.828 -15.047 1 89.38 195 VAL B C 1
ATOM 6055 O O . VAL B 1 195 ? -2.154 -25.078 -14.109 1 89.38 195 VAL B O 1
ATOM 6058 N N . ALA B 1 196 ? -2.406 -27.047 -15.211 1 86.19 196 ALA B N 1
ATOM 6059 C CA . ALA B 1 196 ? -3.285 -27.562 -14.164 1 86.19 196 ALA B CA 1
ATOM 6060 C C . ALA B 1 196 ? -2.549 -27.672 -12.836 1 86.19 196 ALA B C 1
ATOM 6062 O O . ALA B 1 196 ? -1.379 -28.062 -12.797 1 86.19 196 ALA B O 1
ATOM 6063 N N . ALA B 1 197 ? -3.326 -27.297 -11.75 1 84.19 197 ALA B N 1
ATOM 6064 C CA . ALA B 1 197 ? -2.666 -27.266 -10.453 1 84.19 197 ALA B CA 1
ATOM 6065 C C . ALA B 1 197 ? -3.602 -27.75 -9.352 1 84.19 197 ALA B C 1
ATOM 6067 O O . ALA B 1 197 ? -4.789 -27.984 -9.586 1 84.19 197 ALA B O 1
ATOM 6068 N N . ASP B 1 198 ? -2.896 -28.094 -8.266 1 77.62 198 ASP B N 1
ATOM 6069 C CA . ASP B 1 198 ? -3.643 -28.375 -7.043 1 77.62 198 ASP B CA 1
ATOM 6070 C C . ASP B 1 198 ? -4.16 -27.094 -6.391 1 77.62 198 ASP B C 1
ATOM 6072 O O . ASP B 1 198 ? -3.492 -26.062 -6.438 1 77.62 198 ASP B O 1
ATOM 6076 N N . SER B 1 199 ? -5.379 -27.188 -5.789 1 73.38 199 SER B N 1
ATOM 6077 C CA . SER B 1 199 ? -5.992 -26 -5.191 1 73.38 199 SER B CA 1
ATOM 6078 C C . SER B 1 199 ? -5.367 -25.672 -3.84 1 73.38 199 SER B C 1
ATOM 6080 O O . SER B 1 199 ? -5.539 -24.578 -3.318 1 73.38 199 SER B O 1
ATOM 6082 N N . GLY B 1 200 ? -4.617 -26.5 -3.289 1 62.97 200 GLY B N 1
ATOM 6083 C CA . GLY B 1 200 ? -3.896 -26.266 -2.047 1 62.97 200 GLY B CA 1
ATOM 6084 C C . GLY B 1 200 ? -4.789 -25.781 -0.923 1 62.97 200 GLY B C 1
ATOM 6085 O O . GLY B 1 200 ? -5.949 -26.188 -0.823 1 62.97 200 GLY B O 1
ATOM 6086 N N . ALA B 1 201 ? -4.195 -24.891 -0.057 1 59.62 201 ALA B N 1
ATOM 6087 C CA . ALA B 1 201 ? -4.852 -24.422 1.155 1 59.62 201 ALA B CA 1
ATOM 6088 C C . ALA B 1 201 ? -5.992 -23.453 0.818 1 59.62 201 ALA B C 1
ATOM 6090 O O . ALA B 1 201 ? -6.883 -23.234 1.639 1 59.62 201 ALA B O 1
ATOM 6091 N N . ILE B 1 202 ? -5.922 -22.891 -0.345 1 67.94 202 ILE B N 1
ATOM 6092 C CA . ILE B 1 202 ? -6.961 -21.953 -0.75 1 67.94 202 ILE B CA 1
ATOM 6093 C C . ILE B 1 202 ? -8.281 -22.703 -0.951 1 67.94 202 ILE B C 1
ATOM 6095 O O . ILE B 1 202 ? -9.344 -22.219 -0.555 1 67.94 202 ILE B O 1
ATOM 6099 N N . GLY B 1 203 ? -8.195 -23.953 -1.528 1 62.53 203 GLY B N 1
ATOM 6100 C CA . GLY B 1 203 ? -9.367 -24.797 -1.689 1 62.53 203 GLY B CA 1
ATOM 6101 C C . GLY B 1 203 ? -10.016 -24.672 -3.055 1 62.53 203 GLY B C 1
ATOM 6102 O O . GLY B 1 203 ? -9.57 -23.875 -3.887 1 62.53 203 GLY B O 1
ATOM 6103 N N . GLY B 1 204 ? -10.984 -25.594 -3.324 1 70.5 204 GLY B N 1
ATOM 6104 C CA . GLY B 1 204 ? -11.727 -25.594 -4.574 1 70.5 204 GLY B CA 1
ATOM 6105 C C . GLY B 1 204 ? -11.461 -26.812 -5.434 1 70.5 204 GLY B C 1
ATOM 6106 O O . GLY B 1 204 ? -10.75 -27.734 -5.012 1 70.5 204 GLY B O 1
ATOM 6107 N N . SER B 1 205 ? -12.203 -26.953 -6.551 1 70.38 205 SER B N 1
ATOM 6108 C CA . SER B 1 205 ? -12.195 -28.188 -7.344 1 70.38 205 SER B CA 1
ATOM 6109 C C . SER B 1 205 ? -11.328 -28.031 -8.594 1 70.38 205 SER B C 1
ATOM 6111 O O . SER B 1 205 ? -11 -29.016 -9.25 1 70.38 205 SER B O 1
ATOM 6113 N N . GLY B 1 206 ? -10.922 -26.75 -8.852 1 79.31 206 GLY B N 1
ATOM 6114 C CA . GLY B 1 206 ? -10.133 -26.516 -10.055 1 79.31 206 GLY B CA 1
ATOM 6115 C C . GLY B 1 206 ? -9.266 -25.281 -9.969 1 79.31 206 GLY B C 1
ATOM 6116 O O . GLY B 1 206 ? -9.695 -24.234 -9.469 1 79.31 206 GLY B O 1
ATOM 6117 N N . SER B 1 207 ? -7.977 -25.547 -10.406 1 87.5 207 SER B N 1
ATOM 6118 C CA . SER B 1 207 ? -7.062 -24.406 -10.383 1 87.5 207 SER B CA 1
ATOM 6119 C C . SER B 1 207 ? -6.039 -24.5 -11.508 1 87.5 207 SER B C 1
ATOM 6121 O O . SER B 1 207 ? -5.82 -25.578 -12.07 1 87.5 207 SER B O 1
ATOM 6123 N N . ALA B 1 208 ? -5.629 -23.375 -11.922 1 90.44 208 ALA B N 1
ATOM 6124 C CA . ALA B 1 208 ? -4.559 -23.266 -12.914 1 90.44 208 ALA B CA 1
ATOM 6125 C C . ALA B 1 208 ? -3.486 -22.281 -12.461 1 90.44 208 ALA B C 1
ATOM 6127 O O . ALA B 1 208 ? -3.799 -21.234 -11.906 1 90.44 208 ALA B O 1
ATOM 6128 N N . GLU B 1 209 ? -2.287 -22.734 -12.625 1 92.88 209 GLU B N 1
ATOM 6129 C CA . GLU B 1 209 ? -1.137 -21.875 -12.367 1 92.88 209 GLU B CA 1
ATOM 6130 C C . GLU B 1 209 ? -0.525 -21.359 -13.664 1 92.88 209 GLU B C 1
ATOM 6132 O O . GLU B 1 209 ? -0.466 -22.094 -14.656 1 92.88 209 GLU B O 1
ATOM 6137 N N . PHE B 1 210 ? -0.143 -20.141 -13.656 1 94.31 210 PHE B N 1
ATOM 6138 C CA . PHE B 1 210 ? 0.6 -19.594 -14.781 1 94.31 210 PHE B CA 1
ATOM 6139 C C . PHE B 1 210 ? 2.1 -19.656 -14.523 1 94.31 210 PHE B C 1
ATOM 6141 O O . PHE B 1 210 ? 2.619 -18.953 -13.664 1 94.31 210 PHE B O 1
ATOM 6148 N N . MET B 1 211 ? 2.693 -20.5 -15.367 1 92.12 211 MET B N 1
ATOM 6149 C CA . MET B 1 211 ? 4.098 -20.828 -15.133 1 92.12 211 MET B CA 1
ATOM 6150 C C . MET B 1 211 ? 4.984 -20.219 -16.219 1 92.12 211 MET B C 1
ATOM 6152 O O . MET B 1 211 ? 4.656 -20.297 -17.406 1 92.12 211 MET B O 1
ATOM 6156 N N . VAL B 1 212 ? 6.016 -19.594 -15.734 1 90.56 212 VAL B N 1
ATOM 6157 C CA . VAL B 1 212 ? 7.074 -19.141 -16.625 1 90.56 212 VAL B CA 1
ATOM 6158 C C . VAL B 1 212 ? 8.289 -20.047 -16.516 1 90.56 212 VAL B C 1
ATOM 6160 O O . VAL B 1 212 ? 8.766 -20.328 -15.406 1 90.56 212 VAL B O 1
ATOM 6163 N N . LYS B 1 213 ? 8.68 -20.531 -17.641 1 84.62 213 LYS B N 1
ATOM 6164 C CA . LYS B 1 213 ? 9.852 -21.406 -17.625 1 84.62 213 LYS B CA 1
ATOM 6165 C C . LYS B 1 213 ? 11.078 -20.656 -17.094 1 84.62 213 LYS B C 1
ATOM 6167 O O . LYS B 1 213 ? 11.359 -19.531 -17.516 1 84.62 213 LYS B O 1
ATOM 6172 N N . SER B 1 214 ? 11.688 -21.219 -16.109 1 85.44 214 SER B N 1
ATOM 6173 C CA . SER B 1 214 ? 12.859 -20.609 -15.484 1 85.44 214 SER B CA 1
ATOM 6174 C C . SER B 1 214 ? 13.734 -21.672 -14.812 1 85.44 214 SER B C 1
ATOM 6176 O O . SER B 1 214 ? 13.227 -22.531 -14.094 1 85.44 214 SER B O 1
ATOM 6178 N N . GLU B 1 215 ? 14.969 -21.594 -14.977 1 80.31 215 GLU B N 1
ATOM 6179 C CA . GLU B 1 215 ? 15.898 -22.531 -14.367 1 80.31 215 GLU B CA 1
ATOM 6180 C C . GLU B 1 215 ? 15.961 -22.344 -12.852 1 80.31 215 GLU B C 1
ATOM 6182 O O . GLU B 1 215 ? 16.297 -23.281 -12.117 1 80.31 215 GLU B O 1
ATOM 6187 N N . VAL B 1 216 ? 15.617 -21.234 -12.484 1 79.88 216 VAL B N 1
ATOM 6188 C CA . VAL B 1 216 ? 15.695 -20.938 -11.055 1 79.88 216 VAL B CA 1
ATOM 6189 C C . VAL B 1 216 ? 14.328 -21.141 -10.414 1 79.88 216 VAL B C 1
ATOM 6191 O O . VAL B 1 216 ? 14.164 -20.938 -9.203 1 79.88 216 VAL B O 1
ATOM 6194 N N . GLY B 1 217 ? 13.445 -21.531 -11.172 1 83.44 217 GLY B N 1
ATOM 6195 C CA . GLY B 1 217 ? 12.117 -21.766 -10.641 1 83.44 217 GLY B CA 1
ATOM 6196 C C . GLY B 1 217 ? 12.078 -22.859 -9.578 1 83.44 217 GLY B C 1
ATOM 6197 O O . GLY B 1 217 ? 12.891 -23.781 -9.602 1 83.44 217 GLY B O 1
ATOM 6198 N N . GLU B 1 218 ? 11.109 -22.703 -8.672 1 79.88 218 GLU B N 1
ATOM 6199 C CA . GLU B 1 218 ? 11.031 -23.641 -7.559 1 79.88 218 GLU B CA 1
ATOM 6200 C C . GLU B 1 218 ? 9.969 -24.703 -7.816 1 79.88 218 GLU B C 1
ATOM 6202 O O . GLU B 1 218 ? 9.836 -25.656 -7.043 1 79.88 218 GLU B O 1
ATOM 6207 N N . ASP B 1 219 ? 9.297 -24.578 -8.898 1 87.38 219 ASP B N 1
ATOM 6208 C CA . ASP B 1 219 ? 8.227 -25.531 -9.203 1 87.38 219 ASP B CA 1
ATOM 6209 C C . ASP B 1 219 ? 8.625 -26.438 -10.359 1 87.38 219 ASP B C 1
ATOM 6211 O O . ASP B 1 219 ? 9.242 -25.984 -11.328 1 87.38 219 ASP B O 1
ATOM 6215 N N . ASP B 1 220 ? 8.336 -27.656 -10.164 1 90.12 220 ASP B N 1
ATOM 6216 C CA . ASP B 1 220 ? 8.469 -28.594 -11.273 1 90.12 220 ASP B CA 1
ATOM 6217 C C . ASP B 1 220 ? 7.172 -28.688 -12.07 1 90.12 220 ASP B C 1
ATOM 6219 O O . ASP B 1 220 ? 6.105 -28.938 -11.508 1 90.12 220 ASP B O 1
ATOM 6223 N N . VAL B 1 221 ? 7.387 -28.484 -13.305 1 90.5 221 VAL B N 1
ATOM 6224 C CA . VAL B 1 221 ? 6.215 -28.484 -14.172 1 90.5 221 VAL B CA 1
ATOM 6225 C C . VAL B 1 221 ? 6.348 -29.594 -15.211 1 90.5 221 VAL B C 1
ATOM 6227 O O . VAL B 1 221 ? 7.395 -29.75 -15.836 1 90.5 221 VAL B O 1
ATOM 6230 N N . VAL B 1 222 ? 5.27 -30.344 -15.391 1 92.31 222 VAL B N 1
ATOM 6231 C CA . VAL B 1 222 ? 5.211 -31.438 -16.344 1 92.31 222 VAL B CA 1
ATOM 6232 C C . VAL B 1 222 ? 4.605 -30.969 -17.656 1 92.31 222 VAL B C 1
ATOM 6234 O O . VAL B 1 222 ? 3.535 -30.359 -17.672 1 92.31 222 VAL B O 1
ATOM 6237 N N . PHE B 1 223 ? 5.305 -31.188 -18.719 1 88.75 223 PHE B N 1
ATOM 6238 C CA . PHE B 1 223 ? 4.836 -30.812 -20.047 1 88.75 223 PHE B CA 1
ATOM 6239 C C . PHE B 1 223 ? 4.777 -32.031 -20.969 1 88.75 223 PHE B C 1
ATOM 6241 O O . PHE B 1 223 ? 5.641 -32.906 -20.906 1 88.75 223 PHE B O 1
ATOM 6248 N N . CYS B 1 224 ? 3.697 -32.031 -21.75 1 89.12 224 CYS B N 1
ATOM 6249 C CA . CYS B 1 224 ? 3.676 -33 -22.828 1 89.12 224 CYS B CA 1
ATOM 6250 C C . CYS B 1 224 ? 4.41 -32.5 -24.047 1 89.12 224 CYS B C 1
ATOM 6252 O O . CYS B 1 224 ? 4.285 -31.312 -24.391 1 89.12 224 CYS B O 1
ATOM 6254 N N . THR B 1 225 ? 5.164 -33.219 -24.672 1 82.88 225 THR B N 1
ATOM 6255 C CA . THR B 1 225 ? 5.945 -32.812 -25.844 1 82.88 225 THR B CA 1
ATOM 6256 C C . THR B 1 225 ? 5.074 -32.812 -27.094 1 82.88 225 THR B C 1
ATOM 6258 O O . THR B 1 225 ? 5.438 -32.188 -28.109 1 82.88 225 THR B O 1
ATOM 6261 N N . ALA B 1 226 ? 3.934 -33.5 -27.047 1 85.62 226 ALA B N 1
ATOM 6262 C CA . ALA B 1 226 ? 3.125 -33.719 -28.25 1 85.62 226 ALA B CA 1
ATOM 6263 C C . ALA B 1 226 ? 1.835 -32.906 -28.203 1 85.62 226 ALA B C 1
ATOM 6265 O O . ALA B 1 226 ? 1.23 -32.625 -29.234 1 85.62 226 ALA B O 1
ATOM 6266 N N . CYS B 1 227 ? 1.32 -32.688 -27.031 1 87.94 227 CYS B N 1
ATOM 6267 C CA . CYS B 1 227 ? 0.088 -31.922 -26.891 1 87.94 227 CYS B CA 1
ATOM 6268 C C . CYS B 1 227 ? 0.273 -30.766 -25.922 1 87.94 227 CYS B C 1
ATOM 6270 O O . CYS B 1 227 ? 1.4 -30.422 -25.562 1 87.94 227 CYS B O 1
ATOM 6272 N N . ASP B 1 228 ? -0.878 -30.078 -25.484 1 80.44 228 ASP B N 1
ATOM 6273 C CA . ASP B 1 228 ? -0.774 -28.859 -24.703 1 80.44 228 ASP B CA 1
ATOM 6274 C C . ASP B 1 228 ? -0.915 -29.141 -23.203 1 80.44 228 ASP B C 1
ATOM 6276 O O . ASP B 1 228 ? -1.11 -28.219 -22.406 1 80.44 228 ASP B O 1
ATOM 6280 N N . TYR B 1 229 ? -0.7 -30.469 -22.938 1 87.38 229 TYR B N 1
ATOM 6281 C CA . TYR B 1 229 ? -0.832 -30.812 -21.531 1 87.38 229 TYR B CA 1
ATOM 6282 C C . TYR B 1 229 ? 0.303 -30.203 -20.719 1 87.38 229 TYR B C 1
ATOM 6284 O O . TYR B 1 229 ? 1.47 -30.281 -21.109 1 87.38 229 TYR B O 1
ATOM 6292 N N . ALA B 1 230 ? -0.049 -29.547 -19.672 1 88.62 230 ALA B N 1
ATOM 6293 C CA . ALA B 1 230 ? 0.899 -29.031 -18.703 1 88.62 230 ALA B CA 1
ATOM 6294 C C . ALA B 1 230 ? 0.293 -29.031 -17.297 1 88.62 230 ALA B C 1
ATOM 6296 O O . ALA B 1 230 ? -0.864 -28.641 -17.109 1 88.62 230 ALA B O 1
ATOM 6297 N N . ALA B 1 231 ? 1.083 -29.562 -16.344 1 91.12 231 ALA B N 1
ATOM 6298 C CA . ALA B 1 231 ? 0.606 -29.625 -14.953 1 91.12 231 ALA B CA 1
ATOM 6299 C C . ALA B 1 231 ? 1.763 -29.5 -13.969 1 91.12 231 ALA B C 1
ATOM 6301 O O . ALA B 1 231 ? 2.885 -29.906 -14.258 1 91.12 231 ALA B O 1
ATOM 6302 N N . ASN B 1 232 ? 1.447 -28.828 -12.828 1 90.31 232 ASN B N 1
ATOM 6303 C CA . ASN B 1 232 ? 2.412 -28.891 -11.734 1 90.31 232 ASN B CA 1
ATOM 6304 C C . ASN B 1 232 ? 2.65 -30.328 -11.281 1 90.31 232 ASN B C 1
ATOM 6306 O O . ASN B 1 232 ? 1.719 -31.141 -11.242 1 90.31 232 ASN B O 1
ATOM 6310 N N . ILE B 1 233 ? 3.852 -30.609 -10.922 1 90.31 233 ILE B N 1
ATOM 6311 C CA . ILE B 1 233 ? 4.207 -31.969 -10.539 1 90.31 233 ILE B CA 1
ATOM 6312 C C . ILE B 1 233 ? 3.314 -32.438 -9.391 1 90.31 233 ILE B C 1
ATOM 6314 O O . ILE B 1 233 ? 2.988 -33.625 -9.289 1 90.31 233 ILE B O 1
ATOM 6318 N N . GLU B 1 234 ? 2.875 -31.516 -8.57 1 88.31 234 GLU B N 1
ATOM 6319 C CA . GLU B 1 234 ? 2.025 -31.828 -7.426 1 88.31 234 GLU B CA 1
ATOM 6320 C C . GLU B 1 234 ? 0.674 -32.375 -7.871 1 88.31 234 GLU B C 1
ATOM 6322 O O . GLU B 1 234 ? 0.034 -33.125 -7.137 1 88.31 234 GLU B O 1
ATOM 6327 N N . LYS B 1 235 ? 0.312 -32.094 -9.078 1 88.44 235 LYS B N 1
ATOM 6328 C CA . LYS B 1 235 ? -1.016 -32.438 -9.57 1 88.44 235 LYS B CA 1
ATOM 6329 C C . LYS B 1 235 ? -0.928 -33.5 -10.688 1 88.44 235 LYS B C 1
ATOM 6331 O O . LYS B 1 235 ? -1.89 -34.219 -10.938 1 88.44 235 LYS B O 1
ATOM 6336 N N . ALA B 1 236 ? 0.151 -33.625 -11.344 1 91.12 236 ALA B N 1
ATOM 6337 C CA . ALA B 1 236 ? 0.284 -34.438 -12.531 1 91.12 236 ALA B CA 1
ATOM 6338 C C . ALA B 1 236 ? 0.082 -35.938 -12.188 1 91.12 236 ALA B C 1
ATOM 6340 O O . ALA B 1 236 ? 0.806 -36.469 -11.359 1 91.12 236 ALA B O 1
ATOM 6341 N N . PRO B 1 237 ? -0.892 -36.5 -12.828 1 92 237 PRO B N 1
ATOM 6342 C CA . PRO B 1 237 ? -1.093 -37.906 -12.562 1 92 237 PRO B CA 1
ATOM 6343 C C . PRO B 1 237 ? 0.046 -38.781 -13.102 1 92 237 PRO B C 1
ATOM 6345 O O . PRO B 1 237 ? 0.589 -38.5 -14.172 1 92 237 PRO B O 1
ATOM 6348 N N . SER B 1 238 ? 0.381 -39.781 -12.367 1 92.69 238 SER B N 1
ATOM 6349 C CA . SER B 1 238 ? 1.424 -40.719 -12.781 1 92.69 238 SER B CA 1
ATOM 6350 C C . SER B 1 238 ? 0.833 -41.906 -13.516 1 92.69 238 SER B C 1
ATOM 6352 O O . SER B 1 238 ? -0.336 -42.25 -13.32 1 92.69 238 SER B O 1
ATOM 6354 N N . THR B 1 239 ? 1.604 -42.469 -14.406 1 90.75 239 THR B N 1
ATOM 6355 C CA . THR B 1 239 ? 1.234 -43.719 -15.094 1 90.75 239 THR B CA 1
ATOM 6356 C C . THR B 1 239 ? 1.908 -44.906 -14.438 1 90.75 239 THR B C 1
ATOM 6358 O O . THR B 1 239 ? 3.082 -45.188 -14.695 1 90.75 239 THR B O 1
ATOM 6361 N N . PRO B 1 240 ? 1.112 -45.656 -13.719 1 91.5 240 PRO B N 1
ATOM 6362 C CA . PRO B 1 240 ? 1.724 -46.781 -13.016 1 91.5 240 PRO B CA 1
ATOM 6363 C C . PRO B 1 240 ? 2.209 -47.875 -13.961 1 91.5 240 PRO B C 1
ATOM 6365 O O . PRO B 1 240 ? 1.542 -48.156 -14.953 1 91.5 240 PRO B O 1
ATOM 6368 N N . GLU B 1 241 ? 3.365 -48.375 -13.68 1 90.38 241 GLU B N 1
ATOM 6369 C CA . GLU B 1 241 ? 3.863 -49.562 -14.391 1 90.38 241 GLU B CA 1
ATOM 6370 C C . GLU B 1 241 ? 3.205 -50.844 -13.875 1 90.38 241 GLU B C 1
ATOM 6372 O O . GLU B 1 241 ? 2.756 -50.875 -12.727 1 90.38 241 GLU B O 1
ATOM 6377 N N . HIS B 1 242 ? 3.098 -51.75 -14.773 1 91.88 242 HIS B N 1
ATOM 6378 C CA . HIS B 1 242 ? 2.58 -53.062 -14.398 1 91.88 242 HIS B CA 1
ATOM 6379 C C . HIS B 1 242 ? 3.648 -54.156 -14.562 1 91.88 242 HIS B C 1
ATOM 6381 O O . HIS B 1 242 ? 4.125 -54.406 -15.672 1 91.88 242 HIS B O 1
ATOM 6387 N N . ALA B 1 243 ? 3.918 -54.781 -13.422 1 90.75 243 ALA B N 1
ATOM 6388 C CA . ALA B 1 243 ? 4.902 -55.844 -13.484 1 90.75 243 ALA B CA 1
ATOM 6389 C C . ALA B 1 243 ? 4.305 -57.094 -14.125 1 90.75 243 ALA B C 1
ATOM 6391 O O . ALA B 1 243 ? 3.086 -57.281 -14.109 1 90.75 243 ALA B O 1
ATOM 6392 N N . GLU B 1 244 ? 5.211 -57.875 -14.695 1 91.06 244 GLU B N 1
ATOM 6393 C CA . GLU B 1 244 ? 4.766 -59.156 -15.25 1 91.06 244 GLU B CA 1
ATOM 6394 C C . GLU B 1 244 ? 4.324 -60.094 -14.141 1 91.06 244 GLU B C 1
ATOM 6396 O O . GLU B 1 244 ? 4.957 -60.188 -13.086 1 91.06 244 GLU B O 1
ATOM 6401 N N . LYS B 1 245 ? 3.195 -60.781 -14.461 1 93 245 LYS B N 1
ATOM 6402 C CA . LYS B 1 245 ? 2.639 -61.688 -13.469 1 93 245 LYS B CA 1
ATOM 6403 C C . LYS B 1 245 ? 3.621 -62.812 -13.141 1 93 245 LYS B C 1
ATOM 6405 O O . LYS B 1 245 ? 4.219 -63.406 -14.039 1 93 245 LYS B O 1
ATOM 6410 N N . GLU B 1 246 ? 3.85 -63 -11.844 1 94.25 246 GLU B N 1
ATOM 6411 C CA . GLU B 1 246 ? 4.695 -64.062 -11.352 1 94.25 246 GLU B CA 1
ATOM 6412 C C . GLU B 1 246 ? 3.918 -65 -10.414 1 94.25 246 GLU B C 1
ATOM 6414 O O . GLU B 1 246 ? 2.904 -64.562 -9.836 1 94.25 246 GLU B O 1
ATOM 6419 N N . GLU B 1 247 ? 4.406 -66.25 -10.484 1 95.12 247 GLU B N 1
ATOM 6420 C CA . GLU B 1 247 ? 3.857 -67.125 -9.461 1 95.12 247 GLU B CA 1
ATOM 6421 C C . GLU B 1 247 ? 4.238 -66.688 -8.062 1 95.12 247 GLU B C 1
ATOM 6423 O O . GLU B 1 247 ? 5.406 -66.375 -7.797 1 95.12 247 GLU B O 1
ATOM 6428 N N . LEU B 1 248 ? 3.223 -66.562 -7.27 1 95.38 248 LEU B N 1
ATOM 6429 C CA . LEU B 1 248 ? 3.445 -66.062 -5.922 1 95.38 248 LEU B CA 1
ATOM 6430 C C . LEU B 1 248 ? 4.34 -67 -5.117 1 95.38 248 LEU B C 1
ATOM 6432 O O . LEU B 1 248 ? 4.133 -68.188 -5.121 1 95.38 248 LEU B O 1
ATOM 6436 N N . MET B 1 249 ? 5.289 -66.438 -4.516 1 96.81 249 MET B N 1
ATOM 6437 C CA . MET B 1 249 ? 6.219 -67.188 -3.674 1 96.81 249 MET B CA 1
ATOM 6438 C C . MET B 1 249 ? 5.926 -66.938 -2.195 1 96.81 249 MET B C 1
ATOM 6440 O O . MET B 1 249 ? 5.25 -65.938 -1.837 1 96.81 249 MET B O 1
ATOM 6444 N N . GLU B 1 250 ? 6.453 -67.812 -1.391 1 96 250 GLU B N 1
ATOM 6445 C CA . GLU B 1 250 ? 6.242 -67.688 0.049 1 96 250 GLU B CA 1
ATOM 6446 C C . GLU B 1 250 ? 7.109 -66.625 0.64 1 96 250 GLU B C 1
ATOM 6448 O O . GLU B 1 250 ? 8.273 -66.438 0.27 1 96 250 GLU B O 1
ATOM 6453 N N . VAL B 1 251 ? 6.516 -65.875 1.512 1 97.12 251 VAL B N 1
ATOM 6454 C CA . VAL B 1 251 ? 7.219 -64.812 2.164 1 97.12 251 VAL B CA 1
ATOM 6455 C C . VAL B 1 251 ? 8.406 -65.312 2.953 1 97.12 251 VAL B C 1
ATOM 6457 O O . VAL B 1 251 ? 8.289 -66.312 3.656 1 97.12 251 VAL B O 1
ATOM 6460 N N . GLU B 1 252 ? 9.57 -64.625 2.791 1 96.75 252 GLU B N 1
ATOM 6461 C CA . GLU B 1 252 ? 10.797 -65 3.49 1 96.75 252 GLU B CA 1
ATOM 6462 C C . GLU B 1 252 ? 11.359 -63.844 4.277 1 96.75 252 GLU B C 1
ATOM 6464 O O . GLU B 1 252 ? 11.484 -62.719 3.748 1 96.75 252 GLU B O 1
ATOM 6469 N N . LYS B 1 253 ? 11.695 -64.062 5.582 1 93.38 253 LYS B N 1
ATOM 6470 C CA . LYS B 1 253 ? 12.359 -63.062 6.406 1 93.38 253 LYS B CA 1
ATOM 6471 C C . LYS B 1 253 ? 13.875 -63.188 6.285 1 93.38 253 LYS B C 1
ATOM 6473 O O . LYS B 1 253 ? 14.445 -64.25 6.5 1 93.38 253 LYS B O 1
ATOM 6478 N N . VAL B 1 254 ? 14.469 -62.062 5.934 1 96.62 254 VAL B N 1
ATOM 6479 C CA . VAL B 1 254 ? 15.906 -62.094 5.676 1 96.62 254 VAL B CA 1
ATOM 6480 C C . VAL B 1 254 ? 16.594 -61.062 6.566 1 96.62 254 VAL B C 1
ATOM 6482 O O . VAL B 1 254 ? 16.094 -59.938 6.73 1 96.62 254 VAL B O 1
ATOM 6485 N N . GLU B 1 255 ? 17.734 -61.438 7.133 1 95.88 255 GLU B N 1
ATOM 6486 C CA . GLU B 1 255 ? 18.531 -60.5 7.938 1 95.88 255 GLU B CA 1
ATOM 6487 C C . GLU B 1 255 ? 19.328 -59.562 7.055 1 95.88 255 GLU B C 1
ATOM 6489 O O . GLU B 1 255 ? 20.094 -60 6.188 1 95.88 255 GLU B O 1
ATOM 6494 N N . THR B 1 256 ? 19.078 -58.375 7.23 1 94.25 256 THR B N 1
ATOM 6495 C CA . THR B 1 256 ? 19.766 -57.344 6.473 1 94.25 256 THR B CA 1
ATOM 6496 C C . THR B 1 256 ? 20.406 -56.312 7.406 1 94.25 256 THR B C 1
ATOM 6498 O O . THR B 1 256 ? 19.953 -55.188 7.473 1 94.25 256 THR B O 1
ATOM 6501 N N . PRO B 1 257 ? 21.531 -56.625 8.07 1 91.88 257 PRO B N 1
ATOM 6502 C CA . PRO B 1 257 ? 22.125 -55.781 9.094 1 91.88 257 PRO B CA 1
ATOM 6503 C C . PRO B 1 257 ? 22.625 -54.438 8.523 1 91.88 257 PRO B C 1
ATOM 6505 O O . PRO B 1 257 ? 23.484 -54.438 7.625 1 91.88 257 PRO B O 1
ATOM 6508 N N . ALA B 1 258 ? 22.141 -53.375 8.953 1 87.75 258 ALA B N 1
ATOM 6509 C CA . ALA B 1 258 ? 22.594 -52 8.711 1 87.75 258 ALA B CA 1
ATOM 6510 C C . ALA B 1 258 ? 22.312 -51.594 7.27 1 87.75 258 ALA B C 1
ATOM 6512 O O . ALA B 1 258 ? 23.047 -50.75 6.711 1 87.75 258 ALA B O 1
ATOM 6513 N N . VAL B 1 259 ? 21.344 -52.219 6.605 1 88.44 259 VAL B N 1
ATOM 6514 C CA . VAL B 1 259 ? 20.969 -51.844 5.246 1 88.44 259 VAL B CA 1
ATOM 6515 C C . VAL B 1 259 ? 19.734 -50.938 5.273 1 88.44 259 VAL B C 1
ATOM 6517 O O . VAL B 1 259 ? 18.609 -51.469 5.309 1 88.44 259 VAL B O 1
ATOM 6520 N N . LYS B 1 260 ? 19.906 -49.656 5.102 1 85.12 260 LYS B N 1
ATOM 6521 C CA . LYS B 1 260 ? 18.797 -48.75 5.367 1 85.12 260 LYS B CA 1
ATOM 6522 C C . LYS B 1 260 ? 18.281 -48.125 4.078 1 85.12 260 LYS B C 1
ATOM 6524 O O . LYS B 1 260 ? 17.094 -47.844 3.938 1 85.12 260 LYS B O 1
ATOM 6529 N N . SER B 1 261 ? 19.203 -48.094 3.045 1 90.44 261 SER B N 1
ATOM 6530 C CA . SER B 1 261 ? 18.812 -47.375 1.837 1 90.44 261 SER B CA 1
ATOM 6531 C C . SER B 1 261 ? 18.344 -48.344 0.747 1 90.44 261 SER B C 1
ATOM 6533 O O . SER B 1 261 ? 18.703 -49.531 0.756 1 90.44 261 SER B O 1
ATOM 6535 N N . ILE B 1 262 ? 17.547 -47.781 -0.128 1 91 262 ILE B N 1
ATOM 6536 C CA . ILE B 1 262 ? 17.062 -48.562 -1.247 1 91 262 ILE B CA 1
ATOM 6537 C C . ILE B 1 262 ? 18.234 -49.062 -2.102 1 91 262 ILE B C 1
ATOM 6539 O O . ILE B 1 262 ? 18.234 -50.188 -2.582 1 91 262 ILE B O 1
ATOM 6543 N N . GLU B 1 263 ? 19.172 -48.125 -2.285 1 91.81 263 GLU B N 1
ATOM 6544 C CA . GLU B 1 263 ? 20.359 -48.5 -3.053 1 91.81 263 GLU B CA 1
ATOM 6545 C C . GLU B 1 263 ? 21.109 -49.656 -2.4 1 91.81 263 GLU B C 1
ATOM 6547 O O . GLU B 1 263 ? 21.531 -50.594 -3.08 1 91.81 263 GLU B O 1
ATOM 6552 N N . ASP B 1 264 ? 21.219 -49.656 -1.128 1 93.25 264 ASP B N 1
ATOM 6553 C CA . ASP B 1 264 ? 21.922 -50.688 -0.389 1 93.25 264 ASP B CA 1
ATOM 6554 C C . ASP B 1 264 ? 21.141 -52 -0.429 1 93.25 264 ASP B C 1
ATOM 6556 O O . ASP B 1 264 ? 21.734 -53.062 -0.532 1 93.25 264 ASP B O 1
ATOM 6560 N N . LEU B 1 265 ? 19.906 -51.906 -0.325 1 93.25 265 LEU B N 1
ATOM 6561 C CA . LEU B 1 265 ? 19.062 -53.094 -0.358 1 93.25 265 LEU B CA 1
ATOM 6562 C C . LEU B 1 265 ? 19.125 -53.75 -1.724 1 93.25 265 LEU B C 1
ATOM 6564 O O . LEU B 1 265 ? 19.172 -55 -1.812 1 93.25 265 LEU B O 1
ATOM 6568 N N . ALA B 1 266 ? 19.016 -52.906 -2.742 1 93.81 266 ALA B N 1
ATOM 6569 C CA . ALA B 1 266 ? 19.109 -53.438 -4.102 1 93.81 266 ALA B CA 1
ATOM 6570 C C . ALA B 1 266 ? 20.422 -54.156 -4.32 1 93.81 266 ALA B C 1
ATOM 6572 O O . ALA B 1 266 ? 20.469 -55.219 -4.973 1 93.81 266 ALA B O 1
ATOM 6573 N N . LYS B 1 267 ? 21.547 -53.625 -3.799 1 94.06 267 LYS B N 1
ATOM 6574 C CA . LYS B 1 267 ? 22.859 -54.281 -3.887 1 94.06 267 LYS B CA 1
ATOM 6575 C C . LYS B 1 267 ? 22.891 -55.562 -3.078 1 94.06 267 LYS B C 1
ATOM 6577 O O . LYS B 1 267 ? 23.438 -56.562 -3.533 1 94.06 267 LYS B O 1
ATOM 6582 N N . PHE B 1 268 ? 22.281 -55.531 -1.945 1 94.56 268 PHE B N 1
ATOM 6583 C CA . PHE B 1 268 ? 22.297 -56.688 -1.047 1 94.56 268 PHE B CA 1
ATOM 6584 C C . PHE B 1 268 ? 21.547 -57.875 -1.671 1 94.56 268 PHE B C 1
ATOM 6586 O O . PHE B 1 268 ? 22.047 -59 -1.65 1 94.56 268 PHE B O 1
ATOM 6593 N N . PHE B 1 269 ? 20.438 -57.594 -2.256 1 94.75 269 PHE B N 1
ATOM 6594 C CA . PHE B 1 269 ? 19.609 -58.656 -2.807 1 94.75 269 PHE B CA 1
ATOM 6595 C C . PHE B 1 269 ? 19.906 -58.875 -4.285 1 94.75 269 PHE B C 1
ATOM 6597 O O . PHE B 1 269 ? 19.297 -59.719 -4.93 1 94.75 269 PHE B O 1
ATOM 6604 N N . GLU B 1 270 ? 20.766 -58.031 -4.91 1 93.38 270 GLU B N 1
ATOM 6605 C CA . GLU B 1 270 ? 21.141 -58.094 -6.324 1 93.38 270 GLU B CA 1
ATOM 6606 C C . GLU B 1 270 ? 19.906 -58.062 -7.219 1 93.38 270 GLU B C 1
ATOM 6608 O O . GLU B 1 270 ? 19.719 -58.938 -8.07 1 93.38 270 GLU B O 1
ATOM 6613 N N . CYS B 1 271 ? 19.109 -57.125 -6.934 1 93 271 CYS B N 1
ATOM 6614 C CA . CYS B 1 271 ? 17.891 -56.969 -7.711 1 93 271 CYS B CA 1
ATOM 6615 C C . CYS B 1 271 ? 17.672 -55.5 -8.078 1 93 271 CYS B C 1
ATOM 6617 O O . CYS B 1 271 ? 18.438 -54.625 -7.668 1 93 271 CYS B O 1
ATOM 6619 N N . SER B 1 272 ? 16.781 -55.25 -8.961 1 93.94 272 SER B N 1
ATOM 6620 C CA . SER B 1 272 ? 16.406 -53.906 -9.352 1 93.94 272 SER B CA 1
ATOM 6621 C C . SER B 1 272 ? 15.648 -53.188 -8.234 1 93.94 272 SER B C 1
ATOM 6623 O O . SER B 1 272 ? 14.898 -53.844 -7.492 1 93.94 272 SER B O 1
ATOM 6625 N N . PRO B 1 273 ? 15.844 -51.906 -8.086 1 94.44 273 PRO B N 1
ATOM 6626 C CA . PRO B 1 273 ? 15.039 -51.156 -7.129 1 94.44 273 PRO B CA 1
ATOM 6627 C C . PRO B 1 273 ? 13.539 -51.281 -7.391 1 94.44 273 PRO B C 1
ATOM 6629 O O . PRO B 1 273 ? 12.727 -51 -6.504 1 94.44 273 PRO B O 1
ATOM 6632 N N . LYS B 1 274 ? 13.164 -51.719 -8.531 1 94.56 274 LYS B N 1
ATOM 6633 C CA . LYS B 1 274 ? 11.766 -51.875 -8.906 1 94.56 274 LYS B CA 1
ATOM 6634 C C . LYS B 1 274 ? 11.148 -53.062 -8.172 1 94.56 274 LYS B C 1
ATOM 6636 O O . LYS B 1 274 ? 9.922 -53.219 -8.141 1 94.56 274 LYS B O 1
ATOM 6641 N N . LYS B 1 275 ? 11.992 -53.875 -7.539 1 95.94 275 LYS B N 1
ATOM 6642 C CA . LYS B 1 275 ? 11.516 -55.062 -6.797 1 95.94 275 LYS B CA 1
ATOM 6643 C C . LYS B 1 275 ? 11.438 -54.75 -5.301 1 95.94 275 LYS B C 1
ATOM 6645 O O . LYS B 1 275 ? 11.195 -55.656 -4.5 1 95.94 275 LYS B O 1
ATOM 6650 N N . ILE B 1 276 ? 11.656 -53.5 -5.008 1 96.69 276 ILE B N 1
ATOM 6651 C CA . ILE B 1 276 ? 11.641 -53.094 -3.609 1 96.69 276 ILE B CA 1
ATOM 6652 C C . ILE B 1 276 ? 10.523 -52.062 -3.391 1 96.69 276 ILE B C 1
ATOM 6654 O O . ILE B 1 276 ? 10.281 -51.219 -4.242 1 96.69 276 ILE B O 1
ATOM 6658 N N . ALA B 1 277 ? 9.805 -52.219 -2.357 1 97.56 277 ALA B N 1
ATOM 6659 C CA . ALA B 1 277 ? 8.836 -51.219 -1.933 1 97.56 277 ALA B CA 1
ATOM 6660 C C . ALA B 1 277 ? 9.25 -50.562 -0.616 1 97.56 277 ALA B C 1
ATOM 6662 O O . ALA B 1 277 ? 9.609 -51.281 0.339 1 97.56 277 ALA B O 1
ATOM 6663 N N . LYS B 1 278 ? 9.258 -49.25 -0.628 1 96.69 278 LYS B N 1
ATOM 6664 C CA . LYS B 1 278 ? 9.602 -48.531 0.6 1 96.69 278 LYS B CA 1
ATOM 6665 C C . LYS B 1 278 ? 8.359 -48.031 1.308 1 96.69 278 LYS B C 1
ATOM 6667 O O . LYS B 1 278 ? 7.367 -47.688 0.66 1 96.69 278 LYS B O 1
ATOM 6672 N N . THR B 1 279 ? 8.406 -48.031 2.574 1 96.69 279 THR B N 1
ATOM 6673 C CA . THR B 1 279 ? 7.328 -47.5 3.412 1 96.69 279 THR B CA 1
ATOM 6674 C C . THR B 1 279 ? 7.762 -46.219 4.129 1 96.69 279 THR B C 1
ATOM 6676 O O . THR B 1 279 ? 8.68 -46.25 4.953 1 96.69 279 THR B O 1
ATOM 6679 N N . LEU B 1 280 ? 7.117 -45.156 3.74 1 95.88 280 LEU B N 1
ATOM 6680 C CA . LEU B 1 280 ? 7.355 -43.875 4.375 1 95.88 280 LEU B CA 1
ATOM 6681 C C . LEU B 1 280 ? 6.277 -43.562 5.41 1 95.88 280 LEU B C 1
ATOM 6683 O O . LEU B 1 280 ? 5.09 -43.812 5.164 1 95.88 280 LEU B O 1
ATOM 6687 N N . ILE B 1 281 ? 6.668 -43.125 6.543 1 95.56 281 ILE B N 1
ATOM 6688 C CA . ILE B 1 281 ? 5.719 -42.781 7.598 1 95.56 281 ILE B CA 1
ATOM 6689 C C . ILE B 1 281 ? 5.645 -41.281 7.762 1 95.56 281 ILE B C 1
ATOM 6691 O O . ILE B 1 281 ? 6.668 -40.594 7.914 1 95.56 281 ILE B O 1
ATOM 6695 N N . PHE B 1 282 ? 4.461 -40.781 7.684 1 95.06 282 PHE B N 1
ATOM 6696 C CA . PHE B 1 282 ? 4.191 -39.344 7.809 1 95.06 282 PHE B CA 1
ATOM 6697 C C . PHE B 1 282 ? 3.344 -39.062 9.039 1 95.06 282 PHE B C 1
ATOM 6699 O O . PHE B 1 282 ? 2.57 -39.938 9.484 1 95.06 282 PHE B O 1
ATOM 6706 N N . GLN B 1 283 ? 3.557 -37.938 9.633 1 92.94 283 GLN B N 1
ATOM 6707 C CA . GLN B 1 283 ? 2.658 -37.375 10.625 1 92.94 283 GLN B CA 1
ATOM 6708 C C . GLN B 1 283 ? 1.75 -36.312 10.008 1 92.94 283 GLN B C 1
ATOM 6710 O O . GLN B 1 283 ? 2.23 -35.312 9.477 1 92.94 283 GLN B O 1
ATOM 6715 N N . ALA B 1 284 ? 0.494 -36.594 9.992 1 91.62 284 ALA B N 1
ATOM 6716 C CA . ALA B 1 284 ? -0.51 -35.656 9.5 1 91.62 284 ALA B CA 1
ATOM 6717 C C . ALA B 1 284 ? -1.384 -35.156 10.641 1 91.62 284 ALA B C 1
ATOM 6719 O O . ALA B 1 284 ? -2.402 -35.75 10.977 1 91.62 284 ALA B O 1
ATOM 6720 N N . ASP B 1 285 ? -1.075 -34 11.109 1 84.81 285 ASP B N 1
ATOM 6721 C CA . ASP B 1 285 ? -1.739 -33.469 12.297 1 84.81 285 ASP B CA 1
ATOM 6722 C C . ASP B 1 285 ? -1.689 -34.469 13.445 1 84.81 285 ASP B C 1
ATOM 6724 O O . ASP B 1 285 ? -0.611 -34.812 13.945 1 84.81 285 ASP B O 1
ATOM 6728 N N . ASP B 1 286 ? -2.871 -35.094 13.781 1 85.62 286 ASP B N 1
ATOM 6729 C CA . ASP B 1 286 ? -2.898 -36.031 14.906 1 85.62 286 ASP B CA 1
ATOM 6730 C C . ASP B 1 286 ? -2.891 -37.5 14.414 1 85.62 286 ASP B C 1
ATOM 6732 O O . ASP B 1 286 ? -2.943 -38.406 15.219 1 85.62 286 ASP B O 1
ATOM 6736 N N . LYS B 1 287 ? -2.648 -37.656 13.109 1 91.62 287 LYS B N 1
ATOM 6737 C CA . LYS B 1 287 ? -2.709 -39 12.547 1 91.62 287 LYS B CA 1
ATOM 6738 C C . LYS B 1 287 ? -1.34 -39.438 12.039 1 91.62 287 LYS B C 1
ATOM 6740 O O . LYS B 1 287 ? -0.542 -38.625 11.586 1 91.62 287 LYS B O 1
ATOM 6745 N N . VAL B 1 288 ? -1.121 -40.719 12.195 1 94.5 288 VAL B N 1
ATOM 6746 C CA . VAL B 1 288 ? 0.071 -41.344 11.617 1 94.5 288 VAL B CA 1
ATOM 6747 C C . VAL B 1 288 ? -0.299 -42.094 10.344 1 94.5 288 VAL B C 1
ATOM 6749 O O . VAL B 1 288 ? -1.163 -42.969 10.359 1 94.5 288 VAL B O 1
ATOM 6752 N N . VAL B 1 289 ? 0.4 -41.719 9.242 1 96.31 289 VAL B N 1
ATOM 6753 C CA . VAL B 1 289 ? 0.046 -42.25 7.938 1 96.31 289 VAL B CA 1
ATOM 6754 C C . VAL B 1 289 ? 1.27 -42.938 7.305 1 96.31 289 VAL B C 1
ATOM 6756 O O . VAL B 1 289 ? 2.355 -42.344 7.285 1 96.31 289 VAL B O 1
ATOM 6759 N N . ALA B 1 290 ? 1.089 -44.125 6.836 1 97.25 290 ALA B N 1
ATOM 6760 C CA . ALA B 1 290 ? 2.15 -44.812 6.098 1 97.25 290 ALA B CA 1
ATOM 6761 C C . ALA B 1 290 ? 1.853 -44.844 4.602 1 97.25 290 ALA B C 1
ATOM 6763 O O . ALA B 1 290 ? 0.706 -45.031 4.191 1 97.25 290 ALA B O 1
ATOM 6764 N N . VAL B 1 291 ? 2.9 -44.594 3.818 1 97.75 291 VAL B N 1
ATOM 6765 C CA . VAL B 1 291 ? 2.771 -44.625 2.365 1 97.75 291 VAL B CA 1
ATOM 6766 C C . VAL B 1 291 ? 3.77 -45.594 1.768 1 97.75 291 VAL B C 1
ATOM 6768 O O . VAL B 1 291 ? 4.969 -45.531 2.053 1 97.75 291 VAL B O 1
ATOM 6771 N N . VAL B 1 292 ? 3.295 -46.531 0.985 1 97.81 292 VAL B N 1
ATOM 6772 C CA . VAL B 1 292 ? 4.156 -47.531 0.369 1 97.81 292 VAL B CA 1
ATOM 6773 C C . VAL B 1 292 ? 4.387 -47.188 -1.1 1 97.81 292 VAL B C 1
ATOM 6775 O O . VAL B 1 292 ? 3.434 -47.062 -1.872 1 97.81 292 VAL B O 1
ATOM 6778 N N . LEU B 1 293 ? 5.598 -47 -1.445 1 97.62 293 LEU B N 1
ATOM 6779 C CA . LEU B 1 293 ? 6.008 -46.656 -2.801 1 97.62 293 LEU B CA 1
ATOM 6780 C C . LEU B 1 293 ? 7.066 -47.625 -3.316 1 97.62 293 LEU B C 1
ATOM 6782 O O . LEU B 1 293 ? 7.762 -48.281 -2.527 1 97.62 293 LEU B O 1
ATOM 6786 N N . ARG B 1 294 ? 7.07 -47.656 -4.621 1 96.56 294 ARG B N 1
ATOM 6787 C CA . ARG B 1 294 ? 8.195 -48.375 -5.195 1 96.56 294 ARG B CA 1
ATOM 6788 C C . ARG B 1 294 ? 9.516 -47.719 -4.844 1 96.56 294 ARG B C 1
ATOM 6790 O O . ARG B 1 294 ? 9.586 -46.5 -4.703 1 96.56 294 ARG B O 1
ATOM 6797 N N . GLY B 1 295 ? 10.539 -48.438 -4.789 1 94.5 295 GLY B N 1
ATOM 6798 C CA . GLY B 1 295 ? 11.812 -48.031 -4.238 1 94.5 295 GLY B CA 1
ATOM 6799 C C . GLY B 1 295 ? 12.43 -46.875 -4.996 1 94.5 295 GLY B C 1
ATOM 6800 O O . GLY B 1 295 ? 13.094 -46 -4.402 1 94.5 295 GLY B O 1
ATOM 6801 N N . ASP B 1 296 ? 12.25 -46.781 -6.234 1 94.31 296 ASP B N 1
ATOM 6802 C CA . ASP B 1 296 ? 12.914 -45.75 -7.047 1 94.31 296 ASP B CA 1
ATOM 6803 C C . ASP B 1 296 ? 12.016 -44.531 -7.246 1 94.31 296 ASP B C 1
ATOM 6805 O O . ASP B 1 296 ? 12.312 -43.656 -8.062 1 94.31 296 ASP B O 1
ATOM 6809 N N . ARG B 1 297 ? 10.914 -44.562 -6.57 1 95.88 297 ARG B N 1
ATOM 6810 C CA . ARG B 1 297 ? 9.961 -43.469 -6.742 1 95.88 297 ARG B CA 1
ATOM 6811 C C . ARG B 1 297 ? 10.039 -42.5 -5.578 1 95.88 297 ARG B C 1
ATOM 6813 O O . ARG B 1 297 ? 10.57 -42.812 -4.516 1 95.88 297 ARG B O 1
ATOM 6820 N N . GLU B 1 298 ? 9.555 -41.219 -5.863 1 94.81 298 GLU B N 1
ATOM 6821 C CA . GLU B 1 298 ? 9.5 -40.188 -4.84 1 94.81 298 GLU B CA 1
ATOM 6822 C C . GLU B 1 298 ? 8.062 -39.875 -4.453 1 94.81 298 GLU B C 1
ATOM 6824 O O . GLU B 1 298 ? 7.184 -39.812 -5.312 1 94.81 298 GLU B O 1
ATOM 6829 N N . ALA B 1 299 ? 7.883 -39.656 -3.166 1 95.44 299 ALA B N 1
ATOM 6830 C CA . ALA B 1 299 ? 6.543 -39.406 -2.652 1 95.44 299 ALA B CA 1
ATOM 6831 C C . ALA B 1 299 ? 6.09 -38 -3.037 1 95.44 299 ALA B C 1
ATOM 6833 O O . ALA B 1 299 ? 6.902 -37.062 -3.084 1 95.44 299 ALA B O 1
ATOM 6834 N N . ASN B 1 300 ? 4.855 -37.875 -3.395 1 94.44 300 ASN B N 1
ATOM 6835 C CA . ASN B 1 300 ? 4.191 -36.594 -3.588 1 94.44 300 ASN B CA 1
ATOM 6836 C C . ASN B 1 300 ? 3.367 -36.188 -2.367 1 94.44 300 ASN B C 1
ATOM 6838 O O . ASN B 1 300 ? 2.227 -36.625 -2.213 1 94.44 300 ASN B O 1
ATOM 6842 N N . GLU B 1 301 ? 3.881 -35.312 -1.606 1 91.38 301 GLU B N 1
ATOM 6843 C CA . GLU B 1 301 ? 3.268 -34.969 -0.327 1 91.38 301 GLU B CA 1
ATOM 6844 C C . GLU B 1 301 ? 1.899 -34.312 -0.526 1 91.38 301 GLU B C 1
ATOM 6846 O O . GLU B 1 301 ? 1.001 -34.469 0.3 1 91.38 301 GLU B O 1
ATOM 6851 N N . VAL B 1 302 ? 1.763 -33.625 -1.613 1 88.06 302 VAL B N 1
ATOM 6852 C CA . VAL B 1 302 ? 0.495 -32.969 -1.886 1 88.06 302 VAL B CA 1
ATOM 6853 C C . VAL B 1 302 ? -0.586 -34 -2.178 1 88.06 302 VAL B C 1
ATOM 6855 O O . VAL B 1 302 ? -1.697 -33.906 -1.649 1 88.06 302 VAL B O 1
ATOM 6858 N N . LYS B 1 303 ? -0.294 -35.031 -2.967 1 91.06 303 LYS B N 1
ATOM 6859 C CA . LYS B 1 303 ? -1.231 -36.125 -3.262 1 91.06 303 LYS B CA 1
ATOM 6860 C C . LYS B 1 303 ? -1.574 -36.906 -2.002 1 91.06 303 LYS B C 1
ATOM 6862 O O . LYS B 1 303 ? -2.721 -37.344 -1.814 1 91.06 303 LYS B O 1
ATOM 6867 N N . ILE B 1 304 ? -0.584 -37.031 -1.176 1 93.25 304 ILE B N 1
ATOM 6868 C CA . ILE B 1 304 ? -0.775 -37.75 0.084 1 93.25 304 ILE B CA 1
ATOM 6869 C C . ILE B 1 304 ? -1.727 -36.969 0.982 1 93.25 304 ILE B C 1
ATOM 6871 O O . ILE B 1 304 ? -2.691 -37.531 1.513 1 93.25 304 ILE B O 1
ATOM 6875 N N . ALA B 1 305 ? -1.466 -35.719 1.086 1 88.94 305 ALA B N 1
ATOM 6876 C CA . ALA B 1 305 ? -2.312 -34.844 1.913 1 88.94 305 ALA B CA 1
ATOM 6877 C C . ALA B 1 305 ? -3.752 -34.844 1.409 1 88.94 305 ALA B C 1
ATOM 6879 O O . ALA B 1 305 ? -4.695 -34.906 2.203 1 88.94 305 ALA B O 1
ATOM 6880 N N . ASN B 1 306 ? -3.932 -34.781 0.151 1 87.31 306 ASN B N 1
ATOM 6881 C CA . ASN B 1 306 ? -5.266 -34.781 -0.443 1 87.31 306 ASN B CA 1
ATOM 6882 C C . ASN B 1 306 ? -6.004 -36.094 -0.164 1 87.31 306 ASN B C 1
ATOM 6884 O O . ASN B 1 306 ? -7.223 -36.094 0.025 1 87.31 306 ASN B O 1
ATOM 6888 N N . ALA B 1 307 ? -5.273 -37.188 -0.206 1 90.12 307 ALA B N 1
ATOM 6889 C CA . ALA B 1 307 ? -5.867 -38.5 0.048 1 90.12 307 ALA B CA 1
ATOM 6890 C C . ALA B 1 307 ? -6.32 -38.625 1.5 1 90.12 307 ALA B C 1
ATOM 6892 O O . ALA B 1 307 ? -7.316 -39.281 1.79 1 90.12 307 ALA B O 1
ATOM 6893 N N . ILE B 1 308 ? -5.559 -38 2.377 1 89.25 308 ILE B N 1
ATOM 6894 C CA . ILE B 1 308 ? -5.898 -38.031 3.793 1 89.25 308 ILE B CA 1
ATOM 6895 C C . ILE B 1 308 ? -7.117 -37.156 4.043 1 89.25 308 ILE B C 1
ATOM 6897 O O . ILE B 1 308 ? -7.992 -37.5 4.844 1 89.25 308 ILE B O 1
ATOM 6901 N N . GLY B 1 309 ? -7.172 -36.031 3.281 1 77.62 309 GLY B N 1
ATOM 6902 C CA . GLY B 1 309 ? -8.25 -35.062 3.459 1 77.62 309 GLY B CA 1
ATOM 6903 C C . GLY B 1 309 ? -7.777 -33.719 4.02 1 77.62 309 GLY B C 1
ATOM 6904 O O . GLY B 1 309 ? -6.828 -33.125 3.506 1 77.62 309 GLY B O 1
ATOM 6905 N N . GLU B 1 310 ? -8.469 -33.312 5.023 1 69.56 310 GLU B N 1
ATOM 6906 C CA . GLU B 1 310 ? -8.164 -32.031 5.621 1 69.56 310 GLU B CA 1
ATOM 6907 C C . GLU B 1 310 ? -6.926 -32.094 6.516 1 69.56 310 GLU B C 1
ATOM 6909 O O . GLU B 1 310 ? -6.992 -32.625 7.629 1 69.56 310 GLU B O 1
ATOM 6914 N N . VAL B 1 311 ? -5.719 -31.906 5.945 1 76.75 311 VAL B N 1
ATOM 6915 C CA . VAL B 1 311 ? -4.473 -31.938 6.699 1 76.75 311 VAL B CA 1
ATOM 6916 C C . VAL B 1 311 ? -3.906 -30.516 6.816 1 76.75 311 VAL B C 1
ATOM 6918 O O . VAL B 1 311 ? -3.742 -29.828 5.812 1 76.75 311 VAL B O 1
ATOM 6921 N N . ILE B 1 312 ? -3.689 -30.078 7.977 1 69.25 312 ILE B N 1
ATOM 6922 C CA . ILE B 1 312 ? -3.086 -28.766 8.219 1 69.25 312 ILE B CA 1
ATOM 6923 C C . ILE B 1 312 ? -1.572 -28.859 8.039 1 69.25 312 ILE B C 1
ATOM 6925 O O . ILE B 1 312 ? -0.978 -28.031 7.328 1 69.25 312 ILE B O 1
ATOM 6929 N N . GLU B 1 313 ? -1.024 -29.859 8.672 1 78.56 313 GLU B N 1
ATOM 6930 C CA . GLU B 1 313 ? 0.419 -30.062 8.586 1 78.56 313 GLU B CA 1
ATOM 6931 C C . GLU B 1 313 ? 0.755 -31.516 8.273 1 78.56 313 GLU B C 1
ATOM 6933 O O . GLU B 1 313 ? 0.233 -32.438 8.922 1 78.56 313 GLU B O 1
ATOM 6938 N N . LEU B 1 314 ? 1.579 -31.688 7.234 1 85.88 314 LEU B N 1
ATOM 6939 C CA . LEU B 1 314 ? 2.102 -33 6.863 1 85.88 314 LEU B CA 1
ATOM 6940 C C . LEU B 1 314 ? 3.625 -33.031 6.934 1 85.88 314 LEU B C 1
ATOM 6942 O O . LEU B 1 314 ? 4.289 -32.188 6.309 1 85.88 314 LEU B O 1
ATOM 6946 N N . GLU B 1 315 ? 4.133 -33.812 7.805 1 88.5 315 GLU B N 1
ATOM 6947 C CA . GLU B 1 315 ? 5.586 -33.938 7.91 1 88.5 315 GLU B CA 1
ATOM 6948 C C . GLU B 1 315 ? 6 -35.406 8.055 1 88.5 315 GLU B C 1
ATOM 6950 O O . GLU B 1 315 ? 5.191 -36.25 8.445 1 88.5 315 GLU B O 1
ATOM 6955 N N . MET B 1 316 ? 7.262 -35.625 7.648 1 90.69 316 MET B N 1
ATOM 6956 C CA . MET B 1 316 ? 7.797 -36.938 7.926 1 90.69 316 MET B CA 1
ATOM 6957 C C . MET B 1 316 ? 7.793 -37.25 9.422 1 90.69 316 MET B C 1
ATOM 6959 O O . MET B 1 316 ? 8.102 -36.344 10.227 1 90.69 316 MET B O 1
ATOM 6963 N N . ALA B 1 317 ? 7.406 -38.406 9.75 1 88.44 317 ALA B N 1
ATOM 6964 C CA . ALA B 1 317 ? 7.301 -38.781 11.164 1 88.44 317 ALA B CA 1
ATOM 6965 C C . ALA B 1 317 ? 8.672 -38.812 11.828 1 88.44 317 ALA B C 1
ATOM 6967 O O . ALA B 1 317 ? 9.68 -39.062 11.164 1 88.44 317 ALA B O 1
ATOM 6968 N N . SER B 1 318 ? 8.672 -38.562 13.133 1 90.19 318 SER B N 1
ATOM 6969 C CA . SER B 1 318 ? 9.898 -38.656 13.922 1 90.19 318 SER B CA 1
ATOM 6970 C C . SER B 1 318 ? 10.328 -40.125 14.102 1 90.19 318 SER B C 1
ATOM 6972 O O . SER B 1 318 ? 9.555 -41.031 13.844 1 90.19 318 SER B O 1
ATOM 6974 N N . GLU B 1 319 ? 11.578 -40.219 14.531 1 90.5 319 GLU B N 1
ATOM 6975 C CA . GLU B 1 319 ? 12.086 -41.562 14.797 1 90.5 319 GLU B CA 1
ATOM 6976 C C . GLU B 1 319 ? 11.25 -42.281 15.852 1 90.5 319 GLU B C 1
ATOM 6978 O O . GLU B 1 319 ? 11.031 -43.5 15.758 1 90.5 319 GLU B O 1
ATOM 6983 N N . GLU B 1 320 ? 10.797 -41.531 16.766 1 91.25 320 GLU B N 1
ATOM 6984 C CA . GLU B 1 320 ? 9.969 -42.094 17.828 1 91.25 320 GLU B CA 1
ATOM 6985 C C . GLU B 1 320 ? 8.625 -42.562 17.281 1 91.25 320 GLU B C 1
ATOM 6987 O O . GLU B 1 320 ? 8.156 -43.656 17.656 1 91.25 320 GLU B O 1
ATOM 6992 N N . ALA B 1 321 ? 8.078 -41.844 16.422 1 90.25 321 ALA B N 1
ATOM 6993 C CA . ALA B 1 321 ? 6.789 -42.219 15.828 1 90.25 321 ALA B CA 1
ATOM 6994 C C . ALA B 1 321 ? 6.926 -43.438 14.945 1 90.25 321 ALA B C 1
ATOM 6996 O O . ALA B 1 321 ? 6.016 -44.281 14.883 1 90.25 321 ALA B O 1
ATOM 6997 N N . VAL B 1 322 ? 8.008 -43.5 14.281 1 91.88 322 VAL B N 1
ATOM 6998 C CA . VAL B 1 322 ? 8.281 -44.656 13.43 1 91.88 322 VAL B CA 1
ATOM 6999 C C . VAL B 1 322 ? 8.391 -45.906 14.289 1 91.88 322 VAL B C 1
ATOM 7001 O O . VAL B 1 322 ? 7.848 -46.969 13.945 1 91.88 322 VAL B O 1
ATOM 7004 N N . LYS B 1 323 ? 9.055 -45.75 15.391 1 92.44 323 LYS B N 1
ATOM 7005 C CA . LYS B 1 323 ? 9.227 -46.875 16.312 1 92.44 323 LYS B CA 1
ATOM 7006 C C . LYS B 1 323 ? 7.887 -47.344 16.875 1 92.44 323 LYS B C 1
ATOM 7008 O O . LYS B 1 323 ? 7.656 -48.531 17.062 1 92.44 323 LYS B O 1
ATOM 7013 N N . GLU B 1 324 ? 7.117 -46.438 17.156 1 92.62 324 GLU B N 1
ATOM 7014 C CA . GLU B 1 324 ? 5.801 -46.75 17.719 1 92.62 324 GLU B CA 1
ATOM 7015 C C . GLU B 1 324 ? 4.926 -47.469 16.672 1 92.62 324 GLU B C 1
ATOM 7017 O O . GLU B 1 324 ? 4.156 -48.375 17.016 1 92.62 324 GLU B O 1
ATOM 7022 N N . ALA B 1 325 ? 5.039 -47.062 15.438 1 92.56 325 ALA B N 1
ATOM 7023 C CA . ALA B 1 325 ? 4.188 -47.594 14.375 1 92.56 325 ALA B CA 1
ATOM 7024 C C . ALA B 1 325 ? 4.676 -48.938 13.898 1 92.56 325 ALA B C 1
ATOM 7026 O O . ALA B 1 325 ? 3.881 -49.781 13.445 1 92.56 325 ALA B O 1
ATOM 7027 N N . THR B 1 326 ? 5.988 -49.219 13.93 1 91.75 326 THR B N 1
ATOM 7028 C CA . THR B 1 326 ? 6.539 -50.375 13.281 1 91.75 326 THR B CA 1
ATOM 7029 C C . THR B 1 326 ? 7.273 -51.25 14.289 1 91.75 326 THR B C 1
ATOM 7031 O O . THR B 1 326 ? 7.492 -52.469 14.047 1 91.75 326 THR B O 1
ATOM 7034 N N . GLY B 1 327 ? 7.754 -50.625 15.391 1 89.06 327 GLY B N 1
ATOM 7035 C CA . GLY B 1 327 ? 8.594 -51.344 16.328 1 89.06 327 GLY B CA 1
ATOM 7036 C C . GLY B 1 327 ? 10.047 -51.438 15.891 1 89.06 327 GLY B C 1
ATOM 7037 O O . GLY B 1 327 ? 10.844 -52.156 16.5 1 89.06 327 GLY B O 1
ATOM 7038 N N . ALA B 1 328 ? 10.375 -50.812 14.797 1 91.06 328 ALA B N 1
ATOM 7039 C CA . ALA B 1 328 ? 11.711 -50.906 14.211 1 91.06 328 ALA B CA 1
ATOM 7040 C C . ALA B 1 328 ? 12.312 -49.531 13.969 1 91.06 328 ALA B C 1
ATOM 7042 O O . ALA B 1 328 ? 11.617 -48.531 14.078 1 91.06 328 ALA B O 1
ATOM 7043 N N . ALA B 1 329 ? 13.641 -49.531 13.727 1 89.75 329 ALA B N 1
ATOM 7044 C CA . ALA B 1 329 ? 14.336 -48.312 13.367 1 89.75 329 ALA B CA 1
ATOM 7045 C C . ALA B 1 329 ? 13.961 -47.844 11.961 1 89.75 329 ALA B C 1
ATOM 7047 O O . ALA B 1 329 ? 13.391 -48.625 11.18 1 89.75 329 ALA B O 1
ATOM 7048 N N . VAL B 1 330 ? 14.281 -46.562 11.664 1 89.69 330 VAL B N 1
ATOM 7049 C CA . VAL B 1 330 ? 14.047 -46.031 10.328 1 89.69 330 VAL B CA 1
ATOM 7050 C C . VAL B 1 330 ? 14.797 -46.844 9.289 1 89.69 330 VAL B C 1
ATOM 7052 O O . VAL B 1 330 ? 15.953 -47.219 9.5 1 89.69 330 VAL B O 1
ATOM 7055 N N . GLY B 1 331 ? 14.125 -47.219 8.25 1 90.12 331 GLY B N 1
ATOM 7056 C CA . GLY B 1 331 ? 14.75 -48 7.188 1 90.12 331 GLY B CA 1
ATOM 7057 C C . GLY B 1 331 ? 14.266 -49.406 7.121 1 90.12 331 GLY B C 1
ATOM 7058 O O . GLY B 1 331 ? 14.523 -50.125 6.145 1 90.12 331 GLY B O 1
ATOM 7059 N N . PHE B 1 332 ? 13.539 -49.844 8.094 1 94.19 332 PHE B N 1
ATOM 7060 C CA . PHE B 1 332 ? 13.109 -51.25 8.156 1 94.19 332 PHE B CA 1
ATOM 7061 C C . PHE B 1 332 ? 11.594 -51.312 8.281 1 94.19 332 PHE B C 1
ATOM 7063 O O . PHE B 1 332 ? 11.055 -52.344 8.742 1 94.19 332 PHE B O 1
ATOM 7070 N N . ALA B 1 333 ? 10.914 -50.25 7.902 1 94.25 333 ALA B N 1
ATOM 7071 C CA . ALA B 1 333 ? 9.453 -50.219 7.98 1 94.25 333 ALA B CA 1
ATOM 7072 C C . ALA B 1 333 ? 8.82 -50.906 6.793 1 94.25 333 ALA B C 1
ATOM 7074 O O . ALA B 1 333 ? 9.305 -50.812 5.664 1 94.25 333 ALA B O 1
ATOM 7075 N N . GLY B 1 334 ? 7.789 -51.594 7.047 1 96.25 334 GLY B N 1
ATOM 7076 C CA . GLY B 1 334 ? 6.98 -52.25 6.027 1 96.25 334 GLY B CA 1
ATOM 7077 C C . GLY B 1 334 ? 5.496 -52.219 6.328 1 96.25 334 GLY B C 1
ATOM 7078 O O . GLY B 1 334 ? 5.09 -51.938 7.461 1 96.25 334 GLY B O 1
ATOM 7079 N N . PRO B 1 335 ? 4.73 -52.5 5.324 1 97.19 335 PRO B N 1
ATOM 7080 C CA . PRO B 1 335 ? 3.283 -52.344 5.484 1 97.19 335 PRO B CA 1
ATOM 7081 C C . PRO B 1 335 ? 2.664 -53.531 6.234 1 97.19 335 PRO B C 1
ATOM 7083 O O . PRO B 1 335 ? 1.559 -53.406 6.77 1 97.19 335 PRO B O 1
ATOM 7086 N N . MET B 1 336 ? 3.301 -54.656 6.293 1 95.81 336 MET B N 1
ATOM 7087 C CA . MET B 1 336 ? 2.729 -55.844 6.926 1 95.81 336 MET B CA 1
ATOM 7088 C C . MET B 1 336 ? 2.699 -55.688 8.445 1 95.81 336 MET B C 1
ATOM 7090 O O . MET B 1 336 ? 3.746 -55.562 9.078 1 95.81 336 MET B O 1
ATOM 7094 N N . GLY B 1 337 ? 1.503 -55.656 8.992 1 92.69 337 GLY B N 1
ATOM 7095 C CA . GLY B 1 337 ? 1.337 -55.594 10.438 1 92.69 337 GLY B CA 1
ATOM 7096 C C . GLY B 1 337 ? 1.638 -54.219 11.016 1 92.69 337 GLY B C 1
ATOM 7097 O O . GLY B 1 337 ? 1.795 -54.094 12.234 1 92.69 337 GLY B O 1
ATOM 7098 N N . ILE B 1 338 ? 1.752 -53.25 10.172 1 95.12 338 ILE B N 1
ATOM 7099 C CA . ILE B 1 338 ? 2.086 -51.906 10.609 1 95.12 338 ILE B CA 1
ATOM 7100 C C . ILE B 1 338 ? 0.914 -51.312 11.391 1 95.12 338 ILE B C 1
ATOM 7102 O O . ILE B 1 338 ? -0.246 -51.625 11.109 1 95.12 338 ILE B O 1
ATOM 7106 N N . LYS B 1 339 ? 1.204 -50.531 12.453 1 94.81 339 LYS B N 1
ATOM 7107 C CA . LYS B 1 339 ? 0.183 -49.875 13.273 1 94.81 339 LYS B CA 1
ATOM 7108 C C . LYS B 1 339 ? 0.101 -48.375 12.961 1 94.81 339 LYS B C 1
ATOM 7110 O O . LYS B 1 339 ? 0.719 -47.562 13.648 1 94.81 339 LYS B O 1
ATOM 7115 N N . VAL B 1 340 ? -0.752 -48.031 12.055 1 95.88 340 VAL B N 1
ATOM 7116 C CA . VAL B 1 340 ? -0.931 -46.656 11.648 1 95.88 340 VAL B CA 1
ATOM 7117 C C . VAL B 1 340 ? -2.42 -46.344 11.492 1 95.88 340 VAL B C 1
ATOM 7119 O O . VAL B 1 340 ? -3.25 -47.25 11.492 1 95.88 340 VAL B O 1
ATOM 7122 N N . ASP B 1 341 ? -2.768 -45.094 11.469 1 94.88 341 ASP B N 1
ATOM 7123 C CA . ASP B 1 341 ? -4.156 -44.656 11.305 1 94.88 341 ASP B CA 1
ATOM 7124 C C . ASP B 1 341 ? -4.637 -44.906 9.875 1 94.88 341 ASP B C 1
ATOM 7126 O O . ASP B 1 341 ? -5.824 -45.156 9.648 1 94.88 341 ASP B O 1
ATOM 7130 N N . MET B 1 342 ? -3.693 -44.781 8.906 1 95.75 342 MET B N 1
ATOM 7131 C CA . MET B 1 342 ? -4.012 -44.969 7.496 1 95.75 342 MET B CA 1
ATOM 7132 C C . MET B 1 342 ? -2.82 -45.562 6.738 1 95.75 342 MET B C 1
ATOM 7134 O O . MET B 1 342 ? -1.679 -45.156 6.969 1 95.75 342 MET B O 1
ATOM 7138 N N . LEU B 1 343 ? -3.09 -46.531 5.91 1 97 343 LEU B N 1
ATOM 7139 C CA . LEU B 1 343 ? -2.074 -47.125 5.043 1 97 343 LEU B CA 1
ATOM 7140 C C . LEU B 1 343 ? -2.396 -46.844 3.574 1 97 343 LEU B C 1
ATOM 7142 O O . LEU B 1 343 ? -3.367 -47.406 3.041 1 97 343 LEU B O 1
ATOM 7146 N N . LEU B 1 344 ? -1.545 -46 2.959 1 97.81 344 LEU B N 1
ATOM 7147 C CA . LEU B 1 344 ? -1.688 -45.656 1.549 1 97.81 344 LEU B CA 1
ATOM 7148 C C . LEU B 1 344 ? -0.713 -46.469 0.693 1 97.81 344 LEU B C 1
ATOM 7150 O O . LEU B 1 344 ? 0.462 -46.594 1.043 1 97.81 344 LEU B O 1
ATOM 7154 N N . VAL B 1 345 ? -1.204 -47.031 -0.369 1 98 345 VAL B N 1
ATOM 7155 C CA . VAL B 1 345 ? -0.387 -47.875 -1.243 1 98 345 VAL B CA 1
ATOM 7156 C C . VAL B 1 345 ? -0.435 -47.312 -2.67 1 98 345 VAL B C 1
ATOM 7158 O O . VAL B 1 345 ? -1.499 -47.281 -3.291 1 98 345 VAL B O 1
ATOM 7161 N N . ASP B 1 346 ? 0.744 -46.969 -3.094 1 97.94 346 ASP B N 1
ATOM 7162 C CA . ASP B 1 346 ? 0.792 -46.469 -4.473 1 97.94 346 ASP B CA 1
ATOM 7163 C C . ASP B 1 346 ? 0.361 -47.562 -5.449 1 97.94 346 ASP B C 1
ATOM 7165 O O . ASP B 1 346 ? 0.705 -48.75 -5.27 1 97.94 346 ASP B O 1
ATOM 7169 N N . GLN B 1 347 ? -0.301 -47.188 -6.492 1 96.5 347 GLN B N 1
ATOM 7170 C CA . GLN B 1 347 ? -0.853 -48.125 -7.469 1 96.5 347 GLN B CA 1
ATOM 7171 C C . GLN B 1 347 ? 0.236 -49.031 -8.039 1 96.5 347 GLN B C 1
ATOM 7173 O O . GLN B 1 347 ? -0.009 -50.219 -8.32 1 96.5 347 GLN B O 1
ATOM 7178 N N . GLU B 1 348 ? 1.416 -48.531 -8.227 1 95.62 348 GLU B N 1
ATOM 7179 C CA . GLU B 1 348 ? 2.51 -49.344 -8.781 1 95.62 348 GLU B CA 1
ATOM 7180 C C . GLU B 1 348 ? 2.861 -50.5 -7.871 1 95.62 348 GLU B C 1
ATOM 7182 O O . GLU B 1 348 ? 3.195 -51.594 -8.352 1 95.62 348 GLU B O 1
ATOM 7187 N N . VAL B 1 349 ? 2.807 -50.25 -6.641 1 97 349 VAL B N 1
ATOM 7188 C CA . VAL B 1 349 ? 3.123 -51.281 -5.676 1 97 349 VAL B CA 1
ATOM 7189 C C . VAL B 1 349 ? 2.059 -52.375 -5.73 1 97 349 VAL B C 1
ATOM 7191 O O . VAL B 1 349 ? 2.373 -53.562 -5.621 1 97 349 VAL B O 1
ATOM 7194 N N . ALA B 1 350 ? 0.829 -52 -5.883 1 96.38 350 ALA B N 1
ATOM 7195 C CA . ALA B 1 350 ? -0.271 -52.938 -5.996 1 96.38 350 ALA B CA 1
ATOM 7196 C C . ALA B 1 350 ? -0.125 -53.812 -7.25 1 96.38 350 ALA B C 1
ATOM 7198 O O . ALA B 1 350 ? -0.733 -54.875 -7.352 1 96.38 350 ALA B O 1
ATOM 7199 N N . ASN B 1 351 ? 0.694 -53.312 -8.211 1 95.62 351 ASN B N 1
ATOM 7200 C CA . ASN B 1 351 ? 0.892 -54.031 -9.469 1 95.62 351 ASN B CA 1
ATOM 7201 C C . ASN B 1 351 ? 2.176 -54.875 -9.453 1 95.62 351 ASN B C 1
ATOM 7203 O O . ASN B 1 351 ? 2.57 -55.406 -10.477 1 95.62 351 ASN B O 1
ATOM 7207 N N . MET B 1 352 ? 2.896 -54.906 -8.375 1 96.44 352 MET B N 1
ATOM 7208 C CA . MET B 1 352 ? 4.148 -55.656 -8.266 1 96.44 352 MET B CA 1
ATOM 7209 C C . MET B 1 352 ? 3.904 -57.062 -7.742 1 96.44 352 MET B C 1
ATOM 7211 O O . MET B 1 352 ? 2.836 -57.344 -7.195 1 96.44 352 MET B O 1
ATOM 7215 N N . TYR B 1 353 ? 4.941 -57.938 -7.965 1 96.69 353 TYR B N 1
ATOM 7216 C CA . TYR B 1 353 ? 4.879 -59.312 -7.48 1 96.69 353 TYR B CA 1
ATOM 7217 C C . TYR B 1 353 ? 6.172 -59.688 -6.777 1 96.69 353 TYR B C 1
ATOM 7219 O O . TYR B 1 353 ? 7.266 -59.344 -7.223 1 96.69 353 TYR B O 1
ATOM 7227 N N . ASN B 1 354 ? 6.02 -60.406 -5.762 1 97.31 354 ASN B N 1
ATOM 7228 C CA . ASN B 1 354 ? 7.133 -60.969 -5.02 1 97.31 354 ASN B CA 1
ATOM 7229 C C . ASN B 1 354 ? 8.211 -59.938 -4.727 1 97.31 354 ASN B C 1
ATOM 7231 O O . ASN B 1 354 ? 9.383 -60.156 -5.035 1 97.31 354 ASN B O 1
ATOM 7235 N N . PHE B 1 355 ? 7.789 -58.781 -4.18 1 97.44 355 PHE B N 1
ATOM 7236 C CA . PHE B 1 355 ? 8.719 -57.688 -3.947 1 97.44 355 PHE B CA 1
ATOM 7237 C C . PHE B 1 355 ? 9.211 -57.688 -2.506 1 97.44 355 PHE B C 1
ATOM 7239 O O . PHE B 1 355 ? 8.773 -58.5 -1.696 1 97.44 355 PHE B O 1
ATOM 7246 N N . ILE B 1 356 ? 10.195 -56.844 -2.197 1 97.38 356 ILE B N 1
ATOM 7247 C CA . ILE B 1 356 ? 10.875 -56.781 -0.908 1 97.38 356 ILE B CA 1
ATOM 7248 C C . ILE B 1 356 ? 10.398 -55.562 -0.11 1 97.38 356 ILE B C 1
ATOM 7250 O O . ILE B 1 356 ? 10.242 -54.5 -0.664 1 97.38 356 ILE B O 1
ATOM 7254 N N . ILE B 1 357 ? 10.094 -55.75 1.179 1 97.44 357 ILE B N 1
ATOM 7255 C CA . ILE B 1 357 ? 9.695 -54.656 2.059 1 97.44 357 ILE B CA 1
ATOM 7256 C C . ILE B 1 357 ? 10.422 -54.781 3.395 1 97.44 357 ILE B C 1
ATOM 7258 O O . ILE B 1 357 ? 11.078 -55.781 3.666 1 97.44 357 ILE B O 1
ATOM 7262 N N . GLY B 1 358 ? 10.281 -53.75 4.195 1 95.62 358 GLY B N 1
ATOM 7263 C CA . GLY B 1 358 ? 10.75 -53.844 5.57 1 95.62 358 GLY B CA 1
ATOM 7264 C C . GLY B 1 358 ? 9.922 -54.781 6.414 1 95.62 358 GLY B C 1
ATOM 7265 O O . GLY B 1 358 ? 8.711 -54.906 6.23 1 95.62 358 GLY B O 1
ATOM 7266 N N . ALA B 1 359 ? 10.547 -55.344 7.426 1 95.69 359 ALA B N 1
ATOM 7267 C CA . ALA B 1 359 ? 9.898 -56.375 8.211 1 95.69 359 ALA B CA 1
ATOM 7268 C C . ALA B 1 359 ? 9.328 -55.812 9.508 1 95.69 359 ALA B C 1
ATOM 7270 O O . ALA B 1 359 ? 8.789 -56.562 10.328 1 95.69 359 ALA B O 1
ATOM 7271 N N . ASN B 1 360 ? 9.383 -54.531 9.711 1 95.62 360 ASN B N 1
ATOM 7272 C CA . ASN B 1 360 ? 9.008 -53.938 10.984 1 95.62 360 ASN B CA 1
ATOM 7273 C C . ASN B 1 360 ? 9.82 -54.531 12.141 1 95.62 360 ASN B C 1
ATOM 7275 O O . ASN B 1 360 ? 9.289 -54.75 13.227 1 95.62 360 ASN B O 1
ATOM 7279 N N . GLU B 1 361 ? 10.984 -54.969 11.875 1 94.31 361 GLU B N 1
ATOM 7280 C CA . GLU B 1 361 ? 12.039 -55.438 12.781 1 94.31 361 GLU B CA 1
ATOM 7281 C C . GLU B 1 361 ? 13.414 -54.938 12.32 1 94.31 361 GLU B C 1
ATOM 7283 O O . GLU B 1 361 ? 13.781 -55.094 11.156 1 94.31 361 GLU B O 1
ATOM 7288 N N . THR B 1 362 ? 14.125 -54.375 13.297 1 94.88 362 THR B N 1
ATOM 7289 C CA . THR B 1 362 ? 15.406 -53.781 12.953 1 94.88 362 THR B CA 1
ATOM 7290 C C . THR B 1 362 ? 16.344 -54.812 12.344 1 94.88 362 THR B C 1
ATOM 7292 O O . THR B 1 362 ? 16.469 -55.906 12.859 1 94.88 362 THR B O 1
ATOM 7295 N N . ASP B 1 363 ? 16.859 -54.531 11.195 1 95.25 363 ASP B N 1
ATOM 7296 C CA . ASP B 1 363 ? 17.875 -55.312 10.484 1 95.25 363 ASP B CA 1
ATOM 7297 C C . ASP B 1 363 ? 17.234 -56.531 9.797 1 95.25 363 ASP B C 1
ATOM 7299 O O . ASP B 1 363 ? 17.906 -57.531 9.555 1 95.25 363 ASP B O 1
ATOM 7303 N N . MET B 1 364 ? 15.977 -56.344 9.547 1 96.62 364 MET B N 1
ATOM 7304 C CA . MET B 1 364 ? 15.289 -57.438 8.867 1 96.62 364 MET B CA 1
ATOM 7305 C C . MET B 1 364 ? 14.414 -56.906 7.734 1 96.62 364 MET B C 1
ATOM 7307 O O . MET B 1 364 ? 13.797 -55.875 7.863 1 96.62 364 MET B O 1
ATOM 7311 N N . HIS B 1 365 ? 14.352 -57.688 6.609 1 97.56 365 HIS B N 1
ATOM 7312 C CA . HIS B 1 365 ? 13.438 -57.438 5.5 1 97.56 365 HIS B CA 1
ATOM 7313 C C . HIS B 1 365 ? 12.664 -58.688 5.117 1 97.56 365 HIS B C 1
ATOM 7315 O O . HIS B 1 365 ? 13.023 -59.781 5.535 1 97.56 365 HIS B O 1
ATOM 7321 N N . LEU B 1 366 ? 11.57 -58.469 4.453 1 97.31 366 LEU B N 1
ATOM 7322 C CA . LEU B 1 366 ? 10.75 -59.562 3.945 1 97.31 366 LEU B CA 1
ATOM 7323 C C . LEU B 1 366 ? 10.844 -59.656 2.426 1 97.31 366 LEU B C 1
ATOM 7325 O O . LEU B 1 366 ? 10.711 -58.656 1.729 1 97.31 366 LEU B O 1
ATOM 7329 N N . LYS B 1 367 ? 11.086 -60.812 1.934 1 96.62 367 LYS B N 1
ATOM 7330 C CA . LYS B 1 367 ? 11.133 -61.094 0.5 1 96.62 367 LYS B CA 1
ATOM 7331 C C . LYS B 1 367 ? 9.867 -61.812 0.035 1 96.62 367 LYS B C 1
ATOM 7333 O O . LYS B 1 367 ? 9.203 -62.469 0.822 1 96.62 367 LYS B O 1
ATOM 7338 N N . ASN B 1 368 ? 9.477 -61.562 -1.227 1 97.38 368 ASN B N 1
ATOM 7339 C CA . ASN B 1 368 ? 8.375 -62.25 -1.891 1 97.38 368 ASN B CA 1
ATOM 7340 C C . ASN B 1 368 ? 7.027 -61.844 -1.316 1 97.38 368 ASN B C 1
ATOM 7342 O O . ASN B 1 368 ? 6.141 -62.656 -1.11 1 97.38 368 ASN B O 1
ATOM 7346 N N . VAL B 1 369 ? 6.945 -60.562 -0.971 1 97.56 369 VAL B N 1
ATOM 7347 C CA . VAL B 1 369 ? 5.695 -60.031 -0.458 1 97.56 369 VAL B CA 1
ATOM 7348 C C . VAL B 1 369 ? 4.789 -59.625 -1.622 1 97.56 369 VAL B C 1
ATOM 7350 O O . VAL B 1 369 ? 5.27 -59.188 -2.668 1 97.56 369 VAL B O 1
ATOM 7353 N N . ASN B 1 370 ? 3.5 -59.812 -1.505 1 97.5 370 ASN B N 1
ATOM 7354 C CA . ASN B 1 370 ? 2.514 -59.5 -2.533 1 97.5 370 ASN B CA 1
ATOM 7355 C C . ASN B 1 370 ? 1.329 -58.719 -1.953 1 97.5 370 ASN B C 1
ATOM 7357 O O . ASN B 1 370 ? 0.785 -59.094 -0.916 1 97.5 370 ASN B O 1
ATOM 7361 N N . TYR B 1 371 ? 0.994 -57.656 -2.559 1 97.12 371 TYR B N 1
ATOM 7362 C CA . TYR B 1 371 ? -0.202 -56.906 -2.176 1 97.12 371 TYR B CA 1
ATOM 7363 C C . TYR B 1 371 ? -1.451 -57.75 -2.338 1 97.12 371 TYR B C 1
ATOM 7365 O O . TYR B 1 371 ? -1.578 -58.5 -3.311 1 97.12 371 TYR B O 1
ATOM 7373 N N . GLY B 1 372 ? -2.488 -57.594 -1.49 1 95.44 372 GLY B N 1
ATOM 7374 C CA . GLY B 1 372 ? -3.705 -58.375 -1.523 1 95.44 372 GLY B CA 1
ATOM 7375 C C . GLY B 1 372 ? -3.615 -59.656 -0.688 1 95.44 372 GLY B C 1
ATOM 7376 O O . GLY B 1 372 ? -4.508 -59.938 0.109 1 95.44 372 GLY B O 1
ATOM 7377 N N . ARG B 1 373 ? -2.461 -60.375 -0.849 1 96 373 ARG B N 1
ATOM 7378 C CA . ARG B 1 373 ? -2.238 -61.594 -0.087 1 96 373 ARG B CA 1
ATOM 7379 C C . ARG B 1 373 ? -1.668 -61.281 1.293 1 96 373 ARG B C 1
ATOM 7381 O O . ARG B 1 373 ? -2.146 -61.812 2.301 1 96 373 ARG B O 1
ATOM 7388 N N . ASP B 1 374 ? -0.678 -60.438 1.295 1 96.88 374 ASP B N 1
ATOM 7389 C CA . ASP B 1 374 ? 0.096 -60.281 2.52 1 96.88 374 ASP B CA 1
ATOM 7390 C C . ASP B 1 374 ? -0.317 -59 3.256 1 96.88 374 ASP B C 1
ATOM 7392 O O . ASP B 1 374 ? -0.151 -58.906 4.473 1 96.88 374 ASP B O 1
ATOM 7396 N N . PHE B 1 375 ? -0.766 -58.031 2.559 1 96.31 375 PHE B N 1
ATOM 7397 C CA . PHE B 1 375 ? -1.258 -56.812 3.176 1 96.31 375 PHE B CA 1
ATOM 7398 C C . PHE B 1 375 ? -2.207 -56.094 2.238 1 96.31 375 PHE B C 1
ATOM 7400 O O . PHE B 1 375 ? -2.27 -56.375 1.045 1 96.31 375 PHE B O 1
ATOM 7407 N N . GLU B 1 376 ? -3.062 -55.156 2.799 1 95.88 376 GLU B N 1
ATOM 7408 C CA . GLU B 1 376 ? -3.986 -54.312 2.043 1 95.88 376 GLU B CA 1
ATOM 7409 C C . GLU B 1 376 ? -3.949 -52.844 2.537 1 95.88 376 GLU B C 1
ATOM 7411 O O . GLU B 1 376 ? -3.443 -52.594 3.627 1 95.88 376 GLU B O 1
ATOM 7416 N N . GLY B 1 377 ? -4.363 -52 1.794 1 96.31 377 GLY B N 1
ATOM 7417 C CA . GLY B 1 377 ? -4.445 -50.562 2.098 1 96.31 377 GLY B CA 1
ATOM 7418 C C . GLY B 1 377 ? -5.25 -49.781 1.077 1 96.31 377 GLY B C 1
ATOM 7419 O O . GLY B 1 377 ? -5.953 -50.375 0.25 1 96.31 377 GLY B O 1
ATOM 7420 N N . ILE B 1 378 ? -5.234 -48.5 1.18 1 96.88 378 ILE B N 1
ATOM 7421 C CA . ILE B 1 378 ? -5.922 -47.625 0.234 1 96.88 378 ILE B CA 1
ATOM 7422 C C . ILE B 1 378 ? -5.023 -47.375 -0.968 1 96.88 378 ILE B C 1
ATOM 7424 O O . ILE B 1 378 ? -3.979 -46.719 -0.836 1 96.88 378 ILE B O 1
ATOM 7428 N N . VAL B 1 379 ? -5.41 -47.875 -2.102 1 97.38 379 VAL B N 1
ATOM 7429 C CA . VAL B 1 379 ? -4.602 -47.75 -3.311 1 97.38 379 VAL B CA 1
ATOM 7430 C C . VAL B 1 379 ? -4.898 -46.438 -4.016 1 97.38 379 VAL B C 1
ATOM 7432 O O . VAL B 1 379 ? -6.055 -46.031 -4.102 1 97.38 379 VAL B O 1
ATOM 7435 N N . GLY B 1 380 ? -3.854 -45.75 -4.426 1 96.5 380 GLY B N 1
ATOM 7436 C CA . GLY B 1 380 ? -3.996 -44.5 -5.141 1 96.5 380 GLY B CA 1
ATOM 7437 C C . GLY B 1 380 ? -2.701 -44.031 -5.777 1 96.5 380 GLY B C 1
ATOM 7438 O O . GLY B 1 380 ? -1.742 -44.781 -5.891 1 96.5 380 GLY B O 1
ATOM 7439 N N . ASP B 1 381 ? -2.662 -42.812 -6.359 1 96.19 381 ASP B N 1
ATOM 7440 C CA . ASP B 1 381 ? -1.484 -42.156 -6.918 1 96.19 381 ASP B CA 1
ATOM 7441 C C . ASP B 1 381 ? -0.805 -41.25 -5.875 1 96.19 381 ASP B C 1
ATOM 7443 O O . ASP B 1 381 ? -1.278 -40.156 -5.586 1 96.19 381 ASP B O 1
ATOM 7447 N N . PHE B 1 382 ? 0.369 -41.688 -5.359 1 97.19 382 PHE B N 1
ATOM 7448 C CA . PHE B 1 382 ? 0.973 -41 -4.23 1 97.19 382 PHE B CA 1
ATOM 7449 C C . PHE B 1 382 ? 2.42 -40.625 -4.535 1 97.19 382 PHE B C 1
ATOM 7451 O O . PHE B 1 382 ? 3.211 -40.406 -3.621 1 97.19 382 PHE B O 1
ATOM 7458 N N . ARG B 1 383 ? 2.824 -40.625 -5.766 1 95.81 383 ARG B N 1
ATOM 7459 C CA . ARG B 1 383 ? 4.211 -40.344 -6.141 1 95.81 383 ARG B CA 1
ATOM 7460 C C . ARG B 1 383 ? 4.297 -39.25 -7.18 1 95.81 383 ARG B C 1
ATOM 7462 O O . ARG B 1 383 ? 3.295 -38.875 -7.805 1 95.81 383 ARG B O 1
ATOM 7469 N N . ASN B 1 384 ? 5.516 -38.75 -7.359 1 95 384 ASN B N 1
ATOM 7470 C CA . ASN B 1 384 ? 5.801 -37.781 -8.422 1 95 384 ASN B CA 1
ATOM 7471 C C . ASN B 1 384 ? 5.891 -38.469 -9.781 1 95 384 ASN B C 1
ATOM 7473 O O . ASN B 1 384 ? 6.395 -39.594 -9.883 1 95 384 ASN B O 1
ATOM 7477 N N . VAL B 1 385 ? 5.379 -37.844 -10.742 1 94 385 VAL B N 1
ATOM 7478 C CA . VAL B 1 385 ? 5.582 -38.312 -12.109 1 94 385 VAL B CA 1
ATOM 7479 C C . VAL B 1 385 ? 7.055 -38.188 -12.492 1 94 385 VAL B C 1
ATOM 7481 O O . VAL B 1 385 ? 7.77 -37.344 -11.93 1 94 385 VAL B O 1
ATOM 7484 N N . THR B 1 386 ? 7.535 -38.969 -13.312 1 92.75 386 THR B N 1
ATOM 7485 C CA . THR B 1 386 ? 8.922 -38.906 -13.766 1 92.75 386 THR B CA 1
ATOM 7486 C C . THR B 1 386 ? 8.992 -38.75 -15.281 1 92.75 386 THR B C 1
ATOM 7488 O O . THR B 1 386 ? 8.039 -39.125 -15.984 1 92.75 386 THR B O 1
ATOM 7491 N N . ILE B 1 387 ? 10.125 -38.219 -15.703 1 91.69 387 ILE B N 1
ATOM 7492 C CA . ILE B 1 387 ? 10.344 -38.031 -17.125 1 91.69 387 ILE B CA 1
ATOM 7493 C C . ILE B 1 387 ? 10.195 -39.375 -17.859 1 91.69 387 ILE B C 1
ATOM 7495 O O . ILE B 1 387 ? 10.664 -40.406 -17.375 1 91.69 387 ILE B O 1
ATOM 7499 N N . GLY B 1 388 ? 9.578 -39.344 -19.031 1 87.75 388 GLY B N 1
ATOM 7500 C CA . GLY B 1 388 ? 9.422 -40.562 -19.844 1 87.75 388 GLY B CA 1
ATOM 7501 C C . GLY B 1 388 ? 8.062 -41.219 -19.688 1 87.75 388 GLY B C 1
ATOM 7502 O O . GLY B 1 388 ? 7.668 -42.031 -20.516 1 87.75 388 GLY B O 1
ATOM 7503 N N . GLU B 1 389 ? 7.363 -40.844 -18.609 1 92.5 389 GLU B N 1
ATOM 7504 C CA . GLU B 1 389 ? 6.012 -41.375 -18.438 1 92.5 389 GLU B CA 1
ATOM 7505 C C . GLU B 1 389 ? 5.059 -40.781 -19.469 1 92.5 389 GLU B C 1
ATOM 7507 O O . GLU B 1 389 ? 5.441 -39.906 -20.25 1 92.5 389 GLU B O 1
ATOM 7512 N N . LYS B 1 390 ? 3.846 -41.312 -19.516 1 91.38 390 LYS B N 1
ATOM 7513 C CA . LYS B 1 390 ? 2.908 -40.969 -20.578 1 91.38 390 LYS B CA 1
ATOM 7514 C C . LYS B 1 390 ? 2.02 -39.812 -20.172 1 91.38 390 LYS B C 1
ATOM 7516 O O . LYS B 1 390 ? 1.623 -39.688 -19.016 1 91.38 390 LYS B O 1
ATOM 7521 N N . CYS B 1 391 ? 1.729 -39 -21.141 1 92.62 391 CYS B N 1
ATOM 7522 C CA . CYS B 1 391 ? 0.784 -37.906 -20.984 1 92.62 391 CYS B CA 1
ATOM 7523 C C . CYS B 1 391 ? -0.619 -38.438 -20.703 1 92.62 391 CYS B C 1
ATOM 7525 O O . CYS B 1 391 ? -1.1 -39.344 -21.391 1 92.62 391 CYS B O 1
ATOM 7527 N N . PRO B 1 392 ? -1.212 -37.938 -19.781 1 90.25 392 PRO B N 1
ATOM 7528 C CA . PRO B 1 392 ? -2.562 -38.375 -19.453 1 90.25 392 PRO B CA 1
ATOM 7529 C C . PRO B 1 392 ? -3.586 -38 -20.531 1 90.25 392 PRO B C 1
ATOM 7531 O O . PRO B 1 392 ? -4.676 -38.594 -20.578 1 90.25 392 PRO B O 1
ATOM 7534 N N . GLU B 1 393 ? -3.277 -37.094 -21.328 1 88.81 393 GLU B N 1
ATOM 7535 C CA . GLU B 1 393 ? -4.211 -36.625 -22.344 1 88.81 393 GLU B CA 1
ATOM 7536 C C . GLU B 1 393 ? -3.998 -37.344 -23.672 1 88.81 393 GLU B C 1
ATOM 7538 O O . GLU B 1 393 ? -4.941 -37.875 -24.25 1 88.81 393 GLU B O 1
ATOM 7543 N N . CYS B 1 394 ? -2.744 -37.469 -24.156 1 92.12 394 CYS B N 1
ATOM 7544 C CA . CYS B 1 394 ? -2.531 -38 -25.5 1 92.12 394 CYS B CA 1
ATOM 7545 C C . CYS B 1 394 ? -1.714 -39.281 -25.453 1 92.12 394 CYS B C 1
ATOM 7547 O O . CYS B 1 394 ? -1.568 -39.969 -26.469 1 92.12 394 CYS B O 1
ATOM 7549 N N . GLY B 1 395 ? -1.072 -39.531 -24.391 1 90.69 395 GLY B N 1
ATOM 7550 C CA . GLY B 1 395 ? -0.354 -40.781 -24.234 1 90.69 395 GLY B CA 1
ATOM 7551 C C . GLY B 1 395 ? 1.107 -40.688 -24.625 1 90.69 395 GLY B C 1
ATOM 7552 O O . GLY B 1 395 ? 1.861 -41.656 -24.469 1 90.69 395 GLY B O 1
ATOM 7553 N N . LYS B 1 396 ? 1.528 -39.531 -25.047 1 92.12 396 LYS B N 1
ATOM 7554 C CA . LYS B 1 396 ? 2.926 -39.344 -25.438 1 92.12 396 LYS B CA 1
ATOM 7555 C C . LYS B 1 396 ? 3.791 -39 -24.219 1 92.12 396 LYS B C 1
ATOM 7557 O O . LYS B 1 396 ? 3.293 -38.938 -23.094 1 92.12 396 LYS B O 1
ATOM 7562 N N . GLU B 1 397 ? 5.078 -38.844 -24.484 1 91.75 397 GLU B N 1
ATOM 7563 C CA . GLU B 1 397 ? 6.035 -38.688 -23.391 1 91.75 397 GLU B CA 1
ATOM 7564 C C . GLU B 1 397 ? 5.93 -37.281 -22.766 1 91.75 397 GLU B C 1
ATOM 7566 O O . GLU B 1 397 ? 5.699 -36.312 -23.469 1 91.75 397 GLU B O 1
ATOM 7571 N N . ILE B 1 398 ? 6.18 -37.312 -21.469 1 92.62 398 ILE B N 1
ATOM 7572 C CA . ILE B 1 398 ? 6.16 -36.031 -20.75 1 92.62 398 ILE B CA 1
ATOM 7573 C C . ILE B 1 398 ? 7.586 -35.594 -20.422 1 92.62 398 ILE B C 1
ATOM 7575 O O . ILE B 1 398 ? 8.5 -36.438 -20.375 1 92.62 398 ILE B O 1
ATOM 7579 N N . THR B 1 399 ? 7.766 -34.344 -20.266 1 91.5 399 THR B N 1
ATOM 7580 C CA . THR B 1 399 ? 9.008 -33.75 -19.766 1 91.5 399 THR B CA 1
ATOM 7581 C C . THR B 1 399 ? 8.75 -32.906 -18.531 1 91.5 399 THR B C 1
ATOM 7583 O O . THR B 1 399 ? 7.602 -32.531 -18.25 1 91.5 399 THR B O 1
ATOM 7586 N N . ILE B 1 400 ? 9.789 -32.75 -17.719 1 92.12 400 ILE B N 1
ATOM 7587 C CA . ILE B 1 400 ? 9.688 -31.938 -16.516 1 92.12 400 ILE B CA 1
ATOM 7588 C C . ILE B 1 400 ? 10.68 -30.781 -16.578 1 92.12 400 ILE B C 1
ATOM 7590 O O . ILE B 1 400 ? 11.852 -30.969 -16.922 1 92.12 400 ILE B O 1
ATOM 7594 N N . SER B 1 401 ? 10.156 -29.625 -16.406 1 88.38 401 SER B N 1
ATOM 7595 C CA . SER B 1 401 ? 11.008 -28.438 -16.359 1 88.38 401 SER B CA 1
ATOM 7596 C C . SER B 1 401 ? 10.68 -27.578 -15.141 1 88.38 401 SER B C 1
ATOM 7598 O O . SER B 1 401 ? 9.586 -27.672 -14.578 1 88.38 401 SER B O 1
ATOM 7600 N N . ARG B 1 402 ? 11.68 -26.812 -14.805 1 89.44 402 ARG B N 1
ATOM 7601 C CA . ARG B 1 402 ? 11.469 -25.891 -13.695 1 89.44 402 ARG B CA 1
ATOM 7602 C C . ARG B 1 402 ? 10.758 -24.625 -14.164 1 89.44 402 ARG B C 1
ATOM 7604 O O . ARG B 1 402 ? 10.914 -24.203 -15.312 1 89.44 402 ARG B O 1
ATOM 7611 N N . GLY B 1 403 ? 9.93 -24.125 -13.281 1 89.31 403 GLY B N 1
ATOM 7612 C CA . GLY B 1 403 ? 9.219 -22.906 -13.609 1 89.31 403 GLY B CA 1
ATOM 7613 C C . GLY B 1 403 ? 8.891 -22.062 -12.391 1 89.31 403 GLY B C 1
ATOM 7614 O O . GLY B 1 403 ? 9.055 -22.516 -11.25 1 89.31 403 GLY B O 1
ATOM 7615 N N . THR B 1 404 ? 8.602 -20.781 -12.711 1 90.94 404 THR B N 1
ATOM 7616 C CA . THR B 1 404 ? 8.148 -19.844 -11.688 1 90.94 404 THR B CA 1
ATOM 7617 C C . THR B 1 404 ? 6.668 -19.531 -11.859 1 90.94 404 THR B C 1
ATOM 7619 O O . THR B 1 404 ? 6.227 -19.203 -12.961 1 90.94 404 THR B O 1
ATOM 7622 N N . GLU B 1 405 ? 5.957 -19.734 -10.773 1 93.38 405 GLU B N 1
ATOM 7623 C CA . GLU B 1 405 ? 4.539 -19.391 -10.797 1 93.38 405 GLU B CA 1
ATOM 7624 C C . GLU B 1 405 ? 4.332 -17.891 -10.656 1 93.38 405 GLU B C 1
ATOM 7626 O O . GLU B 1 405 ? 4.711 -17.297 -9.641 1 93.38 405 GLU B O 1
ATOM 7631 N N . VAL B 1 406 ? 3.699 -17.281 -11.617 1 95.88 406 VAL B N 1
ATOM 7632 C CA . VAL B 1 406 ? 3.514 -15.836 -11.562 1 95.88 406 VAL B CA 1
ATOM 7633 C C . VAL B 1 406 ? 2.041 -15.508 -11.328 1 95.88 406 VAL B C 1
ATOM 7635 O O . VAL B 1 406 ? 1.694 -14.375 -10.992 1 95.88 406 VAL B O 1
ATOM 7638 N N . GLY B 1 407 ? 1.216 -16.422 -11.438 1 96.62 407 GLY B N 1
ATOM 7639 C CA . GLY B 1 407 ? -0.213 -16.266 -11.227 1 96.62 407 GLY B CA 1
ATOM 7640 C C . GLY B 1 407 ? -0.931 -17.562 -10.945 1 96.62 407 GLY B C 1
ATOM 7641 O O . GLY B 1 407 ? -0.423 -18.641 -11.266 1 96.62 407 GLY B O 1
ATOM 7642 N N . HIS B 1 408 ? -2.047 -17.469 -10.359 1 94.88 408 HIS B N 1
ATOM 7643 C CA . HIS B 1 408 ? -2.848 -18.625 -9.977 1 94.88 408 HIS B CA 1
ATOM 7644 C C . HIS B 1 408 ? -4.332 -18.297 -9.961 1 94.88 408 HIS B C 1
ATOM 7646 O O . HIS B 1 408 ? -4.734 -17.25 -9.43 1 94.88 408 HIS B O 1
ATOM 7652 N N . ILE B 1 409 ? -5.121 -19.078 -10.641 1 96.12 409 ILE B N 1
ATOM 7653 C CA . ILE B 1 409 ? -6.562 -18.875 -10.602 1 96.12 409 ILE B CA 1
ATOM 7654 C C . ILE B 1 409 ? -7.25 -20.125 -10.055 1 96.12 409 ILE B C 1
ATOM 7656 O O . ILE B 1 409 ? -6.816 -21.25 -10.32 1 96.12 409 ILE B O 1
ATOM 7660 N N . PHE B 1 410 ? -8.281 -19.953 -9.219 1 94.31 410 PHE B N 1
ATOM 7661 C CA . PHE B 1 410 ? -8.938 -21.031 -8.492 1 94.31 410 PHE B CA 1
ATOM 7662 C C . PHE B 1 410 ? -10.453 -20.953 -8.656 1 94.31 410 PHE B C 1
ATOM 7664 O O . PHE B 1 410 ? -11.023 -19.859 -8.656 1 94.31 410 PHE B O 1
ATOM 7671 N N . LYS B 1 411 ? -11.062 -22.094 -8.828 1 94.88 411 LYS B N 1
ATOM 7672 C CA . LYS B 1 411 ? -12.5 -22.219 -8.562 1 94.88 411 LYS B CA 1
ATOM 7673 C C . LYS B 1 411 ? -12.766 -22.594 -7.109 1 94.88 411 LYS B C 1
ATOM 7675 O O . LYS B 1 411 ? -12.664 -23.766 -6.738 1 94.88 411 LYS B O 1
ATOM 7680 N N . LEU B 1 412 ? -13.211 -21.625 -6.32 1 94.44 412 LEU B N 1
ATOM 7681 C CA . LEU B 1 412 ? -13.336 -21.812 -4.883 1 94.44 412 LEU B CA 1
ATOM 7682 C C . LEU B 1 412 ? -14.648 -22.5 -4.531 1 94.44 412 LEU B C 1
ATOM 7684 O O . LEU B 1 412 ? -14.773 -23.125 -3.473 1 94.44 412 LEU B O 1
ATOM 7688 N N . GLY B 1 413 ? -15.656 -22.359 -5.422 1 95.31 413 GLY B N 1
ATOM 7689 C CA . GLY B 1 413 ? -16.984 -22.844 -5.074 1 95.31 413 GLY B CA 1
ATOM 7690 C C . GLY B 1 413 ? -17.609 -22.078 -3.92 1 95.31 413 GLY B C 1
ATOM 7691 O O . GLY B 1 413 ? -17.656 -20.844 -3.932 1 95.31 413 GLY B O 1
ATOM 7692 N N . THR B 1 414 ? -18.109 -22.844 -2.941 1 96.38 414 THR B N 1
ATOM 7693 C CA . THR B 1 414 ? -18.812 -22.188 -1.847 1 96.38 414 THR B CA 1
ATOM 7694 C C . THR B 1 414 ? -18.016 -22.266 -0.554 1 96.38 414 THR B C 1
ATOM 7696 O O . THR B 1 414 ? -18.547 -22.031 0.532 1 96.38 414 THR B O 1
ATOM 7699 N N . LYS B 1 415 ? -16.734 -22.562 -0.609 1 93.31 415 LYS B N 1
ATOM 7700 C CA . LYS B 1 415 ? -15.906 -22.812 0.565 1 93.31 415 LYS B CA 1
ATOM 7701 C C . LYS B 1 415 ? -15.984 -21.641 1.549 1 93.31 415 LYS B C 1
ATOM 7703 O O . LYS B 1 415 ? -16.312 -21.844 2.721 1 93.31 415 LYS B O 1
ATOM 7708 N N . TYR B 1 416 ? -15.773 -20.438 1.146 1 96.5 416 TYR B N 1
ATOM 7709 C CA . TYR B 1 416 ? -15.742 -19.266 2.02 1 96.5 416 TYR B CA 1
ATOM 7710 C C . TYR B 1 416 ? -17.141 -18.719 2.258 1 96.5 416 TYR B C 1
ATOM 7712 O O . TYR B 1 416 ? -17.469 -18.312 3.373 1 96.5 416 TYR B O 1
ATOM 7720 N N . SER B 1 417 ? -17.953 -18.703 1.212 1 97.81 417 SER B N 1
ATOM 7721 C CA . SER B 1 417 ? -19.297 -18.172 1.363 1 97.81 417 SER B CA 1
ATOM 7722 C C . SER B 1 417 ? -20.109 -18.984 2.369 1 97.81 417 SER B C 1
ATOM 7724 O O . SER B 1 417 ? -20.859 -18.422 3.178 1 97.81 417 SER B O 1
ATOM 7726 N N . GLU B 1 418 ? -19.984 -20.328 2.371 1 97.19 418 GLU B N 1
ATOM 7727 C CA . GLU B 1 418 ? -20.688 -21.172 3.318 1 97.19 418 GLU B CA 1
ATOM 7728 C C . GLU B 1 418 ? -20.172 -20.984 4.738 1 97.19 418 GLU B C 1
ATOM 7730 O O . GLU B 1 418 ? -20.953 -20.797 5.672 1 97.19 418 GLU B O 1
ATOM 7735 N N . SER B 1 419 ? -18.891 -21.016 4.902 1 96.25 419 SER B N 1
ATOM 7736 C CA . SER B 1 419 ? -18.297 -20.922 6.23 1 96.25 419 SER B CA 1
ATOM 7737 C C . SER B 1 419 ? -18.562 -19.547 6.852 1 96.25 419 SER B C 1
ATOM 7739 O O . SER B 1 419 ? -18.688 -19.438 8.07 1 96.25 419 SER B O 1
ATOM 7741 N N . MET B 1 420 ? -18.703 -18.5 6.031 1 97.94 420 MET B N 1
ATOM 7742 C CA . MET B 1 420 ? -18.844 -17.156 6.551 1 97.94 420 MET B CA 1
ATOM 7743 C C . MET B 1 420 ? -20.281 -16.672 6.434 1 97.94 420 MET B C 1
ATOM 7745 O O . MET B 1 420 ? -20.578 -15.508 6.688 1 97.94 420 MET B O 1
ATOM 7749 N N . GLY B 1 421 ? -21.156 -17.5 6.012 1 97.75 421 GLY B N 1
ATOM 7750 C CA . GLY B 1 421 ? -22.562 -17.188 5.945 1 97.75 421 GLY B CA 1
ATOM 7751 C C . GLY B 1 421 ? -22.891 -16.109 4.922 1 97.75 421 GLY B C 1
ATOM 7752 O O . GLY B 1 421 ? -23.75 -15.25 5.164 1 97.75 421 GLY B O 1
ATOM 7753 N N . ALA B 1 422 ? -22.172 -16.094 3.803 1 98.19 422 ALA B N 1
ATOM 7754 C CA . ALA B 1 422 ? -22.422 -15.133 2.734 1 98.19 422 ALA B CA 1
ATOM 7755 C C . ALA B 1 422 ? -23.422 -15.688 1.712 1 98.19 422 ALA B C 1
ATOM 7757 O O . ALA B 1 422 ? -23.047 -16.531 0.892 1 98.19 422 ALA B O 1
ATOM 7758 N N . THR B 1 423 ? -24.641 -15.164 1.759 1 98.31 423 THR B N 1
ATOM 7759 C CA . THR B 1 423 ? -25.688 -15.695 0.901 1 98.31 423 THR B CA 1
ATOM 7760 C C . THR B 1 423 ? -26.406 -14.57 0.157 1 98.31 423 THR B C 1
ATOM 7762 O O . THR B 1 423 ? -26.25 -13.398 0.5 1 98.31 423 THR B O 1
ATOM 7765 N N . PHE B 1 424 ? -27.031 -14.891 -0.899 1 97.69 424 PHE B N 1
ATOM 7766 C CA . PHE B 1 424 ? -27.922 -14.023 -1.661 1 97.69 424 PHE B CA 1
ATOM 7767 C C . PHE B 1 424 ? -29.266 -14.695 -1.903 1 97.69 424 PHE B C 1
ATOM 7769 O O . PHE B 1 424 ? -29.391 -15.906 -1.74 1 97.69 424 PHE B O 1
ATOM 7776 N N . ILE B 1 425 ? -30.281 -13.914 -2.197 1 97.81 425 ILE B N 1
ATOM 7777 C CA . ILE B 1 425 ? -31.578 -14.461 -2.535 1 97.81 425 ILE B CA 1
ATOM 7778 C C . ILE B 1 425 ? -31.641 -14.789 -4.023 1 97.81 425 ILE B C 1
ATOM 7780 O O . ILE B 1 425 ? -31.469 -13.906 -4.871 1 97.81 425 ILE B O 1
ATOM 7784 N N . ASP B 1 426 ? -31.891 -16.047 -4.367 1 96.56 426 ASP B N 1
ATOM 7785 C CA . ASP B 1 426 ? -31.875 -16.484 -5.758 1 96.56 426 ASP B CA 1
ATOM 7786 C C . ASP B 1 426 ? -33.219 -16.188 -6.438 1 96.56 426 ASP B C 1
ATOM 7788 O O . ASP B 1 426 ? -34.062 -15.492 -5.879 1 96.56 426 ASP B O 1
ATOM 7792 N N . GLU B 1 427 ? -33.406 -16.594 -7.652 1 95.19 427 GLU B N 1
ATOM 7793 C CA . GLU B 1 427 ? -34.594 -16.312 -8.453 1 95.19 427 GLU B CA 1
ATOM 7794 C C . GLU B 1 427 ? -35.844 -16.906 -7.824 1 95.19 427 GLU B C 1
ATOM 7796 O O . GLU B 1 427 ? -36.969 -16.406 -8.023 1 95.19 427 GLU B O 1
ATOM 7801 N N . ASP B 1 428 ? -35.75 -17.953 -7.016 1 95.94 428 ASP B N 1
ATOM 7802 C CA . ASP B 1 428 ? -36.844 -18.641 -6.375 1 95.94 428 ASP B CA 1
ATOM 7803 C C . ASP B 1 428 ? -37.094 -18.094 -4.969 1 95.94 428 ASP B C 1
ATOM 7805 O O . ASP B 1 428 ? -37.906 -18.641 -4.219 1 95.94 428 ASP B O 1
ATOM 7809 N N . GLY B 1 429 ? -36.344 -17.094 -4.59 1 96.12 429 GLY B N 1
ATOM 7810 C CA . GLY B 1 429 ? -36.531 -16.484 -3.285 1 96.12 429 GLY B CA 1
ATOM 7811 C C . GLY B 1 429 ? -35.812 -17.234 -2.174 1 96.12 429 GLY B C 1
ATOM 7812 O O . GLY B 1 429 ? -36.125 -17.047 -0.995 1 96.12 429 GLY B O 1
ATOM 7813 N N . LYS B 1 430 ? -34.938 -18.141 -2.537 1 97.38 430 LYS B N 1
ATOM 7814 C CA . LYS B 1 430 ? -34.188 -18.922 -1.552 1 97.38 430 LYS B CA 1
ATOM 7815 C C . LYS B 1 430 ? -32.781 -18.359 -1.329 1 97.38 430 LYS B C 1
ATOM 7817 O O . LYS B 1 430 ? -32.156 -17.906 -2.275 1 97.38 430 LYS B O 1
ATOM 7822 N N . ALA B 1 431 ? -32.375 -18.484 -0.092 1 97.75 431 ALA B N 1
ATOM 7823 C CA . ALA B 1 431 ? -31.016 -18.062 0.246 1 97.75 431 ALA B CA 1
ATOM 7824 C C . ALA B 1 431 ? -29.984 -19.094 -0.197 1 97.75 431 ALA B C 1
ATOM 7826 O O . ALA B 1 431 ? -30.094 -20.281 0.135 1 97.75 431 ALA B O 1
ATOM 7827 N N . LYS B 1 432 ? -29.016 -18.703 -1 1 98 432 LYS B N 1
ATOM 7828 C CA . LYS B 1 432 ? -27.938 -19.562 -1.48 1 98 432 LYS B CA 1
ATOM 7829 C C . LYS B 1 432 ? -26.578 -18.906 -1.26 1 98 432 LYS B C 1
ATOM 7831 O O . LYS B 1 432 ? -26.438 -17.688 -1.356 1 98 432 LYS B O 1
ATOM 7836 N N . PRO B 1 433 ? -25.609 -19.75 -0.973 1 98.31 433 PRO B N 1
ATOM 7837 C CA . PRO B 1 433 ? -24.266 -19.188 -0.863 1 98.31 433 PRO B CA 1
ATOM 7838 C C . PRO B 1 433 ? -23.703 -18.719 -2.207 1 98.31 433 PRO B C 1
ATOM 7840 O O . PRO B 1 433 ? -24.016 -19.312 -3.244 1 98.31 433 PRO B O 1
ATOM 7843 N N . PHE B 1 434 ? -22.906 -17.703 -2.201 1 98.38 434 PHE B N 1
ATOM 7844 C CA . PHE B 1 434 ? -22.219 -17.25 -3.408 1 98.38 434 PHE B CA 1
ATOM 7845 C C . PHE B 1 434 ? -21.281 -18.344 -3.941 1 98.38 434 PHE B C 1
ATOM 7847 O O . PHE B 1 434 ? -20.641 -19.047 -3.166 1 98.38 434 PHE B O 1
ATOM 7854 N N . ILE B 1 435 ? -21.219 -18.5 -5.262 1 97.88 435 ILE B N 1
ATOM 7855 C CA . ILE B 1 435 ? -20.203 -19.328 -5.898 1 97.88 435 ILE B CA 1
ATOM 7856 C C . ILE B 1 435 ? -19 -18.453 -6.285 1 97.88 435 ILE B C 1
ATOM 7858 O O . ILE B 1 435 ? -19.125 -17.547 -7.109 1 97.88 435 ILE B O 1
ATOM 7862 N N . MET B 1 436 ? -17.859 -18.797 -5.715 1 97.81 436 MET B N 1
ATOM 7863 C CA . MET B 1 436 ? -16.75 -17.844 -5.754 1 97.81 436 MET B CA 1
ATOM 7864 C C . MET B 1 436 ? -15.609 -18.375 -6.605 1 97.81 436 MET B C 1
ATOM 7866 O O . MET B 1 436 ? -15.406 -19.578 -6.703 1 97.81 436 MET B O 1
ATOM 7870 N N . GLY B 1 437 ? -14.906 -17.5 -7.258 1 97.56 437 GLY B N 1
ATOM 7871 C CA . GLY B 1 437 ? -13.586 -17.703 -7.832 1 97.56 437 GLY B CA 1
ATOM 7872 C C . GLY B 1 437 ? -12.523 -16.812 -7.211 1 97.56 437 GLY B C 1
ATOM 7873 O O . GLY B 1 437 ? -12.836 -15.805 -6.586 1 97.56 437 GLY B O 1
ATOM 7874 N N . CYS B 1 438 ? -11.281 -17.234 -7.273 1 97.38 438 CYS B N 1
ATOM 7875 C CA . CYS B 1 438 ? -10.133 -16.5 -6.746 1 97.38 438 CYS B CA 1
ATOM 7876 C C . CYS B 1 438 ? -9.023 -16.406 -7.785 1 97.38 438 CYS B C 1
ATOM 7878 O O . CYS B 1 438 ? -8.695 -17.406 -8.445 1 97.38 438 CYS B O 1
ATOM 7880 N N . TYR B 1 439 ? -8.445 -15.25 -7.938 1 98.06 439 TYR B N 1
ATOM 7881 C CA . TYR B 1 439 ? -7.488 -14.969 -9 1 98.06 439 TYR B CA 1
ATOM 7882 C C . TYR B 1 439 ? -6.32 -14.141 -8.477 1 98.06 439 TYR B C 1
ATOM 7884 O O . TYR B 1 439 ? -6.5 -12.984 -8.078 1 98.06 439 TYR B O 1
ATOM 7892 N N . GLY B 1 440 ? -5.094 -14.672 -8.469 1 98 440 GLY B N 1
ATOM 7893 C CA . GLY B 1 440 ? -3.945 -13.977 -7.906 1 98 440 GLY B CA 1
ATOM 7894 C C . GLY B 1 440 ? -2.803 -13.812 -8.891 1 98 440 GLY B C 1
ATOM 7895 O O . GLY B 1 440 ? -2.494 -14.734 -9.648 1 98 440 GLY B O 1
ATOM 7896 N N . ILE B 1 441 ? -2.191 -12.648 -8.969 1 98.56 441 ILE B N 1
ATOM 7897 C CA . ILE B 1 441 ? -0.957 -12.359 -9.695 1 98.56 441 ILE B CA 1
ATOM 7898 C C . ILE B 1 441 ? 0.056 -11.711 -8.758 1 98.56 441 ILE B C 1
ATOM 7900 O O . ILE B 1 441 ? -0.244 -10.703 -8.117 1 98.56 441 ILE B O 1
ATOM 7904 N N . GLY B 1 442 ? 1.195 -12.312 -8.609 1 98.06 442 GLY B N 1
ATOM 7905 C CA . GLY B 1 442 ? 2.271 -11.648 -7.891 1 98.06 442 GLY B CA 1
ATOM 7906 C C . GLY B 1 442 ? 2.932 -10.547 -8.695 1 98.06 442 GLY B C 1
ATOM 7907 O O . GLY B 1 442 ? 3.787 -10.812 -9.547 1 98.06 442 GLY B O 1
ATOM 7908 N N . VAL B 1 443 ? 2.68 -9.305 -8.398 1 98.62 443 VAL B N 1
ATOM 7909 C CA . VAL B 1 443 ? 3.172 -8.172 -9.172 1 98.62 443 VAL B CA 1
ATOM 7910 C C . VAL B 1 443 ? 4.691 -8.094 -9.062 1 98.62 443 VAL B C 1
ATOM 7912 O O . VAL B 1 443 ? 5.387 -7.977 -10.078 1 98.62 443 VAL B O 1
ATOM 7915 N N . THR B 1 444 ? 5.242 -8.125 -7.883 1 98.31 444 THR B N 1
ATOM 7916 C CA . THR B 1 444 ? 6.684 -8.047 -7.695 1 98.31 444 THR B CA 1
ATOM 7917 C C . THR B 1 444 ? 7.375 -9.273 -8.273 1 98.31 444 THR B C 1
ATOM 7919 O O . THR B 1 444 ? 8.461 -9.172 -8.852 1 98.31 444 THR B O 1
ATOM 7922 N N . ARG B 1 445 ? 6.762 -10.422 -8.094 1 96.25 445 ARG B N 1
ATOM 7923 C CA . ARG B 1 445 ? 7.305 -11.641 -8.688 1 96.25 445 ARG B CA 1
ATOM 7924 C C . ARG B 1 445 ? 7.332 -11.547 -10.211 1 96.25 445 ARG B C 1
ATOM 7926 O O . ARG B 1 445 ? 8.25 -12.062 -10.852 1 96.25 445 ARG B O 1
ATOM 7933 N N . THR B 1 446 ? 6.301 -10.961 -10.758 1 97.94 446 THR B N 1
ATOM 7934 C CA . THR B 1 446 ? 6.254 -10.758 -12.195 1 97.94 446 THR B CA 1
ATOM 7935 C C . THR B 1 446 ? 7.438 -9.906 -12.656 1 97.94 446 THR B C 1
ATOM 7937 O O . THR B 1 446 ? 8.07 -10.211 -13.672 1 97.94 446 THR B O 1
ATOM 7940 N N . VAL B 1 447 ? 7.781 -8.883 -11.945 1 98.31 447 VAL B N 1
ATOM 7941 C CA . VAL B 1 447 ? 8.914 -8.031 -12.273 1 98.31 447 VAL B CA 1
ATOM 7942 C C . VAL B 1 447 ? 10.195 -8.867 -12.289 1 98.31 447 VAL B C 1
ATOM 7944 O O . VAL B 1 447 ? 10.977 -8.797 -13.242 1 98.31 447 VAL B O 1
ATOM 7947 N N . ALA B 1 448 ? 10.406 -9.633 -11.234 1 96.81 448 ALA B N 1
ATOM 7948 C CA . ALA B 1 448 ? 11.586 -10.477 -11.156 1 96.81 448 ALA B CA 1
ATOM 7949 C C . ALA B 1 448 ? 11.625 -11.484 -12.305 1 96.81 448 ALA B C 1
ATOM 7951 O O . ALA B 1 448 ? 12.68 -11.742 -12.875 1 96.81 448 ALA B O 1
ATOM 7952 N N . SER B 1 449 ? 10.469 -12.023 -12.633 1 96 449 SER B N 1
ATOM 7953 C CA . SER B 1 449 ? 10.375 -13.016 -13.703 1 96 449 SER B CA 1
ATOM 7954 C C . SER B 1 449 ? 10.719 -12.398 -15.055 1 96 449 SER B C 1
ATOM 7956 O O . SER B 1 449 ? 11.328 -13.055 -15.906 1 96 449 SER B O 1
ATOM 7958 N N . ILE B 1 450 ? 10.289 -11.18 -15.289 1 97.44 450 ILE B N 1
ATOM 7959 C CA . ILE B 1 450 ? 10.656 -10.477 -16.516 1 97.44 450 ILE B CA 1
ATOM 7960 C C . ILE B 1 450 ? 12.18 -10.398 -16.625 1 97.44 450 ILE B C 1
ATOM 7962 O O . ILE B 1 450 ? 12.742 -10.711 -17.672 1 97.44 450 ILE B O 1
ATOM 7966 N N . ILE B 1 451 ? 12.828 -10.023 -15.578 1 97.19 451 ILE B N 1
ATOM 7967 C CA . ILE B 1 451 ? 14.281 -9.852 -15.578 1 97.19 451 ILE B CA 1
ATOM 7968 C C . ILE B 1 451 ? 14.953 -11.203 -15.805 1 97.19 451 ILE B C 1
ATOM 7970 O O . ILE B 1 451 ? 15.953 -11.289 -16.531 1 97.19 451 ILE B O 1
ATOM 7974 N N . GLU B 1 452 ? 14.414 -12.273 -15.188 1 94.06 452 GLU B N 1
ATOM 7975 C CA . GLU B 1 452 ? 14.984 -13.602 -15.367 1 94.06 452 GLU B CA 1
ATOM 7976 C C . GLU B 1 452 ? 14.977 -14.008 -16.844 1 94.06 452 GLU B C 1
ATOM 7978 O O . GLU B 1 452 ? 15.891 -14.695 -17.297 1 94.06 452 GLU B O 1
ATOM 7983 N N . GLN B 1 453 ? 13.992 -13.547 -17.547 1 92.88 453 GLN B N 1
ATOM 7984 C CA . GLN B 1 453 ? 13.852 -13.969 -18.938 1 92.88 453 GLN B CA 1
ATOM 7985 C C . GLN B 1 453 ? 14.484 -12.953 -19.891 1 92.88 453 GLN B C 1
ATOM 7987 O O . GLN B 1 453 ? 14.789 -13.281 -21.031 1 92.88 453 GLN B O 1
ATOM 7992 N N . HIS B 1 454 ? 14.641 -11.75 -19.422 1 95.5 454 HIS B N 1
ATOM 7993 C CA . HIS B 1 454 ? 15.109 -10.68 -20.297 1 95.5 454 HIS B CA 1
ATOM 7994 C C . HIS B 1 454 ? 16.312 -9.961 -19.688 1 95.5 454 HIS B C 1
ATOM 7996 O O . HIS B 1 454 ? 16.172 -8.875 -19.125 1 95.5 454 HIS B O 1
ATOM 8002 N N . ASN B 1 455 ? 17.469 -10.477 -19.828 1 95.88 455 ASN B N 1
ATOM 8003 C CA . ASN B 1 455 ? 18.719 -9.883 -19.359 1 95.88 455 ASN B CA 1
ATOM 8004 C C . ASN B 1 455 ? 19.922 -10.383 -20.156 1 95.88 455 ASN B C 1
ATOM 8006 O O . ASN B 1 455 ? 19.797 -11.328 -20.953 1 95.88 455 ASN B O 1
ATOM 8010 N N . ASP B 1 456 ? 20.969 -9.758 -20.109 1 96.06 456 ASP B N 1
ATOM 8011 C CA . ASP B 1 456 ? 22.266 -10.195 -20.656 1 96.06 456 ASP B CA 1
ATOM 8012 C C . ASP B 1 456 ? 23.406 -9.766 -19.75 1 96.06 456 ASP B C 1
ATOM 8014 O O . ASP B 1 456 ? 23.188 -9.383 -18.594 1 96.06 456 ASP B O 1
ATOM 8018 N N . GLU B 1 457 ? 24.547 -9.883 -20.172 1 94.31 457 GLU B N 1
ATOM 8019 C CA . GLU B 1 457 ? 25.719 -9.617 -19.359 1 94.31 457 GLU B CA 1
ATOM 8020 C C . GLU B 1 457 ? 25.812 -8.141 -18.984 1 94.31 457 GLU B C 1
ATOM 8022 O O . GLU B 1 457 ? 26.469 -7.785 -18 1 94.31 457 GLU B O 1
ATOM 8027 N N . ASN B 1 458 ? 25.109 -7.34 -19.766 1 95.19 458 ASN B N 1
ATOM 8028 C CA . ASN B 1 458 ? 25.219 -5.906 -19.531 1 95.19 458 ASN B CA 1
ATOM 8029 C C . ASN B 1 458 ? 24.094 -5.406 -18.625 1 95.19 458 ASN B C 1
ATOM 8031 O O . ASN B 1 458 ? 24.172 -4.293 -18.094 1 95.19 458 ASN B O 1
ATOM 8035 N N . GLY B 1 459 ? 23.062 -6.184 -18.453 1 97 459 GLY B N 1
ATOM 8036 C CA . GLY B 1 459 ? 22 -5.746 -17.562 1 97 459 GLY B CA 1
ATOM 8037 C C . GLY B 1 459 ? 20.625 -6.199 -17.984 1 97 459 GLY B C 1
ATOM 8038 O O . GLY B 1 459 ? 20.484 -7.23 -18.641 1 97 459 GLY B O 1
ATOM 8039 N N . ILE B 1 460 ? 19.641 -5.453 -17.562 1 98.12 460 ILE B N 1
ATOM 8040 C CA . ILE B 1 460 ? 18.234 -5.797 -17.75 1 98.12 460 ILE B CA 1
ATOM 8041 C C . ILE B 1 460 ? 17.797 -5.402 -19.172 1 98.12 460 ILE B C 1
ATOM 8043 O O . ILE B 1 460 ? 18.281 -4.41 -19.719 1 98.12 460 ILE B O 1
ATOM 8047 N N . ILE B 1 461 ? 16.953 -6.145 -19.781 1 98.12 461 ILE B N 1
ATOM 8048 C CA . ILE B 1 461 ? 16.297 -5.816 -21.047 1 98.12 461 ILE B CA 1
ATOM 8049 C C . ILE B 1 461 ? 14.781 -5.781 -20.844 1 98.12 461 ILE B C 1
ATOM 8051 O O . ILE B 1 461 ? 14.109 -6.809 -20.969 1 98.12 461 ILE B O 1
ATOM 8055 N N . TRP B 1 462 ? 14.219 -4.613 -20.609 1 98.06 462 TRP B N 1
ATOM 8056 C CA . TRP B 1 462 ? 12.797 -4.48 -20.312 1 98.06 462 TRP B CA 1
ATOM 8057 C C . TRP B 1 462 ? 11.977 -4.512 -21.609 1 98.06 462 TRP B C 1
ATOM 8059 O O . TRP B 1 462 ? 12.375 -3.936 -22.625 1 98.06 462 TRP B O 1
ATOM 8069 N N . PRO B 1 463 ? 10.797 -5.223 -21.562 1 97.19 463 PRO B N 1
ATOM 8070 C CA . PRO B 1 463 ? 9.789 -4.809 -22.547 1 97.19 463 PRO B CA 1
ATOM 8071 C C . PRO B 1 463 ? 9.461 -3.32 -22.469 1 97.19 463 PRO B C 1
ATOM 8073 O O . PRO B 1 463 ? 9.414 -2.758 -21.359 1 97.19 463 PRO B O 1
ATOM 8076 N N . LEU B 1 464 ? 9.188 -2.701 -23.578 1 97.38 464 LEU B N 1
ATOM 8077 C CA . LEU B 1 464 ? 9.008 -1.256 -23.641 1 97.38 464 LEU B CA 1
ATOM 8078 C C . LEU B 1 464 ? 7.91 -0.799 -22.688 1 97.38 464 LEU B C 1
ATOM 8080 O O . LEU B 1 464 ? 8.039 0.241 -22.031 1 97.38 464 LEU B O 1
ATOM 8084 N N . GLU B 1 465 ? 6.848 -1.569 -22.531 1 97.12 465 GLU B N 1
ATOM 8085 C CA . GLU B 1 465 ? 5.68 -1.182 -21.734 1 97.12 465 GLU B CA 1
ATOM 8086 C C . GLU B 1 465 ? 5.98 -1.229 -20.25 1 97.12 465 GLU B C 1
ATOM 8088 O O . GLU B 1 465 ? 5.297 -0.583 -19.453 1 97.12 465 GLU B O 1
ATOM 8093 N N . VAL B 1 466 ? 7.027 -1.938 -19.859 1 98.06 466 VAL B N 1
ATOM 8094 C CA . VAL B 1 466 ? 7.32 -2.17 -18.453 1 98.06 466 VAL B CA 1
ATOM 8095 C C . VAL B 1 466 ? 8.492 -1.292 -18.016 1 98.06 466 VAL B C 1
ATOM 8097 O O . VAL B 1 466 ? 8.68 -1.045 -16.828 1 98.06 466 VAL B O 1
ATOM 8100 N N . ALA B 1 467 ? 9.25 -0.795 -18.953 1 98.06 467 ALA B N 1
ATOM 8101 C CA . ALA B 1 467 ? 10.492 -0.079 -18.688 1 98.06 467 ALA B CA 1
ATOM 8102 C C . ALA B 1 467 ? 10.242 1.166 -17.844 1 98.06 467 ALA B C 1
ATOM 8104 O O . ALA B 1 467 ? 9.227 1.852 -18.016 1 98.06 467 ALA B O 1
ATOM 8105 N N . PRO B 1 468 ? 11.172 1.472 -16.891 1 96.81 468 PRO B N 1
ATOM 8106 C CA . PRO B 1 468 ? 10.992 2.676 -16.078 1 96.81 468 PRO B CA 1
ATOM 8107 C C . PRO B 1 468 ? 11.078 3.961 -16.906 1 96.81 468 PRO B C 1
ATOM 8109 O O . PRO B 1 468 ? 10.438 4.957 -16.562 1 96.81 468 PRO B O 1
ATOM 8112 N N . TYR B 1 469 ? 11.922 3.992 -17.875 1 97.12 469 TYR B N 1
ATOM 8113 C CA . TYR B 1 469 ? 12.031 5.016 -18.906 1 97.12 469 TYR B CA 1
ATOM 8114 C C . TYR B 1 469 ? 12.141 4.383 -20.281 1 97.12 469 TYR B C 1
ATOM 8116 O O . TYR B 1 469 ? 12.609 3.248 -20.422 1 97.12 469 TYR B O 1
ATOM 8124 N N . HIS B 1 470 ? 11.695 5.152 -21.25 1 98 470 HIS B N 1
ATOM 8125 C CA . HIS B 1 470 ? 11.719 4.617 -22.609 1 98 470 HIS B CA 1
ATOM 8126 C C . HIS B 1 470 ? 13.055 4.906 -23.281 1 98 470 HIS B C 1
ATOM 8128 O O . HIS B 1 470 ? 13.562 4.07 -24.031 1 98 470 HIS B O 1
ATOM 8134 N N . VAL B 1 471 ? 13.555 6.117 -22.969 1 98.19 471 VAL B N 1
ATOM 8135 C CA . VAL B 1 471 ? 14.734 6.598 -23.688 1 98.19 471 VAL B CA 1
ATOM 8136 C C . VAL B 1 471 ? 15.703 7.262 -22.719 1 98.19 471 VAL B C 1
ATOM 8138 O O . VAL B 1 471 ? 15.289 8.031 -21.844 1 98.19 471 VAL B O 1
ATOM 8141 N N . SER B 1 472 ? 16.891 6.855 -22.797 1 97.88 472 SER B N 1
ATOM 8142 C CA . SER B 1 472 ? 17.969 7.582 -22.125 1 97.88 472 SER B CA 1
ATOM 8143 C C . SER B 1 472 ? 18.656 8.555 -23.078 1 97.88 472 SER B C 1
ATOM 8145 O O . SER B 1 472 ? 19.203 8.141 -24.109 1 97.88 472 SER B O 1
ATOM 8147 N N . VAL B 1 473 ? 18.609 9.867 -22.812 1 98.5 473 VAL B N 1
ATOM 8148 C CA . VAL B 1 473 ? 19.328 10.883 -23.578 1 98.5 473 VAL B CA 1
ATOM 8149 C C . VAL B 1 473 ? 20.641 11.211 -22.875 1 98.5 473 VAL B C 1
ATOM 8151 O O . VAL B 1 473 ? 20.656 11.672 -21.734 1 98.5 473 VAL B O 1
ATOM 8154 N N . ILE B 1 474 ? 21.75 10.992 -23.609 1 98.06 474 ILE B N 1
ATOM 8155 C CA . ILE B 1 474 ? 23.062 11.086 -22.969 1 98.06 474 ILE B CA 1
ATOM 8156 C C . ILE B 1 474 ? 23.953 12.047 -23.75 1 98.06 474 ILE B C 1
ATOM 8158 O O . ILE B 1 474 ? 24.422 11.719 -24.859 1 98.06 474 ILE B O 1
ATOM 8162 N N . PRO B 1 475 ? 24.203 13.266 -23.266 1 97.75 475 PRO B N 1
ATOM 8163 C CA . PRO B 1 475 ? 25.328 14.023 -23.812 1 97.75 475 PRO B CA 1
ATOM 8164 C C . PRO B 1 475 ? 26.688 13.367 -23.531 1 97.75 475 PRO B C 1
ATOM 8166 O O . PRO B 1 475 ? 27.016 13.094 -22.391 1 97.75 475 PRO B O 1
ATOM 8169 N N . ALA B 1 476 ? 27.438 13.148 -24.547 1 95.25 476 ALA B N 1
ATOM 8170 C CA . ALA B 1 476 ? 28.734 12.484 -24.391 1 95.25 476 ALA B CA 1
ATOM 8171 C C . ALA B 1 476 ? 29.672 13.312 -23.516 1 95.25 476 ALA B C 1
ATOM 8173 O O . ALA B 1 476 ? 30.422 12.766 -22.703 1 95.25 476 ALA B O 1
ATOM 8174 N N . ASN B 1 477 ? 29.656 14.594 -23.75 1 93.69 477 ASN B N 1
ATOM 8175 C CA . ASN B 1 477 ? 30.406 15.547 -22.938 1 93.69 477 ASN B CA 1
ATOM 8176 C C . ASN B 1 477 ? 29.516 16.688 -22.438 1 93.69 477 ASN B C 1
ATOM 8178 O O . ASN B 1 477 ? 29.25 17.641 -23.172 1 93.69 477 ASN B O 1
ATOM 8182 N N . VAL B 1 478 ? 29.234 16.688 -21.141 1 91.62 478 VAL B N 1
ATOM 8183 C CA . VAL B 1 478 ? 28.312 17.641 -20.547 1 91.62 478 VAL B CA 1
ATOM 8184 C C . VAL B 1 478 ? 28.953 19.031 -20.469 1 91.62 478 VAL B C 1
ATOM 8186 O O . VAL B 1 478 ? 28.25 20.031 -20.391 1 91.62 478 VAL B O 1
ATOM 8189 N N . LYS B 1 479 ? 30.281 19.078 -20.5 1 91.19 479 LYS B N 1
ATOM 8190 C CA . LYS B 1 479 ? 31 20.359 -20.469 1 91.19 479 LYS B CA 1
ATOM 8191 C C . LYS B 1 479 ? 30.891 21.094 -21.797 1 91.19 479 LYS B C 1
ATOM 8193 O O . LYS B 1 479 ? 31.109 22.297 -21.875 1 91.19 479 LYS B O 1
ATOM 8198 N N . ASN B 1 480 ? 30.641 20.297 -22.828 1 94 480 ASN B N 1
ATOM 8199 C CA . ASN B 1 480 ? 30.375 20.922 -24.125 1 94 480 ASN B CA 1
ATOM 8200 C C . ASN B 1 480 ? 28.984 21.531 -24.188 1 94 480 ASN B C 1
ATOM 8202 O O . ASN B 1 480 ? 27.984 20.797 -24.234 1 94 480 ASN B O 1
ATOM 8206 N N . GLU B 1 481 ? 28.891 22.719 -24.297 1 94.5 481 GLU B N 1
ATOM 8207 C CA . GLU B 1 481 ? 27.641 23.453 -24.203 1 94.5 481 GLU B CA 1
ATOM 8208 C C . GLU B 1 481 ? 26.672 23.047 -25.297 1 94.5 481 GLU B C 1
ATOM 8210 O O . GLU B 1 481 ? 25.469 22.969 -25.062 1 94.5 481 GLU B O 1
ATOM 8215 N N . GLU B 1 482 ? 27.219 22.891 -26.422 1 95.31 482 GLU B N 1
ATOM 8216 C CA . GLU B 1 482 ? 26.359 22.516 -27.547 1 95.31 482 GLU B CA 1
ATOM 8217 C C . GLU B 1 482 ? 25.734 21.141 -27.312 1 95.31 482 GLU B C 1
ATOM 8219 O O . GLU B 1 482 ? 24.531 20.953 -27.531 1 95.31 482 GLU B O 1
ATOM 8224 N N . GLN B 1 483 ? 26.5 20.219 -26.922 1 96.44 483 GLN B N 1
ATOM 8225 C CA . GLN B 1 483 ? 26 18.875 -26.641 1 96.44 483 GLN B CA 1
ATOM 8226 C C . GLN B 1 483 ? 24.984 18.891 -25.516 1 96.44 483 GLN B C 1
ATOM 8228 O O . GLN B 1 483 ? 23.938 18.234 -25.594 1 96.44 483 GLN B O 1
ATOM 8233 N N . ALA B 1 484 ? 25.266 19.641 -24.516 1 96 484 ALA B N 1
ATOM 8234 C CA . ALA B 1 484 ? 24.375 19.719 -23.344 1 96 484 ALA B CA 1
ATOM 8235 C C . ALA B 1 484 ? 23.047 20.375 -23.703 1 96 484 ALA B C 1
ATOM 8237 O O . ALA B 1 484 ? 21.984 19.875 -23.328 1 96 484 ALA B O 1
ATOM 8238 N N . THR B 1 485 ? 23.125 21.406 -24.406 1 96.69 485 THR B N 1
ATOM 8239 C CA . THR B 1 485 ? 21.938 22.156 -24.797 1 96.69 485 THR B CA 1
ATOM 8240 C C . THR B 1 485 ? 21.047 21.328 -25.719 1 96.69 485 THR B C 1
ATOM 8242 O O . THR B 1 485 ? 19.828 21.266 -25.531 1 96.69 485 THR B O 1
ATOM 8245 N N . LYS B 1 486 ? 21.672 20.719 -26.656 1 96.62 486 LYS B N 1
ATOM 8246 C CA . LYS B 1 486 ? 20.906 19.922 -27.609 1 96.62 486 LYS B CA 1
ATOM 8247 C C . LYS B 1 486 ? 20.297 18.688 -26.938 1 96.62 486 LYS B C 1
ATOM 8249 O O . LYS B 1 486 ? 19.188 18.281 -27.281 1 96.62 486 LYS B O 1
ATOM 8254 N N . ALA B 1 487 ? 21.016 18.094 -26.078 1 97.75 487 ALA B N 1
ATOM 8255 C CA . ALA B 1 487 ? 20.484 16.969 -25.312 1 97.75 487 ALA B CA 1
ATOM 8256 C C . ALA B 1 487 ? 19.234 17.375 -24.547 1 97.75 487 ALA B C 1
ATOM 8258 O O . ALA B 1 487 ? 18.25 16.625 -24.5 1 97.75 487 ALA B O 1
ATOM 8259 N N . GLU B 1 488 ? 19.281 18.484 -23.969 1 96.81 488 GLU B N 1
ATOM 8260 C CA . GLU B 1 488 ? 18.141 19 -23.219 1 96.81 488 GLU B CA 1
ATOM 8261 C C . GLU B 1 488 ? 16.938 19.266 -24.125 1 96.81 488 GLU B C 1
ATOM 8263 O O . GLU B 1 488 ? 15.797 19.031 -23.75 1 96.81 488 GLU B O 1
ATOM 8268 N N . GLU B 1 489 ? 17.266 19.797 -25.234 1 96.81 489 GLU B N 1
ATOM 8269 C CA . GLU B 1 489 ? 16.203 20.047 -26.219 1 96.81 489 GLU B CA 1
ATOM 8270 C C . GLU B 1 489 ? 15.539 18.734 -26.656 1 96.81 489 GLU B C 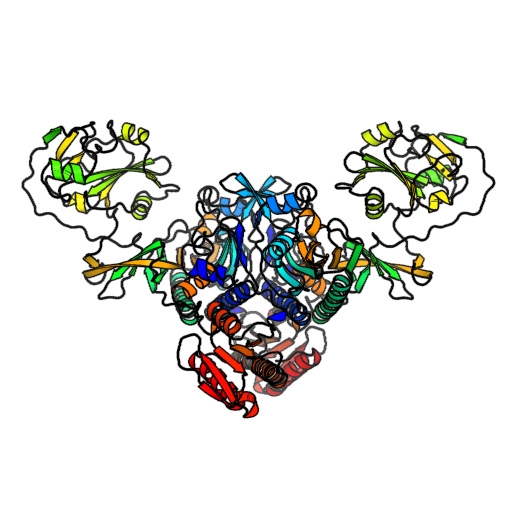1
ATOM 8272 O O . GLU B 1 489 ? 14.312 18.656 -26.719 1 96.81 489 GLU B O 1
ATOM 8277 N N . ILE B 1 490 ? 16.359 17.781 -26.969 1 97.69 490 ILE B N 1
ATOM 8278 C CA . ILE B 1 490 ? 15.852 16.484 -27.391 1 97.69 490 ILE B CA 1
ATOM 8279 C C . ILE B 1 490 ? 15.016 15.859 -26.266 1 97.69 490 ILE B C 1
ATOM 8281 O O . ILE B 1 490 ? 13.922 15.344 -26.5 1 97.69 490 ILE B O 1
ATOM 8285 N N . TYR B 1 491 ? 15.523 15.938 -25.062 1 96.88 491 TYR B N 1
ATOM 8286 C CA . TYR B 1 491 ? 14.836 15.438 -23.875 1 96.88 491 TYR B CA 1
ATOM 8287 C C . TYR B 1 491 ? 13.453 16.062 -23.75 1 96.88 491 TYR B C 1
ATOM 8289 O O . TYR B 1 491 ? 12.461 15.367 -23.547 1 96.88 491 TYR B O 1
ATOM 8297 N N . ASN B 1 492 ? 13.406 17.312 -23.875 1 96.38 492 ASN B N 1
ATOM 8298 C CA . ASN B 1 492 ? 12.156 18.047 -23.734 1 96.38 492 ASN B CA 1
ATOM 8299 C C . ASN B 1 492 ? 11.164 17.688 -24.844 1 96.38 492 ASN B C 1
ATOM 8301 O O . ASN B 1 492 ? 9.969 17.562 -24.594 1 96.38 492 ASN B O 1
ATOM 8305 N N . GLU B 1 493 ? 11.688 17.609 -26.016 1 96.38 493 GLU B N 1
ATOM 8306 C CA . GLU B 1 493 ? 10.82 17.266 -27.141 1 96.38 493 GLU B CA 1
ATOM 8307 C C . GLU B 1 493 ? 10.242 15.859 -26.984 1 96.38 493 GLU B C 1
ATOM 8309 O O . GLU B 1 493 ? 9.086 15.617 -27.328 1 96.38 493 GLU B O 1
ATOM 8314 N N . LEU B 1 494 ? 11.07 14.938 -26.547 1 97 494 LEU B N 1
ATOM 8315 C CA . LEU B 1 494 ? 10.594 13.578 -26.297 1 97 494 LEU B CA 1
ATOM 8316 C C . LEU B 1 494 ? 9.484 13.57 -25.266 1 97 494 LEU B C 1
ATOM 8318 O O . LEU B 1 494 ? 8.484 12.867 -25.422 1 97 494 LEU B O 1
ATOM 8322 N N . ARG B 1 495 ? 9.625 14.289 -24.234 1 94.56 495 ARG B N 1
ATOM 8323 C CA . ARG B 1 495 ? 8.617 14.367 -23.172 1 94.56 495 ARG B CA 1
ATOM 8324 C C . ARG B 1 495 ? 7.312 14.945 -23.719 1 94.56 495 ARG B C 1
ATOM 8326 O O . ARG B 1 495 ? 6.23 14.477 -23.359 1 94.56 495 ARG B O 1
ATOM 8333 N N . LYS B 1 496 ? 7.445 15.93 -24.547 1 92.12 496 LYS B N 1
ATOM 8334 C CA . LYS B 1 496 ? 6.262 16.531 -25.156 1 92.12 496 LYS B CA 1
ATOM 8335 C C . LYS B 1 496 ? 5.508 15.508 -26.016 1 92.12 496 LYS B C 1
ATOM 8337 O O . LYS B 1 496 ? 4.281 15.562 -26.109 1 92.12 496 LYS B O 1
ATOM 8342 N N . MET B 1 497 ? 6.293 14.594 -26.547 1 93.25 497 MET B N 1
ATOM 8343 C CA . MET B 1 497 ? 5.723 13.547 -27.391 1 93.25 497 MET B CA 1
ATOM 8344 C C . MET B 1 497 ? 5.004 12.5 -26.547 1 93.25 497 MET B C 1
ATOM 8346 O O . MET B 1 497 ? 4.254 11.68 -27.062 1 93.25 497 MET B O 1
ATOM 8350 N N . GLY B 1 498 ? 5.203 12.562 -25.266 1 91.19 498 GLY B N 1
ATOM 8351 C CA . GLY B 1 498 ? 4.602 11.57 -24.391 1 91.19 498 GLY B CA 1
ATOM 8352 C C . GLY B 1 498 ? 5.551 10.445 -24.016 1 91.19 498 GLY B C 1
ATOM 8353 O O . GLY B 1 498 ? 5.133 9.438 -23.438 1 91.19 498 GLY B O 1
ATOM 8354 N N . VAL B 1 499 ? 6.875 10.641 -24.344 1 96 499 VAL B N 1
ATOM 8355 C CA . VAL B 1 499 ? 7.891 9.633 -24.078 1 96 499 VAL B CA 1
ATOM 8356 C C . VAL B 1 499 ? 8.484 9.852 -22.688 1 96 499 VAL B C 1
ATOM 8358 O O . VAL B 1 499 ? 8.781 10.992 -22.297 1 96 499 VAL B O 1
ATOM 8361 N N . GLU B 1 500 ? 8.555 8.781 -21.891 1 95.81 500 GLU B N 1
ATOM 8362 C CA . GLU B 1 500 ? 9.281 8.875 -20.625 1 95.81 500 GLU B CA 1
ATOM 8363 C C . GLU B 1 500 ? 10.789 8.859 -20.875 1 95.81 500 GLU B C 1
ATOM 8365 O O . GLU B 1 500 ? 11.406 7.789 -20.922 1 95.81 500 GLU B O 1
ATOM 8370 N N . ALA B 1 501 ? 11.359 10.047 -20.859 1 96.94 501 ALA B N 1
ATOM 8371 C CA . ALA B 1 501 ? 12.781 10.172 -21.172 1 96.94 501 ALA B CA 1
ATOM 8372 C C . ALA B 1 501 ? 13.602 10.461 -19.922 1 96.94 501 ALA B C 1
ATOM 8374 O O . ALA B 1 501 ? 13.117 11.125 -19 1 96.94 501 ALA B O 1
ATOM 8375 N N . LEU B 1 502 ? 14.75 9.898 -19.844 1 96.19 502 LEU B N 1
ATOM 8376 C CA . LEU B 1 502 ? 15.734 10.133 -18.797 1 96.19 502 LEU B CA 1
ATOM 8377 C C . LEU B 1 502 ? 16.953 10.883 -19.344 1 96.19 502 LEU B C 1
ATOM 8379 O O . LEU B 1 502 ? 17.562 10.43 -20.312 1 96.19 502 LEU B O 1
ATOM 8383 N N . LEU B 1 503 ? 17.281 12.07 -18.844 1 96.94 503 LEU B N 1
ATOM 8384 C CA . LEU B 1 503 ? 18.469 12.828 -19.25 1 96.94 503 LEU B CA 1
ATOM 8385 C C . LEU B 1 503 ? 19.625 12.562 -18.312 1 96.94 503 LEU B C 1
ATOM 8387 O O . LEU B 1 503 ? 19.547 12.852 -17.109 1 96.94 503 LEU B O 1
ATOM 8391 N N . ASP B 1 504 ? 20.688 11.992 -18.812 1 96.06 504 ASP B N 1
ATOM 8392 C CA . ASP B 1 504 ? 21.875 11.781 -18 1 96.06 504 ASP B CA 1
ATOM 8393 C C . ASP B 1 504 ? 22.797 13 -18.047 1 96.06 504 ASP B C 1
ATOM 8395 O O . ASP B 1 504 ? 23.797 13.008 -18.781 1 96.06 504 ASP B O 1
ATOM 8399 N N . ASP B 1 505 ? 22.484 13.93 -17.203 1 93.62 505 ASP B N 1
ATOM 8400 C CA . ASP B 1 505 ? 23.234 15.18 -17.156 1 93.62 505 ASP B CA 1
ATOM 8401 C C . ASP B 1 505 ? 24.328 15.125 -16.094 1 93.62 505 ASP B C 1
ATOM 8403 O O . ASP B 1 505 ? 24.828 16.156 -15.664 1 93.62 505 ASP B O 1
ATOM 8407 N N . ARG B 1 506 ? 24.766 13.961 -15.641 1 92 506 ARG B N 1
ATOM 8408 C CA . ARG B 1 506 ? 25.828 13.805 -14.648 1 92 506 ARG B CA 1
ATOM 8409 C C . ARG B 1 506 ? 27.188 14.164 -15.234 1 92 506 ARG B C 1
ATOM 8411 O O . ARG B 1 506 ? 27.406 14.047 -16.438 1 92 506 ARG B O 1
ATOM 8418 N N . LYS B 1 507 ? 28.047 14.531 -14.32 1 89.5 507 LYS B N 1
ATOM 8419 C CA . LYS B 1 507 ? 29.422 14.812 -14.719 1 89.5 507 LYS B CA 1
ATOM 8420 C C . LYS B 1 507 ? 30.266 13.547 -14.68 1 89.5 507 LYS B C 1
ATOM 8422 O O . LYS B 1 507 ? 31.234 13.453 -13.914 1 89.5 507 LYS B O 1
ATOM 8427 N N . GLU B 1 508 ? 29.891 12.578 -15.43 1 90.69 508 GLU B N 1
ATOM 8428 C CA . GLU B 1 508 ? 30.594 11.305 -15.562 1 90.69 508 GLU B CA 1
ATOM 8429 C C . GLU B 1 508 ? 31.062 11.078 -17 1 90.69 508 GLU B C 1
ATOM 8431 O O . GLU B 1 508 ? 30.578 11.734 -17.922 1 90.69 508 GLU B O 1
ATOM 8436 N N . ARG B 1 509 ? 32.031 10.172 -17.156 1 92.38 509 ARG B N 1
ATOM 8437 C CA . ARG B 1 509 ? 32.5 9.789 -18.484 1 92.38 509 ARG B CA 1
ATOM 8438 C C . ARG B 1 509 ? 31.391 9.094 -19.266 1 92.38 509 ARG B C 1
ATOM 8440 O O . ARG B 1 509 ? 30.516 8.445 -18.688 1 92.38 509 ARG B O 1
ATOM 8447 N N . ALA B 1 510 ? 31.359 9.18 -20.547 1 93.88 510 ALA B N 1
ATOM 8448 C CA . ALA B 1 510 ? 30.328 8.602 -21.422 1 93.88 510 ALA B CA 1
ATOM 8449 C C . ALA B 1 510 ? 30.203 7.102 -21.188 1 93.88 510 ALA B C 1
ATOM 8451 O O . ALA B 1 510 ? 29.094 6.566 -21.156 1 93.88 510 ALA B O 1
ATOM 8452 N N . GLY B 1 511 ? 31.328 6.473 -21.078 1 94.25 511 GLY B N 1
ATOM 8453 C CA . GLY B 1 511 ? 31.328 5.035 -20.859 1 94.25 511 GLY B CA 1
ATOM 8454 C C . GLY B 1 511 ? 30.531 4.613 -19.641 1 94.25 511 GLY B C 1
ATOM 8455 O O . GLY B 1 511 ? 29.797 3.613 -19.688 1 94.25 511 GLY B O 1
ATOM 8456 N N . VAL B 1 512 ? 30.672 5.363 -18.578 1 94.06 512 VAL B N 1
ATOM 8457 C CA . VAL B 1 512 ? 29.953 5.082 -17.344 1 94.06 512 VAL B CA 1
ATOM 8458 C C . VAL B 1 512 ? 28.453 5.285 -17.547 1 94.06 512 VAL B C 1
ATOM 8460 O O . VAL B 1 512 ? 27.641 4.488 -17.078 1 94.06 512 VAL B O 1
ATOM 8463 N N . LYS B 1 513 ? 28.141 6.312 -18.266 1 95.31 513 LYS B N 1
ATOM 8464 C CA . LYS B 1 513 ? 26.734 6.613 -18.562 1 95.31 513 LYS B CA 1
ATOM 8465 C C . LYS B 1 513 ? 26.109 5.504 -19.391 1 95.31 513 LYS B C 1
ATOM 8467 O O . LYS B 1 513 ? 24.969 5.094 -19.125 1 95.31 513 LYS B O 1
ATOM 8472 N N . PHE B 1 514 ? 26.859 5.016 -20.375 1 95.56 514 PHE B N 1
ATOM 8473 C CA . PHE B 1 514 ? 26.375 3.936 -21.219 1 95.56 514 PHE B CA 1
ATOM 8474 C C . PHE B 1 514 ? 26.141 2.67 -20.391 1 95.56 514 PHE B C 1
ATOM 8476 O O . PHE B 1 514 ? 25.109 2.018 -20.531 1 95.56 514 PHE B O 1
ATOM 8483 N N . LYS B 1 515 ? 27.047 2.385 -19.562 1 94.88 515 LYS B N 1
ATOM 8484 C CA . LYS B 1 515 ? 26.969 1.177 -18.75 1 94.88 515 LYS B CA 1
ATOM 8485 C C . LYS B 1 515 ? 25.766 1.235 -17.812 1 94.88 515 LYS B C 1
ATOM 8487 O O . LYS B 1 515 ? 25.078 0.232 -17.609 1 94.88 515 LYS B O 1
ATOM 8492 N N . ASP B 1 516 ? 25.562 2.396 -17.219 1 95.56 516 ASP B N 1
ATOM 8493 C CA . ASP B 1 516 ? 24.422 2.555 -16.328 1 95.56 516 ASP B CA 1
ATOM 8494 C C . ASP B 1 516 ? 23.109 2.4 -17.078 1 95.56 516 ASP B C 1
ATOM 8496 O O . ASP B 1 516 ? 22.172 1.75 -16.578 1 95.56 516 ASP B O 1
ATOM 8500 N N . SER B 1 517 ? 23.016 3.006 -18.203 1 96 517 SER B N 1
ATOM 8501 C CA . SER B 1 517 ? 21.812 2.912 -19.016 1 96 517 SER B CA 1
ATOM 8502 C C . SER B 1 517 ? 21.5 1.464 -19.375 1 96 517 SER B C 1
ATOM 8504 O O . SER B 1 517 ? 20.344 1.043 -19.359 1 96 517 SER B O 1
ATOM 8506 N N . GLU B 1 518 ? 22.562 0.738 -19.719 1 96.31 518 GLU B N 1
ATOM 8507 C CA . GLU B 1 518 ? 22.406 -0.668 -20.078 1 96.31 518 GLU B CA 1
ATOM 8508 C C . GLU B 1 518 ? 22.031 -1.507 -18.859 1 96.31 518 GLU B C 1
ATOM 8510 O O . GLU B 1 518 ? 21.141 -2.361 -18.938 1 96.31 518 GLU B O 1
ATOM 8515 N N . LEU B 1 519 ? 22.656 -1.223 -17.75 1 96.94 519 LEU B N 1
ATOM 8516 C CA . LEU B 1 519 ? 22.375 -1.955 -16.516 1 96.94 519 LEU B CA 1
ATOM 8517 C C . LEU B 1 519 ? 20.922 -1.748 -16.094 1 96.94 519 LEU B C 1
ATOM 8519 O O . LEU B 1 519 ? 20.25 -2.701 -15.703 1 96.94 519 LEU B O 1
ATOM 8523 N N . MET B 1 520 ? 20.438 -0.482 -16.234 1 97.06 520 MET B N 1
ATOM 8524 C CA . MET B 1 520 ? 19.062 -0.136 -15.836 1 97.06 520 MET B CA 1
ATOM 8525 C C . MET B 1 520 ? 18.062 -0.672 -16.844 1 97.06 520 MET B C 1
ATOM 8527 O O . MET B 1 520 ? 16.859 -0.74 -16.562 1 97.06 520 MET B O 1
ATOM 8531 N N . GLY B 1 521 ? 18.516 -0.987 -18 1 97.31 521 GLY B N 1
ATOM 8532 C CA . GLY B 1 521 ? 17.688 -1.63 -19 1 97.31 521 GLY B CA 1
ATOM 8533 C C . GLY B 1 521 ? 16.844 -0.652 -19.781 1 97.31 521 GLY B C 1
ATOM 8534 O O . GLY B 1 521 ? 15.75 -1.001 -20.25 1 97.31 521 GLY B O 1
ATOM 8535 N N . ILE B 1 522 ? 17.234 0.589 -19.969 1 97.81 522 ILE B N 1
ATOM 8536 C CA . ILE B 1 522 ? 16.453 1.549 -20.719 1 97.81 522 ILE B CA 1
ATOM 8537 C C . ILE B 1 522 ? 16.406 1.131 -22.188 1 97.81 522 ILE B C 1
ATOM 8539 O O . ILE B 1 522 ? 17.438 0.995 -22.844 1 97.81 522 ILE B O 1
ATOM 8543 N N . PRO B 1 523 ? 15.297 0.982 -22.781 1 98.06 523 PRO B N 1
ATOM 8544 C CA . PRO B 1 523 ? 15.125 0.314 -24.078 1 98.06 523 PRO B CA 1
ATOM 8545 C C . PRO B 1 523 ? 15.828 1.042 -25.219 1 98.06 523 PRO B C 1
ATOM 8547 O O . PRO B 1 523 ? 16.297 0.406 -26.156 1 98.06 523 PRO B O 1
ATOM 8550 N N . MET B 1 524 ? 15.883 2.387 -25.141 1 98.31 524 MET B N 1
ATOM 8551 C CA . MET B 1 524 ? 16.469 3.188 -26.203 1 98.31 524 MET B CA 1
ATOM 8552 C C . MET B 1 524 ? 17.469 4.195 -25.641 1 98.31 524 MET B C 1
ATOM 8554 O O . MET B 1 524 ? 17.25 4.75 -24.562 1 98.31 524 MET B O 1
ATOM 8558 N N . ARG B 1 525 ? 18.531 4.391 -26.391 1 98.12 525 ARG B N 1
ATOM 8559 C CA . ARG B 1 525 ? 19.531 5.371 -25.984 1 98.12 525 ARG B CA 1
ATOM 8560 C C . ARG B 1 525 ? 19.828 6.34 -27.125 1 98.12 525 ARG B C 1
ATOM 8562 O O . ARG B 1 525 ? 20.047 5.926 -28.266 1 98.12 525 ARG B O 1
ATOM 8569 N N . ILE B 1 526 ? 19.781 7.582 -26.859 1 98.38 526 ILE B N 1
ATOM 8570 C CA . ILE B 1 526 ? 20.188 8.633 -27.781 1 98.38 526 ILE B CA 1
ATOM 8571 C C . ILE B 1 526 ? 21.438 9.336 -27.25 1 98.38 526 ILE B C 1
ATOM 8573 O O . ILE B 1 526 ? 21.391 9.969 -26.188 1 98.38 526 ILE B O 1
ATOM 8577 N N . THR B 1 527 ? 22.516 9.227 -27.969 1 98.19 527 THR B N 1
ATOM 8578 C CA . THR B 1 527 ? 23.766 9.844 -27.562 1 98.19 527 THR B CA 1
ATOM 8579 C C . THR B 1 527 ? 24.047 11.102 -28.375 1 98.19 527 THR B C 1
ATOM 8581 O O . THR B 1 527 ? 24.078 11.055 -29.609 1 98.19 527 THR B O 1
ATOM 8584 N N . VAL B 1 528 ? 24.203 12.203 -27.688 1 98.25 528 VAL B N 1
ATOM 8585 C CA . VAL B 1 528 ? 24.578 13.461 -28.328 1 98.25 528 VAL B CA 1
ATOM 8586 C C . VAL B 1 528 ? 26.094 13.68 -28.188 1 98.25 528 VAL B C 1
ATOM 8588 O O . VAL B 1 528 ? 26.562 14.117 -27.141 1 98.25 528 VAL B O 1
ATOM 8591 N N . GLY B 1 529 ? 26.766 13.43 -29.234 1 96.31 529 GLY B N 1
ATOM 8592 C CA . GLY B 1 529 ? 28.203 13.516 -29.234 1 96.31 529 GLY B CA 1
ATOM 8593 C C . GLY B 1 529 ? 28.75 14.555 -30.203 1 96.31 529 GLY B C 1
ATOM 8594 O O . GLY B 1 529 ? 28.109 15.594 -30.422 1 96.31 529 GLY B O 1
ATOM 8595 N N . LYS B 1 530 ? 29.906 14.242 -30.766 1 93.44 530 LYS B N 1
ATOM 8596 C CA . LYS B 1 530 ? 30.656 15.188 -31.578 1 93.44 530 LYS B CA 1
ATOM 8597 C C . LYS B 1 530 ? 29.922 15.5 -32.875 1 93.44 530 LYS B C 1
ATOM 8599 O O . LYS B 1 530 ? 30.078 16.594 -33.438 1 93.44 530 LYS B O 1
ATOM 8604 N N . MET B 1 531 ? 29.125 14.68 -33.312 1 94.62 531 MET B N 1
ATOM 8605 C CA . MET B 1 531 ? 28.453 14.836 -34.594 1 94.62 531 MET B CA 1
ATOM 8606 C C . MET B 1 531 ? 27.281 15.805 -34.5 1 94.62 531 MET B C 1
ATOM 8608 O O . MET B 1 531 ? 26.625 16.094 -35.5 1 94.62 531 MET B O 1
ATOM 8612 N N . ILE B 1 532 ? 27.047 16.359 -33.344 1 94.81 532 ILE B N 1
ATOM 8613 C CA . ILE B 1 532 ? 25.906 17.234 -33.125 1 94.81 532 ILE B CA 1
ATOM 8614 C C . ILE B 1 532 ? 26.047 18.5 -33.969 1 94.81 532 ILE B C 1
ATOM 8616 O O . ILE B 1 532 ? 25.062 19.109 -34.375 1 94.81 532 ILE B O 1
ATOM 8620 N N . GLY B 1 533 ? 27.297 18.891 -34.219 1 92.12 533 GLY B N 1
ATOM 8621 C CA . GLY B 1 533 ? 27.562 20.031 -35.094 1 92.12 533 GLY B CA 1
ATOM 8622 C C . GLY B 1 533 ? 26.922 19.875 -36.469 1 92.12 533 GLY B C 1
ATOM 8623 O O . GLY B 1 533 ? 26.594 20.875 -37.125 1 92.12 533 GLY B O 1
ATOM 8624 N N . GLU B 1 534 ? 26.812 18.656 -36.906 1 94 534 GLU B N 1
ATOM 8625 C CA . GLU B 1 534 ? 26.172 18.328 -38.188 1 94 534 GLU B CA 1
ATOM 8626 C C . GLU B 1 534 ? 24.703 17.984 -38.031 1 94 534 GLU B C 1
ATOM 8628 O O . GLU B 1 534 ? 24.047 17.547 -38.969 1 94 534 GLU B O 1
ATOM 8633 N N . GLY B 1 535 ? 24.266 18.094 -36.812 1 94.56 535 GLY B N 1
ATOM 8634 C CA . GLY B 1 535 ? 22.875 17.828 -36.5 1 94.56 535 GLY B CA 1
ATOM 8635 C C . GLY B 1 535 ? 22.562 16.344 -36.375 1 94.56 535 GLY B C 1
ATOM 8636 O O . GLY B 1 535 ? 21.422 15.93 -36.594 1 94.56 535 GLY B O 1
ATOM 8637 N N . GLN B 1 536 ? 23.594 15.625 -36.094 1 96.94 536 GLN B N 1
ATOM 8638 C CA . GLN B 1 536 ? 23.422 14.172 -36.031 1 96.94 536 GLN B CA 1
ATOM 8639 C C . GLN B 1 536 ? 23.625 13.656 -34.594 1 96.94 536 GLN B C 1
ATOM 8641 O O . GLN B 1 536 ? 24.406 14.227 -33.844 1 96.94 536 GLN B O 1
ATOM 8646 N N . VAL B 1 537 ? 22.875 12.586 -34.281 1 97.94 537 VAL B N 1
ATOM 8647 C CA . VAL B 1 537 ? 23 11.914 -33 1 97.94 537 VAL B CA 1
ATOM 8648 C C . VAL B 1 537 ? 23.062 10.406 -33.188 1 97.94 537 VAL B C 1
ATOM 8650 O O . VAL B 1 537 ? 22.844 9.914 -34.312 1 97.94 537 VAL B O 1
ATOM 8653 N N . GLU B 1 538 ? 23.438 9.734 -32.188 1 97.69 538 GLU B N 1
ATOM 8654 C CA . GLU B 1 538 ? 23.5 8.273 -32.25 1 97.69 538 GLU B CA 1
ATOM 8655 C C . GLU B 1 538 ? 22.312 7.645 -31.516 1 97.69 538 GLU B C 1
ATOM 8657 O O . GLU B 1 538 ? 21.922 8.102 -30.453 1 97.69 538 GLU B O 1
ATOM 8662 N N . PHE B 1 539 ? 21.672 6.66 -32.188 1 97.75 539 PHE B N 1
ATOM 8663 C CA . PHE B 1 539 ? 20.547 5.906 -31.641 1 97.75 539 PHE B CA 1
ATOM 8664 C C . PHE B 1 539 ? 20.906 4.434 -31.484 1 97.75 539 PHE B C 1
ATOM 8666 O O . PHE B 1 539 ? 21.484 3.828 -32.375 1 97.75 539 PHE B O 1
ATOM 8673 N N . LYS B 1 540 ? 20.625 3.869 -30.281 1 97.31 540 LYS B N 1
ATOM 8674 C CA . LYS B 1 540 ? 20.922 2.463 -30.031 1 97.31 540 LYS B CA 1
ATOM 8675 C C . LYS B 1 540 ? 19.812 1.804 -29.219 1 97.31 540 LYS B C 1
ATOM 8677 O O . LYS B 1 540 ? 19.281 2.402 -28.281 1 97.31 540 LYS B O 1
ATOM 8682 N N . LEU B 1 541 ? 19.438 0.594 -29.625 1 97.44 541 LEU B N 1
ATOM 8683 C CA . LEU B 1 541 ? 18.484 -0.209 -28.875 1 97.44 541 LEU B CA 1
ATOM 8684 C C . LEU B 1 541 ? 19.188 -1.042 -27.812 1 97.44 541 LEU B C 1
ATOM 8686 O O . LEU B 1 541 ? 20.297 -1.542 -28.031 1 97.44 541 LEU B O 1
ATOM 8690 N N . ARG B 1 542 ? 18.562 -1.249 -26.656 1 97.06 542 ARG B N 1
ATOM 8691 C CA . ARG B 1 542 ? 19.109 -2.041 -25.562 1 97.06 542 ARG B CA 1
ATOM 8692 C C . ARG B 1 542 ? 19.156 -3.521 -25.922 1 97.06 542 ARG B C 1
ATOM 8694 O O . ARG B 1 542 ? 20.078 -4.238 -25.516 1 97.06 542 ARG B O 1
ATOM 8701 N N . ASN B 1 543 ? 18.172 -4.016 -26.672 1 91.19 543 ASN B N 1
ATOM 8702 C CA . ASN B 1 543 ? 18.047 -5.441 -26.969 1 91.19 543 ASN B CA 1
ATOM 8703 C C . ASN B 1 543 ? 18.875 -5.844 -28.188 1 91.19 543 ASN B C 1
ATOM 8705 O O . ASN B 1 543 ? 18.719 -6.949 -28.703 1 91.19 543 ASN B O 1
ATOM 8709 N N . GLY B 1 544 ? 19.719 -4.98 -28.594 1 84.44 544 GLY B N 1
ATOM 8710 C CA . GLY B 1 544 ? 20.625 -5.391 -29.656 1 84.44 544 GLY B CA 1
ATOM 8711 C C . GLY B 1 544 ? 20.641 -4.418 -30.828 1 84.44 544 GLY B C 1
ATOM 8712 O O . GLY B 1 544 ? 20.188 -3.281 -30.703 1 84.44 544 GLY B O 1
ATOM 8713 N N . GLY B 1 545 ? 21.359 -4.676 -31.766 1 80.25 545 GLY B N 1
ATOM 8714 C CA . GLY B 1 545 ? 21.469 -3.895 -33 1 80.25 545 GLY B CA 1
ATOM 8715 C C . GLY B 1 545 ? 22.672 -2.973 -33 1 80.25 545 GLY B C 1
ATOM 8716 O O . GLY B 1 545 ? 23.391 -2.863 -32 1 80.25 545 GLY B O 1
ATOM 8717 N N . GLU B 1 546 ? 22.859 -2.412 -34.156 1 89.75 546 GLU B N 1
ATOM 8718 C CA . GLU B 1 546 ? 23.984 -1.501 -34.375 1 89.75 546 GLU B CA 1
ATOM 8719 C C . GLU B 1 546 ? 23.594 -0.066 -34.031 1 89.75 546 GLU B C 1
ATOM 8721 O O . GLU B 1 546 ? 22.406 0.272 -33.969 1 89.75 546 GLU B O 1
ATOM 8726 N N . VAL B 1 547 ? 24.594 0.647 -33.688 1 95.06 547 VAL B N 1
ATOM 8727 C CA . VAL B 1 547 ? 24.406 2.076 -33.469 1 95.06 547 VAL B CA 1
ATOM 8728 C C . VAL B 1 547 ? 24.016 2.762 -34.781 1 95.06 547 VAL B C 1
ATOM 8730 O O . VAL B 1 547 ? 24.641 2.537 -35.812 1 95.06 547 VAL B O 1
ATOM 8733 N N . GLU B 1 548 ? 22.984 3.523 -34.75 1 96.81 548 GLU B N 1
ATOM 8734 C CA . GLU B 1 548 ? 22.5 4.273 -35.906 1 96.81 548 GLU B CA 1
ATOM 8735 C C . GLU B 1 548 ? 22.812 5.758 -35.75 1 96.81 548 GLU B C 1
ATOM 8737 O O . GLU B 1 548 ? 22.672 6.336 -34.688 1 96.81 548 GLU B O 1
ATOM 8742 N N . THR B 1 549 ? 23.328 6.32 -36.812 1 97.44 549 THR B N 1
ATOM 8743 C CA . THR B 1 549 ? 23.5 7.77 -36.844 1 97.44 549 THR B CA 1
ATOM 8744 C C . THR B 1 549 ? 22.312 8.43 -37.531 1 97.44 549 THR B C 1
ATOM 8746 O O . THR B 1 549 ? 22.016 8.133 -38.688 1 97.44 549 THR B O 1
ATOM 8749 N N . LEU B 1 550 ? 21.656 9.297 -36.844 1 97.62 550 LEU B N 1
ATOM 8750 C CA . LEU B 1 550 ? 20.422 9.891 -37.344 1 97.62 550 LEU B CA 1
ATOM 8751 C C . LEU B 1 550 ? 20.422 11.398 -37.094 1 97.62 550 LEU B C 1
ATOM 8753 O O . LEU B 1 550 ? 21.109 11.898 -36.219 1 97.62 550 LEU B O 1
ATOM 8757 N N . SER B 1 551 ? 19.688 12.062 -37.969 1 97.19 551 SER B N 1
ATOM 8758 C CA . SER B 1 551 ? 19.406 13.469 -37.688 1 97.19 551 SER B CA 1
ATOM 8759 C C . SER B 1 551 ? 18.469 13.609 -36.469 1 97.19 551 SER B C 1
ATOM 8761 O O . SER B 1 551 ? 17.781 12.656 -36.125 1 97.19 551 SER B O 1
ATOM 8763 N N . ILE B 1 552 ? 18.406 14.734 -35.938 1 94.75 552 ILE B N 1
ATOM 8764 C CA . ILE B 1 552 ? 17.562 14.992 -34.781 1 94.75 552 ILE B CA 1
ATOM 8765 C C . ILE B 1 552 ? 16.109 14.719 -35.125 1 94.75 552 ILE B C 1
ATOM 8767 O O . ILE B 1 552 ? 15.367 14.133 -34.344 1 94.75 552 ILE B O 1
ATOM 8771 N N . GLU B 1 553 ? 15.711 15.062 -36.281 1 93.69 553 GLU B N 1
ATOM 8772 C CA . GLU B 1 553 ? 14.336 14.828 -36.719 1 93.69 553 GLU B CA 1
ATOM 8773 C C . GLU B 1 553 ? 14.055 13.344 -36.906 1 93.69 553 GLU B C 1
ATOM 8775 O O . GLU B 1 553 ? 12.977 12.859 -36.531 1 93.69 553 GLU B O 1
ATOM 8780 N N . GLU B 1 554 ? 15.023 12.688 -37.438 1 96.62 554 GLU B N 1
ATOM 8781 C CA . GLU B 1 554 ? 14.867 11.266 -37.688 1 96.62 554 GLU B CA 1
ATOM 8782 C C . GLU B 1 554 ? 14.781 10.469 -36.406 1 96.62 554 GLU B C 1
ATOM 8784 O O . GLU B 1 554 ? 14.133 9.422 -36.344 1 96.62 554 GLU B O 1
ATOM 8789 N N . VAL B 1 555 ? 15.375 10.977 -35.406 1 96.44 555 VAL B N 1
ATOM 8790 C CA . VAL B 1 555 ? 15.43 10.234 -34.156 1 96.44 555 VAL B CA 1
ATOM 8791 C C . VAL B 1 555 ? 14.031 10.18 -33.531 1 96.44 555 VAL B C 1
ATOM 8793 O O . VAL B 1 555 ? 13.648 9.172 -32.938 1 96.44 555 VAL B O 1
ATOM 8796 N N . TYR B 1 556 ? 13.234 11.273 -33.625 1 96.94 556 TYR B N 1
ATOM 8797 C CA . TYR B 1 556 ? 11.883 11.289 -33.094 1 96.94 556 TYR B CA 1
ATOM 8798 C C . TYR B 1 556 ? 11 10.258 -33.812 1 96.94 556 TYR B C 1
ATOM 8800 O O . TYR B 1 556 ? 10.211 9.562 -33.156 1 96.94 556 TYR B O 1
ATOM 8808 N N . ASN B 1 557 ? 11.211 10.141 -35.062 1 96.5 557 ASN B N 1
ATOM 8809 C CA . ASN B 1 557 ? 10.477 9.148 -35.844 1 96.5 557 ASN B CA 1
ATOM 8810 C C . ASN B 1 557 ? 10.891 7.73 -35.469 1 96.5 557 ASN B C 1
ATOM 8812 O O . ASN B 1 557 ? 10.062 6.824 -35.406 1 96.5 557 ASN B O 1
ATOM 8816 N N . ARG B 1 558 ? 12.18 7.59 -35.312 1 96.44 558 ARG B N 1
ATOM 8817 C CA . ARG B 1 558 ? 12.711 6.281 -34.938 1 96.44 558 ARG B CA 1
ATOM 8818 C C . ARG B 1 558 ? 12.133 5.805 -33.625 1 96.44 558 ARG B C 1
ATOM 8820 O O . ARG B 1 558 ? 11.836 4.617 -33.438 1 96.44 558 ARG B O 1
ATOM 8827 N N . VAL B 1 559 ? 12 6.723 -32.625 1 97.38 559 VAL B N 1
ATOM 8828 C CA . VAL B 1 559 ? 11.391 6.418 -31.328 1 97.38 559 VAL B CA 1
ATOM 8829 C C . VAL B 1 559 ? 9.922 6.039 -31.531 1 97.38 559 VAL B C 1
ATOM 8831 O O . VAL B 1 559 ? 9.445 5.059 -30.938 1 97.38 559 VAL B O 1
ATOM 8834 N N . ARG B 1 560 ? 9.195 6.73 -32.375 1 96.5 560 ARG B N 1
ATOM 8835 C CA . ARG B 1 560 ? 7.801 6.426 -32.656 1 96.5 560 ARG B CA 1
ATOM 8836 C C . ARG B 1 560 ? 7.656 5.027 -33.25 1 96.5 560 ARG B C 1
ATOM 8838 O O . ARG B 1 560 ? 6.711 4.305 -32.938 1 96.5 560 ARG B O 1
ATOM 8845 N N . GLU B 1 561 ? 8.578 4.688 -34.125 1 95.94 561 GLU B N 1
ATOM 8846 C CA . GLU B 1 561 ? 8.555 3.375 -34.781 1 95.94 561 GLU B CA 1
ATOM 8847 C C . GLU B 1 561 ? 8.664 2.256 -33.75 1 95.94 561 GLU B C 1
ATOM 8849 O O . GLU B 1 561 ? 8.031 1.207 -33.906 1 95.94 561 GLU B O 1
ATOM 8854 N N . GLU B 1 562 ? 9.477 2.504 -32.719 1 95.5 562 GLU B N 1
ATOM 8855 C CA . GLU B 1 562 ? 9.641 1.486 -31.688 1 95.5 562 GLU B CA 1
ATOM 8856 C C . GLU B 1 562 ? 8.359 1.324 -30.875 1 95.5 562 GLU B C 1
ATOM 8858 O O . GLU B 1 562 ? 8.016 0.215 -30.453 1 95.5 562 GLU B O 1
ATOM 8863 N N . PHE B 1 563 ? 7.641 2.396 -30.594 1 96.31 563 PHE B N 1
ATOM 8864 C CA . PHE B 1 563 ? 6.359 2.32 -29.891 1 96.31 563 PHE B CA 1
ATOM 8865 C C . PHE B 1 563 ? 5.332 1.572 -30.734 1 96.31 563 PHE B C 1
ATOM 8867 O O . PHE B 1 563 ? 4.586 0.74 -30.219 1 96.31 563 PHE B O 1
ATOM 8874 N N . GLU B 1 564 ? 5.332 1.866 -32.062 1 95.06 564 GLU B N 1
ATOM 8875 C CA . GLU B 1 564 ? 4.414 1.184 -32.969 1 95.06 564 GLU B CA 1
ATOM 8876 C C . GLU B 1 564 ? 4.711 -0.312 -33.031 1 95.06 564 GLU B C 1
ATOM 8878 O O . GLU B 1 564 ? 3.791 -1.132 -33.031 1 95.06 564 GLU B O 1
ATOM 8883 N N . ARG B 1 565 ? 5.969 -0.597 -33.125 1 92.94 565 ARG B N 1
ATOM 8884 C CA . ARG B 1 565 ? 6.379 -1.997 -33.156 1 92.94 565 ARG B CA 1
ATOM 8885 C C . ARG B 1 565 ? 5.914 -2.736 -31.906 1 92.94 565 ARG B C 1
ATOM 8887 O O . ARG B 1 565 ? 5.582 -3.922 -31.969 1 92.94 565 ARG B O 1
ATOM 8894 N N . ALA B 1 566 ? 5.902 -2.047 -30.766 1 93 566 ALA B N 1
ATOM 8895 C CA . ALA B 1 566 ? 5.477 -2.635 -29.5 1 93 566 ALA B CA 1
ATOM 8896 C C . ALA B 1 566 ? 3.963 -2.521 -29.328 1 93 566 ALA B C 1
ATOM 8898 O O . ALA B 1 566 ? 3.424 -2.891 -28.281 1 93 566 ALA B O 1
ATOM 8899 N N . ASN B 1 567 ? 3.205 -1.985 -30.328 1 92.25 567 ASN B N 1
ATOM 8900 C CA . ASN B 1 567 ? 1.761 -1.783 -30.297 1 92.25 567 ASN B CA 1
ATOM 8901 C C . ASN B 1 567 ? 1.342 -0.874 -29.141 1 92.25 567 ASN B C 1
ATOM 8903 O O . ASN B 1 567 ? 0.385 -1.172 -28.422 1 92.25 567 ASN B O 1
ATOM 8907 N N . LEU B 1 568 ? 2.16 0.149 -28.922 1 91.56 568 LEU B N 1
ATOM 8908 C CA . LEU B 1 568 ? 1.878 1.139 -27.891 1 91.56 568 LEU B CA 1
ATOM 8909 C C . LEU B 1 568 ? 1.614 2.508 -28.5 1 91.56 568 LEU B C 1
ATOM 8911 O O . LEU B 1 568 ? 2.213 2.861 -29.516 1 91.56 568 LEU B O 1
ATOM 8915 N N . SER B 1 569 ? 0.749 3.203 -27.938 1 83.94 569 SER B N 1
ATOM 8916 C CA . SER B 1 569 ? 0.438 4.551 -28.406 1 83.94 569 SER B CA 1
ATOM 8917 C C . SER B 1 569 ? 1.127 5.605 -27.547 1 83.94 569 SER B C 1
ATOM 8919 O O . SER B 1 569 ? 1.266 5.434 -26.344 1 83.94 569 SER B O 1
ATOM 8921 N N . LEU B 1 570 ? 1.682 6.598 -28.312 1 82.81 570 LEU B N 1
ATOM 8922 C CA . LEU B 1 570 ? 2.248 7.742 -27.609 1 82.81 570 LEU B CA 1
ATOM 8923 C C . LEU B 1 570 ? 1.165 8.758 -27.25 1 82.81 570 LEU B C 1
ATOM 8925 O O . LEU B 1 570 ? 0.224 8.953 -28.016 1 82.81 570 LEU B O 1
#

Secondary structure (DSSP, 8-state):
-BGGGS-----SS--TT--SHHHHHHHHTTSEEEEETTEEEE-HHHHHHHHHHHHHHHHHHHHTT-EE-B--SEEEHHHHHHHTHHHHTGGGS-EEE-TT--EEEE-S--HHHHHHHHHHH--BGGG--EEEEEEEEEE---SS-BTGGGB-SEEEEEEEEEEESSHHHHHHHHHHHHHHHHHHHHHTT--EEEEEE--GGG--SEEEEEEEE-TT-SEEEEEESSSS-EEETTTPPP----PPP------EEEE-TT--SHHHHHHHHTS-GGGBEEEEEEEETTEEEEEEEETT--B-HHHHHHHH-S-S-EEEPPHHHHHHHHSS-TT---STT---SEEEEEHHHHT--SEEEE-SSTTEEEEEE-BTTTB--EEE--B---TTPBPTTT--BEEEEEEEEEEEEEEEETHHHHHTT-EEE-TTS-EEEPEEEEEEEEHHHHHHHHHHHSEETTEE---TTT-S-SEEEEES-TTSHHHHHHHHHHHHHHHHTT--EEE---SS-HHHHHHHHHHHT-SEEEEE-GGGGGTEEEEEETTEEEEEEEEHHHHHHHHHHHHHHTT---/-BGGGS-----SS--TT--SHHHHHHHHTTSEEEEETTEEEE-HHHHHHHHHHHHHHHHHHHHTT-EE-B--SEEEHHHHHHHTHHHHTGGGS-EEE-TT--EEEE-S--HHHHHHHHHHH--BGGG--EEEEEEEEEE---SS-BTGGGB-SEEEEEEEEEEESSHHHHHHHHHHHHHHHHHHHHHTT--EEEEEE--TTT--SEEEEEEEE-TT-SEEEEEESSSS-EEETTTPPP----PPP------EEEE-TT--SHHHHHHHHTS-GGGBEEEEEEEETTEEEEEEEETT--B-HHHHHHHH-S-S-EEEPPHHHHHHHHSS-TT---STT---SEEEEEHHHHT--SEEEE-SSTTEEEEEE-BTTTB--EEE--B---TTPBPTTT--BEEEEEEEEEEEEEEEETHHHHHTT-EEE-TTS-EEEPEEEEEEEEHHHHHHHHHHHSEETTEE---TTT-S-SEEEEES-TTSHHHHHHHHHHHHHHHHTT--EEE---SS-HHHHHHHHHHHT-SEEEEE-GGGGGTEEEEEETTEEEEEEEEHHHHHHHHHHHHHHTT---